Protein AF-0000000082404834 (afdb_homodimer)

pLDDT: mean 77.37, std 21.78, range [21.19, 97.81]

InterPro domains:
  IPR003870 Domain of unknown function DUF222 [PF02720] (35-317)

Structure (mmCIF, N/CA/C/O backbone):
data_AF-0000000082404834-model_v1
#
loop_
_entity.id
_entity.type
_entity.pdbx_description
1 polymer 'DUF222 domain-containing protein'
#
loop_
_atom_site.group_PDB
_atom_site.id
_atom_site.type_symbol
_atom_site.label_atom_id
_atom_site.label_alt_id
_atom_site.label_comp_id
_atom_site.label_asym_id
_atom_site.label_entity_id
_atom_site.label_seq_id
_atom_site.pdbx_PDB_ins_code
_atom_site.Cartn_x
_atom_site.Cartn_y
_atom_site.Cartn_z
_atom_site.occupancy
_atom_site.B_iso_or_equiv
_atom_site.auth_seq_id
_atom_site.auth_comp_id
_atom_site.auth_asym_id
_atom_site.auth_atom_id
_atom_site.pdbx_PDB_model_num
ATOM 1 N N . MET A 1 1 ? -26.609 18.734 -3.576 1 21.19 1 MET A N 1
ATOM 2 C CA . MET A 1 1 ? -27.297 17.672 -2.842 1 21.19 1 MET A CA 1
ATOM 3 C C . MET A 1 1 ? -27.188 16.344 -3.572 1 21.19 1 MET A C 1
ATOM 5 O O . MET A 1 1 ? -27.641 16.219 -4.715 1 21.19 1 MET A O 1
ATOM 9 N N . PHE A 1 2 ? -26.094 15.57 -3.387 1 29.36 2 PHE A N 1
ATOM 10 C CA . PHE A 1 2 ? -25.781 14.328 -4.078 1 29.36 2 PHE A CA 1
ATOM 11 C C . PHE A 1 2 ? -26.891 13.305 -3.887 1 29.36 2 PHE A C 1
ATOM 13 O O . PHE A 1 2 ? -27.344 13.07 -2.762 1 29.36 2 PHE A O 1
ATOM 20 N N . ASN A 1 3 ? -27.953 13.43 -4.648 1 31.91 3 ASN A N 1
ATOM 21 C CA . ASN A 1 3 ? -28.922 12.352 -4.504 1 31.91 3 ASN A CA 1
ATOM 22 C C . ASN A 1 3 ? -28.25 10.992 -4.414 1 31.91 3 ASN A C 1
ATOM 24 O O . ASN A 1 3 ? -27.656 10.516 -5.391 1 31.91 3 ASN A O 1
ATOM 28 N N . PRO A 1 4 ? -27.906 10.516 -3.32 1 35.75 4 PRO A N 1
ATOM 29 C CA . PRO A 1 4 ? -27.078 9.359 -2.963 1 35.75 4 PRO A CA 1
ATOM 30 C C . PRO A 1 4 ? -27.578 8.062 -3.594 1 35.75 4 PRO A C 1
ATOM 32 O O . PRO A 1 4 ? -27.031 6.988 -3.318 1 35.75 4 PRO A O 1
ATOM 35 N N . THR A 1 5 ? -28.906 8.117 -3.943 1 36.19 5 THR A N 1
ATOM 36 C CA . THR A 1 5 ? -29.219 6.762 -4.383 1 36.19 5 THR A CA 1
ATOM 37 C C . THR A 1 5 ? -28.344 6.355 -5.566 1 36.19 5 THR A C 1
ATOM 39 O O . THR A 1 5 ? -28.719 6.586 -6.723 1 36.19 5 THR A O 1
ATOM 42 N N . THR A 1 6 ? -27.219 6.762 -5.668 1 37.41 6 THR A N 1
ATOM 43 C CA . THR A 1 6 ? -26.328 6.602 -6.816 1 37.41 6 THR A CA 1
ATOM 44 C C . THR A 1 6 ? -26.25 5.137 -7.238 1 37.41 6 THR A C 1
ATOM 46 O O . THR A 1 6 ? -25.797 4.289 -6.465 1 37.41 6 THR A O 1
ATOM 49 N N . GLU A 1 7 ? -27.328 4.691 -7.926 1 44.28 7 GLU A N 1
ATOM 50 C CA . GLU A 1 7 ? -27.016 3.488 -8.695 1 44.28 7 GLU A CA 1
ATOM 51 C C . GLU A 1 7 ? -25.594 3.539 -9.242 1 44.28 7 GLU A C 1
ATOM 53 O O . GLU A 1 7 ? -25.344 4.18 -10.258 1 44.28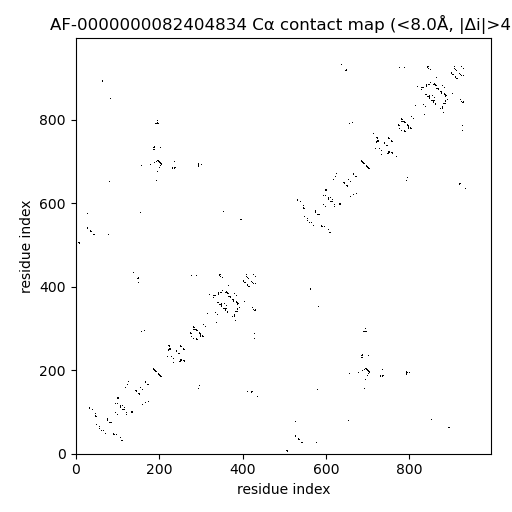 7 GLU A O 1
ATOM 58 N N . LEU A 1 8 ? -24.797 3.814 -8.289 1 45.44 8 LEU A N 1
ATOM 59 C CA . LEU A 1 8 ? -23.422 4.145 -8.617 1 45.44 8 LEU A CA 1
ATOM 60 C C . LEU A 1 8 ? -23.031 3.582 -9.984 1 45.44 8 LEU A C 1
ATOM 62 O O . LEU A 1 8 ? -22.625 4.332 -10.875 1 45.44 8 LEU A O 1
ATOM 66 N N . PHE A 1 9 ? -22.656 2.303 -10.078 1 47.94 9 PHE A N 1
ATOM 67 C CA . PHE A 1 9 ? -22.203 1.559 -11.242 1 47.94 9 PHE A CA 1
ATOM 68 C C . PHE A 1 9 ? -23.312 0.661 -11.781 1 47.94 9 PHE A C 1
ATOM 70 O O . PHE A 1 9 ? -23.047 -0.406 -12.336 1 47.94 9 PHE A O 1
ATOM 77 N N . GLY A 1 10 ? -24.734 1.308 -11.648 1 48.47 10 GLY A N 1
ATOM 78 C CA . GLY A 1 10 ? -25.766 0.347 -11.984 1 48.47 10 GLY A CA 1
ATOM 79 C C . GLY A 1 10 ? -25.828 -0.835 -11.039 1 48.47 10 GLY A C 1
ATOM 80 O O . GLY A 1 10 ? -26.594 -1.776 -11.258 1 48.47 10 GLY A O 1
ATOM 81 N N . ILE A 1 11 ? -24.844 -0.997 -10.352 1 48.78 11 ILE A N 1
ATOM 82 C CA . ILE A 1 11 ? -24.875 -2.115 -9.414 1 48.78 11 ILE A CA 1
ATOM 83 C C . ILE A 1 11 ? -25.672 -1.727 -8.172 1 48.78 11 ILE A C 1
ATOM 85 O O . ILE A 1 11 ? -25.328 -0.773 -7.473 1 48.78 11 ILE A O 1
ATOM 89 N N . SER A 1 12 ? -26.969 -1.798 -8.242 1 49.91 12 SER A N 1
ATOM 90 C CA . SER A 1 12 ? -27.719 -1.729 -6.988 1 49.91 12 SER A CA 1
ATOM 91 C C . SER A 1 12 ? -27.047 -2.549 -5.895 1 49.91 12 SER A C 1
ATOM 93 O O . SER A 1 12 ? -27.078 -3.781 -5.926 1 49.91 12 SER A O 1
ATOM 95 N N . ALA A 1 13 ? -25.938 -2.123 -5.379 1 57.62 13 ALA A N 1
ATOM 96 C CA . ALA A 1 13 ? -25.047 -2.916 -4.531 1 57.62 13 ALA A CA 1
ATOM 97 C C . ALA A 1 13 ? -25.688 -3.207 -3.18 1 57.62 13 ALA A C 1
ATOM 99 O O . ALA A 1 13 ? -25.031 -3.707 -2.266 1 57.62 13 ALA A O 1
ATOM 100 N N . GLN A 1 14 ? -27.016 -2.762 -3.02 1 67.25 14 GLN A N 1
ATOM 101 C CA . GLN A 1 14 ? -27.531 -3.162 -1.717 1 67.25 14 GLN A CA 1
ATOM 102 C C . GLN A 1 14 ? -27.938 -4.633 -1.716 1 67.25 14 GLN A C 1
ATOM 104 O O . GLN A 1 14 ? -28.672 -5.074 -2.6 1 67.25 14 GLN A O 1
ATOM 109 N N . LEU A 1 15 ? -27.375 -5.352 -0.977 1 82.12 15 LEU A N 1
ATOM 110 C CA . LEU A 1 15 ? -27.672 -6.77 -0.82 1 82.12 15 LEU A CA 1
ATOM 111 C C . LEU A 1 15 ? -29.141 -6.973 -0.444 1 82.12 15 LEU A C 1
ATOM 113 O O . LEU A 1 15 ? -29.672 -6.266 0.413 1 82.12 15 LEU A O 1
ATOM 117 N N . THR A 1 16 ? -29.828 -7.66 -1.162 1 76.38 16 THR A N 1
ATOM 118 C CA . THR A 1 16 ? -31.219 -7.98 -0.855 1 76.38 16 THR A CA 1
ATOM 119 C C . THR A 1 16 ? -31.312 -9.156 0.117 1 76.38 16 THR A C 1
ATOM 121 O O . THR A 1 16 ? -32.344 -9.359 0.762 1 76.38 16 THR A O 1
ATOM 124 N N . GLY A 1 17 ? -30.281 -9.852 0.179 1 80.31 17 GLY A N 1
ATOM 125 C CA . GLY A 1 17 ? -30.281 -11.039 1.021 1 80.31 17 GLY A CA 1
ATOM 126 C C . GLY A 1 17 ? -30.641 -12.305 0.267 1 80.31 17 GLY A C 1
ATOM 127 O O . GLY A 1 17 ? -30.484 -13.406 0.792 1 80.31 17 GLY A O 1
ATOM 128 N N . THR A 1 18 ? -31 -12.211 -1.006 1 85.44 18 THR A N 1
ATOM 129 C CA . THR A 1 18 ? -31.453 -13.375 -1.757 1 85.44 18 THR A CA 1
ATOM 130 C C . THR A 1 18 ? -30.406 -13.797 -2.787 1 85.44 18 THR A C 1
ATOM 132 O O . THR A 1 18 ? -30.641 -14.727 -3.566 1 85.44 18 THR A O 1
ATOM 135 N N . GLU A 1 19 ? -29.375 -13.125 -2.826 1 89.81 19 GLU A N 1
ATOM 136 C CA . GLU A 1 19 ? -28.328 -13.461 -3.789 1 89.81 19 GLU A CA 1
ATOM 137 C C . GLU A 1 19 ? -27.781 -14.859 -3.545 1 89.81 19 GLU A C 1
ATOM 139 O O . GLU A 1 19 ? -27.594 -15.273 -2.396 1 89.81 19 GLU A O 1
ATOM 144 N N . THR A 1 20 ? -27.625 -15.578 -4.602 1 92.38 20 THR A N 1
ATOM 145 C CA . THR A 1 20 ? -26.938 -16.859 -4.488 1 92.38 20 THR A CA 1
ATOM 146 C C . THR A 1 20 ? -25.453 -16.641 -4.16 1 92.38 20 THR A C 1
ATOM 148 O O . THR A 1 20 ? -24.953 -15.523 -4.285 1 92.38 20 THR A O 1
ATOM 151 N N . ASP A 1 21 ? -24.828 -17.672 -3.709 1 91.75 21 ASP A N 1
ATOM 152 C CA . ASP A 1 21 ? -23.406 -17.578 -3.436 1 91.75 21 ASP A CA 1
ATOM 153 C C . ASP A 1 21 ? -22.625 -17.203 -4.695 1 91.75 21 ASP A C 1
ATOM 155 O O . ASP A 1 21 ? -21.688 -16.406 -4.645 1 91.75 21 ASP A O 1
ATOM 159 N N . CYS A 1 22 ? -23.031 -17.812 -5.797 1 93.06 22 CYS A N 1
ATOM 160 C CA . CYS A 1 22 ? -22.422 -17.516 -7.086 1 93.06 22 CYS A CA 1
ATOM 161 C C . CYS A 1 22 ? -22.594 -16.031 -7.43 1 93.06 22 CYS A C 1
ATOM 163 O O . CYS A 1 22 ? -21.656 -15.383 -7.879 1 93.06 22 CYS A O 1
ATOM 165 N N . ALA A 1 23 ? -23.766 -15.5 -7.141 1 92.25 23 ALA A N 1
ATOM 166 C CA . ALA A 1 23 ? -24.078 -14.102 -7.426 1 92.25 23 ALA A CA 1
ATOM 167 C C . ALA A 1 23 ? -23.25 -13.172 -6.539 1 92.25 23 ALA A C 1
ATOM 169 O O . ALA A 1 23 ? -22.844 -12.086 -6.969 1 92.25 23 ALA A O 1
ATOM 170 N N . LEU A 1 24 ? -22.984 -13.594 -5.309 1 94.31 24 LEU A N 1
ATOM 171 C CA . LEU A 1 24 ? -22.156 -12.789 -4.402 1 94.31 24 LEU A CA 1
ATOM 172 C C . LEU A 1 24 ? -20.719 -12.703 -4.906 1 94.31 24 LEU A C 1
ATOM 174 O O . LEU A 1 24 ? -20.109 -11.633 -4.859 1 94.31 24 LEU A O 1
ATOM 178 N N . VAL A 1 25 ? -20.203 -13.828 -5.422 1 93.81 25 VAL A N 1
ATOM 179 C CA . VAL A 1 25 ? -18.844 -13.844 -5.961 1 93.81 25 VAL A CA 1
ATOM 180 C C . VAL A 1 25 ? -18.766 -12.938 -7.188 1 93.81 25 VAL A C 1
ATOM 182 O O . VAL A 1 25 ? -17.828 -12.148 -7.324 1 93.81 25 VAL A O 1
ATOM 185 N N . ASP A 1 26 ? -19.781 -13.008 -8.039 1 92.19 26 ASP A N 1
ATOM 186 C CA . ASP A 1 26 ? -19.828 -12.156 -9.227 1 92.19 26 ASP A CA 1
ATOM 187 C C . ASP A 1 26 ? -19.906 -10.68 -8.844 1 92.19 26 ASP A C 1
ATOM 189 O O . ASP A 1 26 ? -19.234 -9.836 -9.453 1 92.19 26 ASP A O 1
ATOM 193 N N . LEU A 1 27 ? -20.672 -10.461 -7.848 1 92.25 27 LEU A N 1
ATOM 194 C CA . LEU A 1 27 ? -20.875 -9.078 -7.426 1 92.25 27 LEU A CA 1
ATOM 195 C C . LEU A 1 27 ? -19.578 -8.5 -6.844 1 92.25 27 LEU A C 1
ATOM 197 O O . LEU A 1 27 ? -19.219 -7.359 -7.152 1 92.25 27 LEU A O 1
ATOM 201 N N . MET A 1 28 ? -18.906 -9.234 -5.965 1 94.38 28 MET A N 1
ATOM 202 C CA . MET A 1 28 ? -17.672 -8.688 -5.41 1 94.38 28 MET A CA 1
ATOM 203 C C . MET A 1 28 ? -16.625 -8.477 -6.5 1 94.38 28 MET A C 1
ATOM 205 O O . MET A 1 28 ? -15.844 -7.527 -6.445 1 94.38 28 MET A O 1
ATOM 209 N N . THR A 1 29 ? -16.594 -9.359 -7.547 1 93 29 THR A N 1
ATOM 210 C CA . THR 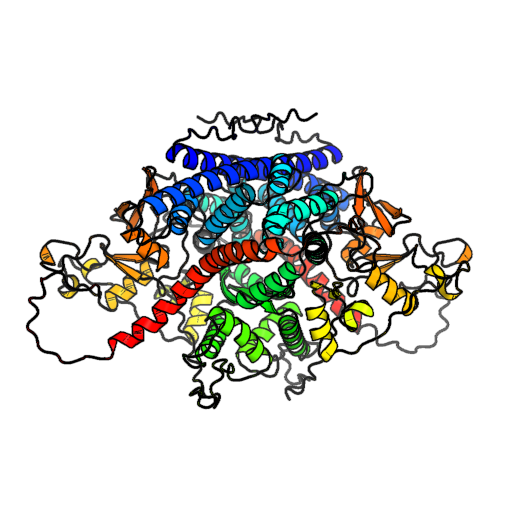A 1 29 ? -15.664 -9.203 -8.664 1 93 29 THR A CA 1
ATOM 211 C C . THR A 1 29 ? -16 -7.957 -9.477 1 93 29 THR A C 1
ATOM 213 O O . THR A 1 29 ? -15.109 -7.199 -9.859 1 93 29 THR A O 1
ATOM 216 N N . ASP A 1 30 ? -17.328 -7.766 -9.656 1 91.56 30 ASP A N 1
ATOM 217 C CA . ASP A 1 30 ? -17.766 -6.59 -10.391 1 91.56 30 ASP A CA 1
ATOM 218 C C . ASP A 1 30 ? -17.438 -5.309 -9.633 1 91.56 30 ASP A C 1
ATOM 220 O O . ASP A 1 30 ? -16.984 -4.328 -10.227 1 91.56 30 ASP A O 1
ATOM 224 N N . LEU A 1 31 ? -17.672 -5.332 -8.398 1 92.88 31 LEU A N 1
ATOM 225 C CA . LEU A 1 31 ? -17.391 -4.168 -7.57 1 92.88 31 LEU A CA 1
ATOM 226 C C . LEU A 1 31 ? -15.891 -3.879 -7.539 1 92.88 31 LEU A C 1
ATOM 228 O O . LEU A 1 31 ? -15.477 -2.717 -7.547 1 92.88 31 LEU A O 1
ATOM 232 N N . HIS A 1 32 ? -15.117 -4.906 -7.512 1 94.38 32 HIS A N 1
ATOM 233 C CA . HIS A 1 32 ? -13.664 -4.754 -7.535 1 94.38 32 HIS A CA 1
ATOM 234 C C . HIS A 1 32 ? -13.203 -4.129 -8.844 1 94.38 32 HIS A C 1
ATOM 236 O O . HIS A 1 32 ? -12.32 -3.26 -8.844 1 94.38 32 HIS A O 1
ATOM 242 N N . ALA A 1 33 ? -13.781 -4.535 -9.961 1 92.62 33 ALA A N 1
ATOM 243 C CA . ALA A 1 33 ? -13.477 -3.953 -11.266 1 92.62 33 ALA A CA 1
ATOM 244 C C . ALA A 1 33 ? -13.883 -2.482 -11.32 1 92.62 33 ALA A C 1
ATOM 246 O O . ALA A 1 33 ? -13.133 -1.642 -11.82 1 92.62 33 ALA A O 1
ATOM 247 N N . CYS A 1 34 ? -15.031 -2.205 -10.742 1 92.12 34 CYS A N 1
ATOM 248 C CA . CYS A 1 34 ? -15.508 -0.828 -10.719 1 92.12 34 CYS A CA 1
ATOM 249 C C . CYS A 1 34 ? -14.602 0.051 -9.867 1 92.12 34 CYS A C 1
ATOM 251 O O . CYS A 1 34 ? -14.359 1.211 -10.203 1 92.12 34 CYS A O 1
ATOM 253 N N . GLU A 1 35 ? -14.148 -0.519 -8.773 1 94 35 GLU A N 1
ATOM 254 C CA . GLU A 1 35 ? -13.195 0.188 -7.93 1 94 35 GLU A CA 1
ATOM 255 C C . GLU A 1 35 ? -11.945 0.585 -8.719 1 94 35 GLU A C 1
ATOM 257 O O . GLU A 1 35 ? -11.484 1.726 -8.625 1 94 35 GLU A O 1
ATOM 262 N N . ALA A 1 36 ? -11.445 -0.35 -9.516 1 95.06 36 ALA A N 1
ATOM 263 C CA . ALA A 1 36 ? -10.258 -0.09 -10.328 1 95.06 36 ALA A CA 1
ATOM 264 C C . ALA A 1 36 ? -10.523 1.029 -11.336 1 95.06 36 ALA A C 1
ATOM 266 O O . ALA A 1 36 ? -9.68 1.913 -11.516 1 95.06 36 ALA A O 1
ATOM 267 N N . MET A 1 37 ? -11.656 0.988 -11.953 1 93.25 37 MET A N 1
ATOM 268 C CA . MET A 1 37 ? -12.023 2.006 -12.93 1 93.25 37 MET A CA 1
ATOM 269 C C . MET A 1 37 ? -12.094 3.385 -12.281 1 93.25 37 MET A C 1
ATOM 271 O O . MET A 1 37 ? -11.578 4.359 -12.836 1 93.25 37 MET A O 1
ATOM 275 N N . LEU A 1 38 ? -12.688 3.406 -11.141 1 93.38 38 LEU A N 1
ATOM 276 C CA . LEU A 1 38 ? -12.852 4.668 -10.43 1 93.38 38 LEU A CA 1
ATOM 277 C C . LEU A 1 38 ? -11.5 5.219 -9.984 1 93.38 38 LEU A C 1
ATOM 279 O O . LEU A 1 38 ? -11.258 6.426 -10.086 1 93.38 38 LEU A O 1
ATOM 283 N N . VAL A 1 39 ? -10.641 4.371 -9.5 1 96.38 39 VAL A N 1
ATOM 284 C CA . VAL A 1 39 ? -9.32 4.805 -9.047 1 96.38 39 VAL A CA 1
ATOM 285 C C . VAL A 1 39 ? -8.5 5.301 -10.234 1 96.38 39 VAL A C 1
ATOM 287 O O . VAL A 1 39 ? -7.727 6.254 -10.102 1 96.38 39 VAL A O 1
ATOM 290 N N . GLU A 1 40 ? -8.656 4.613 -11.406 1 96.25 40 GLU A N 1
ATOM 291 C CA . GLU A 1 40 ? -7.977 5.098 -12.602 1 96.25 40 GLU A CA 1
ATOM 292 C C . GLU A 1 40 ? -8.359 6.543 -12.906 1 96.25 40 GLU A C 1
ATOM 294 O O . GLU A 1 40 ? -7.5 7.367 -13.227 1 96.25 40 GLU A O 1
ATOM 299 N N . ARG A 1 41 ? -9.594 6.852 -12.797 1 94.69 41 ARG A N 1
ATOM 300 C CA . ARG A 1 41 ? -10.078 8.203 -13.055 1 94.69 41 ARG A CA 1
ATOM 301 C C . ARG A 1 41 ? -9.508 9.188 -12.031 1 94.69 41 ARG A C 1
ATOM 303 O O . ARG A 1 41 ? -9.125 10.305 -12.391 1 94.69 41 ARG A O 1
ATOM 310 N N . LYS A 1 42 ? -9.531 8.805 -10.828 1 96.12 42 LYS A N 1
ATOM 311 C CA . LYS A 1 42 ? -8.953 9.641 -9.781 1 96.12 42 LYS A CA 1
ATOM 312 C C . LYS A 1 42 ? -7.484 9.93 -10.062 1 96.12 42 LYS A C 1
ATOM 314 O O . LYS A 1 42 ? -7.039 11.078 -9.938 1 96.12 42 LYS A O 1
ATOM 319 N N . LEU A 1 43 ? -6.758 8.875 -10.453 1 97.44 43 LEU A N 1
ATOM 320 C CA . LEU A 1 43 ? -5.344 9.031 -10.766 1 97.44 43 LEU A CA 1
ATOM 321 C C . LEU A 1 43 ? -5.152 9.953 -11.969 1 97.44 43 LEU A C 1
ATOM 323 O O . LEU A 1 43 ? -4.203 10.742 -12.008 1 97.44 43 LEU A O 1
ATOM 327 N N . ALA A 1 44 ? -6.066 9.859 -12.945 1 96.19 44 ALA A N 1
ATOM 328 C CA . ALA A 1 44 ? -6.004 10.734 -14.109 1 96.19 44 ALA A CA 1
ATOM 329 C C . ALA A 1 44 ? -6.184 12.195 -13.711 1 96.19 44 ALA A C 1
ATOM 331 O O . ALA A 1 44 ? -5.477 13.078 -14.211 1 96.19 44 ALA A O 1
ATOM 332 N N . VAL A 1 45 ? -7.129 12.438 -12.828 1 96.38 45 VAL A N 1
ATOM 333 C CA . VAL A 1 45 ? -7.383 13.789 -12.352 1 96.38 45 VAL A CA 1
ATOM 334 C C . VAL A 1 45 ? -6.168 14.312 -11.586 1 96.38 45 VAL A C 1
ATOM 336 O O . VAL A 1 45 ? -5.73 15.445 -11.797 1 96.38 45 VAL A O 1
ATOM 339 N N . ILE A 1 46 ? -5.566 13.523 -10.75 1 96.88 46 ILE A N 1
ATOM 340 C CA . ILE A 1 46 ? -4.398 13.891 -9.953 1 96.88 46 ILE A CA 1
ATOM 341 C C . ILE A 1 46 ? -3.221 14.188 -10.883 1 96.88 46 ILE A C 1
ATOM 343 O O . ILE A 1 46 ? -2.486 15.156 -10.672 1 96.88 46 ILE A O 1
ATOM 347 N N . ALA A 1 47 ? -3.066 13.344 -11.922 1 96.12 47 ALA A N 1
ATOM 348 C CA . ALA A 1 47 ? -1.993 13.555 -12.891 1 96.12 47 ALA A CA 1
ATOM 349 C C . ALA A 1 47 ? -2.168 14.883 -13.625 1 96.12 47 ALA A C 1
ATOM 351 O O . ALA A 1 47 ? -1.197 15.609 -13.852 1 96.12 47 ALA A O 1
ATOM 352 N N . GLU A 1 48 ? -3.379 15.156 -14.008 1 95.31 48 GLU A N 1
ATOM 353 C CA . GLU A 1 48 ? -3.652 16.422 -14.672 1 95.31 48 GLU A CA 1
ATOM 354 C C . GLU A 1 48 ? -3.354 17.609 -13.758 1 95.31 48 GLU A C 1
ATOM 356 O O . GLU A 1 48 ? -2.725 18.578 -14.18 1 95.31 48 GLU A O 1
ATOM 361 N N . PHE A 1 49 ? -3.775 17.5 -12.547 1 94.81 49 PHE A N 1
ATOM 362 C CA . PHE A 1 49 ? -3.531 18.547 -11.555 1 94.81 49 PHE A CA 1
ATOM 363 C C . PHE A 1 49 ? -2.035 18.781 -11.375 1 94.81 49 PHE A C 1
ATOM 365 O O . PHE A 1 49 ? -1.573 19.922 -11.391 1 94.81 49 PHE A O 1
ATOM 372 N N . PHE A 1 50 ? -1.306 17.734 -11.281 1 94.19 50 PHE A N 1
ATOM 373 C CA . PHE A 1 50 ? 0.137 17.812 -11.094 1 94.19 50 PHE A CA 1
ATOM 374 C C . PHE A 1 50 ? 0.809 18.422 -12.32 1 94.19 50 PHE A C 1
ATOM 376 O O . PHE A 1 50 ? 1.738 19.219 -12.195 1 94.19 50 PHE A O 1
ATOM 383 N N . SER A 1 51 ? 0.403 17.984 -13.484 1 93 51 SER A N 1
ATOM 384 C CA . SER A 1 51 ? 0.967 18.516 -14.719 1 93 51 SER A CA 1
ATOM 385 C C . SER A 1 51 ? 0.82 20.031 -14.789 1 93 51 SER A C 1
ATOM 387 O O . SER A 1 51 ? 1.746 20.734 -15.203 1 93 51 SER A O 1
ATOM 389 N N . ARG A 1 52 ? -0.246 20.5 -14.367 1 91.19 52 ARG A N 1
ATOM 390 C CA . ARG A 1 52 ? -0.485 21.938 -14.383 1 91.19 52 ARG A CA 1
ATOM 391 C C . ARG A 1 52 ? 0.401 22.656 -13.367 1 91.19 52 ARG A C 1
ATOM 393 O O . ARG A 1 52 ? 0.971 23.703 -13.664 1 91.19 52 ARG A O 1
ATOM 400 N N . ARG A 1 53 ? 0.468 22.094 -12.133 1 89.31 53 ARG A N 1
ATOM 401 C CA . ARG A 1 53 ? 1.344 22.672 -11.117 1 89.31 53 ARG A CA 1
ATOM 402 C C . ARG A 1 53 ? 2.793 22.688 -11.594 1 89.31 53 ARG A C 1
ATOM 404 O O . ARG A 1 53 ? 3.527 23.641 -11.336 1 89.31 53 ARG A O 1
ATOM 411 N N . SER A 1 54 ? 3.191 21.641 -12.281 1 87.56 54 SER A N 1
ATOM 412 C CA . SER A 1 54 ? 4.551 21.547 -12.805 1 87.56 54 SER A CA 1
ATOM 413 C C . SER A 1 54 ? 4.809 22.609 -13.867 1 87.56 54 SER A C 1
ATOM 415 O O . SER A 1 54 ? 5.871 23.234 -13.891 1 87.56 54 SER A O 1
ATOM 417 N N . SER A 1 55 ? 3.873 22.828 -14.703 1 86.25 55 SER A N 1
ATOM 418 C CA . SER A 1 55 ? 3.994 23.844 -15.75 1 86.25 55 SER A CA 1
ATOM 419 C C . SER A 1 55 ? 4.047 25.25 -15.164 1 86.25 55 SER A C 1
ATOM 421 O O . SER A 1 55 ? 4.824 26.094 -15.617 1 86.25 55 SER A O 1
ATOM 423 N N . GLU A 1 56 ? 3.27 25.453 -14.188 1 82.38 56 GLU A N 1
ATOM 424 C CA . GLU A 1 56 ? 3.25 26.766 -13.539 1 82.38 56 GLU A CA 1
ATOM 425 C C . GLU A 1 56 ? 4.574 27.047 -12.828 1 82.38 56 GLU A C 1
ATOM 427 O O . GLU A 1 56 ? 5.062 28.172 -12.852 1 82.38 56 GLU A O 1
ATOM 432 N N . HIS A 1 57 ? 4.977 26.062 -12.172 1 78.44 57 HIS A N 1
ATOM 433 C CA . HIS A 1 57 ? 6.25 26.203 -11.469 1 78.44 57 HIS A CA 1
ATOM 434 C C . HIS A 1 57 ? 7.383 26.484 -12.445 1 78.44 57 HIS A C 1
ATOM 436 O O . HIS A 1 57 ? 8.242 27.328 -12.172 1 78.44 57 HIS A O 1
ATOM 442 N N . ALA A 1 58 ? 7.434 25.766 -13.469 1 72.38 58 ALA A N 1
ATOM 443 C CA . ALA A 1 58 ? 8.445 26 -14.492 1 72.38 58 ALA A CA 1
ATOM 444 C C . ALA A 1 58 ? 8.375 27.422 -15.031 1 72.38 58 ALA A C 1
ATOM 446 O O . ALA A 1 58 ? 9.406 28.031 -15.312 1 72.38 58 ALA A O 1
ATOM 447 N N . ALA A 1 59 ? 7.289 27.891 -15.094 1 70 59 ALA A N 1
ATOM 448 C CA . ALA A 1 59 ? 7.078 29.234 -15.625 1 70 59 ALA A CA 1
ATOM 449 C C . ALA A 1 59 ? 7.457 30.297 -14.594 1 70 59 ALA A C 1
ATOM 451 O O . ALA A 1 59 ? 7.941 31.375 -14.953 1 70 59 ALA A O 1
ATOM 452 N N . SER A 1 60 ? 7.18 29.938 -13.359 1 67.19 60 SER A N 1
ATOM 453 C CA . SER A 1 60 ? 7.379 30.938 -12.32 1 67.19 60 SER A CA 1
ATOM 454 C C . SER A 1 60 ? 8.805 30.906 -11.781 1 67.19 60 SER A C 1
ATOM 456 O O . SER A 1 60 ? 9.289 31.891 -11.219 1 67.19 60 SER A O 1
ATOM 458 N N . GLY A 1 61 ? 9.727 29.891 -12.219 1 54.88 61 GLY A N 1
ATOM 459 C CA . GLY A 1 61 ? 11.117 29.75 -11.805 1 54.88 61 GLY A CA 1
ATOM 460 C C . GLY A 1 61 ? 11.289 29.656 -10.305 1 54.88 61 GLY A C 1
ATOM 461 O O . GLY A 1 61 ? 12.344 29.234 -9.82 1 54.88 61 GLY A O 1
ATOM 462 N N . ALA A 1 62 ? 10.859 30.516 -9.383 1 50.09 62 ALA A N 1
ATOM 463 C CA . ALA A 1 62 ? 11.406 31.062 -8.141 1 50.09 62 ALA A CA 1
ATOM 464 C C . ALA A 1 62 ? 10.859 30.312 -6.93 1 50.09 62 ALA A C 1
ATOM 466 O O . ALA A 1 62 ? 11.055 30.75 -5.789 1 50.09 62 ALA A O 1
ATOM 467 N N . TRP A 1 63 ? 10.211 29.203 -7.051 1 52.22 63 TRP A N 1
ATOM 468 C CA . TRP A 1 63 ? 9.531 28.938 -5.789 1 52.22 63 TRP A CA 1
ATOM 469 C C . TRP A 1 63 ? 10.406 28.094 -4.863 1 52.22 63 TRP A C 1
ATOM 471 O O . TRP A 1 63 ? 11.266 27.344 -5.328 1 52.22 63 TRP A O 1
ATOM 481 N N . SER A 1 64 ? 10.492 28.578 -3.578 1 51.78 64 SER A N 1
ATOM 482 C CA . SER A 1 64 ? 11.117 27.922 -2.434 1 51.78 64 SER A CA 1
ATOM 483 C C . SER A 1 64 ? 10.68 26.469 -2.33 1 51.78 64 SER A C 1
ATOM 485 O O . SER A 1 64 ? 11.305 25.672 -1.612 1 51.78 64 SER A O 1
ATOM 487 N N . SER A 1 65 ? 9.523 26.141 -3.023 1 61.09 65 SER A N 1
ATOM 488 C CA . SER A 1 65 ? 9.086 24.734 -3.012 1 61.09 65 SER A CA 1
ATOM 489 C C . SER A 1 65 ? 9.008 24.172 -4.426 1 61.09 65 SER A C 1
ATOM 491 O O . SER A 1 65 ? 8.898 24.922 -5.395 1 61.09 65 SER A O 1
ATOM 493 N N . THR A 1 66 ? 9.188 22.875 -4.512 1 76.44 66 THR A N 1
ATOM 494 C CA . THR A 1 66 ? 9.078 22.219 -5.809 1 76.44 66 THR A CA 1
ATOM 495 C C . THR A 1 66 ? 7.609 22.047 -6.195 1 76.44 66 THR A C 1
ATOM 497 O O . THR A 1 66 ? 6.723 22.156 -5.348 1 76.44 66 THR A O 1
ATOM 500 N N . ALA A 1 67 ? 7.258 22.094 -7.488 1 81.12 67 ALA A N 1
ATOM 501 C CA . ALA A 1 67 ? 5.926 21.781 -7.996 1 81.12 67 ALA A CA 1
ATOM 502 C C . ALA A 1 67 ? 5.375 20.516 -7.344 1 81.12 67 ALA A C 1
ATOM 504 O O . ALA A 1 67 ? 4.184 20.438 -7.035 1 81.12 67 ALA A O 1
ATOM 505 N N . HIS A 1 68 ? 6.215 19.625 -7.09 1 85.5 68 HIS A N 1
ATOM 506 C CA . HIS A 1 68 ? 5.828 18.359 -6.492 1 85.5 68 HIS A CA 1
ATOM 507 C C . HIS A 1 68 ? 5.391 18.531 -5.043 1 85.5 68 HIS A C 1
ATOM 509 O O . HIS A 1 68 ? 4.359 18 -4.633 1 85.5 68 HIS A O 1
ATOM 515 N N . GLU A 1 69 ? 6.07 19.359 -4.297 1 86.62 69 GLU A N 1
ATOM 516 C CA . GLU A 1 69 ? 5.73 19.609 -2.9 1 86.62 69 GLU A CA 1
ATOM 517 C C . GLU A 1 69 ? 4.395 20.344 -2.779 1 86.62 69 GLU A C 1
ATOM 519 O O . GLU A 1 69 ? 3.59 20.031 -1.897 1 86.62 69 GLU A O 1
ATOM 524 N N . LEU A 1 70 ? 4.289 21.234 -3.678 1 88.38 70 LEU A N 1
ATOM 525 C CA . LEU A 1 70 ? 3.035 21.984 -3.674 1 88.38 70 LEU A CA 1
ATOM 526 C C . LEU A 1 70 ? 1.86 21.062 -4.008 1 88.38 70 LEU A C 1
ATOM 528 O O . LEU A 1 70 ? 0.841 21.078 -3.316 1 88.38 70 LEU A O 1
ATOM 532 N N . ALA A 1 71 ? 2.002 20.266 -5.031 1 92.69 71 ALA A N 1
ATOM 533 C CA . ALA A 1 71 ? 0.945 19.344 -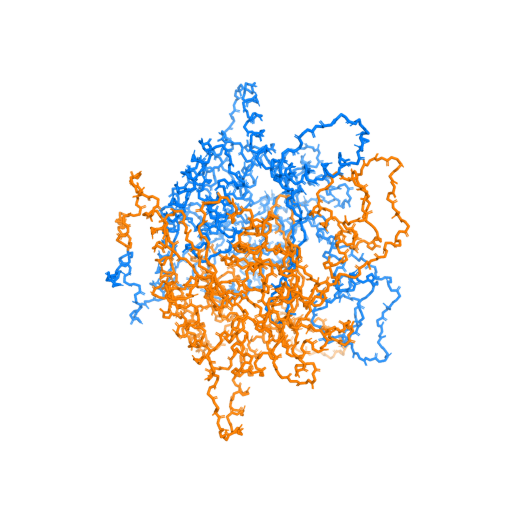5.422 1 92.69 71 ALA A CA 1
ATOM 534 C C . ALA A 1 71 ? 0.655 18.344 -4.309 1 92.69 71 ALA A C 1
ATOM 536 O O . ALA A 1 71 ? -0.505 18.031 -4.031 1 92.69 71 ALA A O 1
ATOM 537 N N . GLU A 1 72 ? 1.703 17.828 -3.66 1 93.88 72 GLU A N 1
ATOM 538 C CA . GLU A 1 72 ? 1.558 16.891 -2.549 1 93.88 72 GLU A CA 1
ATOM 539 C C . GLU A 1 72 ? 0.734 17.5 -1.418 1 93.88 72 GLU A C 1
ATOM 541 O O . GLU A 1 72 ? -0.128 16.844 -0.842 1 93.88 72 GLU A O 1
ATOM 546 N N . SER A 1 73 ? 1.024 18.75 -1.09 1 93.25 73 SER A N 1
ATOM 547 C CA . SER A 1 73 ? 0.332 19.406 0.006 1 93.25 73 SER A CA 1
ATOM 548 C C . SER A 1 73 ? -1.148 19.594 -0.307 1 93.25 73 SER A C 1
ATOM 550 O O . SER A 1 73 ? -1.999 19.438 0.569 1 93.25 73 SER A O 1
ATOM 552 N N . GLU A 1 74 ? -1.467 19.891 -1.614 1 94.06 74 GLU A N 1
ATOM 553 C CA . GLU A 1 74 ? -2.854 20.141 -2.002 1 94.06 74 GLU A CA 1
ATOM 554 C C . GLU A 1 74 ? -3.631 18.828 -2.117 1 94.06 74 GLU A C 1
ATOM 556 O O . GLU A 1 74 ? -4.758 18.734 -1.633 1 94.06 74 GLU A O 1
ATOM 561 N N . VAL A 1 75 ? -3.016 17.812 -2.674 1 95.88 75 VAL A N 1
ATOM 562 C CA . VAL A 1 75 ? -3.646 16.5 -2.801 1 95.88 75 VAL A CA 1
ATOM 563 C C . VAL A 1 75 ? -3.812 15.867 -1.42 1 95.88 75 VAL A C 1
ATOM 565 O O . VAL A 1 75 ? -4.867 15.305 -1.108 1 95.88 75 VAL A O 1
ATOM 568 N N . GLY A 1 76 ? -2.803 15.969 -0.621 1 95.25 76 GLY A N 1
ATOM 569 C CA . GLY A 1 76 ? -2.879 15.453 0.736 1 95.25 76 GLY A CA 1
ATOM 570 C C . GLY A 1 76 ? -3.998 16.062 1.55 1 95.25 76 GLY A C 1
ATOM 571 O O . GLY A 1 76 ? -4.742 15.359 2.232 1 95.25 76 GLY A O 1
ATOM 572 N N . ALA A 1 77 ? -4.133 17.391 1.476 1 92.25 77 ALA A N 1
ATOM 573 C CA . ALA A 1 77 ? -5.191 18.109 2.188 1 92.25 77 ALA A CA 1
ATOM 574 C C . ALA A 1 77 ? -6.57 17.688 1.687 1 92.25 77 ALA A C 1
ATOM 576 O O . ALA A 1 77 ? -7.461 17.391 2.484 1 92.25 77 ALA A O 1
ATOM 577 N N . SER A 1 78 ? -6.715 17.562 0.377 1 92.94 78 SER A N 1
ATOM 578 C CA . SER A 1 78 ? -8.008 17.312 -0.238 1 92.94 78 SER A CA 1
ATOM 579 C C . SER A 1 78 ? -8.469 15.883 0.017 1 92.94 78 SER A C 1
ATOM 581 O O . SER A 1 78 ? -9.664 15.625 0.19 1 92.94 78 SER A O 1
ATOM 583 N N . LEU A 1 79 ? -7.523 14.93 0.087 1 94.56 79 LEU A N 1
ATOM 584 C CA . LEU A 1 79 ? -7.887 13.523 0.21 1 94.56 79 LEU A CA 1
ATOM 585 C C . LEU A 1 79 ? -7.594 13.008 1.613 1 94.56 79 LEU A C 1
ATOM 587 O O . LEU A 1 79 ? -7.691 11.805 1.868 1 94.56 79 LEU A O 1
ATOM 591 N N . THR A 1 80 ? -7.215 13.852 2.527 1 91.62 80 THR A N 1
ATOM 592 C CA . THR A 1 80 ? -6.941 13.531 3.922 1 91.62 80 THR A CA 1
ATOM 593 C C . THR A 1 80 ? -5.883 12.438 4.023 1 91.62 80 THR A C 1
ATOM 595 O O . THR A 1 80 ? -6.125 11.383 4.613 1 91.62 80 THR A O 1
ATOM 598 N N . MET A 1 81 ? -4.723 12.742 3.514 1 93.62 81 MET A N 1
ATOM 599 C CA . MET A 1 81 ? -3.619 11.789 3.57 1 93.62 81 MET A CA 1
ATOM 600 C C . MET A 1 81 ? -2.285 12.508 3.74 1 93.62 81 MET A C 1
ATOM 602 O O . MET A 1 81 ? -2.189 13.711 3.488 1 93.62 81 MET A O 1
ATOM 606 N N . GLY A 1 82 ? -1.292 11.859 4.23 1 92 82 GLY A N 1
ATOM 607 C CA . GLY A 1 82 ? 0.035 12.422 4.41 1 92 82 GLY A CA 1
ATOM 608 C C . GLY A 1 82 ? 0.755 12.688 3.102 1 92 82 GLY A C 1
ATOM 609 O O . GLY A 1 82 ? 0.301 12.25 2.039 1 92 82 GLY A O 1
ATOM 610 N N . ARG A 1 83 ? 1.806 13.352 3.191 1 90.5 83 ARG A N 1
ATOM 611 C CA . ARG A 1 83 ? 2.613 13.766 2.049 1 90.5 83 ARG A CA 1
ATOM 612 C C . ARG A 1 83 ? 3.082 12.562 1.24 1 90.5 83 ARG A C 1
ATOM 614 O O . ARG A 1 83 ? 2.986 12.562 0.011 1 90.5 83 ARG A O 1
ATOM 621 N N . ALA A 1 84 ? 3.537 11.523 1.929 1 86.81 84 ALA A N 1
ATOM 622 C CA . ALA A 1 84 ? 4.074 10.359 1.233 1 86.81 84 ALA A CA 1
ATOM 623 C C . ALA A 1 84 ? 2.984 9.648 0.434 1 86.81 84 ALA A C 1
ATOM 625 O O . ALA A 1 84 ? 3.215 9.227 -0.703 1 86.81 84 ALA A O 1
ATOM 626 N N . ALA A 1 85 ? 1.834 9.453 1.014 1 93.69 85 ALA A N 1
ATOM 627 C CA . ALA A 1 85 ? 0.72 8.805 0.323 1 93.69 85 ALA A CA 1
ATOM 628 C C . ALA A 1 85 ? 0.282 9.625 -0.891 1 93.69 85 ALA A C 1
ATOM 630 O O . ALA A 1 85 ? 0.031 9.062 -1.962 1 93.69 85 ALA A O 1
ATOM 631 N N . ALA A 1 86 ? 0.165 10.969 -0.686 1 96 86 ALA A N 1
ATOM 632 C CA . ALA A 1 86 ? -0.175 11.852 -1.799 1 96 86 ALA A CA 1
ATOM 633 C C . ALA A 1 86 ? 0.862 11.75 -2.914 1 96 86 ALA A C 1
ATOM 635 O O . ALA A 1 86 ? 0.51 11.672 -4.094 1 96 86 ALA A O 1
ATOM 636 N N . GLY A 1 87 ? 2.135 11.75 -2.506 1 94.38 87 GLY A N 1
ATOM 637 C CA . GLY A 1 87 ? 3.211 11.617 -3.475 1 94.38 87 GLY A CA 1
ATOM 638 C C . GLY A 1 87 ? 3.127 10.344 -4.285 1 94.38 87 GLY A C 1
ATOM 639 O O . GLY A 1 87 ? 3.395 10.344 -5.488 1 94.38 87 GLY A O 1
ATOM 640 N N . LYS A 1 88 ? 2.734 9.32 -3.648 1 93.56 88 LYS A N 1
ATOM 641 C CA . LYS A 1 88 ? 2.594 8.039 -4.336 1 93.56 88 LYS A CA 1
ATOM 642 C C . LYS A 1 88 ? 1.486 8.102 -5.383 1 93.56 88 LYS A C 1
ATOM 644 O O . LYS A 1 88 ? 1.644 7.582 -6.492 1 93.56 88 LYS A O 1
ATOM 649 N N . LEU A 1 89 ? 0.411 8.664 -5.043 1 97.38 89 LEU A N 1
ATOM 650 C CA . LEU A 1 89 ? -0.687 8.781 -5.996 1 97.38 89 LEU A CA 1
ATOM 651 C C . LEU A 1 89 ? -0.286 9.664 -7.18 1 97.38 89 LEU A C 1
ATOM 653 O O . LEU A 1 89 ? -0.593 9.336 -8.328 1 97.38 89 LEU A O 1
ATOM 657 N N . ILE A 1 90 ? 0.382 10.805 -6.852 1 96.5 90 ILE A N 1
ATOM 658 C CA . ILE A 1 90 ? 0.838 11.719 -7.895 1 96.5 90 ILE A CA 1
ATOM 659 C C . ILE A 1 90 ? 1.799 10.992 -8.836 1 96.5 90 ILE A C 1
ATOM 661 O O . ILE A 1 90 ? 1.635 11.031 -10.055 1 96.5 90 ILE A O 1
ATOM 665 N N . GLY A 1 91 ? 2.799 10.266 -8.219 1 96 91 GLY A N 1
ATOM 666 C CA . GLY A 1 91 ? 3.764 9.523 -9.023 1 96 91 GLY A CA 1
ATOM 667 C C . GLY A 1 91 ? 3.125 8.469 -9.898 1 96 91 GLY A C 1
ATOM 668 O O . GLY A 1 91 ? 3.434 8.367 -11.086 1 96 91 GLY A O 1
ATOM 669 N N . LEU A 1 92 ? 2.223 7.703 -9.367 1 96.94 92 LEU A N 1
ATOM 670 C CA . LEU A 1 92 ? 1.555 6.641 -10.117 1 96.94 92 LEU A CA 1
ATOM 671 C C . LEU A 1 92 ? 0.679 7.223 -11.219 1 96.94 92 LEU A C 1
ATOM 673 O O . LEU A 1 92 ? 0.717 6.75 -12.359 1 96.94 92 LEU A O 1
ATOM 677 N N . GLY A 1 93 ? -0.093 8.266 -10.836 1 97.62 93 GLY A N 1
ATOM 678 C CA . GLY A 1 93 ? -0.912 8.914 -11.844 1 97.62 93 GLY A CA 1
ATOM 679 C C . GLY A 1 93 ? -0.107 9.43 -13.023 1 97.62 93 GLY A C 1
ATOM 680 O O . GLY A 1 93 ? -0.507 9.258 -14.18 1 97.62 93 GLY A O 1
ATOM 681 N N . PHE A 1 94 ? 0.949 10.008 -12.711 1 95.5 94 PHE A N 1
ATOM 682 C CA . PHE A 1 94 ? 1.794 10.578 -13.75 1 95.5 94 PHE A CA 1
ATOM 683 C C . PHE A 1 94 ? 2.404 9.484 -14.617 1 95.5 94 PHE A C 1
ATOM 685 O O . PHE A 1 94 ? 2.471 9.617 -15.844 1 95.5 94 PHE A O 1
ATOM 692 N N . SER A 1 95 ? 2.877 8.398 -14.023 1 96.38 95 SER A N 1
ATOM 693 C CA . SER A 1 95 ? 3.42 7.27 -14.766 1 96.38 95 SER A CA 1
ATOM 694 C C . SER A 1 95 ? 2.377 6.676 -15.711 1 96.38 95 SER A C 1
ATOM 696 O O . SER A 1 95 ? 2.678 6.371 -16.859 1 96.38 95 SER A O 1
ATOM 698 N N . LEU A 1 96 ? 1.182 6.535 -15.258 1 97.62 96 LEU A N 1
ATOM 699 C CA . LEU A 1 96 ? 0.102 5.992 -16.078 1 97.62 96 LEU A CA 1
ATOM 700 C C . LEU A 1 96 ? -0.226 6.934 -17.234 1 97.62 96 LEU A C 1
ATOM 702 O O . LEU A 1 96 ? -0.544 6.48 -18.328 1 97.62 96 LEU A O 1
ATOM 706 N N . LYS A 1 97 ? -0.096 8.195 -16.969 1 95.44 97 LYS A N 1
ATOM 707 C CA . LYS A 1 97 ? -0.408 9.203 -17.984 1 95.44 97 LYS A CA 1
ATOM 708 C C . LYS A 1 97 ? 0.675 9.258 -19.062 1 95.44 97 LYS A C 1
ATOM 710 O O . LYS A 1 97 ? 0.375 9.438 -20.234 1 95.44 97 LYS A O 1
ATOM 715 N N . THR A 1 98 ? 1.918 9 -18.719 1 95.38 98 THR A N 1
ATOM 716 C CA . THR A 1 98 ? 3 9.359 -19.625 1 95.38 98 THR A CA 1
ATOM 717 C C . THR A 1 98 ? 3.705 8.109 -20.141 1 95.38 98 THR A C 1
ATOM 719 O O . THR A 1 98 ? 4.301 8.133 -21.219 1 95.38 98 THR A O 1
ATOM 722 N N . ARG A 1 99 ? 3.693 7.051 -19.406 1 95.62 99 ARG A N 1
ATOM 723 C CA . ARG A 1 99 ? 4.582 5.941 -19.734 1 95.62 99 ARG A CA 1
ATOM 724 C C . ARG A 1 99 ? 3.809 4.633 -19.859 1 95.62 99 ARG A C 1
ATOM 726 O O . ARG A 1 99 ? 4.008 3.873 -20.797 1 95.62 99 ARG A O 1
ATOM 733 N N . LEU A 1 100 ? 2.924 4.328 -18.938 1 97.69 100 LEU A N 1
ATOM 734 C CA . LEU A 1 100 ? 2.27 3.029 -18.828 1 97.69 100 LEU A CA 1
ATOM 735 C C . LEU A 1 100 ? 0.858 3.082 -19.391 1 97.69 100 LEU A C 1
ATOM 737 O O . LEU A 1 100 ? -0.113 2.795 -18.688 1 97.69 100 LEU A O 1
ATOM 741 N N . HIS A 1 101 ? 0.763 3.271 -20.719 1 97.75 101 HIS A N 1
ATOM 742 C CA . HIS A 1 101 ? -0.517 3.531 -21.375 1 97.75 101 HIS A CA 1
ATOM 743 C C . HIS A 1 101 ? -1.366 2.266 -21.438 1 97.75 101 HIS A C 1
ATOM 745 O O . HIS A 1 101 ? -2.582 2.318 -21.25 1 97.75 101 HIS A O 1
ATOM 751 N N . ARG A 1 102 ? -0.732 1.155 -21.703 1 97.12 102 ARG A N 1
ATOM 752 C CA . ARG A 1 102 ? -1.493 -0.086 -21.797 1 97.12 102 ARG A CA 1
ATOM 753 C C . ARG A 1 102 ? -2.008 -0.522 -20.438 1 97.12 102 ARG A C 1
ATOM 755 O O . ARG A 1 102 ? -3.131 -1.019 -20.312 1 97.12 102 ARG A O 1
ATOM 762 N N . THR A 1 103 ? -1.131 -0.297 -19.438 1 97.56 103 THR A N 1
ATOM 763 C CA . THR A 1 103 ? -1.525 -0.597 -18.062 1 97.56 103 THR A CA 1
ATOM 764 C C . THR A 1 103 ? -2.697 0.281 -17.641 1 97.56 103 THR A C 1
ATOM 766 O O . THR A 1 103 ? -3.65 -0.204 -17.031 1 97.56 103 THR A O 1
ATOM 769 N N . ARG A 1 104 ? -2.682 1.521 -18 1 97.69 104 ARG A N 1
ATOM 770 C CA . ARG A 1 104 ? -3.762 2.453 -17.703 1 97.69 104 ARG A CA 1
ATOM 771 C C . ARG A 1 104 ? -5.066 2.016 -18.359 1 97.69 104 ARG A C 1
ATOM 773 O O . ARG A 1 104 ? -6.125 2.047 -17.734 1 97.69 104 ARG A O 1
ATOM 780 N N . ALA A 1 105 ? -4.922 1.628 -19.594 1 96.81 105 ALA A N 1
ATOM 781 C CA . ALA A 1 105 ? -6.105 1.19 -20.328 1 96.81 105 ALA A CA 1
ATOM 782 C C . ALA A 1 105 ? -6.73 -0.044 -19.688 1 96.81 105 ALA A C 1
ATOM 784 O O . ALA A 1 105 ? -7.953 -0.141 -19.578 1 96.81 105 ALA A O 1
ATOM 785 N N . ALA A 1 106 ? -5.906 -0.953 -19.281 1 95.44 106 ALA A N 1
ATOM 786 C CA . ALA A 1 106 ? -6.383 -2.154 -18.609 1 95.44 106 ALA A CA 1
ATOM 787 C C . ALA A 1 106 ? -7.055 -1.808 -17.281 1 95.44 106 ALA A C 1
ATOM 789 O O . ALA A 1 106 ? -8.078 -2.396 -16.922 1 95.44 106 ALA A O 1
ATOM 790 N N . MET A 1 107 ? -6.492 -0.846 -16.531 1 95.81 107 MET A N 1
ATOM 791 C CA . MET A 1 107 ? -7.074 -0.378 -15.273 1 95.81 107 MET A CA 1
ATOM 792 C C . MET A 1 107 ? -8.414 0.305 -15.516 1 95.81 107 MET A C 1
ATOM 794 O O . MET A 1 107 ? -9.375 0.091 -14.773 1 95.81 107 MET A O 1
ATOM 798 N N . ALA A 1 108 ? -8.539 1.054 -16.609 1 94.06 108 ALA A N 1
ATOM 799 C CA . ALA A 1 108 ? -9.742 1.789 -16.969 1 94.06 108 ALA A CA 1
ATOM 800 C C . ALA A 1 108 ? -10.883 0.835 -17.328 1 94.06 108 ALA A C 1
ATOM 802 O O . ALA A 1 108 ? -12.055 1.2 -17.234 1 94.06 108 ALA A O 1
ATOM 803 N N . ARG A 1 109 ? -10.484 -0.322 -17.656 1 92.56 109 ARG A N 1
ATOM 804 C CA . ARG A 1 109 ? -11.492 -1.327 -18 1 92.56 109 ARG A CA 1
ATOM 805 C C . ARG A 1 109 ? -11.781 -2.236 -16.812 1 92.56 109 ARG A C 1
ATOM 807 O O . ARG A 1 109 ? -12.531 -3.203 -16.938 1 92.56 109 ARG A O 1
ATOM 814 N N . GLY A 1 110 ? -11.078 -1.995 -15.711 1 92.25 110 GLY A N 1
ATOM 815 C CA . GLY A 1 110 ? -11.312 -2.76 -14.5 1 92.25 110 GLY A CA 1
ATOM 816 C C . GLY A 1 110 ? -10.586 -4.09 -14.484 1 92.25 110 GLY A C 1
ATOM 817 O O . GLY A 1 110 ? -10.898 -4.965 -13.672 1 92.25 110 GLY A O 1
ATOM 818 N N . GLU A 1 111 ? -9.617 -4.285 -15.328 1 92.31 111 GLU A N 1
ATOM 819 C CA . GLU A 1 111 ? -8.922 -5.562 -15.477 1 92.31 111 GLU A CA 1
ATOM 820 C C . GLU A 1 111 ? -7.727 -5.66 -14.539 1 92.31 111 GLU A C 1
ATOM 822 O O . GLU A 1 111 ? -7.238 -6.754 -14.258 1 92.31 111 GLU A O 1
ATOM 827 N N . LEU A 1 112 ? -7.191 -4.469 -14.156 1 94.94 112 LEU A N 1
ATOM 828 C CA . LEU A 1 112 ? -6.094 -4.375 -13.203 1 94.94 112 LEU A CA 1
ATOM 829 C C . LEU A 1 112 ? -6.469 -3.48 -12.023 1 94.94 112 LEU A C 1
ATOM 831 O O . LEU A 1 112 ? -6.961 -2.367 -12.219 1 94.94 112 LEU A O 1
ATOM 835 N N . ASP A 1 113 ? -6.266 -4.059 -10.82 1 95.56 113 ASP A N 1
ATOM 836 C CA . ASP A 1 113 ? -6.551 -3.25 -9.641 1 95.56 113 ASP A CA 1
ATOM 837 C C . ASP A 1 113 ? -5.344 -2.393 -9.258 1 95.56 113 ASP A C 1
ATOM 839 O O . ASP A 1 113 ? -4.277 -2.508 -9.859 1 95.56 113 ASP A O 1
ATOM 843 N N . LEU A 1 114 ? -5.547 -1.46 -8.266 1 97 114 LEU A N 1
ATOM 844 C CA . LEU A 1 114 ? -4.543 -0.481 -7.863 1 97 114 LEU A CA 1
ATOM 845 C C . LEU A 1 114 ? -3.268 -1.173 -7.395 1 97 114 LEU A C 1
ATOM 847 O O . LEU A 1 114 ? -2.162 -0.714 -7.691 1 97 114 LEU A O 1
ATOM 851 N N . TYR A 1 115 ? -3.416 -2.309 -6.68 1 95.69 115 TYR A N 1
ATOM 852 C CA . TYR A 1 115 ? -2.256 -3.016 -6.152 1 95.69 115 TYR A CA 1
ATOM 853 C C . TYR A 1 115 ? -1.38 -3.545 -7.281 1 95.69 115 TYR A C 1
ATOM 855 O O . TYR A 1 115 ? -0.168 -3.316 -7.293 1 95.69 115 TYR A O 1
ATOM 863 N N . ARG A 1 116 ? -1.923 -4.168 -8.258 1 95.25 116 ARG A N 1
ATOM 864 C CA . ARG A 1 116 ? -1.181 -4.73 -9.383 1 95.25 116 ARG A CA 1
ATOM 865 C C . ARG A 1 116 ? -0.599 -3.625 -10.258 1 95.25 116 ARG A C 1
ATOM 867 O O . ARG A 1 116 ? 0.527 -3.742 -10.742 1 95.25 116 ARG A O 1
ATOM 874 N N . VAL A 1 117 ? -1.373 -2.572 -10.438 1 97.81 117 VAL A N 1
ATOM 875 C CA . VAL A 1 117 ? -0.874 -1.434 -11.203 1 97.81 117 VAL A CA 1
ATOM 876 C C . VAL A 1 117 ? 0.34 -0.831 -10.5 1 97.81 117 VAL A C 1
ATOM 878 O O . VAL A 1 117 ? 1.322 -0.462 -11.148 1 97.81 117 VAL A O 1
ATOM 881 N N . GLY A 1 118 ? 0.286 -0.736 -9.125 1 96.69 118 GLY A N 1
ATOM 882 C CA . GLY A 1 118 ? 1.433 -0.275 -8.359 1 96.69 118 GLY A CA 1
ATOM 883 C C . GLY A 1 118 ? 2.656 -1.155 -8.531 1 96.69 118 GLY A C 1
ATOM 884 O O . GLY A 1 118 ? 3.777 -0.653 -8.641 1 96.69 118 GLY A O 1
ATOM 885 N N . LEU A 1 119 ? 2.441 -2.477 -8.617 1 93.19 119 LEU A N 1
ATOM 886 C CA . LEU A 1 119 ? 3.547 -3.404 -8.828 1 93.19 119 LEU A CA 1
ATOM 887 C C . LEU A 1 119 ? 4.16 -3.211 -10.211 1 93.19 119 LEU A C 1
ATOM 889 O O . LEU A 1 119 ? 5.383 -3.205 -10.359 1 93.19 119 LEU A O 1
ATOM 893 N N . ILE A 1 120 ? 3.326 -3.035 -11.219 1 95.62 120 ILE A N 1
ATOM 894 C CA . ILE A 1 120 ? 3.803 -2.844 -12.578 1 95.62 120 ILE A CA 1
ATOM 895 C C . ILE A 1 120 ? 4.617 -1.556 -12.672 1 95.62 120 ILE A C 1
ATOM 897 O O . ILE A 1 120 ? 5.707 -1.542 -13.242 1 95.62 120 ILE A O 1
ATOM 901 N N . ASP A 1 121 ? 4.055 -0.541 -12.094 1 95.5 121 ASP A N 1
ATOM 902 C CA . ASP A 1 121 ? 4.742 0.747 -12.078 1 95.5 121 ASP A CA 1
ATOM 903 C C . ASP A 1 121 ? 6.121 0.628 -11.422 1 95.5 121 ASP A C 1
ATOM 905 O O . ASP A 1 121 ? 7.121 1.062 -11.992 1 95.5 121 ASP A O 1
ATOM 909 N N . SER A 1 122 ? 6.199 0.031 -10.258 1 88.88 122 SER A N 1
ATOM 910 C CA . SER A 1 122 ? 7.438 -0.112 -9.5 1 88.88 122 SER A CA 1
ATOM 911 C C . SER A 1 122 ? 8.438 -1.002 -10.234 1 88.88 122 SER A C 1
ATOM 913 O O . SER A 1 122 ? 9.617 -0.664 -10.344 1 88.88 122 SER A O 1
ATOM 915 N N . ALA A 1 123 ? 7.996 -2.105 -10.836 1 88 123 ALA A N 1
ATOM 916 C CA . ALA A 1 123 ? 8.875 -3.1 -11.445 1 88 123 ALA A CA 1
ATOM 917 C C . ALA A 1 123 ? 9.383 -2.615 -12.805 1 88 123 ALA A C 1
ATOM 919 O O . ALA A 1 123 ? 10.367 -3.143 -13.328 1 88 123 ALA A O 1
ATOM 920 N N . THR A 1 124 ? 8.727 -1.585 -13.414 1 90.94 124 THR A N 1
ATOM 921 C CA . THR A 1 124 ? 9.148 -1.113 -14.734 1 90.94 124 THR A CA 1
ATOM 922 C C . THR A 1 124 ? 9.773 0.274 -14.633 1 90.94 124 THR A C 1
ATOM 924 O O . THR A 1 124 ? 10.023 0.922 -15.648 1 90.94 124 THR A O 1
ATOM 927 N N . ALA A 1 125 ? 9.992 0.699 -13.438 1 85.62 125 ALA A N 1
ATOM 928 C CA . ALA A 1 125 ? 10.414 2.076 -13.195 1 85.62 125 ALA A CA 1
ATOM 929 C C . ALA A 1 125 ? 11.703 2.393 -13.961 1 85.62 125 ALA A C 1
ATOM 931 O O . ALA A 1 125 ? 11.898 3.523 -14.406 1 85.62 125 ALA A O 1
ATOM 932 N N . ASN A 1 126 ? 12.562 1.444 -14.234 1 81.19 126 ASN A N 1
ATOM 933 C CA . ASN A 1 126 ? 13.867 1.715 -14.828 1 81.19 126 ASN A CA 1
ATOM 934 C C . ASN A 1 126 ? 13.945 1.206 -16.266 1 81.19 126 ASN A C 1
ATOM 936 O O . ASN A 1 126 ? 15.031 1.178 -16.859 1 81.19 126 ASN A O 1
ATOM 940 N N . VAL A 1 127 ? 12.836 0.75 -16.797 1 88.38 127 VAL A N 1
ATOM 941 C CA . VAL A 1 127 ? 12.773 0.359 -18.203 1 88.38 127 VAL A CA 1
ATOM 942 C C . VAL A 1 127 ? 12.797 1.604 -19.094 1 88.38 127 VAL A C 1
ATOM 944 O O . VAL A 1 127 ? 12.102 2.586 -18.812 1 88.38 127 VAL A O 1
ATOM 947 N N . LYS A 1 128 ? 13.609 1.619 -20.062 1 87.19 128 LYS A N 1
ATOM 948 C CA . LYS A 1 128 ? 13.688 2.734 -21 1 87.19 128 LYS A CA 1
ATOM 949 C C . LYS A 1 128 ? 12.328 3.01 -21.641 1 87.19 128 LYS A C 1
ATOM 951 O O . LYS A 1 128 ? 11.578 2.078 -21.938 1 87.19 128 LYS A O 1
ATOM 956 N N . ASP A 1 129 ? 12.078 4.18 -21.969 1 88.69 129 ASP A N 1
ATOM 957 C CA . ASP A 1 129 ? 10.781 4.613 -22.5 1 88.69 129 ASP A CA 1
ATOM 958 C C . ASP A 1 129 ? 10.484 3.953 -23.844 1 88.69 129 ASP A C 1
ATOM 960 O O . ASP A 1 129 ? 9.328 3.65 -24.141 1 88.69 129 ASP A O 1
ATOM 964 N N . GLU A 1 130 ? 11.562 3.744 -24.531 1 91.88 130 GLU A N 1
ATOM 965 C CA . GLU A 1 130 ? 11.375 3.182 -25.859 1 91.88 130 GLU A CA 1
ATOM 966 C C . GLU A 1 130 ? 10.953 1.718 -25.781 1 91.88 130 GLU A C 1
ATOM 968 O O . GLU A 1 130 ? 10.391 1.181 -26.75 1 91.88 130 GLU A O 1
ATOM 973 N N . LEU A 1 131 ? 11.211 1.141 -24.625 1 93.81 131 LEU A N 1
ATOM 974 C CA . LEU A 1 131 ? 10.984 -0.295 -24.516 1 93.81 131 LEU A CA 1
ATOM 975 C C . LEU A 1 131 ? 9.742 -0.582 -23.688 1 93.81 131 LEU A C 1
ATOM 977 O O . LEU A 1 131 ? 9.25 -1.715 -23.656 1 93.81 131 LEU A O 1
ATOM 981 N N . ILE A 1 132 ? 9.18 0.446 -23.094 1 94.62 132 ILE A N 1
ATOM 982 C CA . ILE A 1 132 ? 8.141 0.249 -22.094 1 94.62 132 ILE A CA 1
ATOM 983 C C . ILE A 1 132 ? 6.875 -0.294 -22.75 1 94.62 132 ILE A C 1
ATOM 985 O O . ILE A 1 132 ? 6.18 -1.138 -22.188 1 94.62 132 ILE A O 1
ATOM 989 N N . ASP A 1 133 ? 6.625 0.125 -23.922 1 95.44 133 ASP A N 1
ATOM 990 C CA . ASP A 1 133 ? 5.441 -0.344 -24.641 1 95.44 133 ASP A CA 1
ATOM 991 C C . ASP A 1 133 ? 5.504 -1.85 -24.891 1 95.44 133 ASP A C 1
ATOM 993 O O . ASP A 1 133 ? 4.508 -2.555 -24.719 1 95.44 133 ASP A O 1
ATOM 997 N N . GLU A 1 134 ? 6.613 -2.264 -25.266 1 94.69 134 GLU A N 1
ATOM 998 C CA . GLU A 1 134 ? 6.809 -3.686 -25.516 1 94.69 134 GLU A CA 1
ATOM 999 C C . GLU A 1 134 ? 6.715 -4.5 -24.234 1 94.69 134 GLU A C 1
ATOM 1001 O O . GLU A 1 134 ? 6.105 -5.574 -24.219 1 94.69 134 GLU A O 1
ATOM 1006 N N . VAL A 1 135 ? 7.316 -4.016 -23.203 1 94.06 135 VAL A N 1
ATOM 1007 C CA . VAL A 1 135 ? 7.262 -4.691 -21.906 1 94.06 135 VAL A CA 1
ATOM 1008 C C . VAL A 1 135 ? 5.812 -4.812 -21.438 1 94.06 135 VAL A C 1
ATOM 1010 O O . VAL A 1 135 ? 5.375 -5.883 -21.016 1 94.06 135 VAL A O 1
ATOM 1013 N N . GLU A 1 136 ? 5.004 -3.719 -21.578 1 96.12 136 GLU A N 1
ATOM 1014 C CA . GLU A 1 136 ? 3.6 -3.734 -21.188 1 96.12 136 GLU A CA 1
ATOM 1015 C C . GLU A 1 136 ? 2.807 -4.742 -22.016 1 96.12 136 GLU A C 1
ATOM 1017 O O . GLU A 1 136 ? 1.97 -5.473 -21.484 1 96.12 136 GLU A O 1
ATOM 1022 N N . ARG A 1 137 ? 3.123 -4.723 -23.266 1 94.69 137 ARG A N 1
ATOM 1023 C CA . ARG A 1 137 ? 2.395 -5.613 -24.172 1 94.69 137 ARG A CA 1
ATOM 1024 C C . ARG A 1 137 ? 2.609 -7.074 -23.781 1 94.69 137 ARG A C 1
ATOM 1026 O O . ARG A 1 137 ? 1.647 -7.82 -23.609 1 94.69 137 ARG A O 1
ATOM 1033 N N . LEU A 1 138 ? 3.812 -7.473 -23.625 1 91.44 138 LEU A N 1
ATOM 1034 C CA . LEU A 1 138 ? 4.156 -8.844 -23.266 1 91.44 138 LEU A CA 1
ATOM 1035 C C . LEU A 1 138 ? 3.574 -9.211 -21.906 1 91.44 138 LEU A C 1
ATOM 1037 O O . LEU A 1 138 ? 3.082 -10.328 -21.719 1 91.44 138 LEU A O 1
ATOM 1041 N N . LEU A 1 139 ? 3.6 -8.258 -21.016 1 92.69 139 LEU A N 1
ATOM 1042 C CA . LEU A 1 139 ? 3.119 -8.508 -19.656 1 92.69 139 LEU A CA 1
ATOM 1043 C C . LEU A 1 139 ? 1.605 -8.695 -19.641 1 92.69 139 LEU A C 1
ATOM 1045 O O . LEU A 1 139 ? 1.101 -9.648 -19.047 1 92.69 139 LEU A O 1
ATOM 1049 N N . LEU A 1 140 ? 0.875 -7.82 -20.297 1 92.19 140 LEU A N 1
ATOM 1050 C CA . LEU A 1 140 ? -0.583 -7.836 -20.25 1 92.19 140 LEU A CA 1
ATOM 1051 C C . LEU A 1 140 ? -1.141 -9.047 -20.984 1 92.19 140 LEU A C 1
ATOM 1053 O O . LEU A 1 140 ? -2.213 -9.547 -20.641 1 92.19 140 LEU A O 1
ATOM 1057 N N . GLU A 1 141 ? -0.383 -9.508 -21.859 1 86.38 141 GLU A N 1
ATOM 1058 C CA . GLU A 1 141 ? -0.76 -10.75 -22.516 1 86.38 141 GLU A CA 1
ATOM 1059 C C . GLU A 1 141 ? -0.741 -11.922 -21.531 1 86.38 141 GLU A C 1
ATOM 1061 O O . GLU A 1 141 ? -1.553 -12.844 -21.641 1 86.38 141 GLU A O 1
ATOM 1066 N N . GLN A 1 142 ? 0.157 -11.82 -20.641 1 82.12 142 GLN A N 1
ATOM 1067 C CA . GLN A 1 142 ? 0.287 -12.883 -19.656 1 82.12 142 GLN A CA 1
ATOM 1068 C C . GLN A 1 142 ? -0.702 -12.688 -18.5 1 82.12 142 GLN A C 1
ATOM 1070 O O . GLN A 1 142 ? -1.244 -13.664 -17.969 1 82.12 142 GLN A O 1
ATOM 1075 N N . VAL A 1 143 ? -0.964 -11.445 -18.188 1 84.56 143 VAL A N 1
ATOM 1076 C CA . VAL A 1 143 ? -1.7 -11.133 -16.969 1 84.56 143 VAL A CA 1
ATOM 1077 C C . VAL A 1 143 ? -3.201 -11.148 -17.25 1 84.56 143 VAL A C 1
ATOM 1079 O O . VAL A 1 143 ? -3.992 -11.578 -16.406 1 84.56 143 VAL A O 1
ATOM 1082 N N . LEU A 1 144 ? -3.631 -10.617 -18.391 1 76.88 144 LEU A N 1
ATOM 1083 C CA . LEU A 1 144 ? -5.051 -10.438 -18.672 1 76.88 144 LEU A CA 1
ATOM 1084 C C . LEU A 1 144 ? -5.605 -11.609 -19.469 1 76.88 144 LEU A C 1
ATOM 1086 O O . LEU A 1 144 ? -6.762 -11.586 -19.891 1 76.88 144 LEU A O 1
ATOM 1090 N N . ALA A 1 145 ? -4.785 -12.547 -19.656 1 60.69 145 ALA A N 1
ATOM 1091 C CA . ALA A 1 145 ? -5.309 -13.68 -20.406 1 60.69 145 ALA A CA 1
ATOM 1092 C C . ALA A 1 145 ? -6.543 -14.266 -19.734 1 60.69 145 ALA A C 1
ATOM 1094 O O . ALA A 1 145 ? -6.641 -14.281 -18.516 1 60.69 145 ALA A O 1
ATOM 1095 N N . PRO A 1 146 ? -7.6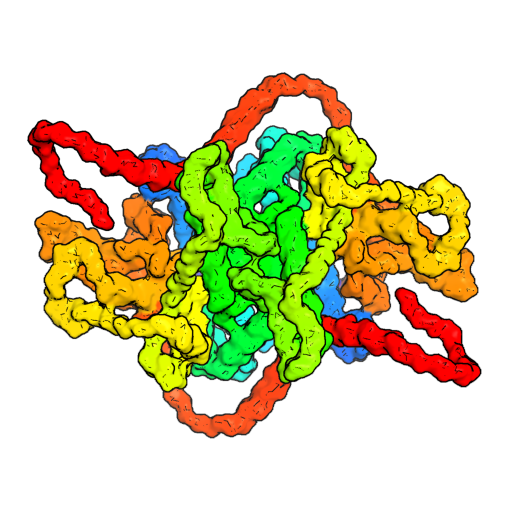91 -14.148 -20.484 1 54.28 146 PRO A N 1
ATOM 1096 C CA . PRO A 1 146 ? -8.977 -14.641 -19.953 1 54.28 146 PRO A CA 1
ATOM 1097 C C . PRO A 1 146 ? -8.828 -15.914 -19.125 1 54.28 146 PRO A C 1
ATOM 1099 O O . PRO A 1 146 ? -7.863 -16.656 -19.312 1 54.28 146 PRO A O 1
ATOM 1102 N N . PRO A 1 147 ? -9.609 -15.742 -18 1 47.38 147 PRO A N 1
ATOM 1103 C CA . PRO A 1 147 ? -9.594 -16.906 -17.125 1 47.38 147 PRO A CA 1
ATOM 1104 C C . PRO A 1 147 ? -9.5 -18.219 -17.891 1 47.38 147 PRO A C 1
ATOM 1106 O O . PRO A 1 147 ? -8.938 -19.203 -17.375 1 47.38 147 PRO A O 1
ATOM 1109 N N . VAL A 1 148 ? -10.359 -18.516 -19.016 1 42.25 148 VAL A N 1
ATOM 1110 C CA . VAL A 1 148 ? -10.367 -19.766 -19.781 1 42.25 148 VAL A CA 1
ATOM 1111 C C . VAL A 1 148 ? -9.141 -19.828 -20.688 1 42.25 148 VAL A C 1
ATOM 1113 O O . VAL A 1 148 ? -8.445 -20.844 -20.734 1 42.25 148 VAL A O 1
ATOM 1116 N N . ALA A 1 149 ? -8.391 -19.938 -21.516 1 43.16 149 ALA A N 1
ATOM 1117 C CA . ALA A 1 149 ? -7.457 -21.062 -21.531 1 43.16 149 ALA A CA 1
ATOM 1118 C C . ALA A 1 149 ? -6.496 -21 -20.344 1 43.16 149 ALA A C 1
ATOM 1120 O O . ALA A 1 149 ? -6.133 -19.906 -19.891 1 43.16 149 ALA A O 1
ATOM 1121 N N . GLY A 1 150 ? -6.016 -21.078 -19.125 1 41.56 150 GLY A N 1
ATOM 1122 C CA . GLY A 1 150 ? -5.668 -21.016 -17.719 1 41.56 150 GLY A CA 1
ATOM 1123 C C . GLY A 1 150 ? -5.055 -19.688 -17.312 1 41.56 150 GLY A C 1
ATOM 1124 O O . GLY A 1 150 ? -4.582 -19.547 -16.188 1 41.56 150 GLY A O 1
ATOM 1125 N N . GLY A 1 151 ? -5.809 -18.641 -17.812 1 50.44 151 GLY A N 1
ATOM 1126 C CA . GLY A 1 151 ? -5.109 -17.469 -17.344 1 50.44 151 GLY A CA 1
ATOM 1127 C C . GLY A 1 151 ? -5.523 -17.047 -15.945 1 50.44 151 GLY A C 1
ATOM 1128 O O . GLY A 1 151 ? -6.688 -17.188 -15.57 1 50.44 151 GLY A O 1
ATOM 1129 N N . THR A 1 152 ? -5.262 -17.188 -14.586 1 58.72 152 THR A N 1
ATOM 1130 C CA . THR A 1 152 ? -5.711 -16.828 -13.25 1 58.72 152 THR A CA 1
ATOM 1131 C C . THR A 1 152 ? -5.238 -15.43 -12.875 1 58.72 152 THR A C 1
ATOM 1133 O O . THR A 1 152 ? -5.496 -14.953 -11.773 1 58.72 152 THR A O 1
ATOM 1136 N N . GLY A 1 153 ? -4.895 -14.531 -13.844 1 76.62 153 GLY A N 1
ATOM 1137 C CA . GLY A 1 153 ? -4.281 -13.266 -13.477 1 76.62 153 GLY A CA 1
ATOM 1138 C C . GLY A 1 153 ? -3.082 -13.422 -12.562 1 76.62 153 GLY A C 1
ATOM 1139 O O . GLY A 1 153 ? -2.836 -14.508 -12.031 1 76.62 153 GLY A O 1
ATOM 1140 N N . LEU A 1 154 ? -2.148 -12.57 -12.586 1 86.75 154 LEU A N 1
ATOM 1141 C CA . LEU A 1 154 ? -0.959 -12.562 -11.742 1 86.75 154 LEU A CA 1
ATOM 1142 C C . LEU A 1 154 ? -0.987 -11.383 -10.773 1 86.75 154 LEU A C 1
ATOM 1144 O O . LEU A 1 154 ? -1.474 -10.305 -11.117 1 86.75 154 LEU A O 1
ATOM 1148 N N . THR A 1 155 ? -0.597 -11.672 -9.539 1 90.94 155 THR A N 1
ATOM 1149 C CA . THR A 1 155 ? -0.448 -10.625 -8.523 1 90.94 155 THR A CA 1
ATOM 1150 C C . THR A 1 155 ? 0.754 -10.914 -7.629 1 90.94 155 THR A C 1
ATOM 1152 O O . THR A 1 155 ? 1.454 -11.906 -7.816 1 90.94 155 THR A O 1
ATOM 1155 N N . GLY A 1 156 ? 1.131 -9.961 -6.82 1 87.25 156 GLY A N 1
ATOM 1156 C CA . GLY A 1 156 ? 2.193 -10.18 -5.852 1 87.25 156 GLY A CA 1
ATOM 1157 C C . GLY A 1 156 ? 3.525 -10.523 -6.492 1 87.25 156 GLY A C 1
ATOM 1158 O O . GLY A 1 156 ? 3.893 -9.945 -7.52 1 87.25 156 GLY A O 1
ATOM 1159 N N . SER A 1 157 ? 4.219 -11.469 -5.938 1 83.38 157 SER A N 1
ATOM 1160 C CA . SER A 1 157 ? 5.562 -11.828 -6.367 1 83.38 157 SER A CA 1
ATOM 1161 C C . SER A 1 157 ? 5.543 -12.492 -7.738 1 83.38 157 SER A C 1
ATOM 1163 O O . SER A 1 157 ? 6.488 -12.352 -8.523 1 83.38 157 SER A O 1
ATOM 1165 N N . ARG A 1 158 ? 4.48 -13.188 -8.062 1 84.75 158 ARG A N 1
ATOM 1166 C CA . ARG A 1 158 ? 4.371 -13.828 -9.367 1 84.75 158 ARG A CA 1
ATOM 1167 C C . ARG A 1 158 ? 4.285 -12.789 -10.484 1 84.75 158 ARG A C 1
ATOM 1169 O O . ARG A 1 158 ? 4.848 -12.984 -11.562 1 84.75 158 ARG A O 1
ATOM 1176 N N . LEU A 1 159 ? 3.57 -11.766 -10.18 1 89.44 159 LEU A N 1
ATOM 1177 C CA . LEU A 1 159 ? 3.494 -10.688 -11.156 1 89.44 159 LEU A CA 1
ATOM 1178 C C . LEU A 1 159 ? 4.848 -10 -11.312 1 89.44 159 LEU A C 1
ATOM 1180 O O . LEU A 1 159 ? 5.309 -9.781 -12.438 1 89.44 159 LEU A O 1
ATOM 1184 N N . THR A 1 160 ? 5.48 -9.695 -10.219 1 87.44 160 THR A N 1
ATOM 1185 C CA . THR A 1 160 ? 6.785 -9.047 -10.266 1 87.44 160 THR A CA 1
ATOM 1186 C C . THR A 1 160 ? 7.809 -9.938 -10.969 1 87.44 160 THR A C 1
ATOM 1188 O O . THR A 1 160 ? 8.648 -9.445 -11.727 1 87.44 160 THR A O 1
ATOM 1191 N N . ALA A 1 161 ? 7.734 -11.242 -10.75 1 83.31 161 ALA A N 1
ATOM 1192 C CA . ALA A 1 161 ? 8.633 -12.188 -11.414 1 83.31 161 ALA A CA 1
ATOM 1193 C C . ALA A 1 161 ? 8.406 -12.203 -12.922 1 83.31 161 ALA A C 1
ATOM 1195 O O . ALA A 1 161 ? 9.359 -12.273 -13.695 1 83.31 161 ALA A O 1
ATOM 1196 N N . ALA A 1 162 ? 7.152 -12.188 -13.273 1 86 162 ALA A N 1
ATOM 1197 C CA . ALA A 1 162 ? 6.836 -12.141 -14.703 1 86 162 ALA A CA 1
ATOM 1198 C C . ALA A 1 162 ? 7.406 -10.883 -15.344 1 86 162 ALA A C 1
ATOM 1200 O O . ALA A 1 162 ? 7.965 -10.938 -16.438 1 86 162 ALA A O 1
ATOM 1201 N N . ILE A 1 163 ? 7.27 -9.766 -14.648 1 90 163 ILE A N 1
ATOM 1202 C CA . ILE A 1 163 ? 7.812 -8.508 -15.156 1 90 163 ILE A CA 1
ATOM 1203 C C . ILE A 1 163 ? 9.336 -8.602 -15.258 1 90 163 ILE A C 1
ATOM 1205 O O . ILE A 1 163 ? 9.922 -8.227 -16.281 1 90 163 ILE A O 1
ATOM 1209 N N . ASP A 1 164 ? 9.922 -9.117 -14.297 1 84.31 164 ASP A N 1
ATOM 1210 C CA . ASP A 1 164 ? 11.375 -9.227 -14.258 1 84.31 164 ASP A CA 1
ATOM 1211 C C . ASP A 1 164 ? 11.891 -10.102 -15.398 1 84.31 164 ASP A C 1
ATOM 1213 O O . ASP A 1 164 ? 12.922 -9.797 -16 1 84.31 164 ASP A O 1
ATOM 1217 N N . ARG A 1 165 ? 11.219 -11.18 -15.609 1 83.38 165 ARG A N 1
ATOM 1218 C CA . ARG A 1 165 ? 11.609 -12.055 -16.703 1 83.38 165 ARG A CA 1
ATOM 1219 C C . ARG A 1 165 ? 11.523 -11.32 -18.047 1 83.38 165 ARG A C 1
ATOM 1221 O O . ARG A 1 165 ? 12.422 -11.438 -18.875 1 83.38 165 ARG A O 1
ATOM 1228 N N . ILE A 1 166 ? 10.445 -10.609 -18.234 1 87.81 166 ILE A N 1
ATOM 1229 C CA . ILE A 1 166 ? 10.25 -9.859 -19.469 1 87.81 166 ILE A CA 1
ATOM 1230 C C . ILE A 1 166 ? 11.32 -8.773 -19.594 1 87.81 166 ILE A C 1
ATOM 1232 O O . ILE A 1 166 ? 11.922 -8.602 -20.656 1 87.81 166 ILE A O 1
ATOM 1236 N N . VAL A 1 167 ? 11.555 -8.039 -18.5 1 87.06 167 VAL A N 1
ATOM 1237 C CA . VAL A 1 167 ? 12.539 -6.961 -18.516 1 87.06 167 VAL A CA 1
ATOM 1238 C C . VAL A 1 167 ? 13.93 -7.527 -18.766 1 87.06 167 VAL A C 1
ATOM 1240 O O . VAL A 1 167 ? 14.727 -6.93 -19.5 1 87.06 167 VAL A O 1
ATOM 1243 N N . ALA A 1 168 ? 14.258 -8.719 -18.172 1 79.5 168 ALA A N 1
ATOM 1244 C CA . ALA A 1 168 ? 15.547 -9.359 -18.375 1 79.5 168 ALA A CA 1
ATOM 1245 C C . ALA A 1 168 ? 15.766 -9.688 -19.859 1 79.5 168 ALA A C 1
ATOM 1247 O O . ALA A 1 168 ? 16.891 -9.648 -20.344 1 79.5 168 ALA A O 1
ATOM 1248 N N . MET A 1 169 ? 14.719 -9.93 -20.516 1 80.75 169 MET A N 1
ATOM 1249 C CA . MET A 1 169 ? 14.773 -10.305 -21.922 1 80.75 169 MET A CA 1
ATOM 1250 C C . MET A 1 169 ? 14.844 -9.062 -22.812 1 80.75 169 MET A C 1
ATOM 1252 O O . MET A 1 169 ? 15.609 -9.023 -23.766 1 80.75 169 MET A O 1
ATOM 1256 N N . VAL A 1 170 ? 14.047 -8.055 -22.469 1 85.44 170 VAL A N 1
ATOM 1257 C CA . VAL A 1 170 ? 13.852 -6.906 -23.344 1 85.44 170 VAL A CA 1
ATOM 1258 C C . VAL A 1 170 ? 14.891 -5.832 -23.031 1 85.44 170 VAL A C 1
ATOM 1260 O O . VAL A 1 170 ? 15.328 -5.098 -23.922 1 85.44 170 VAL A O 1
ATOM 1263 N N . ASP A 1 171 ? 15.234 -5.711 -21.75 1 82 171 ASP A N 1
ATOM 1264 C CA . ASP A 1 171 ? 16.109 -4.652 -21.266 1 82 171 ASP A CA 1
ATOM 1265 C C . ASP A 1 171 ? 17 -5.148 -20.125 1 82 171 ASP A C 1
ATOM 1267 O O . ASP A 1 171 ? 16.891 -4.668 -19 1 82 171 ASP A O 1
ATOM 1271 N N . PRO A 1 172 ? 17.969 -6.051 -20.5 1 76.56 172 PRO A N 1
ATOM 1272 C CA . PRO A 1 172 ? 18.844 -6.578 -19.453 1 76.56 172 PRO A CA 1
ATOM 1273 C C . PRO A 1 172 ? 19.562 -5.48 -18.672 1 76.56 172 PRO A C 1
ATOM 1275 O O . PRO A 1 172 ? 19.828 -5.637 -17.484 1 76.56 172 PRO A O 1
ATOM 1278 N N . GLU A 1 173 ? 19.875 -4.398 -19.344 1 77.5 173 GLU A N 1
ATOM 1279 C CA . GLU A 1 173 ? 20.516 -3.275 -18.672 1 77.5 173 GLU A CA 1
ATOM 1280 C C . GLU A 1 173 ? 19.594 -2.629 -17.656 1 77.5 173 GLU A C 1
ATOM 1282 O O . GLU A 1 173 ? 20.047 -2.207 -16.578 1 77.5 173 GLU A O 1
ATOM 1287 N N . GLY A 1 174 ? 18.344 -2.615 -18.062 1 77.19 174 GLY A N 1
ATOM 1288 C CA . GLY A 1 174 ? 17.375 -2.076 -17.125 1 77.19 174 GLY A CA 1
ATOM 1289 C C . GLY A 1 174 ? 17.281 -2.871 -15.836 1 77.19 174 GLY A C 1
ATOM 1290 O O . GLY A 1 174 ? 17.125 -2.297 -14.758 1 77.19 174 GLY A O 1
ATOM 1291 N N . MET A 1 175 ? 17.406 -4.109 -15.969 1 77.44 175 MET A N 1
ATOM 1292 C CA . MET A 1 175 ? 17.344 -4.961 -14.789 1 77.44 175 MET A CA 1
ATOM 1293 C C . MET A 1 175 ? 18.531 -4.695 -13.867 1 77.44 175 MET A C 1
ATOM 1295 O O . MET A 1 175 ? 18.375 -4.648 -12.648 1 77.44 175 MET A O 1
ATOM 1299 N N . ARG A 1 176 ? 19.688 -4.527 -14.477 1 76.88 176 ARG A N 1
ATOM 1300 C CA . ARG A 1 176 ? 20.891 -4.242 -13.688 1 76.88 176 ARG A CA 1
ATOM 1301 C C . ARG A 1 176 ? 20.766 -2.887 -13 1 76.88 176 ARG A C 1
ATOM 1303 O O . ARG A 1 176 ? 21.156 -2.744 -11.836 1 76.88 176 ARG A O 1
ATOM 1310 N N . GLU A 1 177 ? 20.219 -2.006 -13.75 1 81.56 177 GLU A N 1
ATOM 1311 C CA . GLU A 1 177 ? 20.062 -0.66 -13.203 1 81.56 177 GLU A CA 1
ATOM 1312 C C . GLU A 1 177 ? 19.047 -0.64 -12.07 1 81.56 177 GLU A C 1
ATOM 1314 O O . GLU A 1 177 ? 19.219 0.09 -11.086 1 81.56 177 GLU A O 1
ATOM 1319 N N . ARG A 1 178 ? 18.016 -1.449 -12.211 1 80.44 178 ARG A N 1
ATOM 1320 C CA . ARG A 1 178 ? 17.031 -1.553 -11.148 1 80.44 178 ARG A CA 1
ATOM 1321 C C . ARG A 1 178 ? 17.656 -2.064 -9.859 1 80.44 178 ARG A C 1
ATOM 1323 O O . ARG A 1 178 ? 17.344 -1.577 -8.773 1 80.44 178 ARG A O 1
ATOM 1330 N N . ARG A 1 179 ? 18.453 -3.016 -10.055 1 80.88 179 ARG A N 1
ATOM 1331 C CA . ARG A 1 179 ? 19.125 -3.555 -8.875 1 80.88 179 ARG A CA 1
ATOM 1332 C C . ARG A 1 179 ? 20.031 -2.51 -8.242 1 80.88 179 ARG A C 1
ATOM 1334 O O . ARG A 1 179 ? 20.062 -2.361 -7.02 1 80.88 179 ARG A O 1
ATOM 1341 N N . ARG A 1 180 ? 20.766 -1.847 -9.078 1 83.88 180 ARG A N 1
ATOM 1342 C CA . ARG A 1 180 ? 21.672 -0.812 -8.586 1 83.88 180 ARG A CA 1
ATOM 1343 C C . ARG A 1 180 ? 20.891 0.272 -7.836 1 83.88 180 ARG A C 1
ATOM 1345 O O . ARG A 1 180 ? 21.312 0.713 -6.766 1 83.88 180 ARG A O 1
ATOM 1352 N N . ARG A 1 181 ? 19.812 0.574 -8.398 1 84.56 181 ARG A N 1
ATOM 1353 C CA . ARG A 1 181 ? 18.984 1.594 -7.766 1 84.56 181 ARG A CA 1
ATOM 1354 C C . ARG A 1 181 ? 18.422 1.092 -6.445 1 84.56 181 ARG A C 1
ATOM 1356 O O . ARG A 1 181 ? 18.375 1.834 -5.461 1 84.56 181 ARG A O 1
ATOM 1363 N N . ALA A 1 182 ? 17.891 -0.078 -6.555 1 86.69 182 ALA A N 1
ATOM 1364 C CA . ALA A 1 182 ? 17.359 -0.67 -5.328 1 86.69 182 ALA A CA 1
ATOM 1365 C C . ALA A 1 182 ? 18.422 -0.7 -4.23 1 86.69 182 ALA A C 1
ATOM 1367 O O . ALA A 1 182 ? 18.109 -0.439 -3.062 1 86.69 182 ALA A O 1
ATOM 1368 N N . LEU A 1 183 ? 19.656 -0.952 -4.637 1 87.94 183 LEU A N 1
ATOM 1369 C CA . LEU A 1 183 ? 20.75 -0.964 -3.691 1 87.94 183 LEU A CA 1
ATOM 1370 C C . LEU A 1 183 ? 21.031 0.438 -3.154 1 87.94 183 LEU A C 1
ATOM 1372 O O . LEU A 1 183 ? 21.297 0.609 -1.964 1 87.94 183 LEU A O 1
ATOM 1376 N N . THR A 1 184 ? 20.859 1.383 -4.043 1 88.94 184 THR A N 1
ATOM 1377 C CA . THR A 1 184 ? 21.094 2.773 -3.674 1 88.94 184 THR A CA 1
ATOM 1378 C C . THR A 1 184 ? 20 3.275 -2.732 1 88.94 184 THR A C 1
ATOM 1380 O O . THR A 1 184 ? 20.266 4.094 -1.848 1 88.94 184 THR A O 1
ATOM 1383 N N . ASP A 1 185 ? 18.828 2.727 -2.918 1 87.94 185 ASP A N 1
ATOM 1384 C CA . ASP A 1 185 ? 17.672 3.217 -2.158 1 87.94 185 ASP A CA 1
ATOM 1385 C C . ASP A 1 185 ? 17.438 2.369 -0.911 1 87.94 185 ASP A C 1
ATOM 1387 O O . ASP A 1 185 ? 16.391 2.473 -0.274 1 87.94 185 ASP A O 1
ATOM 1391 N N . ARG A 1 186 ? 18.391 1.551 -0.56 1 92.5 186 ARG A N 1
ATOM 1392 C CA . ARG A 1 186 ? 18.234 0.718 0.628 1 92.5 186 ARG A CA 1
ATOM 1393 C C . ARG A 1 186 ? 18.031 1.574 1.872 1 92.5 186 ARG A C 1
ATOM 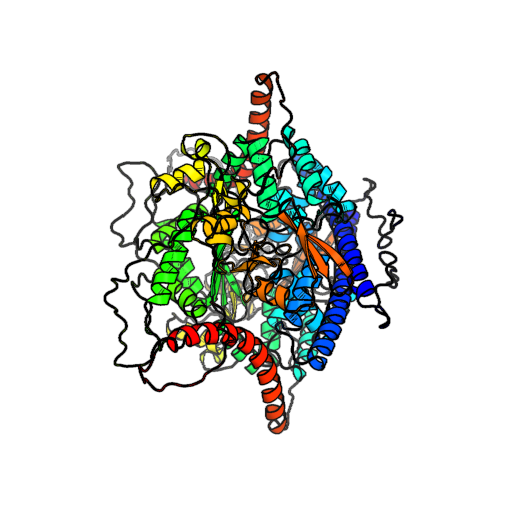1395 O O . ARG A 1 186 ? 18.547 2.684 1.967 1 92.5 186 ARG A O 1
ATOM 1402 N N . PHE A 1 187 ? 17.203 1.084 2.801 1 91.75 187 PHE A N 1
ATOM 1403 C CA . PHE A 1 187 ? 16.922 1.833 4.016 1 91.75 187 PHE A CA 1
ATOM 1404 C C . PHE A 1 187 ? 16.422 0.905 5.121 1 91.75 187 PHE A C 1
ATOM 1406 O O . PHE A 1 187 ? 16 -0.222 4.848 1 91.75 187 PHE A O 1
ATOM 1413 N N . VAL A 1 188 ? 16.547 1.356 6.332 1 93.19 188 VAL A N 1
ATOM 1414 C CA . VAL A 1 188 ? 15.891 0.796 7.512 1 93.19 188 VAL A CA 1
ATOM 1415 C C . VAL A 1 188 ? 15.281 1.92 8.352 1 93.19 188 VAL A C 1
ATOM 1417 O O . VAL A 1 188 ? 15.977 2.879 8.703 1 93.19 188 VAL A O 1
ATOM 1420 N N . GLY A 1 189 ? 13.984 1.758 8.555 1 89.44 189 GLY A N 1
ATOM 1421 C CA . GLY A 1 189 ? 13.289 2.783 9.312 1 89.44 189 GLY A CA 1
ATOM 1422 C C . GLY A 1 189 ? 12.469 2.223 10.461 1 89.44 189 GLY A C 1
ATOM 1423 O O . GLY A 1 189 ? 12.156 1.03 10.484 1 89.44 189 GLY A O 1
ATOM 1424 N N . VAL A 1 190 ? 12.258 3.109 11.445 1 85.31 190 VAL A N 1
ATOM 1425 C CA . VAL A 1 190 ? 11.398 2.834 12.594 1 85.31 190 VAL A CA 1
ATOM 1426 C C . VAL A 1 190 ? 10.305 3.896 12.688 1 85.31 190 VAL A C 1
ATOM 1428 O O . VAL A 1 190 ? 10.57 5.086 12.5 1 85.31 190 VAL A O 1
ATOM 1431 N N . SER A 1 191 ? 9.078 3.428 12.805 1 81.06 191 SER A N 1
ATOM 1432 C CA . SER A 1 191 ? 7.965 4.363 12.945 1 81.06 191 SER A CA 1
ATOM 1433 C C . SER A 1 191 ? 7.039 3.957 14.086 1 81.06 191 SER A C 1
ATOM 1435 O O . SER A 1 191 ? 6.992 2.785 14.469 1 81.06 191 SER A O 1
ATOM 1437 N N . ALA A 1 192 ? 6.379 4.961 14.578 1 73.88 192 ALA A N 1
ATOM 1438 C CA . ALA A 1 192 ? 5.434 4.699 15.664 1 73.88 192 ALA A CA 1
ATOM 1439 C C . ALA A 1 192 ? 4.266 3.842 15.18 1 73.88 192 ALA A C 1
ATOM 1441 O O . ALA A 1 192 ? 3.842 3.953 14.031 1 73.88 192 ALA A O 1
ATOM 1442 N N . ALA A 1 193 ? 3.896 2.869 15.961 1 77.44 193 ALA A N 1
ATOM 1443 C CA . ALA A 1 193 ? 2.693 2.066 15.75 1 77.44 193 ALA A CA 1
ATOM 1444 C C . ALA A 1 193 ? 1.765 2.156 16.953 1 77.44 193 ALA A C 1
ATOM 1446 O O . ALA A 1 193 ? 2.059 2.861 17.922 1 77.44 193 ALA A O 1
ATOM 1447 N N . GLU A 1 194 ? 0.683 1.509 16.891 1 71.31 194 GLU A N 1
ATOM 1448 C CA . GLU A 1 194 ? -0.342 1.549 17.938 1 71.31 194 GLU A CA 1
ATOM 1449 C C . GLU A 1 194 ? 0.073 0.728 19.156 1 71.31 194 GLU A C 1
ATOM 1451 O O . GLU A 1 194 ? 1.016 -0.065 19.078 1 71.31 194 GLU A O 1
ATOM 1456 N N . ASP A 1 195 ? -0.485 1 20.312 1 75.88 195 ASP A N 1
ATOM 1457 C CA . ASP A 1 195 ? -0.423 0.184 21.516 1 75.88 195 ASP A CA 1
ATOM 1458 C C . ASP A 1 195 ? 0.995 0.144 22.078 1 75.88 195 ASP A C 1
ATOM 1460 O O . ASP A 1 195 ? 1.458 -0.903 22.531 1 75.88 195 ASP A O 1
ATOM 1464 N N . GLY A 1 196 ? 1.688 1.264 22.016 1 75.69 196 GLY A N 1
ATOM 1465 C CA . GLY A 1 196 ? 3.027 1.291 22.578 1 75.69 196 GLY A CA 1
ATOM 1466 C C . GLY A 1 196 ? 4.035 0.495 21.766 1 75.69 196 GLY A C 1
ATOM 1467 O O . GLY A 1 196 ? 5.102 0.138 22.281 1 75.69 196 GLY A O 1
ATOM 1468 N N . MET A 1 197 ? 3.547 0.208 20.531 1 86 197 MET A N 1
ATOM 1469 C CA . MET A 1 197 ? 4.418 -0.556 19.641 1 86 197 MET A CA 1
ATOM 1470 C C . MET A 1 197 ? 5.055 0.35 18.594 1 86 197 MET A C 1
ATOM 1472 O O . MET A 1 197 ? 4.727 1.536 18.516 1 86 197 MET A O 1
ATOM 1476 N N . ALA A 1 198 ? 6.035 -0.124 18.031 1 87.56 198 ALA A N 1
ATOM 1477 C CA . ALA A 1 198 ? 6.664 0.518 16.875 1 87.56 198 ALA A CA 1
ATOM 1478 C C . ALA A 1 198 ? 6.82 -0.464 15.719 1 87.56 198 ALA A C 1
ATOM 1480 O O . ALA A 1 198 ? 6.84 -1.68 15.93 1 87.56 198 ALA A O 1
ATOM 1481 N N . LYS A 1 199 ? 6.801 0.099 14.539 1 91 199 LYS A N 1
ATOM 1482 C CA . LYS A 1 199 ? 7.004 -0.691 13.328 1 91 199 LYS A CA 1
ATOM 1483 C C . LYS A 1 199 ? 8.414 -0.503 12.773 1 91 199 LYS A C 1
ATOM 1485 O O . LYS A 1 199 ? 8.953 0.608 12.789 1 91 199 LYS A O 1
ATOM 1490 N N . ILE A 1 200 ? 9.031 -1.677 12.453 1 92.38 200 ILE A N 1
ATOM 1491 C CA . ILE A 1 200 ? 10.297 -1.672 11.727 1 92.38 200 ILE A CA 1
ATOM 1492 C C . ILE A 1 200 ? 10.047 -1.997 10.258 1 92.38 200 ILE A C 1
ATOM 1494 O O . ILE A 1 200 ? 9.32 -2.938 9.938 1 92.38 200 ILE A O 1
ATOM 1498 N N . LEU A 1 201 ? 10.539 -1.14 9.406 1 92.44 201 LEU A N 1
ATOM 1499 C CA . LEU A 1 201 ? 10.461 -1.358 7.969 1 92.44 201 LEU A CA 1
ATOM 1500 C C . LEU A 1 201 ? 11.82 -1.145 7.309 1 92.44 201 LEU A C 1
ATOM 1502 O O . LEU A 1 201 ? 12.547 -0.211 7.66 1 92.44 201 LEU A O 1
ATOM 1506 N N . GLY A 1 202 ? 12.164 -2.02 6.398 1 93.56 202 GLY A N 1
ATOM 1507 C CA . GLY A 1 202 ? 13.422 -1.837 5.688 1 93.56 202 GLY A CA 1
ATOM 1508 C C . GLY A 1 202 ? 13.469 -2.572 4.359 1 93.56 202 GLY A C 1
ATOM 1509 O O . GLY A 1 202 ? 12.703 -3.512 4.137 1 93.56 202 GLY A O 1
ATOM 1510 N N . SER A 1 203 ? 14.219 -2.051 3.475 1 93.69 203 SER A N 1
ATOM 1511 C CA . SER A 1 203 ? 14.625 -2.689 2.225 1 93.69 203 SER A CA 1
ATOM 1512 C C . SER A 1 203 ? 16.141 -2.838 2.141 1 93.69 203 SER A C 1
ATOM 1514 O O . SER A 1 203 ? 16.859 -1.842 2.102 1 93.69 203 SER A O 1
ATOM 1516 N N . ILE A 1 204 ? 16.641 -4.105 2.201 1 92.81 204 ILE A N 1
ATOM 1517 C CA . ILE A 1 204 ? 18.078 -4.383 2.23 1 92.81 204 ILE A CA 1
ATOM 1518 C C . ILE A 1 204 ? 18.406 -5.484 1.223 1 92.81 204 ILE A C 1
ATOM 1520 O O . ILE A 1 204 ? 17.516 -6.199 0.761 1 92.81 204 ILE A O 1
ATOM 1524 N N . PRO A 1 205 ? 19.703 -5.508 0.824 1 86.56 205 PRO A N 1
ATOM 1525 C CA . PRO A 1 205 ? 20.062 -6.594 -0.093 1 86.56 205 PRO A CA 1
ATOM 1526 C C . PRO A 1 205 ? 19.672 -7.969 0.442 1 86.56 205 PRO A C 1
ATOM 1528 O O . PRO A 1 205 ? 19.797 -8.227 1.642 1 86.56 205 PRO A O 1
ATOM 1531 N N . ALA A 1 206 ? 19.141 -8.82 -0.523 1 82.88 206 ALA A N 1
ATOM 1532 C CA . ALA A 1 206 ? 18.594 -10.133 -0.172 1 82.88 206 ALA A CA 1
ATOM 1533 C C . ALA A 1 206 ? 19.594 -10.938 0.652 1 82.88 206 ALA A C 1
ATOM 1535 O O . ALA A 1 206 ? 19.219 -11.594 1.628 1 82.88 206 ALA A O 1
ATOM 1536 N N . GLU A 1 207 ? 20.875 -10.945 0.325 1 77.25 207 GLU A N 1
ATOM 1537 C CA . GLU A 1 207 ? 21.891 -11.719 1.029 1 77.25 207 GLU A CA 1
ATOM 1538 C C . GLU A 1 207 ? 22.078 -11.219 2.459 1 77.25 207 GLU A C 1
ATOM 1540 O O . GLU A 1 207 ? 22.281 -12.016 3.379 1 77.25 207 GLU A O 1
ATOM 1545 N N . GLN A 1 208 ? 22.031 -9.922 2.648 1 83.56 208 GLN A N 1
ATOM 1546 C CA . GLN A 1 208 ? 22.141 -9.344 3.986 1 83.56 208 GLN A CA 1
ATOM 1547 C C . GLN A 1 208 ? 20.906 -9.648 4.824 1 83.56 208 GLN A C 1
ATOM 1549 O O . GLN A 1 208 ? 21.016 -9.914 6.023 1 83.56 208 GLN A O 1
ATOM 1554 N N . ALA A 1 209 ? 19.766 -9.594 4.098 1 87.75 209 ALA A N 1
ATOM 1555 C CA . ALA A 1 209 ? 18.516 -9.922 4.777 1 87.75 209 ALA A CA 1
ATOM 1556 C C . ALA A 1 209 ? 18.516 -11.367 5.262 1 87.75 209 ALA A C 1
ATOM 1558 O O . ALA A 1 209 ? 18.016 -11.664 6.348 1 87.75 209 ALA A O 1
ATOM 1559 N N . ARG A 1 210 ? 19.016 -12.211 4.508 1 78 210 ARG A N 1
ATOM 1560 C CA . ARG A 1 210 ? 19.109 -13.617 4.898 1 78 210 ARG A CA 1
ATOM 1561 C C . ARG A 1 210 ? 20.031 -13.797 6.102 1 78 210 ARG A C 1
ATOM 1563 O O . ARG A 1 210 ? 19.734 -14.594 6.996 1 78 210 ARG A O 1
ATOM 1570 N N . ALA A 1 211 ? 21.219 -13.094 6.062 1 80.38 211 ALA A N 1
ATOM 1571 C CA . ALA A 1 211 ? 22.109 -13.125 7.219 1 80.38 211 ALA A CA 1
ATOM 1572 C C . ALA A 1 211 ? 21.406 -12.625 8.477 1 80.38 211 ALA A C 1
ATOM 1574 O O . ALA A 1 211 ? 21.531 -13.227 9.547 1 80.38 211 ALA A O 1
ATOM 1575 N N . PHE A 1 212 ? 20.672 -11.602 8.297 1 87.75 212 PHE A N 1
ATOM 1576 C CA . PHE A 1 212 ? 19.891 -11.031 9.391 1 87.75 212 PHE A CA 1
ATOM 1577 C C . PHE A 1 212 ? 18.844 -12.016 9.883 1 87.75 212 PHE A C 1
ATOM 1579 O O . PHE A 1 212 ? 18.734 -12.258 11.086 1 87.75 212 PHE A O 1
ATOM 1586 N N . ASP A 1 213 ? 18.156 -12.586 8.992 1 85.75 213 ASP A N 1
ATOM 1587 C CA . ASP A 1 213 ? 17.156 -13.586 9.312 1 85.75 213 ASP A CA 1
ATOM 1588 C C . ASP A 1 213 ? 17.766 -14.781 10.039 1 85.75 213 ASP A C 1
ATOM 1590 O O . ASP A 1 213 ? 17.203 -15.273 11.016 1 85.75 213 ASP A O 1
ATOM 1594 N N . GLY A 1 214 ? 18.891 -15.227 9.547 1 80.19 214 GLY A N 1
ATOM 1595 C CA . GLY A 1 214 ? 19.609 -16.328 10.164 1 80.19 214 GLY A CA 1
ATOM 1596 C C . GLY A 1 214 ? 20.047 -16.031 11.586 1 80.19 214 GLY A C 1
ATOM 1597 O O . GLY A 1 214 ? 19.906 -16.875 12.477 1 80.19 214 GLY A O 1
ATOM 1598 N N . ARG A 1 215 ? 20.547 -14.844 11.789 1 84.12 215 ARG A N 1
ATOM 1599 C CA . ARG A 1 215 ? 21 -14.453 13.117 1 84.12 215 ARG A CA 1
ATOM 1600 C C . ARG A 1 215 ? 19.844 -14.375 14.102 1 84.12 215 ARG A C 1
ATOM 1602 O O . ARG A 1 215 ? 19.969 -14.812 15.25 1 84.12 215 ARG A O 1
ATOM 1609 N N . LEU A 1 216 ? 18.75 -13.805 13.656 1 88.44 216 LEU A N 1
ATOM 1610 C CA . LEU A 1 216 ? 17.578 -13.766 14.508 1 88.44 216 LEU A CA 1
ATOM 1611 C C . LEU A 1 216 ? 17.094 -15.172 14.852 1 88.44 216 LEU A C 1
ATOM 1613 O O . LEU A 1 216 ? 16.703 -15.438 15.992 1 88.44 216 LEU A O 1
ATOM 1617 N N . ARG A 1 217 ? 17.141 -16.016 13.914 1 82.81 217 ARG A N 1
ATOM 1618 C CA . ARG A 1 217 ? 16.75 -17.391 14.148 1 82.81 217 ARG A CA 1
ATOM 1619 C C . ARG A 1 217 ? 17.672 -18.062 15.148 1 82.81 217 ARG A C 1
ATOM 1621 O O . ARG A 1 217 ? 17.219 -18.766 16.047 1 82.81 217 ARG A O 1
ATOM 1628 N N . GLU A 1 218 ? 18.938 -17.891 14.945 1 80.56 218 GLU A N 1
ATOM 1629 C CA . GLU A 1 218 ? 19.938 -18.453 15.867 1 80.56 218 GLU A CA 1
ATOM 1630 C C . GLU A 1 218 ? 19.641 -18.016 17.297 1 80.56 218 GLU A C 1
ATOM 1632 O O . GLU A 1 218 ? 19.641 -18.859 18.219 1 80.56 218 GLU A O 1
ATOM 1637 N N . LEU A 1 219 ? 19.422 -16.797 17.469 1 85.56 219 LEU A N 1
ATOM 1638 C CA . LEU A 1 219 ? 19.141 -16.281 18.797 1 85.56 219 LEU A CA 1
ATOM 1639 C C . LEU A 1 219 ? 17.812 -16.812 19.328 1 85.56 219 LEU A C 1
ATOM 1641 O O . LEU A 1 219 ? 17.734 -17.234 20.484 1 85.56 219 LEU A O 1
ATOM 1645 N N . ALA A 1 220 ? 16.891 -16.828 18.469 1 88.56 220 ALA A N 1
ATOM 1646 C CA . ALA A 1 220 ? 15.555 -17.281 18.859 1 88.56 220 ALA A CA 1
ATOM 1647 C C . ALA A 1 220 ? 15.57 -18.75 19.266 1 88.56 220 ALA A C 1
ATOM 1649 O O . ALA A 1 220 ? 14.773 -19.188 20.094 1 88.56 220 ALA A O 1
ATOM 1650 N N . MET A 1 221 ? 16.516 -19.469 18.781 1 83.44 221 MET A N 1
ATOM 1651 C CA . MET A 1 221 ? 16.578 -20.906 19.031 1 83.44 221 MET A CA 1
ATOM 1652 C C . MET A 1 221 ? 17.547 -21.203 20.188 1 83.44 221 MET A C 1
ATOM 1654 O O . MET A 1 221 ? 17.672 -22.359 20.594 1 83.44 221 MET A O 1
ATOM 1658 N N . SER A 1 222 ? 18.188 -20.281 20.672 1 83.88 222 SER A N 1
ATOM 1659 C CA . SER A 1 222 ? 19.203 -20.5 21.688 1 83.88 222 SER A CA 1
ATOM 1660 C C . SER A 1 222 ? 18.578 -20.703 23.062 1 83.88 222 SER A C 1
ATOM 1662 O O . SER A 1 222 ? 19.266 -21.062 24.016 1 83.88 222 SER A O 1
ATOM 1664 N N . VAL A 1 223 ? 17.312 -20.516 23.156 1 89.81 223 VAL A N 1
ATOM 1665 C CA . VAL A 1 223 ? 16.641 -20.672 24.453 1 89.81 223 VAL A CA 1
ATOM 1666 C C . VAL A 1 223 ? 16.281 -22.125 24.672 1 89.81 223 VAL A C 1
ATOM 1668 O O . VAL A 1 223 ? 16.344 -22.938 23.75 1 89.81 223 VAL A O 1
ATOM 1671 N N . CYS A 1 224 ? 15.984 -22.406 25.984 1 89.69 224 CYS A N 1
ATOM 1672 C CA . CYS A 1 224 ? 15.633 -23.781 26.281 1 89.69 224 CYS A CA 1
ATOM 1673 C C . CYS A 1 224 ? 14.188 -24.078 25.906 1 89.69 224 CYS A C 1
ATOM 1675 O O . CYS A 1 224 ? 13.445 -23.172 25.547 1 89.69 224 CYS A O 1
ATOM 1677 N N . ARG A 1 225 ? 13.781 -25.297 25.891 1 86.5 225 ARG A N 1
ATOM 1678 C CA . ARG A 1 225 ? 12.477 -25.766 25.422 1 86.5 225 ARG A CA 1
ATOM 1679 C C . ARG A 1 225 ? 11.359 -25.219 26.312 1 86.5 225 ARG A C 1
ATOM 1681 O O . ARG A 1 225 ? 10.195 -25.203 25.906 1 86.5 225 ARG A O 1
ATOM 1688 N N . ASN A 1 226 ? 11.742 -24.797 27.531 1 89.06 226 ASN A N 1
ATOM 1689 C CA . ASN A 1 226 ? 10.727 -24.344 28.469 1 89.06 226 ASN A CA 1
ATOM 1690 C C . ASN A 1 226 ? 10.5 -22.828 28.391 1 89.06 226 ASN A C 1
ATOM 1692 O O . ASN A 1 226 ? 9.758 -22.266 29.188 1 89.06 226 ASN A O 1
ATOM 1696 N N . ASP A 1 227 ? 11.125 -22.312 27.391 1 92.12 227 ASP A N 1
ATOM 1697 C CA . ASP A 1 227 ? 10.875 -20.891 27.188 1 92.12 227 ASP A CA 1
ATOM 1698 C C . ASP A 1 227 ? 9.398 -20.625 26.875 1 92.12 227 ASP A C 1
ATOM 1700 O O . ASP A 1 227 ? 8.812 -21.312 26.031 1 92.12 227 ASP A O 1
ATOM 1704 N N . SER A 1 228 ? 8.789 -19.609 27.594 1 92.31 228 SER A N 1
ATOM 1705 C CA . SER A 1 228 ? 7.352 -19.375 27.531 1 92.31 228 SER A CA 1
ATOM 1706 C C . SER A 1 228 ? 6.969 -18.641 26.25 1 92.31 228 SER A C 1
ATOM 1708 O O . SER A 1 228 ? 5.789 -18.594 25.891 1 92.31 228 SER A O 1
ATOM 1710 N N . ARG A 1 229 ? 7.953 -18.234 25.5 1 93.94 229 ARG A N 1
ATOM 1711 C CA . ARG A 1 229 ? 7.668 -17.406 24.344 1 93.94 229 ARG A CA 1
ATOM 1712 C C . ARG A 1 229 ? 7.453 -18.25 23.094 1 93.94 229 ARG A C 1
ATOM 1714 O O . ARG A 1 229 ? 8.023 -19.344 22.969 1 93.94 229 ARG A O 1
ATOM 1721 N N . THR A 1 230 ? 6.617 -17.641 22.266 1 91.81 230 THR A N 1
ATOM 1722 C CA . THR A 1 230 ? 6.523 -18.219 20.922 1 91.81 230 THR A CA 1
ATOM 1723 C C . THR A 1 230 ? 7.773 -17.891 20.109 1 91.81 230 THR A C 1
ATOM 1725 O O . THR A 1 230 ? 8.578 -17.047 20.5 1 91.81 230 THR A O 1
ATOM 1728 N N . TYR A 1 231 ? 7.973 -18.641 19.031 1 88.12 231 TYR A N 1
ATOM 1729 C CA . TYR A 1 231 ? 9.109 -18.406 18.156 1 88.12 231 TYR A CA 1
ATOM 1730 C C . TYR A 1 231 ? 9.125 -16.953 17.656 1 88.12 231 TYR A C 1
ATOM 1732 O O . TYR A 1 231 ? 10.18 -16.312 17.641 1 88.12 231 TYR A O 1
ATOM 1740 N N . GLU A 1 232 ? 7.969 -16.391 17.266 1 91.19 232 GLU A N 1
ATOM 1741 C CA . GLU A 1 232 ? 7.887 -15.023 16.766 1 91.19 232 GLU A CA 1
ATOM 1742 C C . GLU A 1 232 ? 8.266 -14.008 17.844 1 91.19 232 GLU A C 1
ATOM 1744 O O . GLU A 1 232 ? 8.945 -13.023 17.562 1 91.19 232 GLU A O 1
ATOM 1749 N N . GLN A 1 233 ? 7.816 -14.297 19.062 1 93.88 233 GLN A N 1
ATOM 1750 C CA . GLN A 1 233 ? 8.195 -13.445 20.188 1 93.88 233 GLN A CA 1
ATOM 1751 C C . GLN A 1 233 ? 9.703 -13.477 20.422 1 93.88 233 GLN A C 1
ATOM 1753 O O . GLN A 1 233 ? 10.328 -12.438 20.641 1 93.88 233 GLN A O 1
ATOM 1758 N N . ARG A 1 234 ? 10.234 -14.68 20.328 1 93.62 234 ARG A N 1
ATOM 1759 C CA . ARG A 1 234 ? 11.672 -14.836 20.531 1 93.62 234 ARG A CA 1
ATOM 1760 C C . ARG A 1 234 ? 12.453 -14.102 19.453 1 93.62 234 ARG A C 1
ATOM 1762 O O . ARG A 1 234 ? 13.492 -13.5 19.734 1 93.62 234 ARG A O 1
ATOM 1769 N N . ARG A 1 235 ? 11.938 -14.117 18.297 1 92.81 235 ARG A N 1
ATOM 1770 C CA . ARG A 1 235 ? 12.602 -13.414 17.203 1 92.81 235 ARG A CA 1
ATOM 1771 C C . ARG A 1 235 ? 12.57 -11.906 17.422 1 92.81 235 ARG A C 1
ATOM 1773 O O . ARG A 1 235 ? 13.57 -11.219 17.188 1 92.81 235 ARG A O 1
ATOM 1780 N N . ALA A 1 236 ? 11.469 -11.406 17.828 1 95.31 236 ALA A N 1
ATOM 1781 C CA . ALA A 1 236 ? 11.359 -9.984 18.141 1 95.31 236 ALA A CA 1
ATOM 1782 C C . ALA A 1 236 ? 12.328 -9.586 19.25 1 95.31 236 ALA A C 1
ATOM 1784 O O . ALA A 1 236 ? 13.031 -8.586 19.141 1 95.31 236 ALA A O 1
ATOM 1785 N N . ASP A 1 237 ? 12.367 -10.43 20.281 1 93.81 237 ASP A N 1
ATOM 1786 C CA . ASP A 1 237 ? 13.258 -10.156 21.406 1 93.81 237 ASP A CA 1
ATOM 1787 C C . ASP A 1 237 ? 14.719 -10.297 20.984 1 93.81 237 ASP A C 1
ATOM 1789 O O . ASP A 1 237 ? 15.594 -9.633 21.547 1 93.81 237 ASP A O 1
ATOM 1793 N N . ALA A 1 238 ? 14.922 -11.188 20.062 1 92.88 238 ALA A N 1
ATOM 1794 C CA . ALA A 1 238 ? 16.281 -11.375 19.547 1 92.88 238 ALA A CA 1
ATOM 1795 C C . ALA A 1 238 ? 16.812 -10.086 18.922 1 92.88 238 ALA A C 1
ATOM 1797 O O . ALA A 1 238 ? 18 -9.789 19.031 1 92.88 238 ALA A O 1
ATOM 1798 N N . LEU A 1 239 ? 15.992 -9.367 18.25 1 92.69 239 LEU A N 1
ATOM 1799 C CA . LEU A 1 239 ? 16.422 -8.094 17.672 1 92.69 239 LEU A CA 1
ATOM 1800 C C . LEU A 1 239 ? 16.938 -7.156 18.75 1 92.69 239 LEU A C 1
ATOM 1802 O O . LEU A 1 239 ? 17.938 -6.457 18.562 1 92.69 239 LEU A O 1
ATOM 1806 N N . PHE A 1 240 ? 16.219 -7.137 19.844 1 87.75 240 PHE A N 1
ATOM 1807 C CA . PHE A 1 240 ? 16.656 -6.301 20.953 1 87.75 240 PHE A CA 1
ATOM 1808 C C . PHE A 1 240 ? 18.031 -6.742 21.453 1 87.75 240 PHE A C 1
ATOM 1810 O O . PHE A 1 240 ? 18.891 -5.91 21.75 1 87.75 240 PHE A O 1
ATOM 1817 N N . GLU A 1 241 ? 18.188 -8.016 21.531 1 86.81 241 GLU A N 1
ATOM 1818 C CA . GLU A 1 241 ? 19.484 -8.539 21.969 1 86.81 241 GLU A CA 1
ATOM 1819 C C . GLU A 1 241 ? 20.594 -8.195 20.984 1 86.81 241 GLU A C 1
ATOM 1821 O O . GLU A 1 241 ? 21.703 -7.852 21.375 1 86.81 241 GLU A O 1
ATOM 1826 N N . LEU A 1 242 ? 20.25 -8.312 19.781 1 85.38 242 LEU A N 1
ATOM 1827 C CA . LEU A 1 242 ? 21.203 -7.926 18.75 1 85.38 242 LEU A CA 1
ATOM 1828 C C . LEU A 1 242 ? 21.594 -6.461 18.891 1 85.38 242 LEU A C 1
ATOM 1830 O O . LEU A 1 242 ? 22.766 -6.105 18.75 1 85.38 242 LEU A O 1
ATOM 1834 N N . THR A 1 243 ? 20.641 -5.625 19.094 1 85.44 243 THR A N 1
ATOM 1835 C CA . THR A 1 243 ? 20.844 -4.191 19.266 1 85.44 243 THR A CA 1
ATOM 1836 C C . THR A 1 243 ? 21.812 -3.922 20.422 1 85.44 243 THR A C 1
ATOM 1838 O O . THR A 1 243 ? 22.656 -3.025 20.344 1 85.44 243 THR A O 1
ATOM 1841 N N . ASN A 1 244 ? 21.656 -4.773 21.391 1 79.75 244 ASN A N 1
ATOM 1842 C CA . ASN A 1 244 ? 22.469 -4.594 22.594 1 79.75 244 ASN A CA 1
ATOM 1843 C C . ASN A 1 244 ? 23.797 -5.332 22.484 1 79.75 244 ASN A C 1
ATOM 1845 O O . ASN A 1 244 ? 24.625 -5.27 23.406 1 79.75 244 ASN A O 1
ATOM 1849 N N . GLY A 1 245 ? 23.984 -5.988 21.484 1 76.69 245 GLY A N 1
ATOM 1850 C CA . GLY A 1 245 ? 25.219 -6.723 21.297 1 76.69 245 GLY A CA 1
ATOM 1851 C C . GLY A 1 245 ? 25.281 -7.996 22.125 1 76.69 245 GLY A C 1
ATOM 1852 O O . GLY A 1 245 ? 26.359 -8.5 22.406 1 76.69 245 GLY A O 1
ATOM 1853 N N . SER A 1 246 ? 24.188 -8.438 22.5 1 77.5 246 SER A N 1
ATOM 1854 C CA . SER A 1 246 ? 24.141 -9.68 23.266 1 77.5 246 SER A CA 1
ATOM 1855 C C . SER A 1 246 ? 24.312 -10.891 22.359 1 77.5 246 SER A C 1
ATOM 1857 O O . SER A 1 246 ? 23.734 -10.945 21.266 1 77.5 246 SER A O 1
ATOM 1859 N N . PRO A 1 247 ? 25.094 -11.812 22.859 1 76.5 247 PRO A N 1
ATOM 1860 C CA . PRO A 1 247 ? 25.344 -12.992 22.016 1 76.5 247 PRO A CA 1
ATOM 1861 C C . PRO A 1 247 ? 24.234 -14.031 22.125 1 76.5 247 PRO A C 1
ATOM 1863 O O . PRO A 1 247 ? 24.234 -15.008 21.375 1 76.5 247 PRO A O 1
ATOM 1866 N N . PHE A 1 248 ? 23.375 -13.875 23.078 1 83.12 248 PHE A N 1
ATOM 1867 C CA . PHE A 1 248 ? 22.297 -14.836 23.219 1 83.12 248 PHE A CA 1
ATOM 1868 C C . PHE A 1 248 ? 21.016 -14.148 23.672 1 83.12 248 PHE A C 1
ATOM 1870 O O . PHE A 1 248 ? 21.047 -13 24.141 1 83.12 248 PHE A O 1
ATOM 1877 N N . LEU A 1 249 ? 19.906 -14.828 23.422 1 90.12 249 LEU A N 1
ATOM 1878 C CA . LEU A 1 249 ? 18.625 -14.414 23.953 1 90.12 249 LEU A CA 1
ATOM 1879 C C . LEU A 1 249 ? 18.359 -15.062 25.312 1 90.12 249 LEU A C 1
ATOM 1881 O O . LEU A 1 249 ? 18.297 -16.297 25.406 1 90.12 249 LEU A O 1
ATOM 1885 N N . PRO A 1 250 ? 18.312 -14.211 26.375 1 90.69 250 PRO A N 1
ATOM 1886 C CA . PRO A 1 250 ? 18.031 -14.812 27.688 1 90.69 250 PRO A CA 1
ATOM 1887 C C . PRO A 1 250 ? 16.734 -15.633 27.688 1 90.69 250 PRO A C 1
ATOM 1889 O O . PRO A 1 250 ? 15.711 -15.18 27.172 1 90.69 250 PRO A O 1
ATOM 1892 N N . CYS A 1 251 ? 16.844 -16.797 28.188 1 92.44 251 CYS A N 1
ATOM 1893 C CA . CYS A 1 251 ? 15.688 -17.688 28.25 1 92.44 251 CYS A CA 1
ATOM 1894 C C . CYS A 1 251 ? 14.664 -17.188 29.266 1 92.44 251 CYS A C 1
ATOM 1896 O O . CYS A 1 251 ? 15.039 -16.719 30.344 1 92.44 251 CYS A O 1
ATOM 1898 N N . ASN A 1 252 ? 13.477 -17.281 28.969 1 91.19 252 ASN A N 1
ATOM 1899 C CA . ASN A 1 252 ? 12.383 -16.844 29.828 1 91.19 252 ASN A CA 1
ATOM 1900 C C . ASN A 1 252 ? 11.711 -18.016 30.531 1 91.19 252 ASN A C 1
ATOM 1902 O O . ASN A 1 252 ? 10.516 -17.953 30.844 1 91.19 252 ASN A O 1
ATOM 1906 N N . CYS A 1 253 ? 12.422 -19.109 30.781 1 90.19 253 CYS A N 1
ATOM 1907 C CA . CYS A 1 253 ? 11.82 -20.297 31.375 1 90.19 253 CYS A CA 1
ATOM 1908 C C . CYS A 1 253 ? 11.648 -20.125 32.875 1 90.19 253 CYS A C 1
ATOM 1910 O O . CYS A 1 253 ? 10.875 -20.844 33.5 1 90.19 253 CYS A O 1
ATOM 1912 N N . GLY A 1 254 ? 12.383 -19.188 33.5 1 87.56 254 GLY A N 1
ATOM 1913 C CA . GLY A 1 254 ? 12.273 -18.922 34.906 1 87.56 254 GLY A CA 1
ATOM 1914 C C . GLY A 1 254 ? 12.945 -19.969 35.781 1 87.56 254 GLY A C 1
ATOM 1915 O O . GLY A 1 254 ? 12.797 -19.969 37 1 87.56 254 GLY A O 1
ATOM 1916 N N . ARG A 1 255 ? 13.539 -20.859 35.188 1 89.81 255 ARG A N 1
ATOM 1917 C CA . ARG A 1 255 ? 14.141 -21.953 35.938 1 89.81 255 ARG A CA 1
ATOM 1918 C C . ARG A 1 255 ? 15.586 -21.641 36.281 1 89.81 255 ARG A C 1
ATOM 1920 O O . ARG A 1 255 ? 16.344 -21.094 35.469 1 89.81 255 ARG A O 1
ATOM 1927 N N . ASP A 1 256 ? 15.938 -21.922 37.438 1 87 256 ASP A N 1
ATOM 1928 C CA . ASP A 1 256 ? 17.312 -21.75 37.938 1 87 256 ASP A CA 1
ATOM 1929 C C . ASP A 1 256 ? 18.266 -22.688 37.219 1 87 256 ASP A C 1
ATOM 1931 O O . ASP A 1 256 ? 19.453 -22.359 37.031 1 87 256 ASP A O 1
ATOM 1935 N N . ASP A 1 257 ? 17.766 -23.812 36.875 1 87 257 ASP A N 1
ATOM 1936 C CA . ASP A 1 257 ? 18.594 -24.812 36.219 1 87 257 ASP A CA 1
ATOM 1937 C C . ASP A 1 257 ? 18.406 -24.766 34.688 1 87 257 ASP A C 1
ATOM 1939 O O . ASP A 1 257 ? 18.5 -25.781 34 1 87 257 ASP A O 1
ATOM 1943 N N . CYS A 1 258 ? 18.188 -23.625 34.188 1 89.25 258 CYS A N 1
ATOM 1944 C CA . CYS A 1 258 ? 18.016 -23.484 32.75 1 89.25 258 CYS A CA 1
ATOM 1945 C C . CYS A 1 258 ? 19.219 -24.016 31.984 1 89.25 258 CYS A C 1
ATOM 1947 O O . CYS A 1 258 ? 20.359 -23.641 32.281 1 89.25 258 CYS A O 1
ATOM 1949 N N . PRO A 1 259 ? 19.047 -24.922 31.188 1 87.12 259 PRO A N 1
ATOM 1950 C CA . PRO A 1 259 ? 20.141 -25.562 30.453 1 87.12 259 PRO A CA 1
ATOM 1951 C C . PRO A 1 259 ? 20.703 -24.672 29.344 1 87.12 259 PRO A C 1
ATOM 1953 O O . PRO A 1 259 ? 21.625 -25.094 28.641 1 87.12 259 PRO A O 1
ATOM 1956 N N . GLN A 1 260 ? 20.062 -23.5 29.125 1 85.88 260 GLN A N 1
ATOM 1957 C CA . GLN A 1 260 ? 20.562 -22.656 28.031 1 85.88 260 GLN A CA 1
ATOM 1958 C C . GLN A 1 260 ? 22.062 -22.422 28.156 1 85.88 260 GLN A C 1
ATOM 1960 O O . GLN A 1 260 ? 22.562 -22.109 29.234 1 85.88 260 GLN A O 1
ATOM 1965 N N . ASP A 1 261 ? 22.719 -22.797 27 1 72.19 261 ASP A N 1
ATOM 1966 C CA . ASP A 1 261 ? 24.141 -22.453 26.906 1 72.19 261 ASP A CA 1
ATOM 1967 C C . ASP A 1 261 ? 24.328 -20.969 26.656 1 72.19 261 ASP A C 1
ATOM 1969 O O . ASP A 1 261 ? 24 -20.453 25.578 1 72.19 261 ASP A O 1
ATOM 1973 N N . ARG A 1 262 ? 24.672 -20.375 27.672 1 68.19 262 ARG A N 1
ATOM 1974 C CA . ARG A 1 262 ? 24.812 -18.922 27.578 1 68.19 262 ARG A CA 1
ATOM 1975 C C . ARG A 1 262 ? 26.203 -18.531 27.062 1 68.19 262 ARG A C 1
ATOM 1977 O O . ARG A 1 262 ? 26.578 -17.359 27.109 1 68.19 262 ARG A O 1
ATOM 1984 N N . SER A 1 263 ? 27.031 -19.625 26.734 1 61.44 263 SER A N 1
ATOM 1985 C CA . SER A 1 263 ? 28.406 -19.328 26.359 1 61.44 263 SER A CA 1
ATOM 1986 C C . SER A 1 263 ? 28.484 -18.703 24.953 1 61.44 263 SER A C 1
ATOM 1988 O O . SER A 1 263 ? 29.516 -18.156 24.578 1 61.44 263 SER A O 1
ATOM 1990 N N . GLY A 1 264 ? 27.312 -18.312 24.359 1 57.03 264 GLY A N 1
ATOM 1991 C CA . GLY A 1 264 ? 27.344 -17.516 23.141 1 57.03 264 GLY A CA 1
ATOM 1992 C C . GLY A 1 264 ? 27.656 -18.328 21.906 1 57.03 264 GLY A C 1
ATOM 1993 O O . GLY A 1 264 ? 27.734 -17.781 20.797 1 57.03 264 GLY A O 1
ATOM 1994 N N . GLY A 1 265 ? 28.234 -19.656 22.062 1 50.25 265 GLY A N 1
ATOM 1995 C CA . GLY A 1 265 ? 28.719 -20.375 20.891 1 50.25 265 GLY A CA 1
ATOM 1996 C C . GLY A 1 265 ? 27.609 -20.844 19.984 1 50.25 265 GLY A C 1
ATOM 1997 O O . GLY A 1 265 ? 27.641 -21.969 19.484 1 50.25 265 GLY A O 1
ATOM 1998 N N . VAL A 1 266 ? 26.594 -20.25 20.094 1 48.94 266 VAL A N 1
ATOM 1999 C CA . VAL A 1 266 ? 25.547 -20.766 19.219 1 48.94 266 VAL A CA 1
ATOM 2000 C C . VAL A 1 266 ? 26.047 -20.781 17.781 1 48.94 266 VAL A C 1
ATOM 2002 O O . VAL A 1 266 ? 26.562 -19.766 17.281 1 48.94 266 VAL A O 1
ATOM 2005 N N . VAL A 1 267 ? 26.375 -22.016 17.391 1 44.62 267 VAL A N 1
ATOM 2006 C CA . VAL A 1 267 ? 26.719 -22.266 15.992 1 44.62 267 VAL A CA 1
ATOM 2007 C C . VAL A 1 267 ? 25.672 -21.609 15.086 1 44.62 267 VAL A C 1
ATOM 2009 O O . VAL A 1 267 ? 24.484 -21.938 15.156 1 44.62 267 VAL A O 1
ATOM 2012 N N . VAL A 1 268 ? 25.969 -20.484 14.758 1 46.47 268 VAL A N 1
ATOM 2013 C CA . VAL A 1 268 ? 25.219 -19.75 13.742 1 46.47 268 VAL A CA 1
ATOM 2014 C C . VAL A 1 268 ? 24.969 -20.641 12.531 1 46.47 268 VAL A C 1
ATOM 2016 O O . VAL A 1 268 ? 25.891 -20.922 11.766 1 46.47 268 VAL A O 1
ATOM 2019 N N . ARG A 1 269 ? 24.109 -21.688 12.672 1 48.62 269 ARG A N 1
ATOM 2020 C CA . ARG A 1 269 ? 23.797 -22.391 11.43 1 48.62 269 ARG A CA 1
ATOM 2021 C C . ARG A 1 269 ? 23.266 -21.422 10.375 1 48.62 269 ARG A C 1
ATOM 2023 O O . ARG A 1 269 ? 22.359 -20.641 10.641 1 48.62 269 ARG A O 1
ATOM 2030 N N . ARG A 1 270 ? 24.078 -21.219 9.422 1 52.06 270 ARG A N 1
ATOM 2031 C CA . ARG A 1 270 ? 23.734 -20.344 8.305 1 52.06 270 ARG A CA 1
ATOM 2032 C C . ARG A 1 270 ? 22.469 -20.844 7.594 1 52.06 270 ARG A C 1
ATOM 2034 O O . ARG A 1 270 ? 22.375 -22.016 7.246 1 52.06 270 ARG A O 1
ATOM 2041 N N . PRO A 1 271 ? 21.438 -20.172 7.582 1 57.28 271 PRO A N 1
ATOM 2042 C CA . PRO A 1 271 ? 20.266 -20.609 6.824 1 57.28 271 PRO A CA 1
ATOM 2043 C C . PRO A 1 271 ? 20.594 -20.953 5.371 1 57.28 271 PRO A C 1
ATOM 2045 O O . PRO A 1 271 ? 21.438 -20.297 4.758 1 57.28 271 PRO A O 1
ATOM 2048 N N . VAL A 1 272 ? 20.047 -22.188 4.922 1 65.75 272 VAL A N 1
ATOM 2049 C CA . VAL A 1 272 ? 20.266 -22.609 3.545 1 65.75 272 VAL A CA 1
ATOM 2050 C C . VAL A 1 272 ? 19.297 -21.875 2.617 1 65.75 272 VAL A C 1
ATOM 2052 O O . VAL A 1 272 ? 18.094 -21.797 2.887 1 65.75 272 VAL A O 1
ATOM 2055 N N . VAL A 1 273 ? 19.875 -21.156 1.637 1 72.75 273 VAL A N 1
ATOM 2056 C CA . VAL A 1 273 ? 19.094 -20.516 0.584 1 72.75 273 VAL A CA 1
ATOM 2057 C C . VAL A 1 273 ? 19.312 -21.25 -0.738 1 72.75 273 VAL A C 1
ATOM 2059 O O . VAL A 1 273 ? 20.438 -21.594 -1.087 1 72.75 273 VAL A O 1
ATOM 2062 N N . HIS A 1 274 ? 18.203 -21.625 -1.441 1 83.81 274 HIS A N 1
ATOM 2063 C CA . HIS A 1 274 ? 18.297 -22.328 -2.715 1 83.81 274 HIS A CA 1
ATOM 2064 C C . HIS A 1 274 ? 18.234 -21.359 -3.889 1 83.81 274 HIS A C 1
ATOM 2066 O O . HIS A 1 274 ? 17.281 -20.578 -4.004 1 83.81 274 HIS A O 1
ATOM 2072 N N . VAL A 1 275 ? 19.203 -21.359 -4.668 1 88.88 275 VAL A N 1
ATOM 2073 C CA . VAL A 1 275 ? 19.203 -20.625 -5.93 1 88.88 275 VAL A CA 1
ATOM 2074 C C . VAL A 1 275 ? 19.219 -21.625 -7.094 1 88.88 275 VAL A C 1
ATOM 2076 O O . VAL A 1 275 ? 20.047 -22.531 -7.129 1 88.88 275 VAL A O 1
ATOM 2079 N N . VAL A 1 276 ? 18.297 -21.516 -8.023 1 91.69 276 VAL A N 1
ATOM 2080 C CA . VAL A 1 276 ? 18.219 -22.344 -9.219 1 91.69 276 VAL A CA 1
ATOM 2081 C C . VAL A 1 276 ? 18.688 -21.531 -10.438 1 91.69 276 VAL A C 1
ATOM 2083 O O . VAL A 1 276 ? 18.188 -20.438 -10.688 1 91.69 276 VAL A O 1
ATOM 2086 N N . MET A 1 277 ? 19.656 -21.969 -11.102 1 92.31 277 MET A N 1
ATOM 2087 C CA . MET A 1 277 ? 20.125 -21.312 -12.312 1 92.31 277 MET A CA 1
ATOM 2088 C C . MET A 1 277 ? 20.594 -22.344 -13.344 1 92.31 277 MET A C 1
ATOM 2090 O O . MET A 1 277 ? 20.812 -23.5 -13.008 1 92.31 277 MET A O 1
ATOM 2094 N N . THR A 1 278 ? 20.672 -21.969 -14.609 1 91.25 278 THR A N 1
ATOM 2095 C CA . THR A 1 278 ? 21.203 -22.828 -15.656 1 91.25 278 THR A CA 1
ATOM 2096 C C . THR A 1 278 ? 22.734 -22.828 -15.633 1 91.25 278 THR A C 1
ATOM 2098 O O . THR A 1 278 ? 23.359 -21.906 -15.086 1 91.25 278 THR A O 1
ATOM 2101 N N . ASP A 1 279 ? 23.172 -23.938 -16.25 1 91.75 279 ASP A N 1
ATOM 2102 C CA . ASP A 1 279 ? 24.625 -24 -16.391 1 91.75 279 ASP A CA 1
ATOM 2103 C C . ASP A 1 279 ? 25.172 -22.812 -17.172 1 91.75 279 ASP A C 1
ATOM 2105 O O . ASP A 1 279 ? 26.25 -22.312 -16.875 1 91.75 279 ASP A O 1
ATOM 2109 N N . SER A 1 280 ? 24.453 -22.391 -18.109 1 91 280 SER A N 1
ATOM 2110 C CA . SER A 1 280 ? 24.859 -21.234 -18.906 1 91 280 SER A CA 1
ATOM 2111 C C . SER A 1 280 ? 24.984 -19.984 -18.047 1 91 280 SER A C 1
ATOM 2113 O O . SER A 1 280 ? 25.922 -19.203 -18.203 1 91 280 SER A O 1
ATOM 2115 N N . THR A 1 281 ? 24 -19.75 -17.141 1 90.12 281 THR A N 1
ATOM 2116 C CA . THR A 1 281 ? 24.031 -18.594 -16.25 1 90.12 281 THR A CA 1
ATOM 2117 C C . THR A 1 281 ? 25.25 -18.672 -15.336 1 90.12 281 THR A C 1
ATOM 2119 O O . THR A 1 281 ? 25.938 -17.656 -15.141 1 90.12 281 THR A O 1
ATOM 2122 N N . LEU A 1 282 ? 25.562 -19.844 -14.852 1 92.38 282 LEU A N 1
ATOM 2123 C CA . LEU A 1 282 ? 26.703 -20.031 -13.961 1 92.38 282 LEU A CA 1
ATOM 2124 C C . LEU A 1 282 ? 28 -19.688 -14.68 1 92.38 282 LEU A C 1
ATOM 2126 O O . LEU A 1 282 ? 28.938 -19.172 -14.062 1 92.38 282 LEU A O 1
ATOM 2130 N N . ARG A 1 283 ? 28 -19.922 -15.938 1 92.44 283 ARG A N 1
ATOM 2131 C CA . ARG A 1 283 ? 29.219 -19.75 -16.719 1 92.44 283 ARG A CA 1
ATOM 2132 C C . ARG A 1 283 ? 29.281 -18.359 -17.344 1 92.44 283 ARG A C 1
ATOM 2134 O O . ARG A 1 283 ? 30.141 -18.094 -18.172 1 92.44 283 ARG A O 1
ATOM 2141 N N . GLY A 1 284 ? 28.344 -17.562 -17.078 1 89.06 284 GLY A N 1
ATOM 2142 C CA . GLY A 1 284 ? 28.469 -16.188 -17.531 1 89.06 284 GLY A CA 1
ATOM 2143 C C . GLY A 1 284 ? 27.344 -15.75 -18.422 1 89.06 284 GLY A C 1
ATOM 2144 O O . GLY A 1 284 ? 27.312 -14.602 -18.891 1 89.06 284 GLY A O 1
ATOM 2145 N N . GLY A 1 285 ? 26.375 -16.656 -18.688 1 86.69 285 GLY A N 1
ATOM 2146 C CA . GLY A 1 285 ? 25.219 -16.297 -19.484 1 86.69 285 GLY A CA 1
ATOM 2147 C C . GLY A 1 285 ? 24.328 -15.273 -18.812 1 86.69 285 GLY A C 1
ATOM 2148 O O . GLY A 1 285 ? 24.516 -14.969 -17.625 1 86.69 285 GLY A O 1
ATOM 2149 N N . GLY A 1 286 ? 23.406 -14.695 -19.562 1 80.44 286 GLY A N 1
ATOM 2150 C CA . GLY A 1 286 ? 22.578 -13.594 -19.078 1 80.44 286 GLY A CA 1
ATOM 2151 C C . GLY A 1 286 ? 21.219 -14.039 -18.594 1 80.44 286 GLY A C 1
ATOM 2152 O O . GLY A 1 286 ? 20.422 -13.227 -18.109 1 80.44 286 GLY A O 1
ATOM 2153 N N . GLU A 1 287 ? 20.953 -15.398 -18.656 1 83.44 287 GLU A N 1
ATOM 2154 C CA . GLU A 1 287 ? 19.641 -15.898 -18.25 1 83.44 287 GLU A CA 1
ATOM 2155 C C . GLU A 1 287 ? 19.438 -15.711 -16.75 1 83.44 287 GLU A C 1
ATOM 2157 O O . GLU A 1 287 ? 20.344 -15.961 -15.953 1 83.44 287 GLU A O 1
ATOM 2162 N N . PRO A 1 288 ? 18.219 -15.211 -16.438 1 83.44 288 PRO A N 1
ATOM 2163 C CA . PRO A 1 288 ? 17.969 -14.992 -15.008 1 83.44 288 PRO A CA 1
ATOM 2164 C C . PRO A 1 288 ? 17.875 -16.297 -14.211 1 83.44 288 PRO A C 1
ATOM 2166 O O . PRO A 1 288 ? 17.812 -17.375 -14.797 1 83.44 288 PRO A O 1
ATOM 2169 N N . ALA A 1 289 ? 18.109 -16.125 -12.922 1 87.94 289 ALA A N 1
ATOM 2170 C CA . ALA A 1 289 ? 18 -17.219 -11.969 1 87.94 289 ALA A CA 1
ATOM 2171 C C . ALA A 1 289 ? 16.812 -17.031 -11.039 1 87.94 289 ALA A C 1
ATOM 2173 O O . ALA A 1 289 ? 16.047 -16.078 -11.18 1 87.94 289 ALA A O 1
ATOM 2174 N N . HIS A 1 290 ? 16.516 -18.125 -10.383 1 87 290 HIS A N 1
ATOM 2175 C CA . HIS A 1 290 ? 15.422 -18.094 -9.414 1 87 290 HIS A CA 1
ATOM 2176 C C . HIS A 1 290 ? 15.93 -18.312 -7.996 1 87 290 HIS A C 1
ATOM 2178 O O . HIS A 1 290 ? 16.609 -19.312 -7.727 1 87 290 HIS A O 1
ATOM 2184 N N . LEU A 1 291 ? 15.773 -17.328 -7.109 1 82.94 291 LEU A N 1
ATOM 2185 C CA . LEU A 1 291 ? 16.062 -17.453 -5.688 1 82.94 291 LEU A CA 1
ATOM 2186 C C . LEU A 1 291 ? 14.812 -17.828 -4.902 1 82.94 291 LEU A C 1
ATOM 2188 O O . LEU A 1 291 ? 13.836 -17.078 -4.883 1 82.94 291 LEU A O 1
ATOM 2192 N N . ASP A 1 292 ? 14.875 -19.016 -4.305 1 81.5 292 ASP A N 1
ATOM 2193 C CA . ASP A 1 292 ? 13.727 -19.531 -3.57 1 81.5 292 ASP A CA 1
ATOM 2194 C C . ASP A 1 292 ? 13.234 -18.531 -2.529 1 81.5 292 ASP A C 1
ATOM 2196 O O . ASP A 1 292 ? 14.023 -18.031 -1.728 1 81.5 292 ASP A O 1
ATOM 2200 N N . GLY A 1 293 ? 11.867 -18.203 -2.572 1 75.62 293 GLY A N 1
ATOM 2201 C CA . GLY A 1 293 ? 11.266 -17.266 -1.634 1 75.62 293 GLY A CA 1
ATOM 2202 C C . GLY A 1 293 ? 11.359 -15.828 -2.092 1 75.62 293 GLY A C 1
ATOM 2203 O O . GLY A 1 293 ? 10.695 -14.953 -1.537 1 75.62 293 GLY A O 1
ATOM 2204 N N . TYR A 1 294 ? 12.148 -15.609 -3.113 1 73.81 294 TYR A N 1
ATOM 2205 C CA . TYR A 1 294 ? 12.359 -14.227 -3.531 1 73.81 294 TYR A CA 1
ATOM 2206 C C . TYR A 1 294 ? 11.992 -14.039 -4.996 1 73.81 294 TYR A C 1
ATOM 2208 O O . TYR A 1 294 ? 11.578 -12.953 -5.402 1 73.81 294 TYR A O 1
ATOM 2216 N N . GLY A 1 295 ? 12.188 -15.094 -5.758 1 78.69 295 GLY A N 1
ATOM 2217 C CA . GLY A 1 295 ? 11.805 -14.977 -7.156 1 78.69 295 GLY A CA 1
ATOM 2218 C C . GLY A 1 295 ? 12.992 -14.844 -8.094 1 78.69 295 GLY A C 1
ATOM 2219 O O . GLY A 1 295 ? 14.055 -15.422 -7.852 1 78.69 295 GLY A O 1
ATOM 2220 N N . VAL A 1 296 ? 12.812 -14.078 -9.156 1 80.69 296 VAL A N 1
ATOM 2221 C CA . VAL A 1 296 ? 13.781 -13.984 -10.242 1 80.69 296 VAL A CA 1
ATOM 2222 C C . VAL A 1 296 ? 14.914 -13.031 -9.844 1 80.69 296 VAL A C 1
ATOM 2224 O O . VAL A 1 296 ? 14.664 -11.969 -9.273 1 80.69 296 VAL A O 1
ATOM 2227 N N . ILE A 1 297 ? 16.109 -13.398 -10.078 1 81.5 297 ILE A N 1
ATOM 2228 C CA . ILE A 1 297 ? 17.266 -12.547 -9.852 1 81.5 297 ILE A CA 1
ATOM 2229 C C . ILE A 1 297 ? 18.125 -12.5 -11.117 1 81.5 297 ILE A C 1
ATOM 2231 O O . ILE A 1 297 ? 18.047 -13.391 -11.969 1 81.5 297 ILE A O 1
ATOM 2235 N N . SER A 1 298 ? 18.875 -11.438 -11.227 1 82.19 298 SER A N 1
ATOM 2236 C CA . SER A 1 298 ? 19.75 -11.305 -12.398 1 82.19 298 SER A CA 1
ATOM 2237 C C . SER A 1 298 ? 20.828 -12.375 -12.406 1 82.19 298 SER A C 1
ATOM 2239 O O . SER A 1 298 ? 21.172 -12.938 -11.367 1 82.19 298 SER A O 1
ATOM 2241 N N . ALA A 1 299 ? 21.344 -12.648 -13.641 1 85.75 299 ALA A N 1
ATOM 2242 C CA . ALA A 1 299 ? 22.438 -13.602 -13.797 1 85.75 299 ALA A CA 1
ATOM 2243 C C . ALA A 1 299 ? 23.641 -13.203 -12.945 1 85.75 299 ALA A C 1
ATOM 2245 O O . ALA A 1 299 ? 24.266 -14.047 -12.297 1 85.75 299 ALA A O 1
ATOM 2246 N N . GLU A 1 300 ? 23.875 -11.891 -12.938 1 84.94 300 GLU A N 1
ATOM 2247 C CA . GLU A 1 300 ? 25.016 -11.391 -12.172 1 84.94 300 GLU A CA 1
ATOM 2248 C C . GLU A 1 300 ? 24.828 -11.633 -10.672 1 84.94 300 GLU A C 1
ATOM 2250 O O . GLU A 1 300 ? 25.75 -12.07 -9.992 1 84.94 300 GLU A O 1
ATOM 2255 N N . HIS A 1 301 ? 23.656 -11.32 -10.289 1 82.62 301 HIS A N 1
ATOM 2256 C CA . HIS A 1 301 ? 23.344 -11.555 -8.883 1 82.62 301 HIS A CA 1
ATOM 2257 C C . HIS A 1 301 ? 23.469 -13.031 -8.523 1 82.62 301 HIS A C 1
ATOM 2259 O O . HIS A 1 301 ? 24 -13.375 -7.465 1 82.62 301 HIS A O 1
ATOM 2265 N N . ALA A 1 302 ? 23.016 -13.914 -9.32 1 87.62 302 ALA A N 1
ATOM 2266 C CA . ALA A 1 302 ? 23.109 -15.352 -9.109 1 87.62 302 ALA A CA 1
ATOM 2267 C C . ALA A 1 302 ? 24.562 -15.805 -9.008 1 87.62 302 ALA A C 1
ATOM 2269 O O . ALA A 1 302 ? 24.906 -16.625 -8.148 1 87.62 302 ALA A O 1
ATOM 2270 N N . ARG A 1 303 ? 25.359 -15.219 -9.805 1 89.69 303 ARG A N 1
ATOM 2271 C CA . ARG A 1 303 ? 26.781 -15.562 -9.781 1 89.69 303 ARG A CA 1
ATOM 2272 C C . ARG A 1 303 ? 27.438 -15.047 -8.508 1 89.69 303 ARG A C 1
ATOM 2274 O O . ARG A 1 303 ? 28.328 -15.703 -7.953 1 89.69 303 ARG A O 1
ATOM 2281 N N . ASP A 1 304 ? 27 -13.914 -8.141 1 83.81 304 ASP A N 1
ATOM 2282 C CA . ASP A 1 304 ? 27.516 -13.391 -6.883 1 83.81 304 ASP A CA 1
ATOM 2283 C C . ASP A 1 304 ? 27.219 -14.336 -5.727 1 83.81 304 ASP A C 1
ATOM 2285 O O . ASP A 1 304 ? 28.078 -14.594 -4.883 1 83.81 304 ASP A O 1
ATOM 2289 N N . ILE A 1 305 ? 26.047 -14.82 -5.672 1 81.5 305 ILE A N 1
ATOM 2290 C CA . ILE A 1 305 ? 25.625 -15.75 -4.629 1 81.5 305 ILE A CA 1
ATOM 2291 C C . ILE A 1 305 ? 26.391 -17.062 -4.766 1 81.5 305 ILE A C 1
ATOM 2293 O O . ILE A 1 305 ? 26.812 -17.656 -3.766 1 81.5 305 ILE A O 1
ATOM 2297 N N . ALA A 1 306 ? 26.641 -17.562 -5.953 1 88.62 306 ALA A N 1
ATOM 2298 C CA . ALA A 1 306 ? 27.266 -18.844 -6.254 1 88.62 306 ALA A CA 1
ATOM 2299 C C . ALA A 1 306 ? 28.719 -18.859 -5.773 1 88.62 306 ALA A C 1
ATOM 2301 O O . ALA A 1 306 ? 29.266 -19.938 -5.504 1 88.62 306 ALA A O 1
ATOM 2302 N N . GLN A 1 307 ? 29.328 -17.609 -5.648 1 86.12 307 GLN A N 1
ATOM 2303 C CA . GLN A 1 307 ? 30.734 -17.547 -5.266 1 86.12 307 GLN A CA 1
ATOM 2304 C C . GLN A 1 307 ? 30.953 -18.188 -3.9 1 86.12 307 GLN A C 1
ATOM 2306 O O . GLN A 1 307 ? 32 -18.812 -3.668 1 86.12 307 GLN A O 1
ATOM 2311 N N . ASP A 1 308 ? 30.031 -18.109 -3.041 1 78.44 308 ASP A N 1
ATOM 2312 C CA . ASP A 1 308 ? 30.203 -18.625 -1.688 1 78.44 308 ASP A CA 1
ATOM 2313 C C . ASP A 1 308 ? 29.188 -19.719 -1.389 1 78.44 308 ASP A C 1
ATOM 2315 O O . ASP A 1 308 ? 28.938 -20.047 -0.225 1 78.44 308 ASP A O 1
ATOM 2319 N N . ALA A 1 309 ? 28.703 -20.344 -2.479 1 83.88 309 ALA A N 1
ATOM 2320 C CA . ALA A 1 309 ? 27.625 -21.312 -2.271 1 83.88 309 ALA A CA 1
ATOM 2321 C C . ALA A 1 309 ? 28.062 -22.719 -2.689 1 83.88 309 ALA A C 1
ATOM 2323 O O . ALA A 1 309 ? 29.062 -22.875 -3.406 1 83.88 309 ALA A O 1
ATOM 2324 N N . VAL A 1 310 ? 27.391 -23.703 -2.074 1 87.06 310 VAL A N 1
ATOM 2325 C CA . VAL A 1 310 ? 27.547 -25.078 -2.559 1 87.06 310 VAL A CA 1
ATOM 2326 C C . VAL A 1 310 ? 26.719 -25.266 -3.834 1 87.06 310 VAL A C 1
ATOM 2328 O O . VAL A 1 310 ? 25.531 -24.969 -3.859 1 87.06 310 VAL A O 1
ATOM 2331 N N . ILE A 1 311 ? 27.406 -25.719 -4.863 1 90.94 311 ILE A N 1
ATOM 2332 C CA . ILE A 1 311 ? 26.75 -25.891 -6.148 1 90.94 311 ILE A CA 1
ATOM 2333 C C . ILE A 1 311 ? 26.453 -27.375 -6.383 1 90.94 311 ILE A C 1
ATOM 2335 O O . ILE A 1 311 ? 27.344 -28.219 -6.258 1 90.94 311 ILE A O 1
ATOM 2339 N N . ARG A 1 312 ? 25.219 -27.688 -6.637 1 91 312 ARG A N 1
ATOM 2340 C CA . ARG A 1 312 ? 24.797 -29.047 -6.941 1 91 312 ARG A CA 1
ATOM 2341 C C . ARG A 1 312 ? 24.062 -29.109 -8.281 1 91 312 ARG A C 1
ATOM 2343 O O . ARG A 1 312 ? 23.219 -28.266 -8.578 1 91 312 ARG A O 1
ATOM 2350 N N . ASN A 1 313 ? 24.406 -30.109 -9.086 1 90.94 313 ASN A N 1
ATOM 2351 C CA . ASN A 1 313 ? 23.703 -30.344 -10.336 1 90.94 313 ASN A CA 1
ATOM 2352 C C . ASN A 1 313 ? 22.375 -31.047 -10.109 1 90.94 313 ASN A C 1
ATOM 2354 O O . ASN A 1 313 ? 22.281 -31.984 -9.305 1 90.94 313 ASN A O 1
ATOM 2358 N N . VAL A 1 314 ? 21.406 -30.5 -10.758 1 91.12 314 VAL A N 1
ATOM 2359 C CA . VAL A 1 314 ? 20.078 -31.078 -10.641 1 91.12 314 VAL A CA 1
ATOM 2360 C C . VAL A 1 314 ? 19.844 -32.062 -11.773 1 91.12 314 VAL A C 1
ATOM 2362 O O . VAL A 1 314 ? 20.031 -31.75 -12.945 1 91.12 314 VAL A O 1
ATOM 2365 N N . ARG A 1 315 ? 19.422 -33.312 -11.367 1 86.94 315 ARG A N 1
ATOM 2366 C CA . ARG A 1 315 ? 19.094 -34.344 -12.352 1 86.94 315 ARG A CA 1
ATOM 2367 C C . ARG A 1 315 ? 17.609 -34.281 -12.727 1 86.94 315 ARG A C 1
ATOM 2369 O O . ARG A 1 315 ? 16.75 -34.125 -11.859 1 86.94 315 ARG A O 1
ATOM 2376 N N . VAL A 1 316 ? 17.344 -34.344 -14.055 1 84.5 316 VAL A N 1
ATOM 2377 C CA . VAL A 1 316 ? 15.969 -34.438 -14.531 1 84.5 316 VAL A CA 1
ATOM 2378 C C . VAL A 1 316 ? 15.461 -35.875 -14.328 1 84.5 316 VAL A C 1
ATOM 2380 O O . VAL A 1 316 ? 16.141 -36.844 -14.703 1 84.5 316 VAL A O 1
ATOM 2383 N N . PRO A 1 317 ? 14.289 -36 -13.648 1 83.12 317 PRO A N 1
ATOM 2384 C CA . PRO A 1 317 ? 13.766 -37.375 -13.422 1 83.12 317 PRO A CA 1
ATOM 2385 C C . PRO A 1 317 ? 13.516 -38.125 -14.719 1 83.12 317 PRO A C 1
ATOM 2387 O O . PRO A 1 317 ? 13.188 -37.531 -15.742 1 83.12 317 PRO A O 1
ATOM 2390 N N . ALA A 1 318 ? 13.742 -39.406 -14.703 1 66.31 318 ALA A N 1
ATOM 2391 C CA . ALA A 1 318 ? 13.664 -40.312 -15.859 1 66.31 318 ALA A CA 1
ATOM 2392 C C . ALA A 1 318 ? 12.273 -40.281 -16.484 1 66.31 318 ALA A C 1
ATOM 2394 O O . ALA A 1 318 ? 12.125 -40.406 -17.703 1 66.31 318 ALA A O 1
ATOM 2395 N N . ASP A 1 319 ? 11.211 -40.312 -15.609 1 59.03 319 ASP A N 1
ATOM 2396 C CA . ASP A 1 319 ? 9.852 -40.344 -16.141 1 59.03 319 ASP A CA 1
ATOM 2397 C C . ASP A 1 319 ? 9.609 -39.188 -17.094 1 59.03 319 ASP A C 1
ATOM 2399 O O . ASP A 1 319 ? 8.727 -39.25 -17.953 1 59.03 319 ASP A O 1
ATOM 2403 N N . THR A 1 320 ? 10.25 -38.125 -16.969 1 53.97 320 THR A N 1
ATOM 2404 C CA . THR A 1 320 ? 10.195 -36.969 -17.891 1 53.97 320 THR A CA 1
ATOM 2405 C C . THR A 1 320 ? 11.023 -37.281 -19.141 1 53.97 320 THR A C 1
ATOM 2407 O O . THR A 1 320 ? 10.734 -36.75 -20.219 1 53.97 320 THR A O 1
ATOM 2410 N N . ALA A 1 321 ? 12.109 -38.219 -18.875 1 48.78 321 ALA A N 1
ATOM 2411 C CA . ALA A 1 321 ? 13.133 -38.469 -19.891 1 48.78 321 ALA A CA 1
ATOM 2412 C C . ALA A 1 321 ? 12.82 -39.719 -20.688 1 48.78 321 ALA A C 1
ATOM 2414 O O . ALA A 1 321 ? 13.219 -39.844 -21.859 1 48.78 321 ALA A O 1
ATOM 2415 N N . THR A 1 322 ? 12.305 -40.812 -19.953 1 52.78 322 THR A N 1
ATOM 2416 C CA . THR A 1 322 ? 12.188 -42.094 -20.641 1 52.78 322 THR A CA 1
ATOM 2417 C C . THR A 1 322 ? 10.727 -42.531 -20.734 1 52.78 322 THR A C 1
ATOM 2419 O O . THR A 1 322 ? 9.891 -42.062 -19.953 1 52.78 322 THR A O 1
ATOM 2422 N N . GLU A 1 323 ? 10.32 -43.219 -21.859 1 58 323 GLU A N 1
ATOM 2423 C CA . GLU A 1 323 ? 9.031 -43.812 -22.188 1 58 323 GLU A CA 1
ATOM 2424 C C . GLU A 1 323 ? 8.617 -44.844 -21.125 1 58 323 GLU A C 1
ATOM 2426 O O . GLU A 1 323 ? 7.43 -45.156 -21 1 58 323 GLU A O 1
ATOM 2431 N N . SER A 1 324 ? 9.609 -45.344 -20.219 1 65.5 324 SER A N 1
ATOM 2432 C CA . SER A 1 324 ? 9.195 -46.375 -19.281 1 65.5 324 SER A CA 1
ATOM 2433 C C . SER A 1 324 ? 9.023 -45.812 -17.875 1 65.5 324 SER A C 1
ATOM 2435 O O . SER A 1 324 ? 9.797 -44.969 -17.438 1 65.5 324 SER A O 1
ATOM 2437 N N . VAL A 1 325 ? 7.977 -46.156 -17.156 1 75.69 325 VAL A N 1
ATOM 2438 C CA . VAL A 1 325 ? 7.672 -45.781 -15.797 1 75.69 325 VAL A CA 1
ATOM 2439 C C . VAL A 1 325 ? 8.688 -46.375 -14.836 1 75.69 325 VAL A C 1
ATOM 2441 O O . VAL A 1 325 ? 8.828 -47.594 -14.773 1 75.69 325 VAL A O 1
ATOM 2444 N N . PRO A 1 326 ? 9.547 -45.562 -14.273 1 82.25 326 PRO A N 1
ATOM 2445 C CA . PRO A 1 326 ? 10.539 -46.094 -13.336 1 82.25 326 PRO A CA 1
ATOM 2446 C C . PRO A 1 326 ? 9.906 -46.781 -12.125 1 82.25 326 PRO A C 1
ATOM 2448 O O . PRO A 1 326 ? 8.742 -46.5 -11.805 1 82.25 326 PRO A O 1
ATOM 2451 N N . GLY A 1 327 ? 10.633 -47.75 -11.492 1 84.62 327 GLY A N 1
ATOM 2452 C CA . GLY A 1 327 ? 10.18 -48.438 -10.297 1 84.62 327 GLY A CA 1
ATOM 2453 C C . GLY A 1 327 ? 9.789 -47.5 -9.172 1 84.62 327 GLY A C 1
ATOM 2454 O O . GLY A 1 327 ? 8.906 -47.812 -8.367 1 84.62 327 GLY A O 1
ATOM 2455 N N . SER A 1 328 ? 10.461 -46.344 -9.164 1 88.12 328 SER A N 1
ATOM 2456 C CA . SER A 1 328 ? 10.219 -45.375 -8.102 1 88.12 328 SER A CA 1
ATOM 2457 C C . SER A 1 328 ? 8.805 -44.812 -8.188 1 88.12 328 SER A C 1
ATOM 2459 O O . SER A 1 328 ? 8.281 -44.281 -7.207 1 88.12 328 SER A O 1
ATOM 2461 N N . ALA A 1 329 ? 8.18 -45 -9.297 1 91.06 329 ALA A N 1
ATOM 2462 C CA . ALA A 1 329 ? 6.828 -44.5 -9.508 1 91.06 329 ALA A CA 1
ATOM 2463 C C . ALA A 1 329 ? 5.816 -45.25 -8.648 1 91.06 329 ALA A C 1
ATOM 2465 O O . ALA A 1 329 ? 4.707 -44.75 -8.414 1 91.06 329 ALA A O 1
ATOM 2466 N N . TYR A 1 330 ? 6.207 -46.438 -8.203 1 91.12 330 TYR A N 1
ATOM 2467 C CA . TYR A 1 330 ? 5.277 -47.312 -7.484 1 91.12 330 TYR A CA 1
ATOM 2468 C C . TYR A 1 330 ? 5.473 -47.188 -5.98 1 91.12 330 TYR A C 1
ATOM 2470 O O . TYR A 1 330 ? 4.887 -47.938 -5.207 1 91.12 330 TYR A O 1
ATOM 2478 N N . VAL A 1 331 ? 6.297 -46.156 -5.613 1 92.19 331 VAL A N 1
ATOM 2479 C CA . VAL A 1 331 ? 6.488 -45.812 -4.207 1 92.19 331 VAL A CA 1
ATOM 2480 C C . VAL A 1 331 ? 5.844 -44.469 -3.904 1 92.19 331 VAL A C 1
ATOM 2482 O O . VAL A 1 331 ? 5.945 -43.531 -4.695 1 92.19 331 VAL A O 1
ATOM 2485 N N . TYR A 1 332 ? 5.215 -44.469 -2.816 1 92.94 332 TYR A N 1
ATOM 2486 C CA . TYR A 1 332 ? 4.426 -43.281 -2.465 1 92.94 332 TYR A CA 1
ATOM 2487 C C . TYR A 1 332 ? 5.32 -42.062 -2.309 1 92.94 332 TYR A C 1
ATOM 2489 O O . TYR A 1 332 ? 5.012 -41 -2.838 1 92.94 332 TYR A O 1
ATOM 2497 N N . ARG A 1 333 ? 6.434 -42.219 -1.588 1 93 333 ARG A N 1
ATOM 2498 C CA . ARG A 1 333 ? 7.336 -41.094 -1.333 1 93 333 ARG A CA 1
ATOM 2499 C C . ARG A 1 333 ? 8.234 -40.844 -2.539 1 93 333 ARG A C 1
ATOM 2501 O O . ARG A 1 333 ? 8.914 -41.75 -3.023 1 93 333 ARG A O 1
ATOM 2508 N N . PRO A 1 334 ? 8.203 -39.656 -3.049 1 94.06 334 PRO A N 1
ATOM 2509 C CA . PRO A 1 334 ? 9.117 -39.375 -4.156 1 94.06 334 PRO A CA 1
ATOM 2510 C C . PRO A 1 334 ? 10.586 -39.438 -3.744 1 94.06 334 PRO A C 1
ATOM 2512 O O . PRO A 1 334 ? 10.93 -39.031 -2.635 1 94.06 334 PRO A O 1
ATOM 2515 N N . GLY A 1 335 ? 11.406 -39.906 -4.59 1 91.44 335 GLY A N 1
ATOM 2516 C CA . GLY A 1 335 ? 12.844 -39.875 -4.379 1 91.44 335 GLY A CA 1
ATOM 2517 C C . GLY A 1 335 ? 13.406 -38.438 -4.418 1 91.44 335 GLY A C 1
ATOM 2518 O O . GLY A 1 335 ? 12.703 -37.5 -4.797 1 91.44 335 GLY A O 1
ATOM 2519 N N . SER A 1 336 ? 14.609 -38.281 -4.066 1 91.88 336 SER A N 1
ATOM 2520 C CA . SER A 1 336 ? 15.242 -37 -3.939 1 91.88 336 SER A CA 1
ATOM 2521 C C . SER A 1 336 ? 15.312 -36.281 -5.281 1 91.88 336 SER A C 1
ATOM 2523 O O . SER A 1 336 ? 15.172 -35.031 -5.348 1 91.88 336 SER A O 1
ATOM 2525 N N . VAL A 1 337 ? 15.555 -37.031 -6.332 1 92.25 337 VAL A N 1
ATOM 2526 C CA . VAL A 1 337 ? 15.656 -36.438 -7.66 1 92.25 337 VAL A CA 1
ATOM 2527 C C . VAL A 1 337 ? 14.312 -35.844 -8.062 1 92.25 337 VAL A C 1
ATOM 2529 O O . VAL A 1 337 ? 14.242 -34.688 -8.469 1 92.25 337 VAL A O 1
ATOM 2532 N N . LEU A 1 338 ? 13.273 -36.656 -7.945 1 93.12 338 LEU A N 1
ATOM 2533 C CA . LEU A 1 338 ? 11.938 -36.188 -8.297 1 93.12 338 LEU A CA 1
ATOM 2534 C C . LEU A 1 338 ? 11.508 -35.031 -7.383 1 93.12 338 LEU A C 1
ATOM 2536 O O . LEU A 1 338 ? 10.945 -34.062 -7.844 1 93.12 338 LEU A O 1
ATOM 2540 N N . ASP A 1 339 ? 11.82 -35.125 -6.094 1 94.38 339 ASP A N 1
ATOM 2541 C CA . ASP A 1 339 ? 11.492 -34.094 -5.113 1 94.38 339 ASP A CA 1
ATOM 2542 C C . ASP A 1 339 ? 12.109 -32.781 -5.492 1 94.38 339 ASP A C 1
ATOM 2544 O O . ASP A 1 339 ? 11.406 -31.766 -5.621 1 94.38 339 ASP A O 1
ATOM 2548 N N . THR A 1 340 ? 13.344 -32.75 -5.75 1 93.5 340 THR A N 1
ATOM 2549 C CA . THR A 1 340 ? 14.07 -31.531 -6.094 1 93.5 340 THR A CA 1
ATOM 2550 C C . THR A 1 340 ? 13.562 -30.953 -7.414 1 93.5 340 THR A C 1
ATOM 2552 O O . THR A 1 340 ? 13.336 -29.75 -7.523 1 93.5 340 THR A O 1
ATOM 2555 N N . TRP A 1 341 ? 13.344 -31.797 -8.305 1 93 341 TRP A N 1
ATOM 2556 C CA . TRP A 1 341 ? 12.883 -31.375 -9.617 1 93 341 TRP A CA 1
ATOM 2557 C C . TRP A 1 341 ? 11.516 -30.703 -9.531 1 93 341 TRP A C 1
ATOM 2559 O O . TRP A 1 341 ? 11.297 -29.641 -10.125 1 93 341 TRP A O 1
ATOM 2569 N N . LEU A 1 342 ? 10.656 -31.328 -8.766 1 93.62 342 LEU A N 1
ATOM 2570 C CA . LEU A 1 342 ? 9.305 -30.797 -8.633 1 93.62 342 LEU A CA 1
ATOM 2571 C C . LEU A 1 342 ? 9.328 -29.422 -7.957 1 93.62 342 LEU A C 1
ATOM 2573 O O . LEU A 1 342 ? 8.562 -28.531 -8.328 1 93.62 342 LEU A O 1
ATOM 2577 N N . ARG A 1 343 ? 10.172 -29.203 -7.047 1 93.62 343 ARG A N 1
ATOM 2578 C CA . ARG A 1 343 ? 10.266 -27.922 -6.348 1 93.62 343 ARG A CA 1
ATOM 2579 C C . ARG A 1 343 ? 10.836 -26.844 -7.258 1 93.62 343 ARG A C 1
ATOM 2581 O O . ARG A 1 343 ? 10.414 -25.672 -7.195 1 93.62 343 ARG A O 1
ATOM 2588 N N . ILE A 1 344 ? 11.742 -27.234 -8.109 1 92.44 344 ILE A N 1
ATOM 2589 C CA . ILE A 1 344 ? 12.336 -26.312 -9.07 1 92.44 344 ILE A CA 1
ATOM 2590 C C . ILE A 1 344 ? 11.273 -25.859 -10.078 1 92.44 344 ILE A C 1
ATOM 2592 O O . ILE A 1 344 ? 11.164 -24.672 -10.391 1 92.44 344 ILE A O 1
ATOM 2596 N N . ILE A 1 345 ? 10.484 -26.828 -10.469 1 90.62 345 ILE A N 1
ATOM 2597 C CA . ILE A 1 345 ? 9.461 -26.531 -11.461 1 90.62 345 ILE A CA 1
ATOM 2598 C C . ILE A 1 345 ? 8.352 -25.688 -10.828 1 90.62 345 ILE A C 1
ATOM 2600 O O . ILE A 1 345 ? 7.855 -24.734 -11.445 1 90.62 345 ILE A O 1
ATOM 2604 N N . ALA A 1 346 ? 7.957 -26.031 -9.656 1 91.88 346 ALA A N 1
ATOM 2605 C CA . ALA A 1 346 ? 6.852 -25.344 -8.992 1 91.88 346 ALA A CA 1
ATOM 2606 C C . ALA A 1 346 ? 7.215 -23.891 -8.672 1 91.88 346 ALA A C 1
ATOM 2608 O O . ALA A 1 346 ? 6.422 -22.984 -8.914 1 91.88 346 ALA A O 1
ATOM 2609 N N . GLY A 1 347 ? 8.398 -23.703 -8.031 1 90 347 GLY A N 1
ATOM 2610 C CA . GLY A 1 347 ? 8.844 -22.375 -7.598 1 90 347 GLY A CA 1
ATOM 2611 C C . GLY A 1 347 ? 8.18 -21.922 -6.312 1 90 347 GLY A C 1
ATOM 2612 O O . GLY A 1 347 ? 8.836 -21.344 -5.438 1 90 347 GLY A O 1
ATOM 2613 N N . SER A 1 348 ? 6.941 -22.094 -6.227 1 91.06 348 SER A N 1
ATOM 2614 C CA . SER A 1 348 ? 6.129 -21.781 -5.055 1 91.06 348 SER A CA 1
ATOM 2615 C C . SER A 1 348 ? 4.863 -22.625 -5.016 1 91.06 348 SER A C 1
ATOM 2617 O O . SER A 1 348 ? 4.641 -23.453 -5.902 1 91.06 348 SER A O 1
ATOM 2619 N N . CYS A 1 349 ? 4.141 -22.469 -3.893 1 94 349 CYS A N 1
ATOM 2620 C CA . CYS A 1 349 ? 2.83 -23.094 -3.811 1 94 349 CYS A CA 1
ATOM 2621 C C . CYS A 1 349 ? 2.045 -22.891 -5.102 1 94 349 CYS A C 1
ATOM 2623 O O . CYS A 1 349 ? 2.004 -21.781 -5.641 1 94 349 CYS A O 1
ATOM 2625 N N . GLN A 1 350 ? 1.539 -23.969 -5.629 1 91.75 350 GLN A N 1
ATOM 2626 C CA . GLN A 1 350 ? 0.899 -23.906 -6.938 1 91.75 350 GLN A CA 1
ATOM 2627 C C . GLN A 1 350 ? -0.582 -23.562 -6.812 1 91.75 350 GLN A C 1
ATOM 2629 O O . GLN A 1 350 ? -1.329 -23.641 -7.789 1 91.75 350 GLN A O 1
ATOM 2634 N N . TRP A 1 351 ? -1.111 -23.156 -5.586 1 92.56 351 TRP A N 1
ATOM 2635 C CA . TRP A 1 351 ? -2.43 -22.562 -5.422 1 92.56 351 TRP A CA 1
ATOM 2636 C C . TRP A 1 351 ? -2.451 -21.141 -5.988 1 92.56 351 TRP A C 1
ATOM 2638 O O . TRP A 1 351 ? -1.403 -20.5 -6.129 1 92.56 351 TRP A O 1
ATOM 2648 N N . LEU A 1 352 ? -3.535 -20.688 -6.301 1 90.75 352 LEU A N 1
ATOM 2649 C CA . LEU A 1 352 ? -3.709 -19.344 -6.852 1 90.75 352 LEU A CA 1
ATOM 2650 C C . LEU A 1 352 ? -3.105 -18.297 -5.93 1 90.75 352 LEU A C 1
ATOM 2652 O O . LEU A 1 352 ? -3.439 -18.234 -4.742 1 90.75 352 LEU A O 1
ATOM 2656 N N . HIS A 1 353 ? -2.246 -17.453 -6.418 1 90.69 353 HIS A N 1
ATOM 2657 C CA . HIS A 1 353 ? -1.737 -16.234 -5.812 1 90.69 353 HIS A CA 1
ATOM 2658 C C . HIS A 1 353 ? -1.073 -16.516 -4.469 1 90.69 353 HIS A C 1
ATOM 2660 O O . HIS A 1 353 ? -1.177 -15.711 -3.539 1 90.69 353 HIS A O 1
ATOM 2666 N N . CYS A 1 354 ? -0.49 -17.672 -4.238 1 92.12 354 CYS A N 1
ATOM 2667 C CA . CYS A 1 354 ? 0.258 -18.016 -3.033 1 92.12 354 CYS A CA 1
ATOM 2668 C C . CYS A 1 354 ? 1.756 -18.047 -3.312 1 92.12 354 CYS A C 1
ATOM 2670 O O . CYS A 1 354 ? 2.197 -18.688 -4.277 1 92.12 354 CYS A O 1
ATOM 2672 N N . ASP A 1 355 ? 2.484 -17.406 -2.461 1 86.19 355 ASP A N 1
ATOM 2673 C CA . ASP A 1 355 ? 3.904 -17.234 -2.748 1 86.19 355 ASP A CA 1
ATOM 2674 C C . ASP A 1 355 ? 4.766 -18 -1.753 1 86.19 355 ASP A C 1
ATOM 2676 O O . ASP A 1 355 ? 5.957 -17.734 -1.61 1 86.19 355 ASP A O 1
ATOM 2680 N N . VAL A 1 356 ? 4.168 -18.938 -1.053 1 86.38 356 VAL A N 1
ATOM 2681 C CA . VAL A 1 356 ? 4.98 -19.766 -0.17 1 86.38 356 VAL A CA 1
ATOM 2682 C C . VAL A 1 356 ? 6.016 -20.531 -0.989 1 86.38 356 VAL A C 1
ATOM 2684 O O . VAL A 1 356 ? 5.676 -21.203 -1.972 1 86.38 356 VAL A O 1
ATOM 2687 N N . PRO A 1 357 ? 7.281 -20.375 -0.608 1 86.31 357 PRO A N 1
ATOM 2688 C CA . PRO A 1 357 ? 8.328 -21.031 -1.396 1 86.31 357 PRO A CA 1
ATOM 2689 C C . PRO A 1 357 ? 8.125 -22.547 -1.515 1 86.31 357 PRO A C 1
ATOM 2691 O O . PRO A 1 357 ? 7.625 -23.172 -0.58 1 86.31 357 PRO A O 1
ATOM 2694 N N . ALA A 1 358 ? 8.539 -23.125 -2.646 1 89.94 358 ALA A N 1
ATOM 2695 C CA . ALA A 1 358 ? 8.367 -24.547 -2.916 1 89.94 358 ALA A CA 1
ATOM 2696 C C . ALA A 1 358 ? 9.031 -25.391 -1.839 1 89.94 358 ALA A C 1
ATOM 2698 O O . ALA A 1 358 ? 8.523 -26.453 -1.463 1 89.94 358 ALA A O 1
ATOM 2699 N N . TRP A 1 359 ? 10.148 -24.906 -1.297 1 88.62 359 TRP A N 1
ATOM 2700 C CA . TRP A 1 359 ? 10.898 -25.688 -0.307 1 88.62 359 TRP A CA 1
ATOM 2701 C C . TRP A 1 359 ? 10.219 -25.625 1.056 1 88.62 359 TRP A C 1
ATOM 2703 O O . TRP A 1 359 ? 10.617 -26.328 1.985 1 88.62 359 TRP A O 1
ATOM 2713 N N . ASN A 1 360 ? 9.164 -24.781 1.194 1 85.25 360 ASN A N 1
ATOM 2714 C CA . ASN A 1 360 ? 8.328 -24.734 2.389 1 85.25 360 ASN A CA 1
ATOM 2715 C C . ASN A 1 360 ? 6.934 -25.281 2.113 1 85.25 360 ASN A C 1
ATOM 2717 O O . ASN A 1 360 ? 5.988 -24.984 2.846 1 85.25 360 ASN A O 1
ATOM 2721 N N . SER A 1 361 ? 6.844 -25.984 0.978 1 91.62 361 SER A N 1
ATOM 2722 C CA . SER A 1 361 ? 5.559 -26.547 0.569 1 91.62 361 SER A CA 1
ATOM 2723 C C . SER A 1 361 ? 5.578 -28.062 0.617 1 91.62 361 SER A C 1
ATOM 2725 O O . SER A 1 361 ? 6.645 -28.672 0.684 1 91.62 361 SER A O 1
ATOM 2727 N N . ASP A 1 362 ? 4.363 -28.703 0.697 1 93 362 ASP A N 1
ATOM 2728 C CA . ASP A 1 362 ? 4.184 -30.141 0.623 1 93 362 ASP A CA 1
ATOM 2729 C C . ASP A 1 362 ? 4.004 -30.594 -0.823 1 93 362 ASP A C 1
ATOM 2731 O O . ASP A 1 362 ? 3.27 -29.969 -1.591 1 93 362 ASP A O 1
ATOM 2735 N N . LEU A 1 363 ? 4.797 -31.641 -1.165 1 94.81 363 LEU A N 1
ATOM 2736 C CA . LEU A 1 363 ? 4.52 -32.312 -2.436 1 94.81 363 LEU A CA 1
ATOM 2737 C C . LEU A 1 363 ? 3.428 -33.344 -2.271 1 94.81 363 LEU A C 1
ATOM 2739 O O . LEU A 1 363 ? 3.445 -34.125 -1.313 1 94.81 363 LEU A O 1
ATOM 2743 N N . ASP A 1 364 ? 2.494 -33.25 -3.184 1 92.81 364 ASP A N 1
ATOM 2744 C CA . ASP A 1 364 ? 1.387 -34.219 -3.086 1 92.81 364 ASP A CA 1
ATOM 2745 C C . ASP A 1 364 ? 0.932 -34.656 -4.469 1 92.81 364 ASP A C 1
ATOM 2747 O O . ASP A 1 364 ? 1.111 -33.938 -5.457 1 92.81 364 ASP A O 1
ATOM 2751 N N . HIS A 1 365 ? 0.373 -35.906 -4.445 1 93.56 365 HIS A N 1
ATOM 2752 C CA . HIS A 1 365 ? -0.158 -36.469 -5.672 1 93.56 365 HIS A CA 1
ATOM 2753 C C . HIS A 1 365 ? -1.436 -35.781 -6.109 1 93.56 365 HIS A C 1
ATOM 2755 O O . HIS A 1 365 ? -2.277 -35.438 -5.277 1 93.56 365 HIS A O 1
ATOM 2761 N N . ASN A 1 366 ? -1.587 -35.5 -7.398 1 91.12 366 ASN A N 1
ATOM 2762 C CA . ASN A 1 366 ? -2.822 -34.969 -7.953 1 91.12 366 ASN A CA 1
ATOM 2763 C C . ASN A 1 366 ? -3.926 -36 -7.996 1 91.12 366 ASN A C 1
ATOM 2765 O O . ASN A 1 366 ? -5.062 -35.75 -7.598 1 91.12 366 ASN A O 1
ATOM 2769 N N . GLU A 1 367 ? -3.613 -37.062 -8.562 1 89.44 367 GLU A N 1
ATOM 2770 C CA . GLU A 1 367 ? -4.391 -38.281 -8.406 1 89.44 367 GLU A CA 1
ATOM 2771 C C . GLU A 1 367 ? -3.863 -39.156 -7.254 1 89.44 367 GLU A C 1
ATOM 2773 O O . GLU A 1 367 ? -2.672 -39.469 -7.199 1 89.44 367 GLU A O 1
ATOM 2778 N N . PRO A 1 368 ? -4.715 -39.531 -6.402 1 90.06 368 PRO A N 1
ATOM 2779 C CA . PRO A 1 368 ? -4.254 -40.219 -5.207 1 90.06 368 PRO A CA 1
ATOM 2780 C C . PRO A 1 368 ? -3.508 -41.531 -5.539 1 90.06 368 PRO A C 1
ATOM 2782 O O . PRO A 1 368 ? -3.912 -42.25 -6.441 1 90.06 368 PRO A O 1
ATOM 2785 N N . PHE A 1 369 ? -2.467 -41.688 -4.82 1 92.5 369 PHE A N 1
ATOM 2786 C CA . PHE A 1 369 ? -1.683 -42.906 -4.93 1 92.5 369 PHE A CA 1
ATOM 2787 C C . PHE A 1 369 ? -2.479 -44.094 -4.418 1 92.5 369 PHE A C 1
ATOM 2789 O O . PHE A 1 369 ? -3.07 -44.062 -3.34 1 92.5 369 PHE A O 1
ATOM 2796 N N . HIS A 1 370 ? -2.525 -45.125 -5.23 1 92.88 370 HIS A N 1
ATOM 2797 C CA . HIS A 1 370 ? -3.207 -46.344 -4.812 1 92.88 370 HIS A CA 1
ATOM 2798 C C . HIS A 1 370 ? -2.291 -47.25 -3.975 1 92.88 370 HIS A C 1
ATOM 2800 O O . HIS A 1 370 ? -1.58 -48.094 -4.512 1 92.88 370 HIS A O 1
ATOM 2806 N N . HIS A 1 371 ? -2.467 -47.125 -2.779 1 90.62 371 HIS A N 1
ATOM 2807 C CA . HIS A 1 371 ? -1.575 -47.812 -1.853 1 90.62 371 HIS A CA 1
ATOM 2808 C C . HIS A 1 371 ? -1.698 -49.312 -1.989 1 90.62 371 HIS A C 1
ATOM 2810 O O . HIS A 1 371 ? -0.708 -50.031 -1.854 1 90.62 371 HIS A O 1
ATOM 2816 N N . GLY A 1 372 ? -2.838 -49.812 -2.217 1 87.94 372 GLY A N 1
ATOM 2817 C CA . GLY A 1 372 ? -3.072 -51.25 -2.328 1 87.94 372 GLY A CA 1
ATOM 2818 C C . GLY A 1 372 ? -2.576 -51.844 -3.637 1 87.94 372 GLY A C 1
ATOM 2819 O O . GLY A 1 372 ? -2.166 -53 -3.686 1 87.94 372 GLY A O 1
ATOM 2820 N N . ASP A 1 373 ? -2.703 -51.031 -4.699 1 89.81 373 ASP A N 1
ATOM 2821 C CA . ASP A 1 373 ? -2.242 -51.438 -6.027 1 89.81 373 ASP A CA 1
ATOM 2822 C C . ASP A 1 373 ? -1.712 -50.219 -6.809 1 89.81 373 ASP A C 1
ATOM 2824 O O . ASP A 1 373 ? -2.408 -49.688 -7.668 1 89.81 373 ASP A O 1
ATOM 2828 N N . PRO A 1 374 ? -0.502 -49.969 -6.605 1 86.94 374 PRO A N 1
ATOM 2829 C CA . PRO A 1 374 ? 0.083 -48.781 -7.215 1 86.94 374 PRO A CA 1
ATOM 2830 C C . PRO A 1 374 ? 0.023 -48.781 -8.742 1 86.94 374 PRO A C 1
ATOM 2832 O O . PRO A 1 374 ? 0.13 -47.75 -9.383 1 86.94 374 PRO A O 1
ATOM 2835 N N . GLU A 1 375 ? -0.175 -49.906 -9.359 1 85.25 375 GLU A N 1
ATOM 2836 C CA . GLU A 1 375 ? -0.262 -50 -10.812 1 85.25 375 GLU A CA 1
ATOM 2837 C C . GLU A 1 375 ? -1.584 -49.438 -11.328 1 85.25 375 GLU A C 1
ATOM 2839 O O . GLU A 1 375 ? -1.681 -49.031 -12.492 1 85.25 375 GLU A O 1
ATOM 2844 N N . ARG A 1 376 ? -2.527 -49.375 -10.523 1 85.12 376 ARG A N 1
ATOM 2845 C CA . ARG A 1 376 ? -3.873 -48.969 -10.938 1 85.12 376 ARG A CA 1
ATOM 2846 C C . ARG A 1 376 ? -4.008 -47.469 -11.023 1 85.12 376 ARG A C 1
ATOM 2848 O O . ARG A 1 376 ? -4.898 -46.969 -11.703 1 85.12 376 ARG A O 1
ATOM 2855 N N . GLY A 1 377 ? -3.176 -46.812 -10.375 1 83.81 377 GLY A N 1
ATOM 2856 C CA . GLY A 1 377 ? -3.311 -45.344 -10.523 1 83.81 377 GLY A CA 1
ATOM 2857 C C . GLY A 1 377 ? -2.604 -44.562 -9.438 1 83.81 377 GLY A C 1
ATOM 2858 O O . GLY A 1 377 ? -2.16 -45.156 -8.438 1 83.81 377 GLY A O 1
ATOM 2859 N N . GLY A 1 378 ? -2.297 -43.25 -9.773 1 89.06 378 GLY A N 1
ATOM 2860 C CA . GLY A 1 378 ? -1.75 -42.344 -8.781 1 89.06 378 GLY A CA 1
ATOM 2861 C C . GLY A 1 378 ? -0.246 -42.438 -8.625 1 89.06 378 GLY A C 1
ATOM 2862 O O . GLY A 1 378 ? 0.28 -42.312 -7.52 1 89.06 378 GLY A O 1
ATOM 2863 N N . LYS A 1 379 ? 0.437 -42.75 -9.664 1 90.5 379 LYS A N 1
ATOM 2864 C CA . LYS A 1 379 ? 1.871 -43 -9.594 1 90.5 379 LYS A CA 1
ATOM 2865 C C . LYS A 1 379 ? 2.639 -41.781 -9.164 1 90.5 379 LYS A C 1
ATOM 2867 O O . LYS A 1 379 ? 2.199 -40.656 -9.414 1 90.5 379 LYS A O 1
ATOM 2872 N N . THR A 1 380 ? 3.711 -42 -8.492 1 93.62 380 THR A N 1
ATOM 2873 C CA . THR A 1 380 ? 4.617 -40.938 -8.062 1 93.62 380 THR A CA 1
ATOM 2874 C C . THR A 1 380 ? 5.531 -40.531 -9.203 1 93.62 380 THR A C 1
ATOM 2876 O O . THR A 1 380 ? 6.66 -41 -9.32 1 93.62 380 THR A O 1
ATOM 2879 N N . VAL A 1 381 ? 5.008 -39.688 -9.992 1 90.88 381 VAL A N 1
ATOM 2880 C CA . VAL A 1 381 ? 5.711 -39.188 -11.172 1 90.88 381 VAL A CA 1
ATOM 2881 C C . VAL A 1 381 ? 5.523 -37.688 -11.281 1 90.88 381 VAL A C 1
ATOM 2883 O O . VAL A 1 381 ? 4.656 -37.125 -10.625 1 90.88 381 VAL A O 1
ATOM 2886 N N . GLU A 1 382 ? 6.324 -37.062 -12.086 1 90.62 382 GLU A N 1
ATOM 2887 C CA . GLU A 1 382 ? 6.336 -35.625 -12.242 1 90.62 382 GLU A CA 1
ATOM 2888 C C . GLU A 1 382 ? 4.953 -35.094 -12.625 1 90.62 382 GLU A C 1
ATOM 2890 O O . GLU A 1 382 ? 4.512 -34.062 -12.109 1 90.62 382 GLU A O 1
ATOM 2895 N N . SER A 1 383 ? 4.297 -35.781 -13.461 1 86.69 383 SER A N 1
ATOM 2896 C CA . SER A 1 383 ? 3.035 -35.312 -14.016 1 86.69 383 SER A CA 1
ATOM 2897 C C . SER A 1 383 ? 1.9 -35.438 -13.008 1 86.69 383 SER A C 1
ATOM 2899 O O . SER A 1 383 ? 0.826 -34.875 -13.188 1 86.69 383 SER A O 1
ATOM 2901 N N . ASN A 1 384 ? 2.16 -36.188 -11.875 1 91.25 384 ASN A N 1
ATOM 2902 C CA . ASN A 1 384 ? 1.078 -36.438 -10.93 1 91.25 384 ASN A CA 1
ATOM 2903 C C . ASN A 1 384 ? 1.352 -35.812 -9.57 1 91.25 384 ASN A C 1
ATOM 2905 O O . ASN A 1 384 ? 0.736 -36.188 -8.57 1 91.25 384 ASN A O 1
ATOM 2909 N N . MET A 1 385 ? 2.291 -34.906 -9.555 1 93.5 385 MET A N 1
ATOM 2910 C CA . MET A 1 385 ? 2.598 -34.281 -8.266 1 93.5 385 MET A CA 1
ATOM 2911 C C . MET A 1 385 ? 2.672 -32.781 -8.391 1 93.5 385 MET A C 1
ATOM 2913 O O . MET A 1 385 ? 3.111 -32.25 -9.414 1 93.5 385 MET A O 1
ATOM 2917 N N . SER A 1 386 ? 2.209 -32.125 -7.359 1 93.75 386 SER A N 1
ATOM 2918 C CA . SER A 1 386 ? 2.238 -30.656 -7.262 1 93.75 386 SER A CA 1
ATOM 2919 C C . SER A 1 386 ? 2.643 -30.203 -5.863 1 93.75 386 SER A C 1
ATOM 2921 O O . SER A 1 386 ? 2.611 -31 -4.918 1 93.75 386 SER A O 1
ATOM 2923 N N . ALA A 1 387 ? 3.088 -28.984 -5.762 1 94.69 387 ALA A N 1
ATOM 2924 C CA . ALA A 1 387 ? 3.516 -28.422 -4.488 1 94.69 387 ALA A CA 1
ATOM 2925 C C . ALA A 1 387 ? 2.449 -27.484 -3.918 1 94.69 387 ALA A C 1
ATOM 2927 O O . ALA A 1 387 ? 1.994 -26.562 -4.594 1 94.69 387 ALA A O 1
ATOM 2928 N N . PHE A 1 388 ? 2.066 -27.703 -2.645 1 94 388 PHE A N 1
ATOM 2929 C CA . PHE A 1 388 ? 1.104 -26.859 -1.942 1 94 388 PHE A CA 1
ATOM 2930 C C . PHE A 1 388 ? 1.59 -26.547 -0.534 1 94 388 PHE A C 1
ATOM 2932 O O . PHE A 1 388 ? 2.154 -27.406 0.143 1 94 388 PHE A O 1
ATOM 2939 N N . CYS A 1 389 ? 1.448 -25.266 -0.171 1 92 389 CYS A N 1
ATOM 2940 C CA . CYS A 1 389 ? 1.731 -24.969 1.228 1 92 389 CYS A CA 1
ATOM 2941 C C . CYS A 1 389 ? 0.762 -25.703 2.15 1 92 389 CYS A C 1
ATOM 2943 O O . CYS A 1 389 ? -0.245 -26.25 1.693 1 92 389 CYS A O 1
ATOM 2945 N N . ARG A 1 390 ? 1.065 -25.688 3.418 1 86.75 390 ARG A N 1
ATOM 2946 C CA . ARG A 1 390 ? 0.283 -26.484 4.367 1 86.75 390 ARG A CA 1
ATOM 2947 C C . ARG A 1 390 ? -1.191 -26.094 4.316 1 86.75 390 ARG A C 1
ATOM 2949 O O . ARG A 1 390 ? -2.066 -26.953 4.293 1 86.75 390 ARG A O 1
ATOM 2956 N N . ASN A 1 391 ? -1.501 -24.859 4.273 1 86.81 391 ASN A N 1
ATOM 2957 C CA . ASN A 1 391 ? -2.873 -24.375 4.219 1 86.81 391 ASN A CA 1
ATOM 2958 C C . ASN A 1 391 ? -3.588 -24.844 2.953 1 86.81 391 ASN A C 1
ATOM 2960 O O . ASN A 1 391 ? -4.707 -25.359 3.023 1 86.81 391 ASN A O 1
ATOM 2964 N N . HIS A 1 392 ? -2.924 -24.719 1.852 1 92.44 392 HIS A N 1
ATOM 2965 C CA . HIS A 1 392 ? -3.568 -25.047 0.587 1 92.44 392 HIS A CA 1
ATOM 2966 C C . HIS A 1 392 ? -3.605 -26.562 0.372 1 92.44 392 HIS A C 1
ATOM 2968 O O . HIS A 1 392 ? -4.496 -27.078 -0.307 1 92.44 392 HIS A O 1
ATOM 2974 N N . HIS A 1 393 ? -2.688 -27.203 0.972 1 91.5 393 HIS A N 1
ATOM 2975 C CA . HIS A 1 393 ? -2.738 -28.656 0.979 1 91.5 393 HIS A CA 1
ATOM 2976 C C . HIS A 1 393 ? -3.988 -29.156 1.693 1 91.5 393 HIS A C 1
ATOM 2978 O O . HIS A 1 393 ? -4.66 -30.078 1.21 1 91.5 393 HIS A O 1
ATOM 2984 N N . ARG A 1 394 ? -4.254 -28.547 2.822 1 87.31 394 ARG A N 1
ATOM 2985 C CA . ARG A 1 394 ? -5.461 -28.891 3.564 1 87.31 394 ARG A CA 1
ATOM 2986 C C . ARG A 1 394 ? -6.711 -28.562 2.752 1 87.31 394 ARG A C 1
ATOM 2988 O O . ARG A 1 394 ? -7.668 -29.344 2.744 1 87.31 394 ARG A O 1
ATOM 2995 N N . LEU A 1 395 ? -6.703 -27.484 2.088 1 88.12 395 LEU A N 1
ATOM 2996 C CA . LEU A 1 395 ? -7.844 -27.078 1.271 1 88.12 395 LEU A CA 1
ATOM 2997 C C . LEU A 1 395 ? -8.07 -28.062 0.13 1 88.12 395 LEU A C 1
ATOM 2999 O O . LEU A 1 395 ? -9.211 -28.375 -0.215 1 88.12 395 LEU A O 1
ATOM 3003 N N . LYS A 1 396 ? -7.023 -28.5 -0.426 1 88.06 396 LYS A N 1
ATOM 3004 C CA . LYS A 1 396 ? -7.109 -29.5 -1.484 1 88.06 396 LYS A CA 1
ATOM 3005 C C . LYS A 1 396 ? -7.828 -30.75 -0.997 1 88.06 396 LYS A C 1
ATOM 3007 O O . LYS A 1 396 ? -8.602 -31.359 -1.738 1 88.06 396 LYS A O 1
ATOM 3012 N N . HIS A 1 397 ? -7.676 -31.109 0.142 1 86.5 397 HIS A N 1
ATOM 3013 C CA . HIS A 1 397 ? -8.234 -32.344 0.674 1 86.5 397 HIS A CA 1
ATOM 3014 C C . HIS A 1 397 ? -9.602 -32.094 1.316 1 86.5 397 HIS A C 1
ATOM 3016 O O . HIS A 1 397 ? -10.234 -33.031 1.797 1 86.5 397 HIS A O 1
ATOM 3022 N N . SER A 1 398 ? -10.016 -30.875 1.43 1 80.75 398 SER A N 1
ATOM 3023 C CA . SER A 1 398 ? -11.312 -30.562 2.025 1 80.75 398 SER A CA 1
ATOM 3024 C C . SER A 1 398 ? -12.453 -31 1.112 1 80.75 398 SER A C 1
ATOM 3026 O O . SER A 1 398 ? -13.609 -31.062 1.546 1 80.75 398 SER A O 1
ATOM 3028 N N . ASP A 1 399 ? -12.266 -31.266 -0.15 1 80.88 399 ASP A N 1
ATOM 3029 C CA . ASP A 1 399 ? -13.227 -31.672 -1.174 1 80.88 399 ASP A CA 1
ATOM 3030 C C . ASP A 1 399 ? -14.156 -30.516 -1.541 1 80.88 399 ASP A C 1
ATOM 3032 O O . ASP A 1 399 ? -15.203 -30.719 -2.156 1 80.88 399 ASP A O 1
ATOM 3036 N N . ARG A 1 400 ? -13.852 -29.359 -1.099 1 88.06 400 ARG A N 1
ATOM 3037 C CA . ARG A 1 400 ? -14.68 -28.203 -1.429 1 88.06 400 ARG A CA 1
ATOM 3038 C C . ARG A 1 400 ? -14.281 -27.609 -2.775 1 88.06 400 ARG A C 1
ATOM 3040 O O . ARG A 1 400 ? -15.117 -27.031 -3.471 1 88.06 400 ARG A O 1
ATOM 3047 N N . TRP A 1 401 ? -13.047 -27.688 -3.031 1 90.56 401 TRP A N 1
ATOM 3048 C CA . TRP A 1 401 ? -12.523 -27.281 -4.332 1 90.56 401 TRP A CA 1
ATOM 3049 C C . TRP A 1 401 ? -12.273 -28.484 -5.219 1 90.56 401 TRP A C 1
ATOM 3051 O O . TRP A 1 401 ? -11.867 -29.547 -4.734 1 90.56 401 TRP A O 1
ATOM 3061 N N . GLN A 1 402 ? -12.516 -28.312 -6.434 1 89.62 402 GLN A N 1
ATOM 3062 C CA . GLN A 1 402 ? -12.125 -29.344 -7.398 1 89.62 402 GLN A CA 1
ATOM 3063 C C . GLN A 1 402 ? -10.82 -28.969 -8.094 1 89.62 402 GLN A C 1
ATOM 3065 O O . GLN A 1 402 ? -10.617 -27.812 -8.469 1 89.62 402 GLN A O 1
ATOM 3070 N N . PHE A 1 403 ? -10.016 -29.984 -8.203 1 87 403 PHE A N 1
ATOM 3071 C CA . PHE A 1 403 ? -8.688 -29.797 -8.773 1 87 403 PHE A CA 1
ATOM 3072 C C . PHE A 1 403 ? -8.477 -30.734 -9.961 1 87 403 PHE A C 1
ATOM 3074 O O . PHE A 1 403 ? -8.883 -31.891 -9.93 1 87 403 PHE A O 1
ATOM 3081 N N . ALA A 1 404 ? -7.871 -30.172 -11 1 85.25 404 ALA A N 1
ATOM 3082 C CA . ALA A 1 404 ? -7.453 -30.984 -12.133 1 85.25 404 ALA A CA 1
ATOM 3083 C C . ALA A 1 404 ? -6.098 -30.531 -12.672 1 85.25 404 ALA A C 1
ATOM 3085 O O . ALA A 1 404 ? -5.875 -29.328 -12.867 1 85.25 404 ALA A O 1
ATOM 3086 N N . SER A 1 405 ? -5.227 -31.453 -12.758 1 84.5 405 SER A N 1
ATOM 3087 C CA . SER A 1 405 ? -3.932 -31.156 -13.359 1 84.5 405 SER A CA 1
ATOM 3088 C C . SER A 1 405 ? -4 -31.234 -14.883 1 84.5 405 SER A C 1
ATOM 3090 O O . SER A 1 405 ? -4.656 -32.125 -15.43 1 84.5 405 SER A O 1
ATOM 3092 N N . ASN A 1 406 ? -3.332 -30.281 -15.508 1 83.19 406 ASN A N 1
ATOM 3093 C CA . ASN A 1 406 ? -3.281 -30.266 -16.969 1 83.19 406 ASN A CA 1
ATOM 3094 C C . ASN A 1 406 ? -1.938 -30.766 -17.484 1 83.19 406 ASN A C 1
ATOM 3096 O O . ASN A 1 406 ? -0.964 -30.844 -16.734 1 83.19 406 ASN A O 1
ATOM 3100 N N . GLN A 1 407 ? -1.835 -31.062 -18.766 1 76.44 407 GLN A N 1
ATOM 3101 C CA . GLN A 1 407 ? -0.639 -31.609 -19.391 1 76.44 407 GLN A CA 1
ATOM 3102 C C . GLN A 1 407 ? 0.509 -30.609 -19.359 1 76.44 407 GLN A C 1
ATOM 3104 O O . GLN A 1 407 ? 1.677 -31 -19.281 1 76.44 407 GLN A O 1
ATOM 3109 N N . ASP A 1 408 ? 0.104 -29.328 -19.422 1 75.31 408 ASP A N 1
ATOM 3110 C CA . ASP A 1 408 ? 1.135 -28.281 -19.438 1 75.31 408 ASP A CA 1
ATOM 3111 C C . ASP A 1 408 ? 1.565 -27.906 -18.031 1 75.31 408 ASP A C 1
ATOM 3113 O O . ASP A 1 408 ? 2.23 -26.891 -17.828 1 75.31 408 ASP A O 1
ATOM 3117 N N . ARG A 1 409 ? 1.146 -28.656 -17 1 79.5 409 ARG A N 1
ATOM 3118 C CA . ARG A 1 409 ? 1.515 -28.531 -15.594 1 79.5 409 ARG A CA 1
ATOM 3119 C C . ARG A 1 409 ? 0.756 -27.391 -14.93 1 79.5 409 ARG A C 1
ATOM 3121 O O . ARG A 1 409 ? 1.013 -27.062 -13.766 1 79.5 409 ARG A O 1
ATOM 3128 N N . THR A 1 410 ? -0.179 -26.797 -15.758 1 83.25 410 THR A N 1
ATOM 3129 C CA . THR A 1 410 ? -1.103 -25.875 -15.109 1 83.25 410 THR A CA 1
ATOM 3130 C C . THR A 1 410 ? -2.156 -26.641 -14.312 1 83.25 410 THR A C 1
ATOM 3132 O O . THR A 1 410 ? -2.35 -27.844 -14.516 1 83.25 410 THR A O 1
ATOM 3135 N N . MET A 1 411 ? -2.684 -25.938 -13.375 1 85.94 411 MET A N 1
ATOM 3136 C CA . MET A 1 411 ? -3.74 -26.547 -12.562 1 85.94 411 MET A CA 1
ATOM 3137 C C . MET A 1 411 ? -5.055 -25.797 -12.75 1 85.94 411 MET A C 1
ATOM 3139 O O . MET A 1 411 ? -5.07 -24.562 -12.797 1 85.94 411 MET A O 1
ATOM 3143 N N . SER A 1 412 ? -6.117 -26.562 -12.984 1 88.81 412 SER A N 1
ATOM 3144 C CA . SER A 1 412 ? -7.461 -26 -13.023 1 88.81 412 SER A CA 1
ATOM 3145 C C . SER A 1 412 ? -8.172 -26.172 -11.68 1 88.81 412 SER A C 1
ATOM 3147 O O . SER A 1 412 ? -8.25 -27.281 -11.156 1 88.81 412 SER A O 1
ATOM 3149 N N . LEU A 1 413 ? -8.617 -25.094 -11.133 1 90.19 413 LEU A N 1
ATOM 3150 C CA . LEU A 1 413 ? -9.328 -25.078 -9.859 1 90.19 413 LEU A CA 1
ATOM 3151 C C . LEU A 1 413 ? -10.758 -24.594 -10.047 1 90.19 413 LEU A C 1
ATOM 3153 O O . LEU A 1 413 ? -10.992 -23.578 -10.703 1 90.19 413 LEU A O 1
ATOM 3157 N N . THR A 1 414 ? -11.688 -25.328 -9.539 1 91.44 414 THR A N 1
ATOM 3158 C CA . THR A 1 414 ? -13.086 -24.906 -9.547 1 91.44 414 THR A CA 1
ATOM 3159 C C . THR A 1 414 ? -13.586 -24.672 -8.125 1 91.44 414 THR A C 1
ATOM 3161 O O . THR A 1 414 ? -13.5 -25.562 -7.273 1 91.44 414 THR A O 1
ATOM 3164 N N . SER A 1 415 ? -14.102 -23.516 -7.91 1 91.56 415 SER A N 1
ATOM 3165 C CA . SER A 1 415 ? -14.586 -23.141 -6.586 1 91.56 415 SER A CA 1
ATOM 3166 C C . SER A 1 415 ? -15.938 -23.797 -6.297 1 91.56 415 SER A C 1
ATOM 3168 O O . SER A 1 415 ? -16.594 -24.312 -7.207 1 91.56 415 SER A O 1
ATOM 3170 N N . PRO A 1 416 ? -16.328 -23.828 -4.969 1 90.25 416 PRO A N 1
ATOM 3171 C CA . PRO A 1 416 ? -17.641 -24.359 -4.617 1 90.25 416 PRO A CA 1
ATOM 3172 C C . PRO A 1 416 ? -18.781 -23.672 -5.371 1 90.25 416 PRO A C 1
ATOM 3174 O O . PRO A 1 416 ? -19.828 -24.266 -5.586 1 90.25 416 PRO A O 1
ATOM 3177 N N . THR A 1 417 ? -18.562 -22.438 -5.789 1 92.06 417 THR A N 1
ATOM 3178 C CA . THR A 1 417 ? -19.609 -21.703 -6.504 1 92.06 417 THR A CA 1
ATOM 3179 C C . THR A 1 417 ? -19.516 -21.969 -8.008 1 92.06 417 THR A C 1
ATOM 3181 O O . THR A 1 417 ? -20.281 -21.391 -8.789 1 92.06 417 THR A O 1
ATOM 3184 N N . GLY A 1 418 ? -18.531 -22.75 -8.453 1 91.19 418 GLY A N 1
ATOM 3185 C CA . GLY A 1 418 ? -18.453 -23.156 -9.852 1 91.19 418 GLY A CA 1
ATOM 3186 C C . GLY A 1 418 ? -17.5 -22.297 -10.672 1 91.19 418 GLY A C 1
ATOM 3187 O O . GLY A 1 418 ? -17.312 -22.547 -11.867 1 91.19 418 GLY A O 1
ATOM 3188 N N . HIS A 1 419 ? -16.969 -21.328 -10.086 1 90.88 419 HIS A N 1
ATOM 3189 C CA . HIS A 1 419 ? -16 -20.5 -10.797 1 90.88 419 HIS A CA 1
ATOM 3190 C C . HIS A 1 419 ? -14.703 -21.266 -11.039 1 90.88 419 HIS A C 1
ATOM 3192 O O . HIS A 1 419 ? -14.234 -21.984 -10.156 1 90.88 419 HIS A O 1
ATOM 3198 N N . CYS A 1 420 ? -14.055 -21.156 -12.195 1 89.56 420 CYS A N 1
ATOM 3199 C CA . CYS A 1 420 ? -12.859 -21.891 -12.594 1 89.56 420 CYS A CA 1
ATOM 3200 C C . CYS A 1 420 ? -11.656 -20.969 -12.719 1 89.56 420 CYS A C 1
ATOM 3202 O O . CYS A 1 420 ? -11.773 -19.859 -13.219 1 89.56 420 CYS A O 1
ATOM 3204 N N . TYR A 1 421 ? -10.633 -21.422 -12.219 1 88.19 421 TYR A N 1
ATOM 3205 C CA . TYR A 1 421 ? -9.359 -20.703 -12.242 1 88.19 421 TYR A CA 1
ATOM 3206 C C . TYR A 1 421 ? -8.234 -21.609 -12.719 1 88.19 421 TYR A C 1
ATOM 3208 O O . TYR A 1 421 ? -8.336 -22.828 -12.648 1 88.19 421 TYR A O 1
ATOM 3216 N N . ARG A 1 422 ? -7.188 -21.016 -13.227 1 86.75 422 ARG A N 1
ATOM 3217 C CA . ARG A 1 422 ? -6.016 -21.766 -13.68 1 86.75 422 ARG A CA 1
ATOM 3218 C C . ARG A 1 422 ? -4.734 -21.156 -13.109 1 86.75 422 ARG A C 1
ATOM 3220 O O . ARG A 1 422 ? -4.59 -19.922 -13.062 1 86.75 422 ARG A O 1
ATOM 3227 N N . THR A 1 423 ? -3.918 -21.969 -12.633 1 85.88 423 THR A N 1
ATOM 3228 C CA . THR A 1 423 ? -2.645 -21.516 -12.086 1 85.88 423 THR A CA 1
ATOM 3229 C C . THR A 1 423 ? -1.479 -22.219 -12.766 1 85.88 423 THR A C 1
ATOM 3231 O O . THR A 1 423 ? -1.604 -23.375 -13.18 1 85.88 423 THR A O 1
ATOM 3234 N N . ARG A 1 424 ? -0.391 -21.5 -12.898 1 82.44 424 ARG A N 1
ATOM 3235 C CA . ARG A 1 424 ? 0.826 -22.031 -13.5 1 82.44 424 ARG A CA 1
ATOM 3236 C C . ARG A 1 424 ? 1.962 -22.094 -12.484 1 82.44 424 ARG A C 1
ATOM 3238 O O . ARG A 1 424 ? 2.033 -21.266 -11.578 1 82.44 424 ARG A O 1
ATOM 3245 N N . PRO A 1 425 ? 2.797 -23.094 -12.703 1 87 425 PRO A N 1
ATOM 3246 C CA . PRO A 1 425 ? 3.986 -23.109 -11.852 1 87 425 PRO A CA 1
ATOM 3247 C C . PRO A 1 425 ? 4.867 -21.875 -12.055 1 87 425 PRO A C 1
ATOM 3249 O O . PRO A 1 425 ? 4.914 -21.328 -13.164 1 87 425 PRO A O 1
ATOM 3252 N N . ALA A 1 426 ? 5.539 -21.438 -11.055 1 83.12 426 ALA A N 1
ATOM 3253 C CA . ALA A 1 426 ? 6.281 -20.188 -11.062 1 83.12 426 ALA A CA 1
ATOM 3254 C C . ALA A 1 426 ? 7.781 -20.438 -11.18 1 83.12 426 ALA A C 1
ATOM 3256 O O . ALA A 1 426 ? 8.57 -19.484 -11.242 1 83.12 426 ALA A O 1
ATOM 3257 N N . GLY A 1 427 ? 8.172 -21.641 -11.305 1 84.25 427 GLY A N 1
ATOM 3258 C CA . GLY A 1 427 ? 9.586 -21.969 -11.328 1 84.25 427 GLY A CA 1
ATOM 3259 C C . GLY A 1 427 ? 10.258 -21.609 -12.641 1 84.25 427 GLY A C 1
ATOM 3260 O O . GLY A 1 427 ? 9.586 -21.406 -13.656 1 84.25 427 GLY A O 1
ATOM 3261 N N . LEU A 1 428 ? 11.531 -21.453 -12.562 1 78.12 428 LEU A N 1
ATOM 3262 C CA . LEU A 1 428 ? 12.344 -21.062 -13.711 1 78.12 428 LEU A CA 1
ATOM 3263 C C . LEU A 1 428 ? 12.188 -22.047 -14.859 1 78.12 428 LEU A C 1
ATOM 3265 O O . LEU A 1 428 ? 12.203 -21.656 -16.031 1 78.12 428 LEU A O 1
ATOM 3269 N N . MET A 1 429 ? 11.953 -23.312 -14.5 1 76.69 429 MET A N 1
ATOM 3270 C CA . MET A 1 429 ? 11.945 -24.359 -15.516 1 76.69 429 MET A CA 1
ATOM 3271 C C . MET A 1 429 ? 10.523 -24.734 -15.906 1 76.69 429 MET A C 1
ATOM 3273 O O . MET A 1 429 ? 10.297 -25.766 -16.547 1 76.69 429 MET A O 1
ATOM 3277 N N . ALA A 1 430 ? 9.508 -24.078 -15.281 1 71.06 430 ALA A N 1
ATOM 3278 C CA . ALA A 1 430 ? 8.102 -24.406 -15.516 1 71.06 430 ALA A CA 1
ATOM 3279 C C . ALA A 1 430 ? 7.711 -24.172 -16.969 1 71.06 430 ALA A C 1
ATOM 3281 O O . ALA A 1 430 ? 6.574 -24.438 -17.359 1 71.06 430 ALA A O 1
ATOM 3282 N N . GLY A 1 431 ? 8.68 -24.297 -17.984 1 58.38 431 GLY A N 1
ATOM 3283 C CA . GLY A 1 431 ? 8.375 -24.172 -19.406 1 58.38 431 GLY A CA 1
ATOM 3284 C C . GLY A 1 431 ? 8.133 -22.75 -19.844 1 58.38 431 GLY A C 1
ATOM 3285 O O . GLY A 1 431 ? 8.18 -21.828 -19.031 1 58.38 431 GLY A O 1
ATOM 3286 N N . PRO A 1 432 ? 8.156 -22.531 -21.188 1 49.44 432 PRO A N 1
ATOM 3287 C CA . PRO A 1 432 ? 8.125 -21.188 -21.781 1 49.44 432 PRO A CA 1
ATOM 3288 C C . PRO A 1 432 ? 6.992 -20.328 -21.234 1 49.44 432 PRO A C 1
ATOM 3290 O O . PRO A 1 432 ? 5.82 -20.703 -21.328 1 49.44 432 PRO A O 1
ATOM 3293 N N . HIS A 1 433 ? 7.238 -19.797 -20.141 1 47.75 433 HIS A N 1
ATOM 3294 C CA . HIS A 1 433 ? 6.254 -18.812 -19.672 1 47.75 433 HIS A CA 1
ATOM 3295 C C . HIS A 1 433 ? 5.895 -17.828 -20.781 1 47.75 433 HIS A C 1
ATOM 3297 O O . HIS A 1 433 ? 4.898 -17.109 -20.688 1 47.75 433 HIS A O 1
ATOM 3303 N N . GLY A 1 434 ? 6.973 -17.188 -21.438 1 41.81 434 GLY A N 1
ATOM 3304 C CA . GLY A 1 434 ? 6.934 -16.031 -22.312 1 41.81 434 GLY A CA 1
ATOM 3305 C C . GLY A 1 434 ? 6.648 -16.406 -23.766 1 41.81 434 GLY A C 1
ATOM 3306 O O . GLY A 1 434 ? 6.73 -17.562 -24.141 1 41.81 434 GLY A O 1
ATOM 3307 N N . PRO A 1 435 ? 5.992 -15.547 -24.5 1 37 435 PRO A N 1
ATOM 3308 C CA . PRO A 1 435 ? 6.059 -15.648 -25.969 1 37 435 PRO A CA 1
ATOM 3309 C C . PRO A 1 435 ? 7.484 -15.828 -26.484 1 37 435 PRO A C 1
ATOM 3311 O O . PRO A 1 435 ? 8.438 -15.398 -25.828 1 37 435 PRO A O 1
ATOM 3314 N N . ILE A 1 436 ? 7.871 -16.891 -27.172 1 34.19 436 ILE A N 1
ATOM 3315 C CA . ILE A 1 436 ? 9.125 -17.016 -27.906 1 34.19 436 ILE A CA 1
ATOM 3316 C C . ILE A 1 436 ? 9.57 -15.648 -28.406 1 34.19 436 ILE A C 1
ATOM 3318 O O . ILE A 1 436 ? 8.82 -14.969 -29.109 1 34.19 436 ILE A O 1
ATOM 3322 N N . PRO A 1 437 ? 10.695 -15.094 -27.906 1 34.69 437 PRO A N 1
ATOM 3323 C CA . PRO A 1 437 ? 11.172 -13.789 -28.375 1 34.69 437 PRO A CA 1
ATOM 3324 C C . PRO A 1 437 ? 11.266 -13.711 -29.891 1 34.69 437 PRO A C 1
ATOM 3326 O O . PRO A 1 437 ? 11.594 -14.711 -30.547 1 34.69 437 PRO A O 1
ATOM 3329 N N . PRO A 1 438 ? 10.711 -12.688 -30.516 1 29.77 438 PRO A N 1
ATOM 3330 C CA . PRO A 1 438 ? 11.016 -12.57 -31.938 1 29.77 438 PRO A CA 1
ATOM 3331 C C . PRO A 1 438 ? 12.508 -12.422 -32.219 1 29.77 438 PRO A C 1
ATOM 3333 O O . PRO A 1 438 ? 13.25 -11.914 -31.359 1 29.77 438 PRO A O 1
ATOM 3336 N N . GLN A 1 439 ? 13.227 -13.273 -32.938 1 27.69 439 GLN A N 1
ATOM 3337 C CA . GLN A 1 439 ? 14.562 -13.109 -33.5 1 27.69 439 GLN A CA 1
ATOM 3338 C C . GLN A 1 439 ? 14.789 -11.688 -34 1 27.69 439 GLN A C 1
ATOM 3340 O O . GLN A 1 439 ? 14.469 -11.367 -35.156 1 27.69 439 GLN A O 1
ATOM 3345 N N . CYS A 1 440 ? 14.57 -10.625 -33.219 1 28.7 440 CYS A N 1
ATOM 3346 C CA . CYS A 1 440 ? 14.734 -9.289 -33.812 1 28.7 440 CYS A CA 1
ATOM 3347 C C . CYS A 1 440 ? 16.188 -9.047 -34.188 1 28.7 440 CYS A C 1
ATOM 3349 O O . CYS A 1 440 ? 17.094 -9.203 -33.375 1 28.7 440 CYS A O 1
ATOM 3351 N N . GLY A 1 441 ? 16.641 -9.023 -35.531 1 27.09 441 GLY A N 1
ATOM 3352 C CA . GLY A 1 441 ? 17.844 -8.719 -36.281 1 27.09 441 GLY A CA 1
ATOM 3353 C C . GLY A 1 441 ? 18.562 -7.477 -35.781 1 27.09 441 GLY A C 1
ATOM 3354 O O . GLY A 1 441 ? 19.75 -7.523 -35.469 1 27.09 441 GLY A O 1
ATOM 3355 N N . ARG A 1 442 ? 18.188 -6.148 -36.312 1 25.03 442 ARG A N 1
ATOM 3356 C CA . ARG A 1 442 ? 19.062 -5.152 -36.938 1 25.03 442 ARG A CA 1
ATOM 3357 C C . ARG A 1 442 ? 19.781 -4.32 -35.875 1 25.03 442 ARG A C 1
ATOM 3359 O O . ARG A 1 442 ? 19.469 -4.422 -34.688 1 25.03 442 ARG A O 1
ATOM 3366 N N . ASP A 1 443 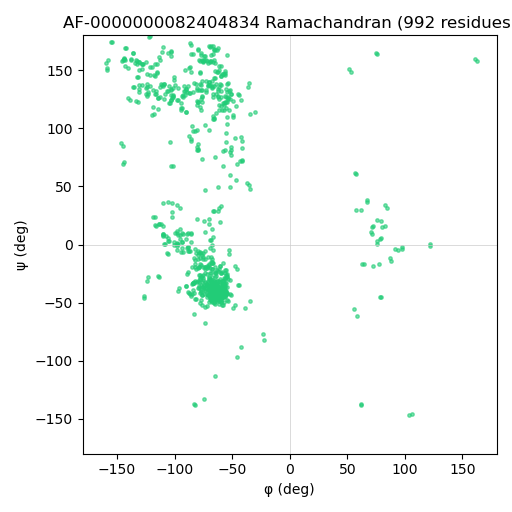? 19.891 -2.766 -36.156 1 27.64 443 ASP A N 1
ATOM 3367 C CA . ASP A 1 443 ? 20.891 -1.719 -36.094 1 27.64 443 ASP A CA 1
ATOM 3368 C C . ASP A 1 443 ? 20.953 -1.092 -34.719 1 27.64 443 ASP A C 1
ATOM 3370 O O . ASP A 1 443 ? 20 -0.424 -34.281 1 27.64 443 ASP A O 1
ATOM 3374 N N . ARG A 1 444 ? 21.766 -1.467 -33.781 1 32.03 444 ARG A N 1
ATOM 3375 C CA . ARG A 1 444 ? 22.234 -1.284 -32.406 1 32.03 444 ARG A CA 1
ATOM 3376 C C . ARG A 1 444 ? 22.672 0.159 -32.188 1 32.03 444 ARG A C 1
ATOM 3378 O O . ARG A 1 444 ? 23.047 0.521 -31.062 1 32.03 444 ARG A O 1
ATOM 3385 N N . ARG A 1 445 ? 23.062 0.922 -33.156 1 27.53 445 ARG A N 1
ATOM 3386 C CA . ARG A 1 445 ? 24.031 1.983 -32.938 1 27.53 445 ARG A CA 1
ATOM 3387 C C . ARG A 1 445 ? 23.406 3.154 -32.188 1 27.53 445 ARG A C 1
ATOM 3389 O O . ARG A 1 445 ? 23.984 3.65 -31.219 1 27.53 445 ARG A O 1
ATOM 3396 N N . THR A 1 446 ? 22.438 3.881 -32.875 1 33.31 446 THR A N 1
ATOM 3397 C CA . THR A 1 446 ? 22.188 5.293 -32.625 1 33.31 446 THR A CA 1
ATOM 3398 C C . THR A 1 446 ? 21.344 5.465 -31.359 1 33.31 446 THR A C 1
ATOM 3400 O O . THR A 1 446 ? 21.219 6.57 -30.828 1 33.31 446 THR A O 1
ATOM 3403 N N . GLN A 1 447 ? 20.641 4.285 -30.953 1 27.12 447 GLN A N 1
ATOM 3404 C CA . GLN A 1 447 ? 19.609 4.375 -29.922 1 27.12 447 GLN A CA 1
ATOM 3405 C C . GLN A 1 447 ? 20.219 4.422 -28.531 1 27.12 447 GLN A C 1
ATOM 3407 O O . GLN A 1 447 ? 19.516 4.594 -27.531 1 27.12 447 GLN A O 1
ATOM 3412 N N . ALA A 1 448 ? 21.484 4.129 -28.438 1 33.12 448 ALA A N 1
ATOM 3413 C CA . ALA A 1 448 ? 22.297 4.207 -27.219 1 33.12 448 ALA A CA 1
ATOM 3414 C C . ALA A 1 448 ? 22.438 5.652 -26.75 1 33.12 448 ALA A C 1
ATOM 3416 O O . ALA A 1 448 ? 22.344 5.938 -25.562 1 33.12 448 ALA A O 1
ATOM 3417 N N . GLU A 1 449 ? 22.547 6.531 -27.781 1 32.88 449 GLU A N 1
ATOM 3418 C CA . GLU A 1 449 ? 22.906 7.906 -27.453 1 32.88 449 GLU A CA 1
ATOM 3419 C C . GLU A 1 449 ? 21.766 8.633 -26.766 1 32.88 449 GLU A C 1
ATOM 3421 O O . GLU A 1 449 ? 21.969 9.32 -25.766 1 32.88 449 GLU A O 1
ATOM 3426 N N . ASN A 1 450 ? 20.516 8.383 -27.391 1 31.31 450 ASN A N 1
ATOM 3427 C CA . ASN A 1 450 ? 19.375 9.172 -26.922 1 31.31 450 ASN A CA 1
ATOM 3428 C C . ASN A 1 450 ? 18.875 8.68 -25.578 1 31.31 450 ASN A C 1
ATOM 3430 O O . ASN A 1 450 ? 18.375 9.469 -24.766 1 31.31 450 ASN A O 1
ATOM 3434 N N . LYS A 1 451 ? 19.109 7.398 -25.312 1 32.66 451 LYS A N 1
ATOM 3435 C CA . LYS A 1 451 ? 18.656 6.719 -24.109 1 32.66 451 LYS A CA 1
ATOM 3436 C C . LYS A 1 451 ? 19.484 7.137 -22.891 1 32.66 451 LYS A C 1
ATOM 3438 O O . LYS A 1 451 ? 18.938 7.309 -21.797 1 32.66 451 LYS A O 1
ATOM 3443 N N . ALA A 1 452 ? 20.703 7.594 -23.125 1 36.41 452 ALA A N 1
ATOM 3444 C CA . ALA A 1 452 ? 21.594 8.117 -22.094 1 36.41 452 ALA A CA 1
ATOM 3445 C C . ALA A 1 452 ? 21.109 9.469 -21.578 1 36.41 452 ALA A C 1
ATOM 3447 O O . ALA A 1 452 ? 21.094 9.711 -20.359 1 36.41 452 ALA A O 1
ATOM 3448 N N . ALA A 1 453 ? 20.609 10.281 -22.547 1 35.75 453 ALA A N 1
ATOM 3449 C CA . ALA A 1 453 ? 20.188 11.633 -22.172 1 35.75 453 ALA A CA 1
ATOM 3450 C C . ALA A 1 453 ? 18.953 11.586 -21.266 1 35.75 453 ALA A C 1
ATOM 3452 O O . ALA A 1 453 ? 18.891 12.312 -20.266 1 35.75 453 ALA A O 1
ATOM 3453 N N . ARG A 1 454 ? 18.031 10.602 -21.578 1 36.06 454 ARG A N 1
ATOM 3454 C CA . ARG A 1 454 ? 16.766 10.586 -20.859 1 36.06 454 ARG A CA 1
ATOM 3455 C C . ARG A 1 454 ? 16.906 9.898 -19.5 1 36.06 454 ARG A C 1
ATOM 3457 O O . ARG A 1 454 ? 16.359 10.352 -18.5 1 36.06 454 ARG A O 1
ATOM 3464 N N . ILE A 1 455 ? 17.781 8.961 -19.453 1 39.91 455 ILE A N 1
ATOM 3465 C CA . ILE A 1 455 ? 18.141 8.328 -18.188 1 39.91 455 ILE A CA 1
ATOM 3466 C C . ILE A 1 455 ? 18.859 9.336 -17.297 1 39.91 455 ILE A C 1
ATOM 3468 O O . ILE A 1 455 ? 18.562 9.438 -16.109 1 39.91 455 ILE A O 1
ATOM 3472 N N . GLN A 1 456 ? 19.641 10.219 -17.938 1 39.16 456 GLN A N 1
ATOM 3473 C CA . GLN A 1 456 ? 20.359 11.281 -17.234 1 39.16 456 GLN A CA 1
ATOM 3474 C C . GLN A 1 456 ? 19.391 12.297 -16.641 1 39.16 456 GLN A C 1
ATOM 3476 O O . GLN A 1 456 ? 19.562 12.734 -15.5 1 39.16 456 GLN A O 1
ATOM 3481 N N . SER A 1 457 ? 18.234 12.586 -17.375 1 36.44 457 SER A N 1
ATOM 3482 C CA . SER A 1 457 ? 17.281 13.555 -16.859 1 36.44 457 SER A CA 1
ATOM 3483 C C . SER A 1 457 ? 16.469 12.977 -15.695 1 36.44 457 SER A C 1
ATOM 3485 O O . SER A 1 457 ? 16.234 13.664 -14.703 1 36.44 457 SER A O 1
ATOM 3487 N N . GLU A 1 458 ? 16.156 11.711 -15.852 1 40.03 458 GLU A N 1
ATOM 3488 C CA . GLU A 1 458 ? 15.367 11.07 -14.805 1 40.03 458 GLU A CA 1
ATOM 3489 C C . GLU A 1 458 ? 16.234 10.711 -13.602 1 40.03 458 GLU A C 1
ATOM 3491 O O . GLU A 1 458 ? 15.797 10.852 -12.453 1 40.03 458 GLU A O 1
ATOM 3496 N N . ARG A 1 459 ? 17.594 10.445 -13.844 1 38.69 459 ARG A N 1
ATOM 3497 C CA . ARG A 1 459 ? 18.656 10.352 -12.844 1 38.69 459 ARG A CA 1
ATOM 3498 C C . ARG A 1 459 ? 18.953 11.719 -12.242 1 38.69 459 ARG A C 1
ATOM 3500 O O . ARG A 1 459 ? 19.188 11.828 -11.031 1 38.69 459 ARG A O 1
ATOM 3507 N N . ASN A 1 460 ? 18.938 12.703 -13.047 1 37.94 460 ASN A N 1
ATOM 3508 C CA . ASN A 1 460 ? 19.125 14.07 -12.57 1 37.94 460 ASN A CA 1
ATOM 3509 C C . ASN A 1 460 ? 18.016 14.484 -11.602 1 37.94 460 ASN A C 1
ATOM 3511 O O . ASN A 1 460 ? 18.297 15.141 -10.594 1 37.94 460 ASN A O 1
ATOM 3515 N N . ARG A 1 461 ? 16.797 13.984 -11.844 1 39.53 461 ARG A N 1
ATOM 3516 C CA . ARG A 1 461 ? 15.688 14.32 -10.969 1 39.53 461 ARG A CA 1
ATOM 3517 C C . ARG A 1 461 ? 15.719 13.492 -9.688 1 39.53 461 ARG A C 1
ATOM 3519 O O . ARG A 1 461 ? 15.461 14.008 -8.602 1 39.53 461 ARG A O 1
ATOM 3526 N N . GLN A 1 462 ? 16.094 12.305 -9.828 1 37.22 462 GLN A N 1
ATOM 3527 C CA . GLN A 1 462 ? 16.375 11.508 -8.641 1 37.22 462 GLN A CA 1
ATOM 3528 C C . GLN A 1 462 ? 17.641 12.008 -7.941 1 37.22 462 GLN A C 1
ATOM 3530 O O . GLN A 1 462 ? 17.672 12.102 -6.711 1 37.22 462 GLN A O 1
ATOM 3535 N N . ARG A 1 463 ? 18.734 12.438 -8.68 1 36.12 463 ARG A N 1
ATOM 3536 C CA . ARG A 1 463 ? 19.969 13.047 -8.188 1 36.12 463 ARG A CA 1
ATOM 3537 C C . ARG A 1 463 ? 19.703 14.438 -7.617 1 36.12 463 ARG A C 1
ATOM 3539 O O . ARG A 1 463 ? 20.234 14.797 -6.57 1 36.12 463 ARG A O 1
ATOM 3546 N N . ARG A 1 464 ? 18.953 15.242 -8.258 1 38.22 464 ARG A N 1
ATOM 3547 C CA . ARG A 1 464 ? 18.609 16.531 -7.68 1 38.22 464 ARG A CA 1
ATOM 3548 C C . ARG A 1 464 ? 17.891 16.375 -6.344 1 38.22 464 ARG A C 1
ATOM 3550 O O . ARG A 1 464 ? 18.094 17.156 -5.418 1 38.22 464 ARG A O 1
ATOM 3557 N N . ARG A 1 465 ? 17.328 15.281 -6.23 1 39.44 465 ARG A N 1
ATOM 3558 C CA . ARG A 1 465 ? 16.797 14.922 -4.918 1 39.44 465 ARG A CA 1
ATOM 3559 C C . ARG A 1 465 ? 17.906 14.414 -4.004 1 39.44 465 ARG A C 1
ATOM 3561 O O . ARG A 1 465 ? 17.953 14.758 -2.82 1 39.44 465 ARG A O 1
ATOM 3568 N N . ILE A 1 466 ? 18.938 13.773 -4.555 1 34.56 466 ILE A N 1
ATOM 3569 C CA . ILE A 1 466 ? 20.125 13.414 -3.803 1 34.56 466 ILE A CA 1
ATOM 3570 C C . ILE A 1 466 ? 21.016 14.648 -3.635 1 34.56 466 ILE A C 1
ATOM 3572 O O . ILE A 1 466 ? 21.516 14.922 -2.537 1 34.56 466 ILE A O 1
ATOM 3576 N N . GLN A 1 467 ? 21.297 15.336 -4.68 1 34.16 467 GLN A N 1
ATOM 3577 C CA . GLN A 1 467 ? 22.219 16.469 -4.641 1 34.16 467 GLN A CA 1
ATOM 3578 C C . GLN A 1 467 ? 21.734 17.547 -3.688 1 34.16 467 GLN A C 1
ATOM 3580 O O . GLN A 1 467 ? 22.516 18.125 -2.926 1 34.16 467 GLN A O 1
ATOM 3585 N N . LYS A 1 468 ? 20.484 17.859 -3.627 1 38.41 468 LYS A N 1
ATOM 3586 C CA . LYS A 1 468 ? 19.922 18.812 -2.664 1 38.41 468 LYS A CA 1
ATOM 3587 C C . LYS A 1 468 ? 20.016 18.25 -1.243 1 38.41 468 LYS A C 1
ATOM 3589 O O . LYS A 1 468 ? 20.219 19.016 -0.292 1 38.41 468 LYS A O 1
ATOM 3594 N N . ARG A 1 469 ? 20.25 16.984 -1.137 1 34.53 469 ARG A N 1
ATOM 3595 C CA . ARG A 1 469 ? 20.703 16.5 0.165 1 34.53 469 ARG A CA 1
ATOM 3596 C C . ARG A 1 469 ? 22.188 16.781 0.376 1 34.53 469 ARG A C 1
ATOM 3598 O O . ARG A 1 469 ? 22.594 17.141 1.478 1 34.53 469 ARG A O 1
ATOM 3605 N N . ALA A 1 470 ? 23.047 16.781 -0.639 1 32.66 470 ALA A N 1
ATOM 3606 C CA . ALA A 1 470 ? 24.5 16.922 -0.541 1 32.66 470 ALA A CA 1
ATOM 3607 C C . ALA A 1 470 ? 24.891 18.391 -0.418 1 32.66 470 ALA A C 1
ATOM 3609 O O . ALA A 1 470 ? 25.797 18.734 0.344 1 32.66 470 ALA A O 1
ATOM 3610 N N . GLU A 1 471 ? 24.391 19.312 -1.188 1 35 471 GLU A N 1
ATOM 3611 C CA . GLU A 1 471 ? 24.812 20.719 -1.101 1 35 471 GLU A CA 1
ATOM 3612 C C . GLU A 1 471 ? 24.469 21.312 0.265 1 35 471 GLU A C 1
ATOM 3614 O O . GLU A 1 471 ? 25.234 22.109 0.811 1 35 471 GLU A O 1
ATOM 3619 N N . GLU A 1 472 ? 23.641 20.828 0.914 1 35.53 472 GLU A N 1
ATOM 3620 C CA . GLU A 1 472 ? 23.438 21.234 2.301 1 35.53 472 GLU A CA 1
ATOM 3621 C C . GLU A 1 472 ? 24.5 20.641 3.217 1 35.53 472 GLU A C 1
ATOM 3623 O O . GLU A 1 472 ? 24.859 21.234 4.227 1 35.53 472 GLU A O 1
ATOM 3628 N N . HIS A 1 473 ? 25.297 19.734 2.693 1 31.27 473 HIS A N 1
ATOM 3629 C CA . HIS A 1 473 ? 26.484 19.359 3.449 1 31.27 473 HIS A CA 1
ATOM 3630 C C . HIS A 1 473 ? 27.641 20.312 3.154 1 31.27 473 HIS A C 1
ATOM 3632 O O . HIS A 1 473 ? 28.391 20.688 4.062 1 31.27 473 HIS A O 1
ATOM 3638 N N . VAL A 1 474 ? 27.953 20.719 1.929 1 33.28 474 VAL A N 1
ATOM 3639 C CA . VAL A 1 474 ? 29.188 21.438 1.611 1 33.28 474 VAL A CA 1
ATOM 3640 C C . VAL A 1 474 ? 29.062 22.891 2.064 1 33.28 474 VAL A C 1
ATOM 3642 O O . VAL A 1 474 ? 30.016 23.469 2.59 1 33.28 474 VAL A O 1
ATOM 3645 N N . GLN A 1 475 ? 28.031 23.609 1.891 1 32.81 475 GLN A N 1
ATOM 3646 C CA . GLN A 1 475 ? 28.047 25.016 2.246 1 32.81 475 GLN A CA 1
ATOM 3647 C C . GLN A 1 475 ? 28.156 25.203 3.756 1 32.81 475 GLN A C 1
ATOM 3649 O O . GLN A 1 475 ? 28.312 26.328 4.238 1 32.81 475 GLN A O 1
ATOM 3654 N N . CYS A 1 476 ? 28.219 24.172 4.555 1 31.73 476 CYS A N 1
ATOM 3655 C CA . CYS A 1 476 ? 28.781 24.25 5.902 1 31.73 476 CYS A CA 1
ATOM 3656 C C . CYS A 1 476 ? 30.281 24.516 5.859 1 31.73 476 CYS A C 1
ATOM 3658 O O . CYS A 1 476 ? 30.844 25.047 6.809 1 31.73 476 CYS A O 1
ATOM 3660 N N . LYS A 1 477 ? 30.984 24.109 4.812 1 31.92 477 LYS A N 1
ATOM 3661 C CA . LYS A 1 477 ? 32.438 24.344 4.879 1 31.92 477 LYS A CA 1
ATOM 3662 C C . LYS A 1 477 ? 32.75 25.797 4.566 1 31.92 477 LYS A C 1
ATOM 3664 O O . LYS A 1 477 ? 33.781 26.312 5.023 1 31.92 477 LYS A O 1
ATOM 3669 N N . ARG A 1 478 ? 32.062 26.438 3.518 1 33.34 478 ARG A N 1
ATOM 3670 C CA . ARG A 1 478 ? 32.625 27.719 3.141 1 33.34 478 ARG A CA 1
ATOM 3671 C C . ARG A 1 478 ? 32.375 28.766 4.219 1 33.34 478 ARG A C 1
ATOM 3673 O O . ARG A 1 478 ? 32.75 29.938 4.062 1 33.34 478 ARG A O 1
ATOM 3680 N N . ARG A 1 479 ? 31.562 28.453 5.152 1 34.28 479 ARG A N 1
ATOM 3681 C CA . ARG A 1 479 ? 31.5 29.531 6.133 1 34.28 479 ARG A CA 1
ATOM 3682 C C . ARG A 1 479 ? 32.812 29.688 6.887 1 34.28 479 ARG A C 1
ATOM 3684 O O . ARG A 1 479 ? 32.938 30.516 7.781 1 34.28 479 ARG A O 1
ATOM 3691 N N . LYS A 1 480 ? 33.688 28.734 6.762 1 27.27 480 LYS A N 1
ATOM 3692 C CA . LYS A 1 480 ? 34.719 29.047 7.77 1 27.27 480 LYS A CA 1
ATOM 3693 C C . LYS A 1 480 ? 35.688 30.109 7.27 1 27.27 480 LYS A C 1
ATOM 3695 O O . LYS A 1 480 ? 36.531 30.578 8.023 1 27.27 480 LYS A O 1
ATOM 3700 N N . SER A 1 481 ? 36.031 30.203 5.887 1 25.12 481 SER A N 1
ATOM 3701 C CA . SER A 1 481 ? 37.25 31.016 5.875 1 25.12 481 SER A CA 1
ATOM 3702 C C . SER A 1 481 ? 36.906 32.5 5.941 1 25.12 481 SER A C 1
ATOM 3704 O O . SER A 1 481 ? 36.156 33 5.105 1 25.12 481 SER A O 1
ATOM 3706 N N . PRO A 1 482 ? 36.938 33.188 7.098 1 24.89 482 PRO A N 1
ATOM 3707 C CA . PRO A 1 482 ? 36.812 34.625 7.395 1 24.89 482 PRO A CA 1
ATOM 3708 C C . PRO A 1 482 ? 37.781 35.469 6.555 1 24.89 482 PRO A C 1
ATOM 3710 O O . PRO A 1 482 ? 39 35.406 6.723 1 24.89 482 PRO A O 1
ATOM 3713 N N . ARG A 1 483 ? 37.906 35.344 5.219 1 26.03 483 ARG A N 1
ATOM 3714 C CA . ARG A 1 483 ? 38.906 36.312 4.824 1 26.03 483 ARG A CA 1
ATOM 3715 C C . ARG A 1 483 ? 38.531 37.719 5.34 1 26.03 483 ARG A C 1
ATOM 3717 O O . ARG A 1 483 ? 37.406 38.125 5.23 1 26.03 483 ARG A O 1
ATOM 3724 N N . ALA A 1 484 ? 39.438 38.469 6.105 1 24.61 484 ALA A N 1
ATOM 3725 C CA . ALA A 1 484 ? 39.656 39.75 6.82 1 24.61 484 ALA A CA 1
ATOM 3726 C C . ALA A 1 484 ? 39.375 40.938 5.914 1 24.61 484 ALA A C 1
ATOM 3728 O O . ALA A 1 484 ? 39.531 42.094 6.332 1 24.61 484 ALA A O 1
ATOM 3729 N N . HIS A 1 485 ? 39.125 40.75 4.551 1 25.62 485 HIS A N 1
ATOM 3730 C CA . HIS A 1 485 ? 39.406 42.094 4.027 1 25.62 485 HIS A CA 1
ATOM 3731 C C . HIS A 1 485 ? 38.312 43.094 4.414 1 25.62 485 HIS A C 1
ATOM 3733 O O . HIS A 1 485 ? 37.156 42.75 4.43 1 25.62 485 HIS A O 1
ATOM 3739 N N . ARG A 1 486 ? 38.656 44.312 4.918 1 27.14 486 ARG A N 1
ATOM 3740 C CA . ARG A 1 486 ? 38.156 45.469 5.621 1 27.14 486 ARG A CA 1
ATOM 3741 C C . ARG A 1 486 ? 37.188 46.25 4.75 1 27.14 486 ARG A C 1
ATOM 3743 O O . ARG A 1 486 ? 36.625 47.281 5.188 1 27.14 486 ARG A O 1
ATOM 3750 N N . GLU A 1 487 ? 37.062 45.969 3.412 1 30.19 487 GLU A N 1
ATOM 3751 C CA . GLU A 1 487 ? 36.562 47.25 2.938 1 30.19 487 GLU A CA 1
ATOM 3752 C C . GLU A 1 487 ? 35.156 47.531 3.451 1 30.19 487 GLU A C 1
ATOM 3754 O O . GLU A 1 487 ? 34.375 46.625 3.672 1 30.19 487 GLU A O 1
ATOM 3759 N N . PRO A 1 488 ? 34.75 48.75 3.852 1 28.12 488 PRO A N 1
ATOM 3760 C CA . PRO A 1 488 ? 33.625 49.281 4.59 1 28.12 488 PRO A CA 1
ATOM 3761 C C . PRO A 1 488 ? 32.281 49.031 3.865 1 28.12 488 PRO A C 1
ATOM 3763 O O . PRO A 1 488 ? 32.031 49.625 2.805 1 28.12 488 PRO A O 1
ATOM 3766 N N . ILE A 1 489 ? 32.031 47.75 3.418 1 25.8 489 ILE A N 1
ATOM 3767 C CA . ILE A 1 489 ? 30.875 47.719 2.533 1 25.8 489 ILE A CA 1
ATOM 3768 C C . ILE A 1 489 ? 29.625 48.188 3.293 1 25.8 489 ILE A C 1
ATOM 3770 O O . ILE A 1 489 ? 29.391 47.75 4.418 1 25.8 489 ILE A O 1
ATOM 3774 N N . ASP A 1 490 ? 28.969 49.25 2.844 1 25.19 490 ASP A N 1
ATOM 3775 C CA . ASP A 1 490 ? 27.766 49.938 3.301 1 25.19 490 ASP A CA 1
ATOM 3776 C C . ASP A 1 490 ? 26.562 48.969 3.328 1 25.19 490 ASP A C 1
ATOM 3778 O O . ASP A 1 490 ? 26.109 48.531 2.279 1 25.19 490 ASP A O 1
ATOM 3782 N N . TYR A 1 491 ? 26.531 47.906 4.246 1 24.58 491 TYR A N 1
ATOM 3783 C CA . TYR A 1 491 ? 25.625 46.781 4.488 1 24.58 491 TYR A CA 1
ATOM 3784 C C . TYR A 1 491 ? 24.203 47.281 4.719 1 24.58 491 TYR A C 1
ATOM 3786 O O . TYR A 1 491 ? 23.938 48 5.668 1 24.58 491 TYR A O 1
ATOM 3794 N N . GLY A 1 492 ? 23.453 47.438 3.717 1 28.11 492 GLY A N 1
ATOM 3795 C CA . GLY A 1 492 ? 22.094 47.875 4.043 1 28.11 492 GLY A CA 1
ATOM 3796 C C . GLY A 1 492 ? 21.406 46.969 5.043 1 28.11 492 GLY A C 1
ATOM 3797 O O . GLY A 1 492 ? 21.938 45.875 5.371 1 28.11 492 GLY A O 1
ATOM 3798 N N . ASP A 1 493 ? 20.188 47.156 5.922 1 24.02 493 ASP A N 1
ATOM 3799 C CA . ASP A 1 493 ? 19.688 46.812 7.246 1 24.02 493 ASP A CA 1
ATOM 3800 C C . ASP A 1 493 ? 19.156 45.375 7.27 1 24.02 493 ASP A C 1
ATOM 3802 O O . ASP A 1 493 ? 18.594 44.938 8.273 1 24.02 493 ASP A O 1
ATOM 3806 N N . ASP A 1 494 ? 18.766 44.594 6.227 1 25.2 494 ASP A N 1
ATOM 3807 C CA . ASP A 1 494 ? 17.781 43.562 6.488 1 25.2 494 ASP A CA 1
ATOM 3808 C C . ASP A 1 494 ? 18.438 42.281 7.012 1 25.2 494 ASP A C 1
ATOM 3810 O O . ASP A 1 494 ? 19.359 41.75 6.375 1 25.2 494 ASP A O 1
ATOM 3814 N N . PRO A 1 495 ? 18.469 41.844 8.359 1 27.05 495 PRO A N 1
ATOM 3815 C CA . PRO A 1 495 ? 19.344 40.875 9.031 1 27.05 495 PRO A CA 1
ATOM 3816 C C . PRO A 1 495 ? 18.969 39.438 8.711 1 27.05 495 PRO A C 1
ATOM 3818 O O . PRO A 1 495 ? 17.844 39.156 8.328 1 27.05 495 PRO A O 1
ATOM 3821 N N . PRO A 1 496 ? 19.875 38.406 8.492 1 30.75 496 PRO A N 1
ATOM 3822 C CA . PRO A 1 496 ? 19.828 37 8.148 1 30.75 496 PRO A CA 1
ATOM 3823 C C . PRO A 1 496 ? 19.062 36.156 9.18 1 30.75 496 PRO A C 1
ATOM 3825 O O . PRO A 1 496 ? 19 36.531 10.352 1 30.75 496 PRO A O 1
ATOM 3828 N N . PRO A 1 497 ? 17.953 35.25 8.805 1 29.97 497 PRO A N 1
ATOM 3829 C CA . PRO A 1 497 ? 17.094 34.5 9.711 1 29.97 497 PRO A CA 1
ATOM 3830 C C . PRO A 1 497 ? 17.875 33.594 10.664 1 29.97 497 PRO A C 1
ATOM 3832 O O . PRO A 1 497 ? 19.016 33.219 10.367 1 29.97 497 PRO A O 1
ATOM 3835 N N . PHE A 1 498 ? 17.734 33.719 12.062 1 24.81 498 PHE A N 1
ATOM 3836 C CA . PHE A 1 498 ? 18.406 32.938 13.109 1 24.81 498 PHE A CA 1
ATOM 3837 C C . PHE A 1 498 ? 18.016 31.469 13.047 1 24.81 498 PHE A C 1
ATOM 3839 O O . PHE A 1 498 ? 16.891 31.141 12.695 1 24.81 498 PHE A O 1
ATOM 3846 N N . MET B 1 1 ? -22.906 -7.52 -21.562 1 21.77 1 MET B N 1
ATOM 3847 C CA . MET B 1 1 ? -22.141 -6.48 -22.25 1 21.77 1 MET B CA 1
ATOM 3848 C C . MET B 1 1 ? -22.156 -5.176 -21.453 1 21.77 1 MET B C 1
ATOM 3850 O O . MET B 1 1 ? -23.234 -4.613 -21.203 1 21.77 1 MET B O 1
ATOM 3854 N N . PHE B 1 2 ? -21.297 -4.961 -20.484 1 30.02 2 PHE B N 1
ATOM 3855 C CA . PHE B 1 2 ? -21.234 -3.809 -19.594 1 30.02 2 PHE B CA 1
ATOM 3856 C C . PHE B 1 2 ? -21.125 -2.514 -20.391 1 30.02 2 PHE B C 1
ATOM 3858 O O . PHE B 1 2 ? -20.266 -2.395 -21.266 1 30.02 2 PHE B O 1
ATOM 3865 N N . ASN B 1 3 ? -22.25 -2.027 -20.875 1 32.31 3 ASN B N 1
ATOM 3866 C CA . ASN B 1 3 ? -22.094 -0.728 -21.531 1 32.31 3 ASN B CA 1
ATOM 3867 C C . ASN B 1 3 ? -21.172 0.194 -20.734 1 32.31 3 ASN B C 1
ATOM 3869 O O . ASN B 1 3 ? -21.516 0.619 -19.625 1 32.31 3 ASN B O 1
ATOM 3873 N N . PRO B 1 4 ? -19.984 0.232 -20.969 1 36.16 4 PRO B N 1
ATOM 3874 C CA . PRO B 1 4 ? -18.859 0.838 -20.266 1 36.16 4 PRO B CA 1
ATOM 3875 C C . PRO B 1 4 ? -19.062 2.328 -20 1 36.16 4 PRO B C 1
ATOM 3877 O O . PRO B 1 4 ? -18.188 2.98 -19.422 1 36.16 4 PRO B O 1
ATOM 3880 N N . THR B 1 5 ? -19.891 2.928 -20.953 1 36.34 5 THR B N 1
ATOM 3881 C CA . THR B 1 5 ? -19.875 4.355 -20.656 1 36.34 5 THR B CA 1
ATOM 3882 C C . THR B 1 5 ? -20.438 4.621 -19.266 1 36.34 5 THR B C 1
ATOM 3884 O O . THR B 1 5 ? -21.641 4.836 -19.094 1 36.34 5 THR B O 1
ATOM 3887 N N . THR B 1 6 ? -20.312 3.822 -18.391 1 37.5 6 THR B N 1
ATOM 3888 C CA . THR B 1 6 ? -20.938 3.881 -17.078 1 37.5 6 THR B CA 1
ATOM 3889 C C . THR B 1 6 ? -20.688 5.234 -16.422 1 37.5 6 THR B C 1
ATOM 3891 O O . THR B 1 6 ? -19.531 5.617 -16.188 1 37.5 6 THR B O 1
ATOM 3894 N N . GLU B 1 7 ? -21.516 6.23 -16.875 1 44.38 7 GLU B N 1
ATOM 3895 C CA . GLU B 1 7 ? -21.594 7.352 -15.938 1 44.38 7 GLU B CA 1
ATOM 3896 C C . GLU B 1 7 ? -21.5 6.875 -14.492 1 44.38 7 GLU B C 1
ATOM 3898 O O . GLU B 1 7 ? -22.516 6.457 -13.914 1 44.38 7 GLU B O 1
ATOM 3903 N N . LEU B 1 8 ? -20.578 6.125 -14.414 1 45.84 8 LEU B N 1
ATOM 3904 C CA . LEU B 1 8 ? -20.438 5.336 -13.195 1 45.84 8 LEU B CA 1
ATOM 3905 C C . LEU B 1 8 ? -21.156 5.996 -12.023 1 45.84 8 LEU B C 1
ATOM 3907 O O . LEU B 1 8 ? -22 5.375 -11.383 1 45.84 8 LEU B O 1
ATOM 3911 N N . PHE B 1 9 ? -20.562 7.051 -11.422 1 48.44 9 PHE B N 1
ATOM 3912 C CA . PHE B 1 9 ? -21.062 7.805 -10.281 1 48.44 9 PHE B CA 1
ATOM 3913 C C . PHE B 1 9 ? -21.594 9.164 -10.719 1 48.44 9 PHE B C 1
ATOM 3915 O O . PHE B 1 9 ? -21.531 10.133 -9.953 1 48.44 9 PHE B O 1
ATOM 3922 N N . GLY B 1 10 ? -22.328 9.117 -12.125 1 48.72 10 GLY B N 1
ATOM 3923 C CA . GLY B 1 10 ? -22.656 10.461 -12.586 1 48.72 10 GLY B CA 1
ATOM 3924 C C . GLY B 1 10 ? -21.438 11.328 -12.82 1 48.72 10 GLY B C 1
ATOM 3925 O O . GLY B 1 10 ? -21.562 12.508 -13.148 1 48.72 10 GLY B O 1
ATOM 3926 N N . ILE B 1 11 ? -20.406 10.906 -12.289 1 49.06 11 ILE B N 1
ATOM 3927 C CA . ILE B 1 11 ? -19.219 11.719 -12.516 1 49.06 11 ILE B CA 1
ATOM 3928 C C . ILE B 1 11 ? -18.641 11.406 -13.898 1 49.06 11 ILE B C 1
ATOM 3930 O O . ILE B 1 11 ? -18.266 10.266 -14.18 1 49.06 11 ILE B O 1
ATOM 3934 N N . SER B 1 12 ? -19.203 12.008 -14.914 1 49.66 12 SER B N 1
ATOM 3935 C CA . SER B 1 12 ? -18.484 11.953 -16.188 1 49.66 12 SER B CA 1
ATOM 3936 C C . SER B 1 12 ? -16.984 12.164 -15.992 1 49.66 12 SER B C 1
ATOM 3938 O O . SER B 1 12 ? -16.547 13.281 -15.703 1 49.66 12 SER B O 1
ATOM 3940 N N . ALA B 1 13 ? -16.297 11.195 -15.461 1 57.66 13 ALA B N 1
ATOM 3941 C CA . ALA B 1 13 ? -14.93 11.344 -14.961 1 57.66 13 ALA B CA 1
ATOM 3942 C C . ALA B 1 13 ? -13.945 11.57 -16.109 1 57.66 13 ALA B C 1
ATOM 3944 O O . ALA B 1 13 ? -12.734 11.539 -15.906 1 57.66 13 ALA B O 1
ATOM 3945 N N . GLN B 1 14 ? -14.5 11.68 -17.391 1 67.88 14 GLN B N 1
ATOM 3946 C CA . GLN B 1 14 ? -13.461 11.945 -18.375 1 67.88 14 GLN B CA 1
ATOM 3947 C C . GLN B 1 14 ? -13.078 13.422 -18.391 1 67.88 14 GLN B C 1
ATOM 3949 O O . GLN B 1 14 ? -13.945 14.297 -18.453 1 67.88 14 GLN B O 1
ATOM 3954 N N . LEU B 1 15 ? -11.953 13.68 -18.141 1 82.75 15 LEU B N 1
ATOM 3955 C CA . LEU B 1 15 ? -11.414 15.039 -18.156 1 82.75 15 LEU B CA 1
ATOM 3956 C C . LEU B 1 15 ? -11.602 15.688 -19.531 1 82.75 15 LEU B C 1
ATOM 3958 O O . LEU B 1 15 ? -11.359 15.055 -20.562 1 82.75 15 LEU B O 1
ATOM 3962 N N . THR B 1 16 ? -12.25 16.75 -19.578 1 76.44 16 THR B N 1
ATOM 3963 C CA . THR B 1 16 ? -12.422 17.484 -20.828 1 76.44 16 THR B CA 1
ATOM 3964 C C . THR B 1 16 ? -11.203 18.359 -21.125 1 76.44 16 THR B C 1
ATOM 3966 O O . THR B 1 16 ? -10.992 18.781 -22.25 1 76.44 16 THR B O 1
ATOM 3969 N N . GLY B 1 17 ? -10.453 18.562 -20.156 1 80 17 GLY B N 1
ATOM 3970 C CA . GLY B 1 17 ? -9.305 19.438 -20.297 1 80 17 GLY B CA 1
ATOM 3971 C C . GLY B 1 17 ? -9.609 20.875 -19.953 1 80 17 GLY B C 1
ATOM 3972 O O . GLY B 1 17 ? -8.703 21.703 -19.844 1 80 17 GLY B O 1
ATOM 3973 N N . THR B 1 18 ? -10.867 21.25 -19.641 1 85.25 18 THR B N 1
ATOM 3974 C CA . THR B 1 18 ? -11.242 22.641 -19.406 1 85.25 18 THR B CA 1
ATOM 3975 C C . THR B 1 18 ? -11.539 22.859 -17.922 1 85.25 18 THR B C 1
ATOM 3977 O O . THR B 1 18 ? -11.938 23.953 -17.516 1 85.25 18 THR B O 1
ATOM 3980 N N . GLU B 1 19 ? -11.406 21.859 -17.188 1 89.62 19 GLU B N 1
ATOM 3981 C CA . GLU B 1 19 ? -11.688 21.984 -15.766 1 89.62 19 GLU B CA 1
ATOM 3982 C C . GLU B 1 19 ? -10.742 22.984 -15.109 1 89.62 19 GLU B C 1
ATOM 3984 O O . GLU B 1 19 ? -9.555 23.031 -15.43 1 89.62 19 GLU B O 1
ATOM 3989 N N . THR B 1 20 ? -11.289 23.844 -14.312 1 92 20 THR B N 1
ATOM 3990 C CA . THR B 1 20 ? -10.438 24.719 -13.5 1 92 20 THR B CA 1
ATOM 3991 C C . THR B 1 20 ? -9.664 23.906 -12.461 1 92 20 THR B C 1
ATOM 3993 O O . THR B 1 20 ? -9.992 22.734 -12.211 1 92 20 THR B O 1
ATOM 3996 N N . ASP B 1 21 ? -8.688 24.484 -11.922 1 91.56 21 ASP B N 1
ATOM 3997 C CA . ASP B 1 21 ? -7.926 23.812 -10.875 1 91.56 21 ASP B CA 1
ATOM 3998 C C . ASP B 1 21 ? -8.82 23.469 -9.68 1 91.56 21 ASP B C 1
ATOM 4000 O O . ASP B 1 21 ? -8.703 22.391 -9.102 1 91.56 21 ASP B O 1
ATOM 4004 N N . CYS B 1 22 ? -9.656 24.422 -9.328 1 92.81 22 CYS B N 1
ATOM 4005 C CA . CYS B 1 22 ? -10.609 24.203 -8.25 1 92.81 22 CYS B CA 1
ATOM 4006 C C . CYS B 1 22 ? -11.516 23.031 -8.555 1 92.81 22 CYS B C 1
ATOM 4008 O O . CYS B 1 22 ? -11.758 22.188 -7.684 1 92.81 22 CYS B O 1
ATOM 4010 N N . ALA B 1 23 ? -11.938 22.906 -9.82 1 91.75 23 ALA B N 1
ATOM 4011 C CA . ALA B 1 23 ? -12.812 21.828 -10.242 1 91.75 23 ALA B CA 1
ATOM 4012 C C . ALA B 1 23 ? -12.094 20.484 -10.188 1 91.75 23 ALA B C 1
ATOM 4014 O O . ALA B 1 23 ? -12.703 19.453 -9.883 1 91.75 23 ALA B O 1
ATOM 4015 N N . LEU B 1 24 ? -10.805 20.484 -10.469 1 94.19 24 LEU B N 1
ATOM 4016 C CA . LEU B 1 24 ? -10.023 19.266 -10.406 1 94.19 24 LEU B CA 1
ATOM 4017 C C . LEU B 1 24 ? -9.906 18.766 -8.977 1 94.19 24 LEU B C 1
ATOM 4019 O O . LEU B 1 24 ? -10.023 17.562 -8.719 1 94.19 24 LEU B O 1
ATOM 4023 N N . VAL B 1 25 ? -9.703 19.688 -8.039 1 93.56 25 VAL B N 1
ATOM 4024 C CA . VAL B 1 25 ? -9.609 19.312 -6.629 1 93.56 25 VAL B CA 1
ATOM 4025 C C . VAL B 1 25 ? -10.945 18.75 -6.156 1 93.56 25 VAL B C 1
ATOM 4027 O O . VAL B 1 25 ? -10.984 17.719 -5.48 1 93.56 25 VAL B O 1
ATOM 4030 N N . ASP B 1 26 ? -12.039 19.375 -6.578 1 91.81 26 ASP B N 1
ATOM 4031 C CA . ASP B 1 26 ? -13.367 18.891 -6.215 1 91.81 26 ASP B CA 1
ATOM 4032 C C . ASP B 1 26 ? -13.633 17.5 -6.801 1 91.81 26 ASP B C 1
ATOM 4034 O O . ASP B 1 26 ? -14.188 16.641 -6.125 1 91.81 26 ASP B O 1
ATOM 4038 N N . LEU B 1 27 ? -13.172 17.375 -7.988 1 92.19 27 LEU B N 1
ATOM 4039 C CA . LEU B 1 27 ? -13.406 16.109 -8.672 1 92.19 27 LEU B CA 1
ATOM 4040 C C . LEU B 1 27 ? -12.625 14.977 -8.016 1 92.19 27 LEU B C 1
ATOM 4042 O O . LEU B 1 27 ? -13.164 13.883 -7.805 1 92.19 27 LEU B O 1
ATOM 4046 N N . MET B 1 28 ? -11.352 15.195 -7.707 1 94.31 28 MET B N 1
ATOM 4047 C CA . MET B 1 28 ? -10.609 14.117 -7.07 1 94.31 28 MET B CA 1
ATOM 4048 C C . MET B 1 28 ? -11.195 13.781 -5.699 1 94.31 28 MET B C 1
ATOM 4050 O O . MET B 1 28 ? -11.188 12.625 -5.281 1 94.31 28 MET B O 1
ATOM 4054 N N . THR B 1 29 ? -11.727 14.805 -4.938 1 92.88 29 THR B N 1
ATOM 4055 C CA . THR B 1 29 ? -12.359 14.578 -3.643 1 92.88 29 THR B CA 1
ATOM 4056 C C . THR B 1 29 ? -13.641 13.758 -3.805 1 92.88 29 THR B C 1
ATOM 4058 O O . THR B 1 29 ? -13.891 12.828 -3.037 1 92.88 29 THR B O 1
ATOM 4061 N N . ASP B 1 30 ? -14.375 14.094 -4.883 1 91.38 30 ASP B N 1
ATOM 4062 C CA . ASP B 1 30 ? -15.609 13.367 -5.164 1 91.38 30 ASP B CA 1
ATOM 4063 C C . ASP B 1 30 ? -15.312 11.922 -5.551 1 91.38 30 ASP B C 1
ATOM 4065 O O . ASP B 1 30 ? -15.992 11 -5.086 1 91.38 30 ASP B O 1
ATOM 4069 N N . LEU B 1 31 ? -14.359 11.766 -6.34 1 92.94 31 LEU B N 1
ATOM 4070 C CA . LEU B 1 31 ? -13.984 10.422 -6.766 1 92.94 31 LEU B CA 1
ATOM 4071 C C . LEU B 1 31 ? -13.477 9.602 -5.59 1 92.94 31 LEU B C 1
ATOM 4073 O O . LEU B 1 31 ? -13.75 8.398 -5.496 1 92.94 31 LEU B O 1
ATOM 4077 N N . HIS B 1 32 ? -12.773 10.227 -4.707 1 94.44 32 HIS B N 1
ATOM 4078 C CA . HIS B 1 32 ? -12.281 9.562 -3.51 1 94.44 32 HIS B CA 1
ATOM 4079 C C . HIS B 1 32 ? -13.43 9.117 -2.615 1 94.44 32 HIS B C 1
ATOM 4081 O O . HIS B 1 32 ? -13.406 8.008 -2.072 1 94.44 32 HIS B O 1
ATOM 4087 N N . ALA B 1 33 ? -14.445 9.953 -2.471 1 92.56 33 ALA B N 1
ATOM 4088 C CA . ALA B 1 33 ? -15.641 9.602 -1.705 1 92.56 33 ALA B CA 1
ATOM 4089 C C . ALA B 1 33 ? -16.391 8.445 -2.352 1 92.56 33 ALA B C 1
ATOM 4091 O O . ALA B 1 33 ? -16.812 7.516 -1.663 1 92.56 33 ALA B O 1
ATOM 4092 N N . CYS B 1 34 ? -16.453 8.484 -3.66 1 92.19 34 CYS B N 1
ATOM 4093 C CA . CYS B 1 34 ? -17.125 7.418 -4.391 1 92.19 34 CYS B CA 1
ATOM 4094 C C . CYS B 1 34 ? -16.375 6.098 -4.238 1 92.19 34 CYS B C 1
ATOM 4096 O O . CYS B 1 34 ? -17 5.039 -4.125 1 92.19 34 CYS B O 1
ATOM 4098 N N . GLU B 1 35 ? -15.086 6.191 -4.273 1 94 35 GLU B N 1
ATOM 4099 C CA . GLU B 1 35 ? -14.258 5.008 -4.043 1 94 35 GLU B CA 1
ATOM 4100 C C . GLU B 1 35 ? -14.578 4.367 -2.695 1 94 35 GLU B C 1
ATOM 4102 O O . GLU B 1 35 ? -14.75 3.148 -2.609 1 94 35 GLU B O 1
ATOM 4107 N N . ALA B 1 36 ? -14.688 5.207 -1.657 1 95.06 36 ALA B N 1
ATOM 4108 C CA . ALA B 1 36 ? -15 4.711 -0.319 1 95.06 36 ALA B CA 1
ATOM 4109 C C . ALA B 1 36 ? -16.359 4.027 -0.293 1 95.06 36 ALA B C 1
ATOM 4111 O O . ALA B 1 36 ? -16.516 2.961 0.306 1 95.06 36 ALA B O 1
ATOM 4112 N N . MET B 1 37 ? -17.328 4.605 -0.957 1 93.19 37 MET B N 1
ATOM 4113 C CA . MET B 1 37 ? -18.672 4.051 -1.014 1 93.19 37 MET B CA 1
ATOM 4114 C C . MET B 1 37 ? -18.672 2.688 -1.699 1 93.19 37 MET B C 1
ATOM 4116 O O . MET B 1 37 ? -19.297 1.741 -1.211 1 93.19 37 MET B O 1
ATOM 4120 N N . LEU B 1 38 ? -17.938 2.664 -2.756 1 93.25 38 LEU B N 1
ATOM 4121 C CA . LEU B 1 38 ? -17.875 1.427 -3.525 1 93.25 38 LEU B CA 1
ATOM 4122 C C . LEU B 1 38 ? -17.172 0.329 -2.729 1 93.25 38 LEU B C 1
ATOM 4124 O O . LEU B 1 38 ? -17.609 -0.823 -2.736 1 93.25 38 LEU B O 1
ATOM 4128 N N . VAL B 1 39 ? -16.125 0.62 -2.062 1 96.31 39 VAL B N 1
ATOM 4129 C CA . VAL B 1 39 ? -15.383 -0.357 -1.273 1 96.31 39 VAL B CA 1
ATOM 4130 C C . VAL B 1 39 ? -16.25 -0.846 -0.111 1 96.31 39 VAL B C 1
ATOM 4132 O O . VAL B 1 39 ? -16.188 -2.02 0.266 1 96.31 39 VAL B O 1
ATOM 4135 N N . GLU B 1 40 ? -17.031 0.13 0.516 1 96.19 40 GLU B N 1
ATOM 4136 C CA . GLU B 1 40 ? -17.953 -0.292 1.568 1 96.19 40 GLU B CA 1
ATOM 4137 C C . GLU B 1 40 ? -18.891 -1.382 1.071 1 96.19 40 GLU B C 1
ATOM 4139 O O . GLU B 1 40 ? -19.125 -2.373 1.766 1 96.19 40 GLU B O 1
ATOM 4144 N N . ARG B 1 41 ? -19.391 -1.25 -0.109 1 94.69 41 ARG B N 1
ATOM 4145 C CA . ARG B 1 41 ? -20.297 -2.234 -0.687 1 94.69 41 ARG B CA 1
ATOM 4146 C C . ARG B 1 41 ? -19.594 -3.559 -0.936 1 94.69 41 ARG B C 1
ATOM 4148 O O . ARG B 1 41 ? -20.156 -4.629 -0.687 1 94.69 41 ARG B O 1
ATOM 4155 N N . LYS B 1 42 ? -18.453 -3.473 -1.455 1 96.06 42 LYS B N 1
ATOM 4156 C CA . LYS B 1 42 ? -17.656 -4.676 -1.674 1 96.06 42 LYS B CA 1
ATOM 4157 C C . LYS B 1 42 ? -17.406 -5.422 -0.365 1 96.06 42 LYS B C 1
ATOM 4159 O O . LYS B 1 42 ? -17.562 -6.645 -0.304 1 96.06 42 LYS B O 1
ATOM 4164 N N . LEU B 1 43 ? -17.062 -4.645 0.703 1 97.38 43 LEU B N 1
ATOM 4165 C CA . LEU B 1 43 ? -16.828 -5.246 2.012 1 97.38 43 LEU B CA 1
ATOM 4166 C C . LEU B 1 43 ? -18.094 -5.875 2.555 1 97.38 43 LEU B C 1
ATOM 4168 O O . LEU B 1 43 ? -18.062 -6.926 3.199 1 97.38 43 LEU B O 1
ATOM 4172 N N . ALA B 1 44 ? -19.266 -5.242 2.256 1 96.25 44 ALA B N 1
ATOM 4173 C CA . ALA B 1 44 ? -20.547 -5.793 2.686 1 96.25 44 ALA B CA 1
ATOM 4174 C C . ALA B 1 44 ? -20.828 -7.133 2.006 1 96.25 44 ALA B C 1
ATOM 4176 O O . ALA B 1 44 ? -21.297 -8.078 2.648 1 96.25 44 ALA B O 1
ATOM 4177 N N . VAL B 1 45 ? -20.531 -7.188 0.745 1 96.38 45 VAL B N 1
ATOM 4178 C CA . VAL B 1 45 ? -20.719 -8.414 -0.011 1 96.38 45 VAL B CA 1
ATOM 4179 C C . VAL B 1 45 ? -19.797 -9.508 0.521 1 96.38 45 VAL B C 1
ATOM 4181 O O . VAL B 1 45 ? -20.219 -10.648 0.733 1 96.38 45 VAL B O 1
ATOM 4184 N N . ILE B 1 46 ? -18.578 -9.234 0.784 1 96.88 46 ILE B N 1
ATOM 4185 C CA . ILE B 1 46 ? -17.578 -10.172 1.296 1 96.88 46 ILE B CA 1
ATOM 4186 C C . ILE B 1 46 ? -18.016 -10.672 2.674 1 96.88 46 ILE B C 1
ATOM 4188 O O . ILE B 1 46 ? -17.906 -11.867 2.971 1 96.88 46 ILE B O 1
ATOM 4192 N N . ALA B 1 47 ? -18.516 -9.703 3.523 1 96.06 47 ALA B N 1
ATOM 4193 C CA . ALA B 1 47 ? -19 -10.078 4.855 1 96.06 47 ALA B CA 1
ATOM 4194 C C . ALA B 1 47 ? -20.172 -11.039 4.77 1 96.06 47 ALA B C 1
ATOM 4196 O O . ALA B 1 47 ? -20.25 -12.008 5.531 1 96.06 47 ALA B O 1
ATOM 4197 N N . GLU B 1 48 ? -21.062 -10.773 3.859 1 95.5 48 GLU B N 1
ATOM 4198 C CA . GLU B 1 48 ? -22.203 -11.664 3.67 1 95.5 48 GLU B CA 1
ATOM 4199 C C . GLU B 1 48 ? -21.75 -13.047 3.203 1 95.5 48 GLU B C 1
ATOM 4201 O O . GLU B 1 48 ? -22.219 -14.062 3.721 1 95.5 48 GLU B O 1
ATOM 4206 N N . PHE B 1 49 ? -20.859 -13.07 2.281 1 94.81 49 PHE B N 1
ATOM 4207 C CA . PHE B 1 49 ? -20.328 -14.32 1.764 1 94.81 49 PHE B CA 1
ATOM 4208 C C . PHE B 1 49 ? -19.672 -15.125 2.877 1 94.81 49 PHE B C 1
ATOM 4210 O O . PHE B 1 49 ? -19.922 -16.328 3.008 1 94.81 49 PHE B O 1
ATOM 4217 N N . PHE B 1 50 ? -18.875 -14.469 3.697 1 94.31 50 PHE B N 1
ATOM 4218 C CA . PHE B 1 50 ? -18.188 -15.125 4.801 1 94.31 50 PHE B CA 1
ATOM 4219 C C . PHE B 1 50 ? -19.188 -15.648 5.828 1 94.31 50 PHE B C 1
ATOM 4221 O O . PHE B 1 50 ? -19.016 -16.75 6.367 1 94.31 50 PHE B O 1
ATOM 4228 N N . SER B 1 51 ? -20.203 -14.828 6.156 1 93.06 51 SER B N 1
ATOM 4229 C CA . SER B 1 51 ? -21.219 -15.242 7.117 1 93.06 51 SER B CA 1
ATOM 4230 C C . SER B 1 51 ? -21.891 -16.531 6.68 1 93.06 51 SER B C 1
ATOM 4232 O O . SER B 1 51 ? -22.141 -17.422 7.504 1 93.06 51 SER B O 1
ATOM 4234 N N . ARG B 1 52 ? -22.094 -16.688 5.465 1 91.38 52 ARG B N 1
ATOM 4235 C CA . ARG B 1 52 ? -22.734 -17.891 4.941 1 91.38 52 ARG B CA 1
ATOM 4236 C C . ARG B 1 52 ? -21.797 -19.094 5.027 1 91.38 52 ARG B C 1
ATOM 4238 O O . ARG B 1 52 ? -22.203 -20.188 5.414 1 91.38 52 ARG B O 1
ATOM 4245 N N . ARG B 1 53 ? -20.531 -18.859 4.613 1 89.44 53 ARG B N 1
ATOM 4246 C CA . ARG B 1 53 ? -19.562 -19.938 4.723 1 89.44 53 ARG B CA 1
ATOM 4247 C C . ARG B 1 53 ? -19.391 -20.375 6.172 1 89.44 53 ARG B C 1
ATOM 4249 O O . ARG B 1 53 ? -19.25 -21.578 6.449 1 89.44 53 ARG B O 1
ATOM 4256 N N . SER B 1 54 ? -19.422 -19.453 7.074 1 87.56 54 SER B N 1
ATOM 4257 C CA . SER B 1 54 ? -19.297 -19.75 8.5 1 87.56 54 SER B CA 1
ATOM 4258 C C . SER B 1 54 ? -20.484 -20.562 9 1 87.56 54 SER B C 1
ATOM 4260 O O . SER B 1 54 ? -20.312 -21.516 9.766 1 87.56 54 SER B O 1
ATOM 4262 N N . SER B 1 55 ? -21.641 -20.234 8.57 1 86.31 55 SER B N 1
ATOM 4263 C CA . SER B 1 55 ? -22.844 -20.953 8.961 1 86.31 55 SER B CA 1
ATOM 4264 C C . SER B 1 55 ? -22.859 -22.359 8.398 1 86.31 55 SER B C 1
ATOM 4266 O O . SER B 1 55 ? -23.25 -23.312 9.086 1 86.31 55 SER B O 1
ATOM 4268 N N . GLU B 1 56 ? -22.406 -22.484 7.195 1 82.31 56 GLU B N 1
ATOM 4269 C CA . GLU B 1 56 ? -22.344 -23.797 6.562 1 82.31 56 GLU B CA 1
ATOM 4270 C C . GLU B 1 56 ? -21.344 -24.703 7.266 1 82.31 56 GLU B C 1
ATOM 4272 O O . GLU B 1 56 ? -21.594 -25.906 7.438 1 82.31 56 GLU B O 1
ATOM 4277 N N . HIS B 1 57 ? -20.266 -24.125 7.527 1 78.5 57 HIS B N 1
ATOM 4278 C CA . HIS B 1 57 ? -19.234 -24.875 8.227 1 78.5 57 HIS B CA 1
ATOM 4279 C C . HIS B 1 57 ? -19.719 -25.344 9.594 1 78.5 57 HIS B C 1
ATOM 4281 O O . HIS B 1 57 ? -19.469 -26.484 9.992 1 78.5 57 HIS B O 1
ATOM 4287 N N . ALA B 1 58 ? -20.328 -24.453 10.297 1 72.5 58 ALA B N 1
ATOM 4288 C CA . ALA B 1 58 ? -20.875 -24.812 11.602 1 72.5 58 ALA B CA 1
ATOM 4289 C C . ALA B 1 58 ? -21.891 -25.953 11.477 1 72.5 58 ALA B C 1
ATOM 4291 O O . ALA B 1 58 ? -21.953 -26.828 12.336 1 72.5 58 ALA B O 1
ATOM 4292 N N . ALA B 1 59 ? -22.516 -25.969 10.484 1 70.5 59 ALA B N 1
ATOM 4293 C CA . ALA B 1 59 ? -23.531 -26.984 10.266 1 70.5 59 ALA B CA 1
ATOM 4294 C C . ALA B 1 59 ? -22.922 -28.312 9.836 1 70.5 59 ALA B C 1
ATOM 4296 O O . ALA B 1 59 ? -23.438 -29.391 10.172 1 70.5 59 ALA B O 1
ATOM 4297 N N . SER B 1 60 ? -21.891 -28.141 9.07 1 67.38 60 SER B N 1
ATOM 4298 C CA . SER B 1 60 ? -21.297 -29.344 8.492 1 67.38 60 SER B CA 1
ATOM 4299 C C . SER B 1 60 ? -20.281 -29.953 9.438 1 67.38 60 SER B C 1
ATOM 4301 O O . SER B 1 60 ? -19.969 -31.141 9.344 1 67.38 60 SER B O 1
ATOM 4303 N N . GLY B 1 61 ? -19.906 -29.281 10.672 1 54.41 61 GLY B N 1
ATOM 4304 C CA . GLY B 1 61 ? -18.953 -29.781 11.656 1 54.41 61 GLY B CA 1
ATOM 4305 C C . GLY B 1 61 ? -17.578 -30.031 11.07 1 54.41 61 GLY B C 1
ATOM 4306 O O . GLY B 1 61 ? -16.594 -30.125 11.805 1 54.41 61 GLY B O 1
ATOM 4307 N N . ALA B 1 62 ? -17.312 -30.891 10.102 1 49.97 62 ALA B N 1
ATOM 4308 C CA . ALA B 1 62 ? -16.234 -31.828 9.836 1 49.97 62 ALA B CA 1
ATOM 4309 C C . ALA B 1 62 ? -15.148 -31.219 8.961 1 49.97 62 ALA B C 1
ATOM 4311 O O . ALA B 1 62 ? -14.266 -31.906 8.461 1 49.97 62 ALA B O 1
ATOM 4312 N N . TRP B 1 63 ? -15.125 -29.953 8.688 1 51.66 63 TRP B N 1
ATOM 4313 C CA . TRP B 1 63 ? -14.227 -29.734 7.555 1 51.66 63 TRP B CA 1
ATOM 4314 C C . TRP B 1 63 ? -12.789 -29.531 8.031 1 51.66 63 TRP B C 1
ATOM 4316 O O . TRP B 1 63 ? -12.562 -29.078 9.156 1 51.66 63 TRP B O 1
ATOM 4326 N N . SER B 1 64 ? -11.859 -30.312 7.375 1 50.66 64 SER B N 1
ATOM 4327 C CA . SER B 1 64 ? -10.406 -30.219 7.48 1 50.66 64 SER B CA 1
ATOM 4328 C C . SER B 1 64 ? -9.938 -28.766 7.398 1 50.66 64 SER B C 1
ATOM 4330 O O . SER B 1 64 ? -8.797 -28.469 7.746 1 50.66 64 SER B O 1
ATOM 4332 N N . SER B 1 65 ? -10.812 -27.906 6.824 1 60.56 65 SER B N 1
ATOM 4333 C CA . SER B 1 65 ? -10.453 -26.484 6.77 1 60.56 65 SER B CA 1
ATOM 4334 C C . SER B 1 65 ? -11.461 -25.625 7.523 1 60.56 65 SER B C 1
ATOM 4336 O O . SER B 1 65 ? -12.602 -26.047 7.734 1 60.56 65 SER B O 1
ATOM 4338 N N . THR B 1 66 ? -11.008 -24.516 8.008 1 76.62 66 THR B N 1
ATOM 4339 C CA . THR B 1 66 ? -11.898 -23.594 8.695 1 76.62 66 THR B CA 1
ATOM 4340 C C . THR B 1 66 ? -12.727 -22.797 7.699 1 76.62 66 THR B C 1
ATOM 4342 O O . THR B 1 66 ? -12.414 -22.766 6.512 1 76.62 66 THR B O 1
ATOM 4345 N N . ALA B 1 67 ? -13.938 -22.422 8.039 1 81.5 67 ALA B N 1
ATOM 4346 C CA . ALA B 1 67 ? -14.773 -21.531 7.242 1 81.5 67 ALA B CA 1
ATOM 4347 C C . ALA B 1 67 ? -13.969 -20.328 6.738 1 81.5 67 ALA B C 1
ATOM 4349 O O . ALA B 1 67 ? -14.148 -19.875 5.605 1 81.5 67 ALA B O 1
ATOM 4350 N N . HIS B 1 68 ? -13.125 -19.922 7.48 1 85.62 68 HIS B N 1
ATOM 4351 C CA . HIS B 1 68 ? -12.305 -18.766 7.148 1 85.62 68 HIS B CA 1
ATOM 4352 C C . HIS B 1 68 ? -11.328 -19.078 6.023 1 85.62 68 HIS B C 1
ATOM 4354 O O . HIS B 1 68 ? -11.195 -18.312 5.07 1 85.62 68 HIS B O 1
ATOM 4360 N N . GLU B 1 69 ? -10.719 -20.234 6.086 1 87.12 69 GLU B N 1
ATOM 4361 C CA . GLU B 1 69 ? -9.773 -20.641 5.055 1 87.12 69 GLU B CA 1
ATOM 4362 C C . GLU B 1 69 ? -10.469 -20.828 3.709 1 87.12 69 GLU B C 1
ATOM 4364 O O . GLU B 1 69 ? -9.93 -20.438 2.668 1 87.12 69 GLU B O 1
ATOM 4369 N N . LEU B 1 70 ? -11.602 -21.438 3.822 1 88.88 70 LEU B N 1
ATOM 4370 C CA . LEU B 1 70 ? -12.375 -21.625 2.6 1 88.88 70 LEU B CA 1
ATOM 4371 C C . LEU B 1 70 ? -12.773 -20.297 1.988 1 88.88 70 LEU B C 1
ATOM 4373 O O . LEU B 1 70 ? -12.602 -20.078 0.787 1 88.88 70 LEU B O 1
ATOM 4377 N N . ALA B 1 71 ? -13.273 -19.375 2.812 1 92.88 71 ALA B N 1
ATOM 4378 C CA . ALA B 1 71 ? -13.672 -18.047 2.33 1 92.88 71 ALA B CA 1
ATOM 4379 C C . ALA B 1 71 ? -12.477 -17.297 1.762 1 92.88 71 ALA B C 1
ATOM 4381 O O . ALA B 1 71 ? -12.586 -16.641 0.719 1 92.88 71 ALA B O 1
ATOM 4382 N N . GLU B 1 72 ? -11.336 -17.375 2.412 1 94.06 72 GLU B N 1
ATOM 4383 C CA . GLU B 1 72 ? -10.117 -16.734 1.95 1 94.06 72 GLU B CA 1
ATOM 4384 C C . GLU B 1 72 ? -9.719 -17.219 0.562 1 94.06 72 GLU B C 1
ATOM 4386 O O . GLU B 1 72 ? -9.328 -16.438 -0.298 1 94.06 72 GLU B O 1
ATOM 4391 N N . SER B 1 73 ? -9.797 -18.531 0.4 1 93.38 73 SER B N 1
ATOM 4392 C CA . SER B 1 73 ? -9.398 -19.109 -0.876 1 93.38 73 SER B CA 1
ATOM 4393 C C . SER B 1 73 ? -10.32 -18.656 -2.006 1 93.38 73 SER B C 1
ATOM 4395 O O . SER B 1 73 ? -9.852 -18.375 -3.115 1 93.38 73 SER B O 1
ATOM 4397 N N . GLU B 1 74 ? -11.625 -18.531 -1.719 1 94.25 74 GLU B N 1
ATOM 4398 C CA . GLU B 1 74 ? -12.586 -18.141 -2.746 1 94.25 74 GLU B CA 1
ATOM 4399 C C . GLU B 1 74 ? -12.5 -16.641 -3.045 1 94.25 74 GLU B C 1
ATOM 4401 O O . GLU B 1 74 ? -12.5 -16.234 -4.207 1 94.25 74 GLU B O 1
ATOM 4406 N N . VAL B 1 75 ? -12.391 -15.805 -2.023 1 95.94 75 VAL B N 1
ATOM 4407 C CA . VAL B 1 75 ? -12.258 -14.367 -2.195 1 95.94 75 VAL B CA 1
ATOM 4408 C C . VAL B 1 75 ? -10.93 -14.039 -2.881 1 95.94 75 VAL B C 1
ATOM 4410 O O . VAL B 1 75 ? -10.883 -13.211 -3.791 1 95.94 75 VAL B O 1
ATOM 4413 N N . GLY B 1 76 ? -9.859 -14.703 -2.441 1 95.25 76 GLY B N 1
ATOM 4414 C CA . GLY B 1 76 ? -8.562 -14.508 -3.064 1 95.25 76 GLY B CA 1
ATOM 4415 C C . GLY B 1 76 ? -8.555 -14.836 -4.547 1 95.25 76 GLY B C 1
ATOM 4416 O O . GLY B 1 76 ? -8.016 -14.078 -5.352 1 95.25 76 GLY B O 1
ATOM 4417 N N . ALA B 1 77 ? -9.188 -15.938 -4.898 1 92.38 77 ALA B N 1
ATOM 4418 C CA . ALA B 1 77 ? -9.266 -16.344 -6.297 1 92.38 77 ALA B CA 1
ATOM 4419 C C . ALA B 1 77 ? -10.078 -15.344 -7.113 1 92.38 77 ALA B C 1
ATOM 4421 O O . ALA B 1 77 ? -9.648 -14.922 -8.195 1 92.38 77 ALA B O 1
ATOM 4422 N N . SER B 1 78 ? -11.164 -14.914 -6.57 1 93.06 78 SER B N 1
ATOM 4423 C CA . SER B 1 78 ? -12.094 -14.062 -7.301 1 93.06 78 SER B CA 1
ATOM 4424 C C . SER B 1 78 ? -11.531 -12.656 -7.492 1 93.06 78 SER B C 1
ATOM 4426 O O . SER B 1 78 ? -11.766 -12.023 -8.523 1 93.06 78 SER B O 1
ATOM 4428 N N . LEU B 1 79 ? -10.773 -12.156 -6.527 1 94.62 79 LEU B N 1
ATOM 4429 C CA . LEU B 1 79 ? -10.289 -10.773 -6.574 1 94.62 79 LEU B CA 1
ATOM 4430 C C . LEU B 1 79 ? -8.797 -10.734 -6.914 1 94.62 79 LEU B C 1
ATOM 4432 O O . LEU B 1 79 ? -8.172 -9.672 -6.848 1 94.62 79 LEU B O 1
ATOM 4436 N N . THR B 1 80 ? -8.18 -11.852 -7.223 1 91.75 80 THR B N 1
ATOM 4437 C CA . THR B 1 80 ? -6.781 -11.977 -7.609 1 91.75 80 THR B CA 1
ATOM 4438 C C . THR B 1 80 ? -5.871 -11.406 -6.523 1 91.75 80 THR B C 1
ATOM 4440 O O . THR B 1 80 ? -5.082 -10.492 -6.785 1 91.75 80 THR B O 1
ATOM 4443 N N . MET B 1 81 ? -5.965 -11.977 -5.387 1 93.62 81 MET B N 1
ATOM 4444 C CA . MET B 1 81 ? -5.129 -11.539 -4.27 1 93.62 81 MET B CA 1
ATOM 4445 C C . MET B 1 81 ? -4.734 -12.727 -3.395 1 93.62 81 MET B C 1
ATOM 4447 O O . MET B 1 81 ? -5.359 -13.781 -3.457 1 93.62 81 MET B O 1
ATOM 4451 N N . GLY B 1 82 ? -3.686 -12.641 -2.623 1 92.44 82 GLY B N 1
ATOM 4452 C CA . GLY B 1 82 ? -3.223 -13.688 -1.728 1 92.44 82 GLY B CA 1
ATOM 4453 C C . GLY B 1 82 ? -4.137 -13.898 -0.536 1 92.44 82 GLY B C 1
ATOM 4454 O O . GLY B 1 82 ? -5.047 -13.109 -0.295 1 92.44 82 GLY B O 1
ATOM 4455 N N . ARG B 1 83 ? -3.867 -14.906 0.148 1 91.19 83 ARG B N 1
ATOM 4456 C CA . ARG B 1 83 ? -4.664 -15.328 1.296 1 91.19 83 ARG B CA 1
ATOM 4457 C C . ARG B 1 83 ? -4.719 -14.234 2.357 1 91.19 83 ARG B C 1
ATOM 4459 O O . ARG B 1 83 ? -5.789 -13.93 2.887 1 91.19 83 ARG B O 1
ATOM 4466 N N . ALA B 1 84 ? -3.586 -13.609 2.646 1 87.25 84 ALA B N 1
ATOM 4467 C CA . ALA B 1 84 ? -3.518 -12.602 3.703 1 87.25 84 ALA B CA 1
ATOM 4468 C C . ALA B 1 84 ? -4.359 -11.375 3.35 1 87.25 84 ALA B C 1
ATOM 4470 O O . ALA B 1 84 ? -5.062 -10.836 4.203 1 87.25 84 ALA B O 1
ATOM 4471 N N . ALA B 1 85 ? -4.27 -10.938 2.086 1 93.81 85 ALA B N 1
ATOM 4472 C CA . ALA B 1 85 ? -5.051 -9.789 1.631 1 93.81 85 ALA B CA 1
ATOM 4473 C C . ALA B 1 85 ? -6.547 -10.086 1.68 1 93.81 85 ALA B C 1
ATOM 4475 O O . ALA B 1 85 ? -7.34 -9.25 2.119 1 93.81 85 ALA B O 1
ATOM 4476 N N . ALA B 1 86 ? -6.902 -11.281 1.243 1 96.06 86 ALA B N 1
ATOM 4477 C CA . ALA B 1 86 ? -8.297 -11.703 1.306 1 96.06 86 ALA B CA 1
ATOM 4478 C C . ALA B 1 86 ? -8.789 -11.75 2.75 1 96.06 86 ALA B C 1
ATOM 4480 O O . ALA B 1 86 ? -9.898 -11.297 3.051 1 96.06 86 ALA B O 1
ATOM 4481 N N . GLY B 1 87 ? -7.961 -12.32 3.59 1 94.44 87 GLY B N 1
ATOM 4482 C CA . GLY B 1 87 ? -8.297 -12.383 5.004 1 94.44 87 GLY B CA 1
ATOM 4483 C C . GLY B 1 87 ? -8.539 -11.023 5.625 1 94.44 87 GLY B C 1
ATOM 4484 O O . GLY B 1 87 ? -9.445 -10.859 6.449 1 94.44 87 GLY B O 1
ATOM 4485 N N . LYS B 1 88 ? -7.773 -10.094 5.211 1 93.31 88 LYS B N 1
ATOM 4486 C CA . LYS B 1 88 ? -7.922 -8.734 5.719 1 93.31 88 LYS B CA 1
ATOM 4487 C C . LYS B 1 88 ? -9.266 -8.133 5.293 1 93.31 88 LYS B C 1
ATOM 4489 O O . LYS B 1 88 ? -9.93 -7.473 6.09 1 93.31 88 LYS B O 1
ATOM 4494 N N . LEU B 1 89 ? -9.625 -8.344 4.082 1 97.31 89 LEU B N 1
ATOM 4495 C CA . LEU B 1 89 ? -10.906 -7.836 3.594 1 97.31 89 LEU B CA 1
ATOM 4496 C C . LEU B 1 89 ? -12.07 -8.508 4.316 1 97.31 89 LEU B C 1
ATOM 4498 O O . LEU B 1 89 ? -13.039 -7.852 4.688 1 97.31 89 LEU B O 1
ATOM 4502 N N . ILE B 1 90 ? -11.945 -9.812 4.496 1 96.38 90 ILE B N 1
ATOM 4503 C CA . ILE B 1 90 ? -12.977 -10.578 5.184 1 96.38 90 ILE B CA 1
ATOM 4504 C C . ILE B 1 90 ? -13.125 -10.07 6.617 1 96.38 90 ILE B C 1
ATOM 4506 O O . ILE B 1 90 ? -14.227 -9.781 7.074 1 96.38 90 ILE B O 1
ATOM 4510 N N . GLY B 1 91 ? -11.953 -9.938 7.305 1 95.81 91 GLY B N 1
ATOM 4511 C CA . GLY B 1 91 ? -11.969 -9.453 8.672 1 95.81 91 GLY B CA 1
ATOM 4512 C C . GLY B 1 91 ? -12.562 -8.07 8.812 1 95.81 91 GLY B C 1
ATOM 4513 O O . GLY B 1 91 ? -13.398 -7.832 9.688 1 95.81 91 GLY B O 1
ATOM 4514 N N . LEU B 1 92 ? -12.188 -7.199 7.93 1 96.69 92 LEU B N 1
ATOM 4515 C CA . LEU B 1 92 ? -12.688 -5.828 7.969 1 96.69 92 LEU B CA 1
ATOM 4516 C C . LEU B 1 92 ? -14.172 -5.777 7.648 1 96.69 92 LEU B C 1
ATOM 4518 O O . LEU B 1 92 ? -14.945 -5.109 8.344 1 96.69 92 LEU B O 1
ATOM 4522 N N . GLY B 1 93 ? -14.547 -6.488 6.633 1 97.44 93 GLY B N 1
ATOM 4523 C CA . GLY B 1 93 ? -15.961 -6.551 6.293 1 97.44 93 GLY B CA 1
ATOM 4524 C C . GLY B 1 93 ? -16.828 -7.055 7.434 1 97.44 93 GLY B C 1
ATOM 4525 O O . GLY B 1 93 ? -17.891 -6.504 7.699 1 97.44 93 GLY B O 1
ATOM 4526 N N . PHE B 1 94 ? -16.344 -8.031 8.016 1 95.25 94 PHE B N 1
ATOM 4527 C CA . PHE B 1 94 ? -17.109 -8.633 9.102 1 95.25 94 PHE B CA 1
ATOM 4528 C C . PHE B 1 94 ? -17.188 -7.688 10.297 1 95.25 94 PHE B C 1
ATOM 4530 O O . PHE B 1 94 ? -18.234 -7.562 10.922 1 95.25 94 PHE B O 1
ATOM 4537 N N . SER B 1 95 ? -16.094 -7.004 10.648 1 96.06 95 SER B N 1
ATOM 4538 C CA . SER B 1 95 ? -16.094 -6.02 11.727 1 96.06 95 SER B CA 1
ATOM 4539 C C . SER B 1 95 ? -17.062 -4.887 11.453 1 96.06 95 SER B C 1
ATOM 4541 O O . SER B 1 95 ? -17.812 -4.473 12.344 1 96.06 95 SER B O 1
ATOM 4543 N N . LEU B 1 96 ? -17.125 -4.438 10.219 1 97.44 96 LEU B N 1
ATOM 4544 C CA . LEU B 1 96 ? -18.047 -3.369 9.828 1 97.44 96 LEU B CA 1
ATOM 4545 C C . LEU B 1 96 ? -19.484 -3.838 9.914 1 97.44 96 LEU B C 1
ATOM 4547 O O . LEU B 1 96 ? -20.375 -3.068 10.289 1 97.44 96 LEU B O 1
ATOM 4551 N N . LYS B 1 97 ? -19.672 -5.066 9.656 1 95.25 97 LYS B N 1
ATOM 4552 C CA . LYS B 1 97 ? -21.016 -5.637 9.656 1 95.25 97 LYS B CA 1
ATOM 4553 C C . LYS B 1 97 ? -21.516 -5.852 11.086 1 95.25 97 LYS B C 1
ATOM 4555 O O . LYS B 1 97 ? -22.703 -5.645 11.375 1 95.25 97 LYS B O 1
ATOM 4560 N N . THR B 1 98 ? -20.641 -6.152 12 1 95.12 98 THR B N 1
ATOM 4561 C CA . THR B 1 98 ? -21.109 -6.68 13.281 1 95.12 98 THR B CA 1
ATOM 4562 C C . THR B 1 98 ? -20.812 -5.699 14.414 1 95.12 98 THR B C 1
ATOM 4564 O O . THR B 1 98 ? -21.5 -5.707 15.438 1 95.12 98 THR B O 1
ATOM 4567 N N . ARG B 1 99 ? -19.797 -4.906 14.266 1 95.44 99 ARG B N 1
ATOM 4568 C CA . ARG B 1 99 ? -19.312 -4.164 15.422 1 95.44 99 ARG B CA 1
ATOM 4569 C C . ARG B 1 99 ? -19.234 -2.668 15.125 1 95.44 99 ARG B C 1
ATOM 4571 O O . ARG B 1 99 ? -19.688 -1.846 15.93 1 95.44 99 ARG B O 1
ATOM 4578 N N . LEU B 1 100 ? -18.719 -2.279 13.984 1 97.56 100 LEU B N 1
ATOM 4579 C CA . LEU B 1 100 ? -18.391 -0.89 13.672 1 97.56 100 LEU B CA 1
ATOM 4580 C C . LEU B 1 100 ? -19.453 -0.286 12.75 1 97.56 100 LEU B C 1
ATOM 4582 O O . LEU B 1 100 ? -19.141 0.171 11.648 1 97.56 100 LEU B O 1
ATOM 4586 N N . HIS B 1 101 ? -20.688 -0.121 13.289 1 97.62 101 HIS B N 1
ATOM 4587 C CA . HIS B 1 101 ? -21.828 0.266 12.477 1 97.62 101 HIS B CA 1
ATOM 4588 C C . HIS B 1 101 ? -21.75 1.736 12.078 1 97.62 101 HIS B C 1
ATOM 4590 O O . HIS B 1 101 ? -22.078 2.098 10.945 1 97.62 101 HIS B O 1
ATOM 4596 N N . ARG B 1 102 ? -21.312 2.564 12.992 1 96.94 102 ARG B N 1
ATOM 4597 C CA . ARG B 1 102 ? -21.234 3.988 12.68 1 96.94 102 ARG B CA 1
ATOM 4598 C C . ARG B 1 102 ? -20.109 4.266 11.672 1 96.94 102 ARG B C 1
ATOM 4600 O O . ARG B 1 102 ? -20.281 5.098 10.773 1 96.94 102 ARG B O 1
ATOM 4607 N N . THR B 1 103 ? -19.031 3.537 11.859 1 97.5 103 THR B N 1
ATOM 4608 C CA . THR B 1 103 ? -17.922 3.652 10.922 1 97.5 103 THR B CA 1
ATOM 4609 C C . THR B 1 103 ? -18.344 3.201 9.523 1 97.5 103 THR B C 1
ATOM 4611 O O . THR B 1 103 ? -18.031 3.859 8.531 1 97.5 103 THR B O 1
ATOM 4614 N N . ARG B 1 104 ? -19.094 2.123 9.484 1 97.62 104 ARG B N 1
ATOM 4615 C CA . ARG B 1 104 ? -19.594 1.618 8.211 1 97.62 104 ARG B CA 1
ATOM 4616 C C . ARG B 1 104 ? -20.5 2.645 7.535 1 97.62 104 ARG B C 1
ATOM 4618 O O . ARG B 1 104 ? -20.391 2.871 6.328 1 97.62 104 ARG B O 1
ATOM 4625 N N . ALA B 1 105 ? -21.375 3.232 8.305 1 96.69 105 ALA B N 1
ATOM 4626 C CA . ALA B 1 105 ? -22.297 4.23 7.77 1 96.69 105 ALA B CA 1
ATOM 4627 C C . ALA B 1 105 ? -21.531 5.43 7.207 1 96.69 105 ALA B C 1
ATOM 4629 O O . ALA B 1 105 ? -21.875 5.949 6.141 1 96.69 105 ALA B O 1
ATOM 4630 N N . ALA B 1 106 ? -20.5 5.863 7.93 1 95.38 106 ALA B N 1
ATOM 4631 C CA . ALA B 1 106 ? -19.672 6.973 7.461 1 95.38 106 ALA B CA 1
ATOM 4632 C C . ALA B 1 106 ? -18.953 6.613 6.168 1 95.38 106 ALA B C 1
ATOM 4634 O O . ALA B 1 106 ? -18.828 7.445 5.262 1 95.38 106 ALA B O 1
ATOM 4635 N N . MET B 1 107 ? -18.469 5.363 6.047 1 95.81 107 MET B N 1
ATOM 4636 C CA . MET B 1 107 ? -17.812 4.883 4.836 1 95.81 107 MET B CA 1
ATOM 4637 C C . MET B 1 107 ? -18.797 4.816 3.674 1 95.81 107 MET B C 1
ATOM 4639 O O . MET B 1 107 ? -18.469 5.199 2.551 1 95.81 107 MET B O 1
ATOM 4643 N N . ALA B 1 108 ? -20.031 4.422 3.943 1 93.94 108 ALA B N 1
ATOM 4644 C CA . ALA B 1 108 ? -21.078 4.285 2.936 1 93.94 108 ALA B CA 1
ATOM 4645 C C . ALA B 1 108 ? -21.484 5.645 2.369 1 93.94 108 ALA B C 1
ATOM 4647 O O . ALA B 1 108 ? -22 5.734 1.256 1 93.94 108 ALA B O 1
ATOM 4648 N N . ARG B 1 109 ? -21.188 6.66 3.148 1 92.38 109 ARG B N 1
ATOM 4649 C CA . ARG B 1 109 ? -21.5 8.016 2.697 1 92.38 109 ARG B CA 1
ATOM 4650 C C . ARG B 1 109 ? -20.281 8.672 2.068 1 92.38 109 ARG B C 1
ATOM 4652 O O . ARG B 1 109 ? -20.312 9.852 1.706 1 92.38 109 ARG B O 1
ATOM 4659 N N . GLY B 1 110 ? -19.156 7.906 2.027 1 92.25 110 GLY B N 1
ATOM 4660 C CA . GLY B 1 110 ? -17.938 8.414 1.405 1 92.25 110 GLY B CA 1
ATOM 4661 C C . GLY B 1 110 ? -17.156 9.336 2.309 1 92.25 110 GLY B C 1
ATOM 4662 O O . GLY B 1 110 ? -16.266 10.062 1.844 1 92.25 110 GLY B O 1
ATOM 4663 N N . GLU B 1 111 ? -17.422 9.375 3.633 1 92.25 111 GLU B N 1
ATOM 4664 C CA . GLU B 1 111 ? -16.797 10.297 4.574 1 92.25 111 GLU B CA 1
ATOM 4665 C C . GLU B 1 111 ? -15.5 9.727 5.137 1 92.25 111 GLU B C 1
ATOM 4667 O O . GLU B 1 111 ? -14.664 10.469 5.656 1 92.25 111 GLU B O 1
ATOM 4672 N N . LEU B 1 112 ? -15.391 8.375 5.113 1 95.19 112 LEU B N 1
ATOM 4673 C CA . LEU B 1 112 ? -14.188 7.672 5.547 1 95.19 112 LEU B CA 1
ATOM 4674 C C . LEU B 1 112 ? -13.672 6.742 4.453 1 95.19 112 LEU B C 1
ATOM 4676 O O . LEU B 1 112 ? -14.445 5.965 3.885 1 95.19 112 LEU B O 1
ATOM 4680 N N . ASP B 1 113 ? -12.391 6.887 4.176 1 95.56 113 ASP B N 1
ATOM 4681 C CA . ASP B 1 113 ? -11.805 6 3.174 1 95.56 113 ASP B CA 1
ATOM 4682 C C . ASP B 1 113 ? -11.328 4.695 3.809 1 95.56 113 ASP B C 1
ATOM 4684 O O . ASP B 1 113 ? -11.375 4.539 5.031 1 95.56 113 ASP B O 1
ATOM 4688 N N . LEU B 1 114 ? -10.891 3.748 2.965 1 96.94 114 LEU B N 1
ATOM 4689 C CA . LEU B 1 114 ? -10.516 2.402 3.389 1 96.94 114 LEU B CA 1
ATOM 4690 C C . LEU B 1 114 ? -9.367 2.447 4.387 1 96.94 114 LEU B C 1
ATOM 4692 O O . LEU B 1 114 ? -9.352 1.69 5.359 1 96.94 114 LEU B O 1
ATOM 4696 N N . TYR B 1 115 ? -8.438 3.332 4.137 1 95.62 115 TYR B N 1
ATOM 4697 C CA . TYR B 1 115 ? -7.273 3.424 5.012 1 95.62 115 TYR B CA 1
ATOM 4698 C C . TYR B 1 115 ? -7.68 3.824 6.426 1 95.62 115 TYR B C 1
ATOM 4700 O O . TYR B 1 115 ? -7.293 3.172 7.398 1 95.62 115 TYR B O 1
ATOM 4708 N N . ARG B 1 116 ? -8.484 4.84 6.609 1 95.19 116 ARG B N 1
ATOM 4709 C CA . ARG B 1 116 ? -8.945 5.324 7.906 1 95.19 116 ARG B CA 1
ATOM 4710 C C . ARG B 1 116 ? -9.859 4.309 8.578 1 95.19 116 ARG B C 1
ATOM 4712 O O . ARG B 1 116 ? -9.789 4.113 9.797 1 95.19 116 ARG B O 1
ATOM 4719 N N . VAL B 1 117 ? -10.672 3.645 7.793 1 97.75 117 VAL B N 1
ATOM 4720 C CA . VAL B 1 117 ? -11.547 2.605 8.328 1 97.75 117 VAL B CA 1
ATOM 4721 C C . VAL B 1 117 ? -10.703 1.449 8.867 1 97.75 117 VAL B C 1
ATOM 4723 O O . VAL B 1 117 ? -11 0.895 9.922 1 97.75 117 VAL B O 1
ATOM 4726 N N . GLY B 1 118 ? -9.617 1.123 8.117 1 96.44 118 GLY B N 1
ATOM 4727 C CA . GLY B 1 118 ? -8.688 0.112 8.594 1 96.44 118 GLY B CA 1
ATOM 4728 C C . GLY B 1 118 ? -8.023 0.487 9.906 1 96.44 118 GLY B C 1
ATOM 4729 O O . GLY B 1 118 ? -7.852 -0.36 10.781 1 96.44 118 GLY B O 1
ATOM 4730 N N . LEU B 1 119 ? -7.688 1.735 10.078 1 92.81 119 LEU B N 1
ATOM 4731 C CA . LEU B 1 119 ? -7.094 2.221 11.32 1 92.81 119 LEU B CA 1
ATOM 4732 C C . LEU B 1 119 ? -8.086 2.127 12.469 1 92.81 119 LEU B C 1
ATOM 4734 O O . LEU B 1 119 ? -7.727 1.709 13.578 1 92.81 119 LEU B O 1
ATOM 4738 N N . ILE B 1 120 ? -9.344 2.504 12.211 1 95.38 120 ILE B N 1
ATOM 4739 C CA . ILE B 1 120 ? -10.383 2.459 13.242 1 95.38 120 ILE B CA 1
ATOM 4740 C C . ILE B 1 120 ? -10.609 1.014 13.68 1 95.38 120 ILE B C 1
ATOM 4742 O O . ILE B 1 120 ? -10.664 0.725 14.875 1 95.38 120 ILE B O 1
ATOM 4746 N N . ASP B 1 121 ? -10.664 0.166 12.695 1 95 121 ASP B N 1
ATOM 4747 C CA . ASP B 1 121 ? -10.859 -1.253 12.977 1 95 121 ASP B CA 1
ATOM 4748 C C . ASP B 1 121 ? -9.727 -1.802 13.844 1 95 121 ASP B C 1
ATOM 4750 O O . ASP B 1 121 ? -9.977 -2.434 14.875 1 95 121 ASP B O 1
ATOM 4754 N N . SER B 1 122 ? -8.523 -1.527 13.477 1 88.31 122 SER B N 1
ATOM 4755 C CA . SER B 1 122 ? -7.352 -2.027 14.18 1 88.31 122 SER B CA 1
ATOM 4756 C C . SER B 1 122 ? -7.246 -1.433 15.586 1 88.31 122 SER B C 1
ATOM 4758 O O . SER B 1 122 ? -6.992 -2.152 16.547 1 88.31 122 SER B O 1
ATOM 4760 N N . ALA B 1 123 ? -7.52 -0.149 15.75 1 87.38 123 ALA B N 1
ATOM 4761 C CA . ALA B 1 123 ? -7.328 0.559 17.016 1 87.38 123 ALA B CA 1
ATOM 4762 C C . ALA B 1 123 ? -8.445 0.23 18 1 87.38 123 ALA B C 1
ATOM 4764 O O . ALA B 1 123 ? -8.297 0.444 19.203 1 87.38 123 ALA B O 1
ATOM 4765 N N . THR B 1 124 ? -9.578 -0.311 17.516 1 90.38 124 THR B N 1
ATOM 4766 C CA . THR B 1 124 ? -10.695 -0.6 18.406 1 90.38 124 THR B CA 1
ATOM 4767 C C . THR B 1 124 ? -10.875 -2.105 18.578 1 90.38 124 THR B C 1
ATOM 4769 O O . THR B 1 124 ? -11.875 -2.557 19.141 1 90.38 124 THR B O 1
ATOM 4772 N N . ALA B 1 125 ? -9.961 -2.854 18.078 1 84.5 125 ALA B N 1
ATOM 4773 C CA . ALA B 1 125 ? -10.094 -4.309 18.016 1 84.5 125 ALA B CA 1
ATOM 4774 C C . ALA B 1 125 ? -10.344 -4.895 19.406 1 84.5 125 ALA B C 1
ATOM 4776 O O . ALA B 1 125 ? -11.062 -5.887 19.547 1 84.5 125 ALA B O 1
ATOM 4777 N N . ASN B 1 126 ? -9.883 -4.281 20.469 1 79.62 126 ASN B N 1
ATOM 4778 C CA . ASN B 1 126 ? -9.961 -4.867 21.797 1 79.62 126 ASN B CA 1
ATOM 4779 C C . ASN B 1 126 ? -10.961 -4.125 22.688 1 79.62 126 ASN B C 1
ATOM 4781 O O . ASN B 1 126 ? -11.031 -4.359 23.891 1 79.62 126 ASN B O 1
ATOM 4785 N N . VAL B 1 127 ? -11.695 -3.227 22.078 1 87.19 127 VAL B N 1
ATOM 4786 C CA . VAL B 1 127 ? -12.758 -2.541 22.812 1 87.19 127 VAL B CA 1
ATOM 4787 C C . VAL B 1 127 ? -13.953 -3.473 22.969 1 87.19 127 VAL B C 1
ATOM 4789 O O . VAL B 1 127 ? -14.352 -4.156 22.031 1 87.19 127 VAL B O 1
ATOM 4792 N N . LYS B 1 128 ? -14.453 -3.523 24.188 1 86.38 128 LYS B N 1
ATOM 4793 C CA . LYS B 1 128 ? -15.625 -4.352 24.453 1 86.38 128 LYS B CA 1
ATOM 4794 C C . LYS B 1 128 ? -16.797 -3.955 23.562 1 86.38 128 LYS B C 1
ATOM 4796 O O . LYS B 1 128 ? -17 -2.771 23.281 1 86.38 128 LYS B O 1
ATOM 4801 N N . ASP B 1 129 ? -17.609 -4.891 23.188 1 88 129 ASP B N 1
ATOM 4802 C CA . ASP B 1 129 ? -18.719 -4.684 22.25 1 88 129 ASP B CA 1
ATOM 4803 C C . ASP B 1 129 ? -19.719 -3.684 22.812 1 88 129 ASP B C 1
ATOM 4805 O O . ASP B 1 129 ? -20.312 -2.908 22.062 1 88 129 ASP B O 1
ATOM 4809 N N . GLU B 1 130 ? -19.812 -3.699 24.109 1 91.44 130 GLU B N 1
ATOM 4810 C CA . GLU B 1 130 ? -20.812 -2.828 24.734 1 91.44 130 GLU B CA 1
ATOM 4811 C C . GLU B 1 130 ? -20.375 -1.365 24.672 1 91.44 130 GLU B C 1
ATOM 4813 O O . GLU B 1 130 ? -21.203 -0.462 24.781 1 91.44 130 GLU B O 1
ATOM 4818 N N . LEU B 1 131 ? -19.078 -1.189 24.469 1 93.31 131 LEU B N 1
ATOM 4819 C CA . LEU B 1 131 ? -18.531 0.166 24.547 1 93.31 131 LEU B CA 1
ATOM 4820 C C . LEU B 1 131 ? -18.219 0.701 23.156 1 93.31 131 LEU B C 1
ATOM 4822 O O . LEU B 1 131 ? -17.969 1.896 22.984 1 93.31 131 LEU B O 1
ATOM 4826 N N . ILE B 1 132 ? -18.312 -0.168 22.141 1 94.31 132 ILE B N 1
ATOM 4827 C CA . ILE B 1 132 ? -17.812 0.174 20.828 1 94.31 132 ILE B CA 1
ATOM 4828 C C . ILE B 1 132 ? -18.672 1.279 20.219 1 94.31 132 ILE B C 1
ATOM 4830 O O . ILE B 1 132 ? -18.156 2.174 19.547 1 94.31 132 ILE B O 1
ATOM 4834 N N . ASP B 1 133 ? -19.922 1.247 20.484 1 95.25 133 ASP B N 1
ATOM 4835 C CA . ASP B 1 133 ? -20.812 2.266 19.938 1 95.25 133 ASP B CA 1
ATOM 4836 C C . ASP B 1 133 ? -20.438 3.654 20.453 1 95.25 133 ASP B C 1
ATOM 4838 O O . ASP B 1 133 ? -20.422 4.621 19.688 1 95.25 133 ASP B O 1
ATOM 4842 N N . GLU B 1 134 ? -20.141 3.715 21.688 1 94.38 134 GLU B N 1
ATOM 4843 C CA . GLU B 1 134 ? -19.766 4.984 22.297 1 94.38 134 GLU B CA 1
ATOM 4844 C C . GLU B 1 134 ? -18.422 5.473 21.766 1 94.38 134 GLU B C 1
ATOM 4846 O O . GLU B 1 134 ? -18.25 6.656 21.484 1 94.38 134 GLU B O 1
ATOM 4851 N N . VAL B 1 135 ? -17.5 4.57 21.625 1 93.62 135 VAL B N 1
ATOM 4852 C CA . VAL B 1 135 ? -16.188 4.918 21.094 1 93.62 135 VAL B CA 1
ATOM 4853 C C . VAL B 1 135 ? -16.328 5.461 19.672 1 93.62 135 VAL B C 1
ATOM 4855 O O . VAL B 1 135 ? -15.75 6.496 19.344 1 93.62 135 VAL B O 1
ATOM 4858 N N . GLU B 1 136 ? -17.141 4.797 18.844 1 95.94 136 GLU B N 1
ATOM 4859 C CA . GLU B 1 136 ? -17.359 5.246 17.469 1 95.94 136 GLU B CA 1
ATOM 4860 C C . GLU B 1 136 ? -17.984 6.633 17.438 1 95.94 136 GLU B C 1
ATOM 4862 O O . GLU B 1 136 ? -17.594 7.484 16.641 1 95.94 136 GLU B O 1
ATOM 4867 N N . ARG B 1 137 ? -18.969 6.809 18.281 1 94.38 137 ARG B N 1
ATOM 4868 C CA . ARG B 1 137 ? -19.688 8.078 18.312 1 94.38 137 ARG B CA 1
ATOM 4869 C C . ARG B 1 137 ? -18.734 9.234 18.641 1 94.38 137 ARG B C 1
ATOM 4871 O O . ARG B 1 137 ? -18.688 10.219 17.906 1 94.38 137 ARG B O 1
ATOM 4878 N N . LEU B 1 138 ? -17.938 9.086 19.688 1 90.94 138 LEU B N 1
ATOM 4879 C CA . LEU B 1 138 ? -17 10.117 20.109 1 90.94 138 LEU B CA 1
ATOM 4880 C C . LEU B 1 138 ? -15.938 10.367 19.031 1 90.94 138 LEU B C 1
ATOM 4882 O O . LEU B 1 138 ? -15.57 11.516 18.781 1 90.94 138 LEU B O 1
ATOM 4886 N N . LEU B 1 139 ? -15.547 9.305 18.391 1 92.38 139 LEU B N 1
ATOM 4887 C CA . LEU B 1 139 ? -14.5 9.398 17.375 1 92.38 139 LEU B CA 1
ATOM 4888 C C . LEU B 1 139 ? -15.016 10.133 16.141 1 92.38 139 LEU B C 1
ATOM 4890 O O . LEU B 1 139 ? -14.352 11.047 15.641 1 92.38 139 LEU B O 1
ATOM 4894 N N . LEU B 1 140 ? -16.172 9.734 15.641 1 91.94 140 LEU B N 1
ATOM 4895 C CA . LEU B 1 140 ? -16.703 10.281 14.391 1 91.94 140 LEU B CA 1
ATOM 4896 C C . LEU B 1 140 ? -17.094 11.75 14.555 1 91.94 140 LEU B C 1
ATOM 4898 O O . LEU B 1 140 ? -17.031 12.523 13.602 1 91.94 140 LEU B O 1
ATOM 4902 N N . GLU B 1 141 ? -17.375 12.109 15.742 1 86 141 GLU B N 1
ATOM 4903 C CA . GLU B 1 141 ? -17.609 13.523 16.031 1 86 141 GLU B CA 1
ATOM 4904 C C . GLU B 1 141 ? -16.344 14.352 15.828 1 86 141 GLU B C 1
ATOM 4906 O O . GLU B 1 141 ? -16.422 15.508 15.406 1 86 141 GLU B O 1
ATOM 4911 N N . GLN B 1 142 ? -15.258 13.719 16.109 1 81.56 142 GLN B N 1
ATOM 4912 C CA . GLN B 1 142 ? -13.984 14.414 15.969 1 81.56 142 GLN B CA 1
ATOM 4913 C C . GLN B 1 142 ? -13.477 14.359 14.531 1 81.56 142 GLN B C 1
ATOM 4915 O O . GLN B 1 142 ? -12.883 15.32 14.039 1 81.56 142 GLN B O 1
ATOM 4920 N N . VAL B 1 143 ? -13.773 13.258 13.867 1 84.44 143 VAL B N 1
ATOM 4921 C CA . VAL B 1 143 ? -13.156 12.984 12.57 1 84.44 143 VAL B CA 1
ATOM 4922 C C . VAL B 1 143 ? -13.977 13.625 11.453 1 84.44 143 VAL B C 1
ATOM 4924 O O . VAL B 1 143 ? -13.422 14.117 10.469 1 84.44 143 VAL B O 1
ATOM 4927 N N . LEU B 1 144 ? -15.344 13.555 11.516 1 76.44 144 LEU B N 1
ATOM 4928 C CA . LEU B 1 144 ? -16.203 13.977 10.414 1 76.44 144 LEU B CA 1
ATOM 4929 C C . LEU B 1 144 ? -16.672 15.422 10.609 1 76.44 144 LEU B C 1
ATOM 4931 O O . LEU B 1 144 ? -17.469 15.93 9.82 1 76.44 144 LEU B O 1
ATOM 4935 N N . ALA B 1 145 ? -16.141 16.078 11.57 1 60.19 145 ALA B N 1
ATOM 4936 C CA . ALA B 1 145 ? -16.578 17.453 11.758 1 60.19 145 ALA B CA 1
ATOM 4937 C C . ALA B 1 145 ? -16.25 18.312 10.523 1 60.19 145 ALA B C 1
ATOM 4939 O O . ALA B 1 145 ? -15.25 18.078 9.859 1 60.19 145 ALA B O 1
ATOM 4940 N N . PRO B 1 146 ? -17.344 18.859 9.789 1 54.34 146 PRO B N 1
ATOM 4941 C CA . PRO B 1 146 ? -17.219 19.641 8.562 1 54.34 146 PRO B CA 1
ATOM 4942 C C . PRO B 1 146 ? -15.977 20.531 8.57 1 54.34 146 PRO B C 1
ATOM 4944 O O . PRO B 1 146 ? -15.477 20.906 9.641 1 54.34 146 PRO B O 1
ATOM 4947 N N . PRO B 1 147 ? -15.398 20.469 7.223 1 46.72 147 PRO B N 1
ATOM 4948 C CA . PRO B 1 147 ? -14.211 21.312 7.07 1 46.72 147 PRO B CA 1
ATOM 4949 C C . PRO B 1 147 ? -14.336 22.641 7.809 1 46.72 147 PRO B C 1
ATOM 4951 O O . PRO B 1 147 ? -13.328 23.219 8.227 1 46.72 147 PRO B O 1
ATOM 4954 N N . VAL B 1 148 ? -15.453 23.578 7.605 1 41.53 148 VAL B N 1
ATOM 4955 C CA . VAL B 1 148 ? -15.539 24.891 8.234 1 41.53 148 VAL B CA 1
ATOM 4956 C C . VAL B 1 148 ? -15.672 24.734 9.742 1 41.53 148 VAL B C 1
ATOM 4958 O O . VAL B 1 148 ? -14.945 25.375 10.508 1 41.53 148 VAL B O 1
ATOM 4961 N N . ALA B 1 149 ? -16.141 24.781 10.742 1 42.62 149 ALA B N 1
ATOM 4962 C CA . ALA B 1 149 ? -15.453 25.266 11.938 1 42.62 149 ALA B CA 1
ATOM 4963 C C . ALA B 1 149 ? -14.297 24.344 12.32 1 42.62 149 ALA B C 1
ATOM 4965 O O . ALA B 1 149 ? -14.258 23.188 11.93 1 42.62 149 ALA B O 1
ATOM 4966 N N . GLY B 1 150 ? -13.211 23.703 12.805 1 41.19 150 GLY B N 1
ATOM 4967 C CA . GLY B 1 150 ? -11.82 23.281 12.836 1 41.19 150 GLY B CA 1
ATOM 4968 C C . GLY B 1 150 ? -11.641 21.812 12.531 1 41.19 150 GLY B C 1
ATOM 4969 O O . GLY B 1 150 ? -10.531 21.281 12.609 1 41.19 150 GLY B O 1
ATOM 4970 N N . GLY B 1 151 ? -12.719 21.266 11.391 1 50.94 151 GLY B N 1
ATOM 4971 C CA . GLY B 1 151 ? -12.445 19.844 11.414 1 50.94 151 GLY B CA 1
ATOM 4972 C C . GLY B 1 151 ? -11.633 19.375 10.219 1 50.94 151 GLY B C 1
ATOM 4973 O O . GLY B 1 151 ? -11.82 19.859 9.102 1 50.94 151 GLY B O 1
ATOM 4974 N N . THR B 1 152 ? -10.312 19.219 9.82 1 59.06 152 THR B N 1
ATOM 4975 C CA . THR B 1 152 ? -9.508 18.781 8.68 1 59.06 152 THR B CA 1
ATOM 4976 C C . THR B 1 152 ? -9.531 17.266 8.562 1 59.06 152 THR B C 1
ATOM 4978 O O . THR B 1 152 ? -8.859 16.688 7.699 1 59.06 152 THR B O 1
ATOM 4981 N N . GLY B 1 153 ? -10.492 16.5 9.133 1 76.62 153 GLY B N 1
ATOM 4982 C CA . GLY B 1 153 ? -10.414 15.055 9.18 1 76.62 153 GLY B CA 1
ATOM 4983 C C . GLY B 1 153 ? -9.117 14.539 9.773 1 76.62 153 GLY B C 1
ATOM 4984 O O . GLY B 1 153 ? -8.164 15.305 9.961 1 76.62 153 GLY B O 1
ATOM 4985 N N . LEU B 1 154 ? -9.109 13.445 10.414 1 86.38 154 LEU B N 1
ATOM 4986 C CA . LEU B 1 154 ? -7.938 12.805 10.992 1 86.38 154 LEU B CA 1
ATOM 4987 C C . LEU B 1 154 ? -7.566 11.539 10.227 1 86.38 154 LEU B C 1
ATOM 4989 O O . LEU B 1 154 ? -8.445 10.828 9.734 1 86.38 154 LEU B O 1
ATOM 4993 N N . THR B 1 155 ? -6.238 11.367 10.016 1 90.75 155 THR B N 1
ATOM 4994 C CA . THR B 1 155 ? -5.711 10.148 9.406 1 90.75 155 THR B CA 1
ATOM 4995 C C . THR B 1 155 ? -4.375 9.766 10.039 1 90.75 155 THR B C 1
ATOM 4997 O O . THR B 1 155 ? -3.887 10.453 10.938 1 90.75 155 THR B O 1
ATOM 5000 N N . GLY B 1 156 ? -3.924 8.594 9.742 1 86.81 156 GLY B N 1
ATOM 5001 C CA . GLY B 1 156 ? -2.611 8.172 10.211 1 86.81 156 GLY B CA 1
ATOM 5002 C C . GLY B 1 156 ? -2.502 8.133 11.727 1 86.81 156 GLY B C 1
ATOM 5003 O O . GLY B 1 156 ? -3.439 7.719 12.406 1 86.81 156 GLY B O 1
ATOM 5004 N N . SER B 1 157 ? -1.406 8.617 12.266 1 83.06 157 SER B N 1
ATOM 5005 C CA . SER B 1 157 ? -1.108 8.539 13.695 1 83.06 157 SER B CA 1
ATOM 5006 C C . SER B 1 157 ? -2.025 9.453 14.5 1 83.06 157 SER B C 1
ATOM 5008 O O . SER B 1 157 ? -2.373 9.141 15.641 1 83.06 157 SER B O 1
ATOM 5010 N N . ARG B 1 158 ? -2.494 10.547 13.906 1 84.62 158 ARG B N 1
ATOM 5011 C CA . ARG B 1 158 ? -3.395 11.461 14.594 1 84.62 158 ARG B CA 1
ATOM 5012 C C . ARG B 1 158 ? -4.75 10.812 14.844 1 84.62 158 ARG B C 1
ATOM 5014 O O . ARG B 1 158 ? -5.367 11.031 15.891 1 84.62 158 ARG B O 1
ATOM 5021 N N . LEU B 1 159 ? -5.098 10.039 13.844 1 89.06 159 LEU B N 1
ATOM 5022 C CA . LEU B 1 159 ? -6.348 9.305 14.008 1 89.06 159 LEU B CA 1
ATOM 5023 C C . LEU B 1 159 ? -6.203 8.227 15.07 1 89.06 159 LEU B C 1
ATOM 5025 O O . LEU B 1 159 ? -7.055 8.102 15.953 1 89.06 159 LEU B O 1
ATOM 5029 N N . THR B 1 160 ? -5.191 7.527 15.039 1 87 160 THR B N 1
ATOM 5030 C CA . THR B 1 160 ? -4.961 6.465 16.016 1 87 160 THR B CA 1
ATOM 5031 C C . THR B 1 160 ? -4.816 7.039 17.422 1 87 160 THR B C 1
ATOM 5033 O O . THR B 1 160 ? -5.309 6.457 18.391 1 87 160 THR B O 1
ATOM 5036 N N . ALA B 1 161 ? -4.188 8.164 17.531 1 82.81 161 ALA B N 1
ATOM 5037 C CA . ALA B 1 161 ? -4.035 8.828 18.828 1 82.81 161 ALA B CA 1
ATOM 5038 C C . ALA B 1 161 ? -5.391 9.266 19.375 1 82.81 161 ALA B C 1
ATOM 5040 O O . ALA B 1 161 ? -5.641 9.156 20.578 1 82.81 161 ALA B O 1
ATOM 5041 N N . ALA B 1 162 ? -6.188 9.797 18.484 1 85.38 162 ALA B N 1
ATOM 5042 C CA . ALA B 1 162 ? -7.531 10.188 18.891 1 85.38 162 ALA B CA 1
ATOM 5043 C C . ALA B 1 162 ? -8.32 8.984 19.406 1 85.38 162 ALA B C 1
ATOM 5045 O O . ALA B 1 162 ? -9.008 9.078 20.422 1 85.38 162 ALA B O 1
ATOM 5046 N N . ILE B 1 163 ? -8.18 7.875 18.703 1 89.5 163 ILE B N 1
ATOM 5047 C CA . ILE B 1 163 ? -8.867 6.652 19.125 1 89.5 163 ILE B CA 1
ATOM 5048 C C . ILE B 1 163 ? -8.32 6.199 20.484 1 89.5 163 ILE B C 1
ATOM 5050 O O . ILE B 1 163 ? -9.086 5.871 21.391 1 89.5 163 ILE B O 1
ATOM 5054 N N . ASP B 1 164 ? -7.125 6.242 20.625 1 83.56 164 ASP B N 1
ATOM 5055 C CA . ASP B 1 164 ? -6.477 5.789 21.844 1 83.56 164 ASP B CA 1
ATOM 5056 C C . ASP B 1 164 ? -6.91 6.641 23.031 1 83.56 164 ASP B C 1
ATOM 5058 O O . ASP B 1 164 ? -7.129 6.117 24.141 1 83.56 164 ASP B O 1
ATOM 5062 N N . ARG B 1 165 ? -6.949 7.895 22.812 1 82.31 165 ARG B N 1
ATOM 5063 C CA . ARG B 1 165 ? -7.398 8.781 23.875 1 82.31 165 ARG B CA 1
ATOM 5064 C C . ARG B 1 165 ? -8.828 8.461 24.297 1 82.31 165 ARG B C 1
ATOM 5066 O O . ARG B 1 165 ? -9.141 8.422 25.484 1 82.31 165 ARG B O 1
ATOM 5073 N N . ILE B 1 166 ? -9.641 8.242 23.328 1 87.19 166 ILE B N 1
ATOM 5074 C CA . ILE B 1 166 ? -11.039 7.914 23.594 1 87.19 166 ILE B CA 1
ATOM 5075 C C . ILE B 1 166 ? -11.125 6.566 24.312 1 87.19 166 ILE B C 1
ATOM 5077 O O . ILE B 1 166 ? -11.852 6.426 25.297 1 87.19 166 ILE B O 1
ATOM 5081 N N . VAL B 1 167 ? -10.406 5.621 23.812 1 86.44 167 VAL B N 1
ATOM 5082 C CA . VAL B 1 167 ? -10.43 4.281 24.391 1 86.44 167 VAL B CA 1
ATOM 5083 C C . VAL B 1 167 ? -9.883 4.332 25.812 1 86.44 167 VAL B C 1
ATOM 5085 O O . VAL B 1 167 ? -10.406 3.662 26.719 1 86.44 167 VAL B O 1
ATOM 5088 N N . ALA B 1 168 ? -8.836 5.09 26.047 1 78.19 168 ALA B N 1
ATOM 5089 C CA . ALA B 1 168 ? -8.266 5.242 27.391 1 78.19 168 ALA B CA 1
ATOM 5090 C C . ALA B 1 168 ? -9.297 5.793 28.375 1 78.19 168 ALA B C 1
ATOM 5092 O O . ALA B 1 168 ? -9.281 5.449 29.547 1 78.19 168 ALA B O 1
ATOM 5093 N N . MET B 1 169 ? -10.148 6.57 27.859 1 78.88 169 MET B N 1
ATOM 5094 C CA . MET B 1 169 ? -11.172 7.203 28.688 1 78.88 169 MET B CA 1
ATOM 5095 C C . MET B 1 169 ? -12.359 6.266 28.906 1 78.88 169 MET B C 1
ATOM 5097 O O . MET B 1 169 ? -12.883 6.168 30.016 1 78.88 169 MET B O 1
ATOM 5101 N N . VAL B 1 170 ? -12.758 5.57 27.859 1 84.5 170 VAL B N 1
ATOM 5102 C CA . VAL B 1 170 ? -14 4.797 27.859 1 84.5 170 VAL B CA 1
ATOM 5103 C C . VAL B 1 170 ? -13.719 3.379 28.344 1 84.5 170 VAL B C 1
ATOM 5105 O O . VAL B 1 170 ? -14.57 2.76 28.984 1 84.5 170 VAL B O 1
ATOM 5108 N N . ASP B 1 171 ? -12.547 2.867 27.984 1 80.88 171 ASP B N 1
ATOM 5109 C CA . ASP B 1 171 ? -12.18 1.485 28.281 1 80.88 171 ASP B CA 1
ATOM 5110 C C . ASP B 1 171 ? -10.695 1.362 28.609 1 80.88 171 ASP B C 1
ATOM 5112 O O . ASP B 1 171 ? -9.945 0.706 27.875 1 80.88 171 ASP B O 1
ATOM 5116 N N . PRO B 1 172 ? -10.328 1.891 29.797 1 75 172 PRO B N 1
ATOM 5117 C CA . PRO B 1 172 ? -8.906 1.822 30.156 1 75 172 PRO B CA 1
ATOM 5118 C C . PRO B 1 172 ? -8.375 0.391 30.188 1 75 172 PRO B C 1
ATOM 5120 O O . PRO B 1 172 ? -7.203 0.156 29.875 1 75 172 PRO B O 1
ATOM 5123 N N . GLU B 1 173 ? -9.203 -0.503 30.578 1 76.12 173 GLU B N 1
ATOM 5124 C CA . GLU B 1 173 ? -8.797 -1.904 30.609 1 76.12 173 GLU B CA 1
ATOM 5125 C C . GLU B 1 173 ? -8.531 -2.432 29.203 1 76.12 173 GLU B C 1
ATOM 5127 O O . GLU B 1 173 ? -7.602 -3.211 28.984 1 76.12 173 GLU B O 1
ATOM 5132 N N . GLY B 1 174 ? -9.344 -1.963 28.328 1 75.75 174 GLY B N 1
ATOM 5133 C CA . GLY B 1 174 ? -9.141 -2.352 26.938 1 75.75 174 GLY B CA 1
ATOM 5134 C C . GLY B 1 174 ? -7.812 -1.893 26.375 1 75.75 174 GLY B C 1
ATOM 5135 O O . GLY B 1 174 ? -7.168 -2.617 25.609 1 75.75 174 GLY B O 1
ATOM 5136 N N . MET B 1 175 ? -7.426 -0.74 26.797 1 75.06 175 MET B N 1
ATOM 5137 C CA . MET B 1 175 ? -6.145 -0.215 26.328 1 75.06 175 MET B CA 1
ATOM 5138 C C . MET B 1 175 ? -4.988 -1.067 26.844 1 75.06 175 MET B C 1
ATOM 5140 O O . MET B 1 175 ? -4.035 -1.332 26.109 1 75.06 175 MET B O 1
ATOM 5144 N N . ARG B 1 176 ? -5.098 -1.47 28.109 1 74.56 176 ARG B N 1
ATOM 5145 C CA . ARG B 1 176 ? -4.055 -2.307 28.688 1 74.56 176 ARG B CA 1
ATOM 5146 C C . ARG B 1 176 ? -3.994 -3.664 28 1 74.56 176 ARG B C 1
ATOM 5148 O O . ARG B 1 176 ? -2.906 -4.184 27.734 1 74.56 176 ARG B O 1
ATOM 5155 N N . GLU B 1 177 ? -5.152 -4.121 27.75 1 79.69 177 GLU B N 1
ATOM 5156 C CA . GLU B 1 177 ? -5.227 -5.426 27.094 1 79.69 177 GLU B CA 1
ATOM 5157 C C . GLU B 1 177 ? -4.691 -5.359 25.672 1 79.69 177 GLU B C 1
ATOM 5159 O O . GLU B 1 177 ? -4.047 -6.301 25.203 1 79.69 177 GLU B O 1
ATOM 5164 N N . ARG B 1 178 ? -4.938 -4.27 25.016 1 78.81 178 ARG B N 1
ATOM 5165 C CA . ARG B 1 178 ? -4.418 -4.078 23.672 1 78.81 178 ARG B CA 1
ATOM 5166 C C . ARG B 1 178 ? -2.895 -4.082 23.656 1 78.81 178 ARG B C 1
ATOM 5168 O O . ARG B 1 178 ? -2.273 -4.66 22.766 1 78.81 178 ARG B O 1
ATOM 5175 N N . ARG B 1 179 ? -2.428 -3.389 24.609 1 78.62 179 ARG B N 1
ATOM 5176 C CA . ARG B 1 179 ? -0.971 -3.354 24.688 1 78.62 179 ARG B CA 1
ATOM 5177 C C . ARG B 1 179 ? -0.404 -4.742 24.953 1 78.62 179 ARG B C 1
ATOM 5179 O O . ARG B 1 179 ? 0.591 -5.141 24.344 1 78.62 179 ARG B O 1
ATOM 5186 N N . ARG B 1 180 ? -1.049 -5.422 25.875 1 83.06 180 ARG B N 1
ATOM 5187 C CA . ARG B 1 180 ? -0.591 -6.77 26.203 1 83.06 180 ARG B CA 1
ATOM 5188 C C . ARG B 1 180 ? -0.642 -7.676 24.984 1 83.06 180 ARG B C 1
ATOM 5190 O O . ARG B 1 180 ? 0.293 -8.438 24.734 1 83.06 180 ARG B O 1
ATOM 5197 N N . ARG B 1 181 ? -1.636 -7.5 24.281 1 83.69 181 ARG B N 1
ATOM 5198 C CA . ARG B 1 181 ? -1.78 -8.305 23.062 1 83.69 181 ARG B CA 1
ATOM 5199 C C . ARG B 1 181 ? -0.734 -7.922 22.031 1 83.69 181 ARG B C 1
ATOM 5201 O O . ARG B 1 181 ? -0.161 -8.789 21.359 1 83.69 181 ARG B O 1
ATOM 5208 N N . ALA B 1 182 ? -0.645 -6.645 21.875 1 86 182 ALA B N 1
ATOM 5209 C CA . ALA B 1 182 ? 0.363 -6.172 20.922 1 86 182 ALA B CA 1
ATOM 5210 C C . ALA B 1 182 ? 1.748 -6.699 21.281 1 86 182 ALA B C 1
ATOM 5212 O O . ALA B 1 182 ? 2.527 -7.074 20.406 1 86 182 ALA B O 1
ATOM 5213 N N . LEU B 1 183 ? 1.962 -6.77 22.578 1 87.38 183 LEU B N 1
ATOM 5214 C CA . LEU B 1 183 ? 3.236 -7.297 23.062 1 87.38 183 LEU B CA 1
ATOM 5215 C C . LEU B 1 183 ? 3.355 -8.789 22.75 1 87.38 183 LEU B C 1
ATOM 5217 O O . LEU B 1 183 ? 4.426 -9.266 22.375 1 87.38 183 LEU B O 1
ATOM 5221 N N . THR B 1 184 ? 2.225 -9.422 22.891 1 88.5 184 THR B N 1
ATOM 5222 C CA . THR B 1 184 ? 2.193 -10.859 22.641 1 88.5 184 THR B CA 1
ATOM 5223 C C . THR B 1 184 ? 2.371 -11.156 21.156 1 88.5 184 THR B C 1
ATOM 5225 O O . THR B 1 184 ? 2.975 -12.172 20.797 1 88.5 184 THR B O 1
ATOM 5228 N N . ASP B 1 185 ? 1.987 -10.266 20.344 1 87.88 185 ASP B N 1
ATOM 5229 C CA . ASP B 1 185 ? 1.994 -10.508 18.906 1 87.88 185 ASP B CA 1
ATOM 5230 C C . ASP B 1 185 ? 3.227 -9.891 18.25 1 87.88 185 ASP B C 1
ATOM 5232 O O . ASP B 1 185 ? 3.299 -9.789 17.031 1 87.88 185 ASP B O 1
ATOM 5236 N N . ARG B 1 186 ? 4.133 -9.453 19.062 1 92.12 186 ARG B N 1
ATOM 5237 C CA . ARG B 1 186 ? 5.34 -8.852 18.5 1 92.12 186 ARG B CA 1
ATOM 5238 C C . ARG B 1 186 ? 6.035 -9.812 17.547 1 92.12 186 ARG B C 1
ATOM 5240 O O . ARG B 1 186 ? 5.988 -11.031 17.734 1 92.12 186 ARG B O 1
ATOM 5247 N N . PHE B 1 187 ? 6.656 -9.289 16.5 1 91.88 187 PHE B N 1
ATOM 5248 C CA . PHE B 1 187 ? 7.332 -10.125 15.508 1 91.88 187 PHE B CA 1
ATOM 5249 C C . PHE B 1 187 ? 8.359 -9.312 14.727 1 91.88 187 PHE B C 1
ATOM 5251 O O . PHE B 1 187 ? 8.312 -8.078 14.719 1 91.88 187 PHE B O 1
ATOM 5258 N N . VAL B 1 188 ? 9.336 -9.992 14.18 1 93.44 188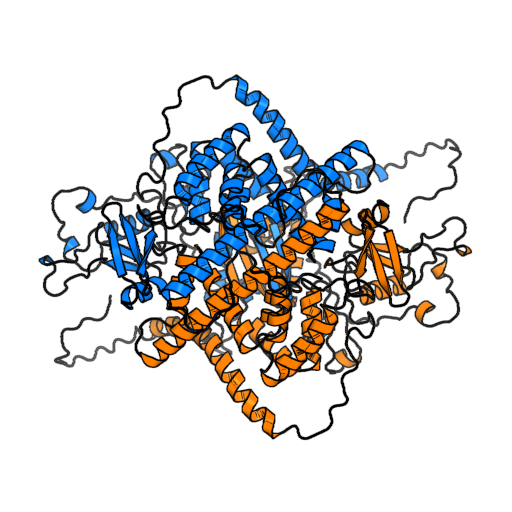 VAL B N 1
ATOM 5259 C CA . VAL B 1 188 ? 10.242 -9.484 13.156 1 93.44 188 VAL B CA 1
ATOM 5260 C C . VAL B 1 188 ? 10.359 -10.492 12.016 1 93.44 188 VAL B C 1
ATOM 5262 O O . VAL B 1 188 ? 10.648 -11.672 12.25 1 93.44 188 VAL B O 1
ATOM 5265 N N . GLY B 1 189 ? 10.016 -9.992 10.805 1 90.06 189 GLY B N 1
ATOM 5266 C CA . GLY B 1 189 ? 10.055 -10.883 9.656 1 90.06 189 GLY B CA 1
ATOM 5267 C C . GLY B 1 189 ? 10.867 -10.32 8.5 1 90.06 189 GLY B C 1
ATOM 5268 O O . GLY B 1 189 ? 11.117 -9.117 8.438 1 90.06 189 GLY B O 1
ATOM 5269 N N . VAL B 1 190 ? 11.328 -11.242 7.715 1 86.25 190 VAL B N 1
ATOM 5270 C CA . VAL B 1 190 ? 12.031 -10.93 6.477 1 86.25 190 VAL B CA 1
ATOM 5271 C C . VAL B 1 190 ? 11.32 -11.594 5.297 1 86.25 190 VAL B C 1
ATOM 5273 O O . VAL B 1 190 ? 10.914 -12.75 5.383 1 86.25 190 VAL B O 1
ATOM 5276 N N . SER B 1 191 ? 11.094 -10.812 4.285 1 80.94 191 SER B N 1
ATOM 5277 C CA . SER B 1 191 ? 10.453 -11.359 3.092 1 80.94 191 SER B CA 1
ATOM 5278 C C . SER B 1 191 ? 11.164 -10.914 1.824 1 80.94 191 SER B C 1
ATOM 5280 O O . SER B 1 191 ? 11.836 -9.875 1.816 1 80.94 191 SER B O 1
ATOM 5282 N N . ALA B 1 192 ? 11 -11.695 0.808 1 74.38 192 ALA B N 1
ATOM 5283 C CA . ALA B 1 192 ? 11.609 -11.367 -0.478 1 74.38 192 ALA B CA 1
ATOM 5284 C C . ALA B 1 192 ? 10.969 -10.125 -1.088 1 74.38 192 ALA B C 1
ATOM 5286 O O . ALA B 1 192 ? 9.773 -9.891 -0.91 1 74.38 192 ALA B O 1
ATOM 5287 N N . ALA B 1 193 ? 11.805 -9.258 -1.615 1 77.5 193 ALA B N 1
ATOM 5288 C CA . ALA B 1 193 ? 11.359 -8.102 -2.393 1 77.5 193 ALA B CA 1
ATOM 5289 C C . ALA B 1 193 ? 11.969 -8.117 -3.791 1 77.5 193 ALA B C 1
ATOM 5291 O O . ALA B 1 193 ? 12.695 -9.047 -4.152 1 77.5 193 ALA B O 1
ATOM 5292 N N . GLU B 1 194 ? 11.633 -7.172 -4.59 1 70.25 194 GLU B N 1
ATOM 5293 C CA . GLU B 1 194 ? 12.086 -7.082 -5.977 1 70.25 194 GLU B CA 1
ATOM 5294 C C . GLU B 1 194 ? 13.555 -6.676 -6.047 1 70.25 194 GLU B C 1
ATOM 5296 O O . GLU B 1 194 ? 14.133 -6.242 -5.051 1 70.25 194 GLU B O 1
ATOM 5301 N N . ASP B 1 195 ? 14.234 -6.949 -7.16 1 75.81 195 ASP B N 1
ATOM 5302 C CA . ASP B 1 195 ? 15.539 -6.426 -7.539 1 75.81 195 ASP B CA 1
ATOM 5303 C C . ASP B 1 195 ? 16.641 -6.938 -6.605 1 75.81 195 ASP B C 1
ATOM 5305 O O . ASP B 1 195 ? 17.547 -6.195 -6.246 1 75.81 195 ASP B O 1
ATOM 5309 N N . GLY B 1 196 ? 16.516 -8.172 -6.191 1 76.19 196 GLY B N 1
ATOM 5310 C CA . GLY B 1 196 ? 17.562 -8.719 -5.34 1 76.19 196 GLY B CA 1
ATOM 5311 C C . GLY B 1 196 ? 17.547 -8.156 -3.934 1 76.19 196 GLY B C 1
ATOM 5312 O O . GLY B 1 196 ? 18.547 -8.234 -3.213 1 76.19 196 GLY B O 1
ATOM 5313 N N . MET B 1 197 ? 16.359 -7.535 -3.664 1 86 197 MET B N 1
ATOM 5314 C CA . MET B 1 197 ? 16.219 -6.941 -2.34 1 86 197 MET B CA 1
ATOM 5315 C C . MET B 1 197 ? 15.297 -7.785 -1.461 1 86 197 MET B C 1
ATOM 5317 O O . MET B 1 197 ? 14.703 -8.758 -1.931 1 86 197 MET B O 1
ATOM 5321 N N . ALA B 1 198 ? 15.359 -7.508 -0.233 1 88.12 198 ALA B N 1
ATOM 5322 C CA . ALA B 1 198 ? 14.445 -8.086 0.75 1 88.12 198 ALA B CA 1
ATOM 5323 C C . ALA B 1 198 ? 13.844 -7.008 1.645 1 88.12 198 ALA B C 1
ATOM 5325 O O . ALA B 1 198 ? 14.422 -5.93 1.8 1 88.12 198 ALA B O 1
ATOM 5326 N N . LYS B 1 199 ? 12.656 -7.316 2.078 1 91.12 199 LYS B N 1
ATOM 5327 C CA . LYS B 1 199 ? 11.961 -6.414 2.992 1 91.12 199 LYS B CA 1
ATOM 5328 C C . LYS B 1 199 ? 12.016 -6.938 4.426 1 91.12 199 LYS B C 1
ATOM 5330 O O . LYS B 1 199 ? 11.891 -8.141 4.656 1 91.12 199 LYS B O 1
ATOM 5335 N N . ILE B 1 200 ? 12.352 -5.957 5.379 1 92.88 200 ILE B N 1
ATOM 5336 C CA . ILE B 1 200 ? 12.258 -6.227 6.809 1 92.88 200 ILE B CA 1
ATOM 5337 C C . ILE B 1 200 ? 11.016 -5.562 7.383 1 92.88 200 ILE B C 1
ATOM 5339 O O . ILE B 1 200 ? 10.734 -4.395 7.102 1 92.88 200 ILE B O 1
ATOM 5343 N N . LEU B 1 201 ? 10.219 -6.383 8 1 92.5 201 LEU B N 1
ATOM 5344 C CA . LEU B 1 201 ? 9.031 -5.879 8.672 1 92.5 201 LEU B CA 1
ATOM 5345 C C . LEU B 1 201 ? 8.961 -6.383 10.109 1 92.5 201 LEU B C 1
ATOM 5347 O O . LEU B 1 201 ? 9.266 -7.547 10.383 1 92.5 201 LEU B O 1
ATOM 5351 N N . GLY B 1 202 ? 8.594 -5.484 11.062 1 93.56 202 GLY B N 1
ATOM 5352 C CA . GLY B 1 202 ? 8.453 -5.914 12.445 1 93.56 202 GLY B CA 1
ATOM 5353 C C . GLY B 1 202 ? 7.582 -4.988 13.273 1 93.56 202 GLY B C 1
ATOM 5354 O O . GLY B 1 202 ? 7.379 -3.828 12.914 1 93.56 202 GLY B O 1
ATOM 5355 N N . SER B 1 203 ? 6.973 -5.555 14.211 1 93.62 203 SER B N 1
ATOM 5356 C CA . SER B 1 203 ? 6.273 -4.848 15.281 1 93.62 203 SER B CA 1
ATOM 5357 C C . SER B 1 203 ? 6.883 -5.168 16.641 1 93.62 203 SER B C 1
ATOM 5359 O O . SER B 1 203 ? 6.844 -6.316 17.094 1 93.62 203 SER B O 1
ATOM 5361 N N . ILE B 1 204 ? 7.539 -4.164 17.297 1 92.81 204 ILE B N 1
ATOM 5362 C CA . ILE B 1 204 ? 8.258 -4.352 18.547 1 92.81 204 ILE B CA 1
ATOM 5363 C C . ILE B 1 204 ? 7.887 -3.234 19.516 1 92.81 204 ILE B C 1
ATOM 5365 O O . ILE B 1 204 ? 7.348 -2.203 19.125 1 92.81 204 ILE B O 1
ATOM 5369 N N . PRO B 1 205 ? 8.102 -3.502 20.797 1 86.75 205 PRO B N 1
ATOM 5370 C CA . PRO B 1 205 ? 7.816 -2.428 21.75 1 86.75 205 PRO B CA 1
ATOM 5371 C C . PRO B 1 205 ? 8.539 -1.128 21.422 1 86.75 205 PRO B C 1
ATOM 5373 O O . PRO B 1 205 ? 9.695 -1.155 20.984 1 86.75 205 PRO B O 1
ATOM 5376 N N . ALA B 1 206 ? 7.762 -0.044 21.594 1 83.31 206 ALA B N 1
ATOM 5377 C CA . ALA B 1 206 ? 8.242 1.278 21.203 1 83.31 206 ALA B CA 1
ATOM 5378 C C . ALA B 1 206 ? 9.625 1.556 21.797 1 83.31 206 ALA B C 1
ATOM 5380 O O . ALA B 1 206 ? 10.5 2.098 21.109 1 83.31 206 ALA B O 1
ATOM 5381 N N . GLU B 1 207 ? 9.906 1.245 23.047 1 78.62 207 GLU B N 1
ATOM 5382 C CA . GLU B 1 207 ? 11.18 1.516 23.703 1 78.62 207 GLU B CA 1
ATOM 5383 C C . GLU B 1 207 ? 12.312 0.72 23.062 1 78.62 207 GLU B C 1
ATOM 5385 O O . GLU B 1 207 ? 13.43 1.222 22.938 1 78.62 207 GLU B O 1
ATOM 5390 N N . GLN B 1 208 ? 12.016 -0.513 22.688 1 83.94 208 GLN B N 1
ATOM 5391 C CA . GLN B 1 208 ? 13.016 -1.339 22.031 1 83.94 208 GLN B CA 1
ATOM 5392 C C . GLN B 1 208 ? 13.312 -0.827 20.625 1 83.94 208 GLN B C 1
ATOM 5394 O O . GLN B 1 208 ? 14.461 -0.839 20.188 1 83.94 208 GLN B O 1
ATOM 5399 N N . ALA B 1 209 ? 12.227 -0.414 19.984 1 88.44 209 ALA B N 1
ATOM 5400 C CA . ALA B 1 209 ? 12.391 0.155 18.656 1 88.44 209 ALA B CA 1
ATOM 5401 C C . ALA B 1 209 ? 13.266 1.406 18.688 1 88.44 209 ALA B C 1
ATOM 5403 O O . ALA B 1 209 ? 14.078 1.632 17.797 1 88.44 209 ALA B O 1
ATOM 5404 N N . ARG B 1 210 ? 13.039 2.238 19.656 1 78.56 210 ARG B N 1
ATOM 5405 C CA . ARG B 1 210 ? 13.844 3.445 19.812 1 78.56 210 ARG B CA 1
ATOM 5406 C C . ARG B 1 210 ? 15.312 3.098 20.031 1 78.56 210 ARG B C 1
ATOM 5408 O O . ARG B 1 210 ? 16.203 3.754 19.469 1 78.56 210 ARG B O 1
ATOM 5415 N N . ALA B 1 211 ? 15.602 2.066 20.922 1 81.12 211 ALA B N 1
ATOM 5416 C CA . ALA B 1 211 ? 16.969 1.607 21.125 1 81.12 211 ALA B CA 1
ATOM 5417 C C . ALA B 1 211 ? 17.594 1.129 19.812 1 81.12 211 ALA B C 1
ATOM 5419 O O . ALA B 1 211 ? 18.734 1.453 19.5 1 81.12 211 ALA B O 1
ATOM 5420 N N . PHE B 1 212 ? 16.797 0.433 19.094 1 87.75 212 PHE B N 1
ATOM 5421 C CA . PHE B 1 212 ? 17.234 -0.068 17.797 1 87.75 212 PHE B CA 1
ATOM 5422 C C . PHE B 1 212 ? 17.531 1.084 16.844 1 87.75 212 PHE B C 1
ATOM 5424 O O . PHE B 1 212 ? 18.578 1.106 16.203 1 87.75 212 PHE B O 1
ATOM 5431 N N . ASP B 1 213 ? 16.656 1.979 16.797 1 85.88 213 ASP B N 1
ATOM 5432 C CA . ASP B 1 213 ? 16.828 3.162 15.953 1 85.88 213 ASP B CA 1
ATOM 5433 C C . ASP B 1 213 ? 18.078 3.939 16.344 1 85.88 213 ASP B C 1
ATOM 5435 O O . ASP B 1 213 ? 18.844 4.387 15.484 1 85.88 213 ASP B O 1
ATOM 5439 N N . GLY B 1 214 ? 18.234 4.145 17.656 1 80.06 214 GLY B N 1
ATOM 5440 C CA . GLY B 1 214 ? 19.406 4.844 18.156 1 80.06 214 GLY B CA 1
ATOM 5441 C C . GLY B 1 214 ? 20.703 4.164 17.797 1 80.06 214 GLY B C 1
ATOM 5442 O O . GLY B 1 214 ? 21.672 4.828 17.406 1 80.06 214 GLY B O 1
ATOM 5443 N N . ARG B 1 215 ? 20.703 2.861 17.906 1 83.81 215 ARG B N 1
ATOM 5444 C CA . ARG B 1 215 ? 21.922 2.105 17.578 1 83.81 215 ARG B CA 1
ATOM 5445 C C . ARG B 1 215 ? 22.25 2.209 16.094 1 83.81 215 ARG B C 1
ATOM 5447 O O . ARG B 1 215 ? 23.422 2.369 15.727 1 83.81 215 ARG B O 1
ATOM 5454 N N . LEU B 1 216 ? 21.281 2.078 15.273 1 88.75 216 LEU B N 1
ATOM 5455 C CA . LEU B 1 216 ? 21.5 2.244 13.844 1 88.75 216 LEU B CA 1
ATOM 5456 C C . LEU B 1 216 ? 22.031 3.637 13.531 1 88.75 216 LEU B C 1
ATOM 5458 O O . LEU B 1 216 ? 22.938 3.793 12.695 1 88.75 216 LEU B O 1
ATOM 5462 N N . ARG B 1 217 ? 21.469 4.617 14.188 1 82.12 217 ARG B N 1
ATOM 5463 C CA . ARG B 1 217 ? 21.922 5.988 14 1 82.12 217 ARG B CA 1
ATOM 5464 C C . ARG B 1 217 ? 23.391 6.137 14.422 1 82.12 217 ARG B C 1
ATOM 5466 O O . ARG B 1 217 ? 24.188 6.762 13.727 1 82.12 217 ARG B O 1
ATOM 5473 N N . GLU B 1 218 ? 23.719 5.598 15.586 1 80 218 GLU B N 1
ATOM 5474 C CA . GLU B 1 218 ? 25.094 5.641 16.078 1 80 218 GLU B CA 1
ATOM 5475 C C . GLU B 1 218 ? 26.062 5.066 15.047 1 80 218 GLU B C 1
ATOM 5477 O O . GLU B 1 218 ? 27.078 5.688 14.742 1 80 218 GLU B O 1
ATOM 5482 N N . LEU B 1 219 ? 25.719 3.945 14.539 1 85 219 LEU B N 1
ATOM 5483 C CA . LEU B 1 219 ? 26.594 3.303 13.555 1 85 219 LEU B CA 1
ATOM 5484 C C . LEU B 1 219 ? 26.641 4.121 12.266 1 85 219 LEU B C 1
ATOM 5486 O O . LEU B 1 219 ? 27.734 4.332 11.711 1 85 219 LEU B O 1
ATOM 5490 N N . ALA B 1 220 ? 25.531 4.598 11.883 1 87.75 220 ALA B N 1
ATOM 5491 C CA . ALA B 1 220 ? 25.453 5.355 10.641 1 87.75 220 ALA B CA 1
ATOM 5492 C C . ALA B 1 220 ? 26.266 6.645 10.727 1 87.75 220 ALA B C 1
ATOM 5494 O O . ALA B 1 220 ? 26.766 7.137 9.719 1 87.75 220 ALA B O 1
ATOM 5495 N N . MET B 1 221 ? 26.406 7.148 11.93 1 81.19 221 MET B N 1
ATOM 5496 C CA . MET B 1 221 ? 27.094 8.422 12.125 1 81.19 221 MET B CA 1
ATOM 5497 C C . MET B 1 221 ? 28.578 8.203 12.438 1 81.19 221 MET B C 1
ATOM 5499 O O . MET B 1 221 ? 29.344 9.164 12.547 1 81.19 221 MET B O 1
ATOM 5503 N N . SER B 1 222 ? 29.031 7.004 12.547 1 83.25 222 SER B N 1
ATOM 5504 C CA . SER B 1 222 ? 30.391 6.711 12.969 1 83.25 222 SER B CA 1
ATOM 5505 C C . SER B 1 222 ? 31.359 6.84 11.797 1 83.25 222 SER B C 1
ATOM 5507 O O . SER B 1 222 ? 32.594 6.805 11.992 1 83.25 222 SER B O 1
ATOM 5509 N N . VAL B 1 223 ? 30.844 7.027 10.656 1 89.25 223 VAL B N 1
ATOM 5510 C CA . VAL B 1 223 ? 31.703 7.133 9.484 1 89.25 223 VAL B CA 1
ATOM 5511 C C . VAL B 1 223 ? 32.219 8.57 9.344 1 89.25 223 VAL B C 1
ATOM 5513 O O . VAL B 1 223 ? 31.703 9.477 10 1 89.25 223 VAL B O 1
ATOM 5516 N N . CYS B 1 224 ? 33.312 8.672 8.469 1 89.44 224 CYS B N 1
ATOM 5517 C CA . CYS B 1 224 ? 33.844 10.008 8.273 1 89.44 224 CYS B CA 1
ATOM 5518 C C . CYS B 1 224 ? 33 10.797 7.285 1 89.44 224 CYS B C 1
ATOM 5520 O O . CYS B 1 224 ? 32.094 10.25 6.66 1 89.44 224 CYS B O 1
ATOM 5522 N N . ARG B 1 225 ? 33.188 12.062 7.18 1 86.12 225 ARG B N 1
ATOM 5523 C CA . ARG B 1 225 ? 32.406 12.984 6.375 1 86.12 225 ARG B CA 1
ATOM 5524 C C . ARG B 1 225 ? 32.5 12.648 4.891 1 86.12 225 ARG B C 1
ATOM 5526 O O . ARG B 1 225 ? 31.672 13.07 4.09 1 86.12 225 ARG B O 1
ATOM 5533 N N . ASN B 1 226 ? 33.594 11.938 4.57 1 90.5 226 ASN B N 1
ATOM 5534 C CA . ASN B 1 226 ? 33.844 11.648 3.162 1 90.5 226 ASN B CA 1
ATOM 5535 C C . ASN B 1 226 ? 33.188 10.328 2.738 1 90.5 226 ASN B C 1
ATOM 5537 O O . ASN B 1 226 ? 33.375 9.883 1.604 1 90.5 226 ASN B O 1
ATOM 5541 N N . ASP B 1 227 ? 32.469 9.773 3.643 1 92.44 227 ASP B N 1
ATOM 5542 C CA . ASP B 1 227 ? 31.75 8.562 3.262 1 92.44 227 ASP B CA 1
ATOM 5543 C C . ASP B 1 227 ? 30.781 8.844 2.113 1 92.44 227 ASP B C 1
ATOM 5545 O O . ASP B 1 227 ? 30.031 9.828 2.152 1 92.44 227 ASP B O 1
ATOM 5549 N N . SER B 1 228 ? 30.812 7.992 1.105 1 93.19 228 SER B N 1
ATOM 5550 C CA . SER B 1 228 ? 30.078 8.25 -0.133 1 93.19 228 SER B CA 1
ATOM 5551 C C . SER B 1 228 ? 28.609 7.918 0.019 1 93.19 228 SER B C 1
ATOM 5553 O O . SER B 1 228 ? 27.781 8.289 -0.828 1 93.19 228 SER B O 1
ATOM 5555 N N . ARG B 1 229 ? 28.219 7.316 1.07 1 93.44 229 ARG B N 1
ATOM 5556 C CA . ARG B 1 229 ? 26.844 6.848 1.23 1 93.44 229 ARG B CA 1
ATOM 5557 C C . ARG B 1 229 ? 25.953 7.945 1.812 1 93.44 229 ARG B C 1
ATOM 5559 O O . ARG B 1 229 ? 26.438 8.797 2.564 1 93.44 229 ARG B O 1
ATOM 5566 N N . THR B 1 230 ? 24.703 7.828 1.454 1 91.31 230 THR B N 1
ATOM 5567 C CA . THR B 1 230 ? 23.703 8.648 2.133 1 91.31 230 THR B CA 1
ATOM 5568 C C . THR B 1 230 ? 23.422 8.117 3.537 1 91.31 230 THR B C 1
ATOM 5570 O O . THR B 1 230 ? 23.828 7 3.875 1 91.31 230 THR B O 1
ATOM 5573 N N . TYR B 1 231 ? 22.844 8.906 4.402 1 87.75 231 TYR B N 1
ATOM 5574 C CA . TYR B 1 231 ? 22.5 8.492 5.758 1 87.75 231 TYR B CA 1
ATOM 5575 C C . TYR B 1 231 ? 21.641 7.242 5.746 1 87.75 231 TYR B C 1
ATOM 5577 O O . TYR B 1 231 ? 21.859 6.316 6.527 1 87.75 231 TYR B O 1
ATOM 5585 N N . GLU B 1 232 ? 20.625 7.137 4.809 1 90.88 232 GLU B N 1
ATOM 5586 C CA . GLU B 1 232 ? 19.734 5.988 4.73 1 90.88 232 GLU B CA 1
ATOM 5587 C C . GLU B 1 232 ? 20.5 4.723 4.34 1 90.88 232 GLU B C 1
ATOM 5589 O O . GLU B 1 232 ? 20.234 3.643 4.871 1 90.88 232 GLU B O 1
ATOM 5594 N N . GLN B 1 233 ? 21.438 4.902 3.447 1 93.94 233 GLN B N 1
ATOM 5595 C CA . GLN B 1 233 ? 22.281 3.775 3.059 1 93.94 233 GLN B CA 1
ATOM 5596 C C . GLN B 1 233 ? 23.125 3.295 4.23 1 93.94 233 GLN B C 1
ATOM 5598 O O . GLN B 1 233 ? 23.25 2.09 4.465 1 93.94 233 GLN B O 1
ATOM 5603 N N . ARG B 1 234 ? 23.688 4.25 4.949 1 93.81 234 ARG B N 1
ATOM 5604 C CA . ARG B 1 234 ? 24.5 3.906 6.102 1 93.81 234 ARG B CA 1
ATOM 5605 C C . ARG B 1 234 ? 23.688 3.18 7.164 1 93.81 234 ARG B C 1
ATOM 5607 O O . ARG B 1 234 ? 24.172 2.244 7.801 1 93.81 234 ARG B O 1
ATOM 5614 N N . ARG B 1 235 ? 22.453 3.607 7.293 1 92.69 235 ARG B N 1
ATOM 5615 C CA . ARG B 1 235 ? 21.578 2.953 8.266 1 92.69 235 ARG B CA 1
ATOM 5616 C C . ARG B 1 235 ? 21.281 1.517 7.848 1 92.69 235 ARG B C 1
ATOM 5618 O O . ARG B 1 235 ? 21.281 0.61 8.68 1 92.69 235 ARG B O 1
ATOM 5625 N N . ALA B 1 236 ? 21.016 1.314 6.629 1 95.44 236 ALA B N 1
ATOM 5626 C CA . ALA B 1 236 ? 20.781 -0.035 6.117 1 95.44 236 ALA B CA 1
ATOM 5627 C C . ALA B 1 236 ? 22.016 -0.913 6.32 1 95.44 236 ALA B C 1
ATOM 5629 O O . ALA B 1 236 ? 21.906 -2.047 6.793 1 95.44 236 ALA B O 1
ATOM 5630 N N . ASP B 1 237 ? 23.188 -0.344 5.988 1 93.75 237 ASP B N 1
ATOM 5631 C CA . ASP B 1 237 ? 24.438 -1.09 6.145 1 93.75 237 ASP B CA 1
ATOM 5632 C C . ASP B 1 237 ? 24.75 -1.331 7.621 1 93.75 237 ASP B C 1
ATOM 5634 O O . ASP B 1 237 ? 25.375 -2.33 7.969 1 93.75 237 ASP B O 1
ATOM 5638 N N . ALA B 1 238 ? 24.312 -0.402 8.43 1 92.94 238 ALA B N 1
ATOM 5639 C CA . ALA B 1 238 ? 24.516 -0.553 9.875 1 92.94 238 ALA B CA 1
ATOM 5640 C C . ALA B 1 238 ? 23.797 -1.802 10.391 1 92.94 238 ALA B C 1
ATOM 5642 O O . ALA B 1 238 ? 24.297 -2.471 11.305 1 92.94 238 ALA B O 1
ATOM 5643 N N . LEU B 1 239 ? 22.641 -2.08 9.836 1 92.62 239 LEU B N 1
ATOM 5644 C CA . LEU B 1 239 ? 21.938 -3.287 10.242 1 92.62 239 LEU B CA 1
ATOM 5645 C C . LEU B 1 239 ? 22.781 -4.527 9.977 1 92.62 239 LEU B C 1
ATOM 5647 O O . LEU B 1 239 ? 22.812 -5.453 10.789 1 92.62 239 LEU B O 1
ATOM 5651 N N . PHE B 1 240 ? 23.391 -4.523 8.891 1 88.06 240 PHE B N 1
ATOM 5652 C CA . PHE B 1 240 ? 24.266 -5.648 8.562 1 88.06 240 PHE B CA 1
ATOM 5653 C C . PHE B 1 240 ? 25.406 -5.758 9.562 1 88.06 240 PHE B C 1
ATOM 5655 O O . PHE B 1 240 ? 25.75 -6.855 10 1 88.06 240 PHE B O 1
ATOM 5662 N N . GLU B 1 241 ? 25.953 -4.637 9.883 1 87.31 241 GLU B N 1
ATOM 5663 C CA . GLU B 1 241 ? 27.047 -4.633 10.859 1 87.31 241 GLU B CA 1
ATOM 5664 C C . GLU B 1 241 ? 26.547 -5.102 12.227 1 87.31 241 GLU B C 1
ATOM 5666 O O . GLU B 1 241 ? 27.25 -5.84 12.93 1 87.31 241 GLU B O 1
ATOM 5671 N N . LEU B 1 242 ? 25.406 -4.656 12.547 1 85.5 242 LEU B N 1
ATOM 5672 C CA . LEU B 1 242 ? 24.797 -5.125 13.789 1 85.5 242 LEU B CA 1
ATOM 5673 C C . LEU B 1 242 ? 24.625 -6.637 13.781 1 85.5 242 LEU B C 1
ATOM 5675 O O . LEU B 1 242 ? 24.891 -7.309 14.781 1 85.5 242 LEU B O 1
ATOM 5679 N N . THR B 1 243 ? 24.156 -7.117 12.695 1 85.62 243 THR B N 1
ATOM 5680 C CA . THR B 1 243 ? 23.938 -8.555 12.523 1 85.62 243 THR B CA 1
ATOM 5681 C C . THR B 1 243 ? 25.25 -9.32 12.734 1 85.62 243 THR B C 1
ATOM 5683 O O . THR B 1 243 ? 25.25 -10.398 13.328 1 85.62 243 THR B O 1
ATOM 5686 N N . ASN B 1 244 ? 26.266 -8.703 12.281 1 80 244 ASN B N 1
ATOM 5687 C CA . ASN B 1 244 ? 27.578 -9.344 12.352 1 80 244 ASN B CA 1
ATOM 5688 C C . ASN B 1 244 ? 28.266 -9.055 13.68 1 80 244 ASN B C 1
ATOM 5690 O O . ASN B 1 244 ? 29.375 -9.539 13.922 1 80 244 ASN B O 1
ATOM 5694 N N . GLY B 1 245 ? 27.719 -8.281 14.43 1 76.5 245 GLY B N 1
ATOM 5695 C CA . GLY B 1 245 ? 28.312 -7.945 15.719 1 76.5 245 GLY B CA 1
ATOM 5696 C C . GLY B 1 245 ? 29.438 -6.926 15.602 1 76.5 245 GLY B C 1
ATOM 5697 O O . GLY B 1 245 ? 30.297 -6.848 16.484 1 76.5 245 GLY B O 1
ATOM 5698 N N . SER B 1 246 ? 29.438 -6.273 14.586 1 77.62 246 SER B N 1
ATOM 5699 C CA . SER B 1 246 ? 30.453 -5.242 14.391 1 77.62 246 SER B CA 1
ATOM 5700 C C . SER B 1 246 ? 30.125 -3.994 15.211 1 77.62 246 SER B C 1
ATOM 5702 O O . SER B 1 246 ? 28.984 -3.553 15.25 1 77.62 246 SER B O 1
ATOM 5704 N N . PRO B 1 247 ? 31.172 -3.477 15.812 1 76.25 247 PRO B N 1
ATOM 5705 C CA . PRO B 1 247 ? 30.938 -2.299 16.641 1 76.25 247 PRO B CA 1
ATOM 5706 C C . PRO B 1 247 ? 30.875 -1.003 15.844 1 76.25 247 PRO B C 1
ATOM 5708 O O . PRO B 1 247 ? 30.547 0.052 16.391 1 76.25 247 PRO B O 1
ATOM 5711 N N . PHE B 1 248 ? 31.281 -1.051 14.641 1 82.94 248 PHE B N 1
ATOM 5712 C CA . PHE B 1 248 ? 31.25 0.159 13.828 1 82.94 248 PHE B CA 1
ATOM 5713 C C . PHE B 1 248 ? 30.891 -0.167 12.383 1 82.94 248 PHE B C 1
ATOM 5715 O O . PHE B 1 248 ? 30.938 -1.327 11.969 1 82.94 248 PHE B O 1
ATOM 5722 N N . LEU B 1 249 ? 30.438 0.785 11.664 1 90.5 249 LEU B N 1
ATOM 5723 C CA . LEU B 1 249 ? 30.219 0.708 10.227 1 90.5 249 LEU B CA 1
ATOM 5724 C C . LEU B 1 249 ? 31.469 1.133 9.469 1 90.5 249 LEU B C 1
ATOM 5726 O O . LEU B 1 249 ? 31.922 2.271 9.594 1 90.5 249 LEU B O 1
ATOM 5730 N N . PRO B 1 250 ? 32.062 0.235 8.781 1 90.56 250 PRO B N 1
ATOM 5731 C CA . PRO B 1 250 ? 33.25 0.633 8.008 1 90.56 250 PRO B CA 1
ATOM 5732 C C . PRO B 1 250 ? 32.938 1.8 7.062 1 90.56 250 PRO B C 1
ATOM 5734 O O . PRO B 1 250 ? 31.938 1.802 6.367 1 90.56 250 PRO B O 1
ATOM 5737 N N . CYS B 1 251 ? 33.812 2.734 7.098 1 92.62 251 CYS B N 1
ATOM 5738 C CA . CYS B 1 251 ? 33.656 3.918 6.258 1 92.62 251 CYS B CA 1
ATOM 5739 C C . CYS B 1 251 ? 33.938 3.588 4.797 1 92.62 251 CYS B C 1
ATOM 5741 O O . CYS B 1 251 ? 34.875 2.832 4.488 1 92.62 251 CYS B O 1
ATOM 5743 N N . ASN B 1 252 ? 33.219 4.109 3.941 1 91.81 252 ASN B N 1
ATOM 5744 C CA . ASN B 1 252 ? 33.344 3.867 2.508 1 91.81 252 ASN B CA 1
ATOM 5745 C C . ASN B 1 252 ? 34.062 5.031 1.806 1 91.81 252 ASN B C 1
ATOM 5747 O O . ASN B 1 252 ? 33.812 5.281 0.623 1 91.81 252 ASN B O 1
ATOM 5751 N N . CYS B 1 253 ? 34.875 5.828 2.508 1 89.81 253 CYS B N 1
ATOM 5752 C CA . CYS B 1 253 ? 35.5 7.012 1.927 1 89.81 253 CYS B CA 1
ATOM 5753 C C . CYS B 1 253 ? 36.656 6.621 1.016 1 89.81 253 CYS B C 1
ATOM 5755 O O . CYS B 1 253 ? 37.094 7.418 0.183 1 89.81 253 CYS B O 1
ATOM 5757 N N . GLY B 1 254 ? 37.188 5.395 1.177 1 88.88 254 GLY B N 1
ATOM 5758 C CA . GLY B 1 254 ? 38.281 4.91 0.338 1 88.88 254 GLY B CA 1
ATOM 5759 C C . GLY B 1 254 ? 39.625 5.516 0.693 1 88.88 254 GLY B C 1
ATOM 5760 O O . GLY B 1 254 ? 40.625 5.324 -0.027 1 88.88 254 GLY B O 1
ATOM 5761 N N . ARG B 1 255 ? 39.656 6.301 1.613 1 89.81 255 ARG B N 1
ATOM 5762 C CA . ARG B 1 255 ? 40.906 7.004 1.964 1 89.81 255 ARG B CA 1
ATOM 5763 C C . ARG B 1 255 ? 41.719 6.195 2.953 1 89.81 255 ARG B C 1
ATOM 5765 O O . ARG B 1 255 ? 41.188 5.598 3.887 1 89.81 255 ARG B O 1
ATOM 5772 N N . ASP B 1 256 ? 42.938 6.109 2.752 1 86.12 256 ASP B N 1
ATOM 5773 C CA . ASP B 1 256 ? 43.875 5.43 3.65 1 86.12 256 ASP B CA 1
ATOM 5774 C C . ASP B 1 256 ? 43.938 6.148 4.996 1 86.12 256 ASP B C 1
ATOM 5776 O O . ASP B 1 256 ? 44.188 5.516 6.027 1 86.12 256 ASP B O 1
ATOM 5780 N N . ASP B 1 257 ? 43.812 7.453 4.961 1 86.88 257 ASP B N 1
ATOM 5781 C CA . ASP B 1 257 ? 43.906 8.266 6.176 1 86.88 257 ASP B CA 1
ATOM 5782 C C . ASP B 1 257 ? 42.531 8.547 6.746 1 86.88 257 ASP B C 1
ATOM 5784 O O . ASP B 1 257 ? 42.281 9.609 7.328 1 86.88 257 ASP B O 1
ATOM 5788 N N . CYS B 1 258 ? 41.594 7.594 6.551 1 89.75 258 CYS B N 1
ATOM 5789 C CA . CYS B 1 258 ? 40.25 7.777 7.07 1 89.75 258 CYS B CA 1
ATOM 5790 C C . CYS B 1 258 ? 40.281 8.047 8.57 1 89.75 258 CYS B C 1
ATOM 5792 O O . CYS B 1 258 ? 40.875 7.289 9.328 1 89.75 258 CYS B O 1
ATOM 5794 N N . PRO B 1 259 ? 39.844 9.172 9.016 1 86.81 259 PRO B N 1
ATOM 5795 C CA . PRO B 1 259 ? 39.875 9.562 10.422 1 86.81 259 PRO B CA 1
ATOM 5796 C C . PRO B 1 259 ? 38.906 8.758 11.281 1 86.81 259 PRO B C 1
ATOM 5798 O O . PRO B 1 259 ? 38.812 8.992 12.492 1 86.81 259 PRO B O 1
ATOM 5801 N N . GLN B 1 260 ? 38.094 7.816 10.594 1 85.56 260 GLN B N 1
ATOM 5802 C CA . GLN B 1 260 ? 37.125 7.074 11.383 1 85.56 260 GLN B CA 1
ATOM 5803 C C . GLN B 1 260 ? 37.781 6.352 12.547 1 85.56 260 GLN B C 1
ATOM 5805 O O . GLN B 1 260 ? 38.844 5.715 12.375 1 85.56 260 GLN B O 1
ATOM 5810 N N . ASP B 1 261 ? 37.219 6.73 13.773 1 70.38 261 ASP B N 1
ATOM 5811 C CA . ASP B 1 261 ? 37.625 5.98 14.945 1 70.38 261 ASP B CA 1
ATOM 5812 C C . ASP B 1 261 ? 37.062 4.566 14.938 1 70.38 261 ASP B C 1
ATOM 5814 O O . ASP B 1 261 ? 35.844 4.387 15.102 1 70.38 261 ASP B O 1
ATOM 5818 N N . ARG B 1 262 ? 37.906 3.73 14.531 1 67.06 262 ARG B N 1
ATOM 5819 C CA . ARG B 1 262 ? 37.469 2.348 14.398 1 67.06 262 ARG B CA 1
ATOM 5820 C C . ARG B 1 262 ? 37.531 1.619 15.734 1 67.06 262 ARG B C 1
ATOM 5822 O O . ARG B 1 262 ? 37.344 0.4 15.797 1 67.06 262 ARG B O 1
ATOM 5829 N N . SER B 1 263 ? 38.062 2.385 16.797 1 59.69 263 SER B N 1
ATOM 5830 C CA . SER B 1 263 ? 38.281 1.716 18.062 1 59.69 263 SER B CA 1
ATOM 5831 C C . SER B 1 263 ? 36.969 1.3 18.719 1 59.69 263 SER B C 1
ATOM 5833 O O . SER B 1 263 ? 36.938 0.533 19.672 1 59.69 263 SER B O 1
ATOM 5835 N N . GLY B 1 264 ? 35.844 1.352 17.906 1 56.28 264 GLY B N 1
ATOM 5836 C CA . GLY B 1 264 ? 34.625 0.745 18.391 1 56.28 264 GLY B CA 1
ATOM 5837 C C . GLY B 1 264 ? 33.969 1.532 19.516 1 56.28 264 GLY B C 1
ATOM 5838 O O . GLY B 1 264 ? 32.938 1.121 20.062 1 56.28 264 GLY B O 1
ATOM 5839 N N . GLY B 1 265 ? 34.781 2.504 20.234 1 50.09 265 GLY B N 1
ATOM 5840 C CA . GLY B 1 265 ? 34.281 3.188 21.406 1 50.09 265 GLY B CA 1
ATOM 5841 C C . GLY B 1 265 ? 33.188 4.184 21.078 1 50.09 265 GLY B C 1
ATOM 5842 O O . GLY B 1 265 ? 33.031 5.188 21.781 1 50.09 265 GLY B O 1
ATOM 5843 N N . VAL B 1 266 ? 32.719 3.973 20 1 46.66 266 VAL B N 1
ATOM 5844 C CA . VAL B 1 266 ? 31.703 4.977 19.703 1 46.66 266 VAL B CA 1
ATOM 5845 C C . VAL B 1 266 ? 30.656 4.992 20.812 1 46.66 266 VAL B C 1
ATOM 5847 O O . VAL B 1 266 ? 30.078 3.957 21.141 1 46.66 266 VAL B O 1
ATOM 5850 N N . VAL B 1 267 ? 30.891 5.926 21.734 1 44.16 267 VAL B N 1
ATOM 5851 C CA . VAL B 1 267 ? 29.875 6.219 22.75 1 44.16 267 VAL B CA 1
ATOM 5852 C C . VAL B 1 267 ? 28.484 6.238 22.109 1 44.16 267 VAL B C 1
ATOM 5854 O O . VAL B 1 267 ? 28.219 7.062 21.219 1 44.16 267 VAL B O 1
ATOM 5857 N N . VAL B 1 268 ? 28.016 5.109 22 1 46.38 268 VAL B N 1
ATOM 5858 C CA . VAL B 1 268 ? 26.625 4.934 21.562 1 46.38 268 VAL B CA 1
ATOM 5859 C C . VAL B 1 268 ? 25.734 5.938 22.281 1 46.38 268 VAL B C 1
ATOM 5861 O O . VAL B 1 268 ? 25.516 5.828 23.484 1 46.38 268 VAL B O 1
ATOM 5864 N N . ARG B 1 269 ? 25.797 7.199 21.969 1 48.28 269 ARG B N 1
ATOM 5865 C CA . ARG B 1 269 ? 24.828 8.086 22.594 1 48.28 269 ARG B CA 1
ATOM 5866 C C . ARG B 1 269 ? 23.422 7.523 22.469 1 48.28 269 ARG B C 1
ATOM 5868 O O . ARG B 1 269 ? 23 7.117 21.375 1 48.28 269 ARG B O 1
ATOM 5875 N N . ARG B 1 270 ? 22.938 7.117 23.562 1 52.78 270 ARG B N 1
ATOM 5876 C CA . ARG B 1 270 ? 21.562 6.645 23.641 1 52.78 270 ARG B CA 1
ATOM 5877 C C . ARG B 1 270 ? 20.594 7.668 23.062 1 52.78 270 ARG B C 1
ATOM 5879 O O . ARG B 1 270 ? 20.672 8.859 23.375 1 52.78 270 ARG B O 1
ATOM 5886 N N . PRO B 1 271 ? 19.953 7.324 22.047 1 57.28 271 PRO B N 1
ATOM 5887 C CA . PRO B 1 271 ? 18.969 8.281 21.516 1 57.28 271 PRO B CA 1
ATOM 5888 C C . PRO B 1 271 ? 18.016 8.789 22.594 1 57.28 271 PRO B C 1
ATOM 5890 O O . PRO B 1 271 ? 17.625 8.031 23.484 1 57.28 271 PRO B O 1
ATOM 5893 N N . VAL B 1 272 ? 17.859 10.203 22.672 1 66.88 272 VAL B N 1
ATOM 5894 C CA . VAL B 1 272 ? 16.953 10.82 23.625 1 66.88 272 VAL B CA 1
ATOM 5895 C C . VAL B 1 272 ? 15.516 10.695 23.125 1 66.88 272 VAL B C 1
ATOM 5897 O O . VAL B 1 272 ? 15.227 11 21.953 1 66.88 272 VAL B O 1
ATOM 5900 N N . VAL B 1 273 ? 14.727 9.938 23.906 1 73.38 273 VAL B N 1
ATOM 5901 C CA . VAL B 1 273 ? 13.297 9.859 23.625 1 73.38 273 VAL B CA 1
ATOM 5902 C C . VAL B 1 273 ? 12.531 10.758 24.594 1 73.38 273 VAL B C 1
ATOM 5904 O O . VAL B 1 273 ? 12.797 10.75 25.797 1 73.38 273 VAL B O 1
ATOM 5907 N N . HIS B 1 274 ? 11.656 11.672 24.078 1 84.38 274 HIS B N 1
ATOM 5908 C CA . HIS B 1 274 ? 10.867 12.562 24.922 1 84.38 274 HIS B CA 1
ATOM 5909 C C . HIS B 1 274 ? 9.492 11.977 25.219 1 84.38 274 HIS B C 1
ATOM 5911 O O . HIS B 1 274 ? 8.75 11.641 24.297 1 84.38 274 HIS B O 1
ATOM 5917 N N . VAL B 1 275 ? 9.234 11.742 26.406 1 89 275 VAL B N 1
ATOM 5918 C CA . VAL B 1 275 ? 7.898 11.375 26.859 1 89 275 VAL B CA 1
ATOM 5919 C C . VAL B 1 275 ? 7.281 12.523 27.656 1 89 275 VAL B C 1
ATOM 5921 O O . VAL B 1 275 ? 7.91 13.062 28.562 1 89 275 VAL B O 1
ATOM 5924 N N . VAL B 1 276 ? 6.105 12.969 27.266 1 91.38 276 VAL B N 1
ATOM 5925 C CA . VAL B 1 276 ? 5.379 14.016 27.984 1 91.38 276 VAL B CA 1
ATOM 5926 C C . VAL B 1 276 ? 4.23 13.406 28.781 1 91.38 276 VAL B C 1
ATOM 5928 O O . VAL B 1 276 ? 3.42 12.648 28.234 1 91.38 276 VAL B O 1
ATOM 5931 N N . MET B 1 277 ? 4.215 13.602 30.047 1 92 277 MET B N 1
ATOM 5932 C CA . MET B 1 277 ? 3.125 13.117 30.875 1 92 277 MET B CA 1
ATOM 5933 C C . MET B 1 277 ? 2.812 14.117 32 1 92 277 MET B C 1
ATOM 5935 O O . MET B 1 277 ? 3.607 15.016 32.281 1 92 277 MET B O 1
ATOM 5939 N N . THR B 1 278 ? 1.647 14.07 32.562 1 91 278 THR B N 1
ATOM 5940 C CA . THR B 1 278 ? 1.28 14.898 33.688 1 91 278 THR B CA 1
ATOM 5941 C C . THR B 1 278 ? 1.887 14.344 35 1 91 278 THR B C 1
ATOM 5943 O O . THR B 1 278 ? 2.256 13.172 35.062 1 91 278 THR B O 1
ATOM 5946 N N . ASP B 1 279 ? 1.953 15.266 35.875 1 91.25 279 ASP B N 1
ATOM 5947 C CA . ASP B 1 279 ? 2.418 14.844 37.188 1 91.25 279 ASP B CA 1
ATOM 5948 C C . ASP B 1 279 ? 1.512 13.758 37.781 1 91.25 279 ASP B C 1
ATOM 5950 O O . ASP B 1 279 ? 1.988 12.82 38.438 1 91.25 279 ASP B O 1
ATOM 5954 N N . SER B 1 280 ? 0.271 13.891 37.531 1 90.81 280 SER B N 1
ATOM 5955 C CA . SER B 1 280 ? -0.681 12.891 38 1 90.81 280 SER B CA 1
ATOM 5956 C C . SER B 1 280 ? -0.371 11.516 37.406 1 90.81 280 SER B C 1
ATOM 5958 O O . SER B 1 280 ? -0.424 10.508 38.125 1 90.81 280 SER B O 1
ATOM 5960 N N . THR B 1 281 ? -0.038 11.445 36.094 1 89.69 281 THR B N 1
ATOM 5961 C CA . THR B 1 281 ? 0.312 10.188 35.438 1 89.69 281 THR B CA 1
ATOM 5962 C C . THR B 1 281 ? 1.571 9.594 36.062 1 89.69 281 THR B C 1
ATOM 5964 O O . THR B 1 281 ? 1.622 8.391 36.344 1 89.69 281 THR B O 1
ATOM 5967 N N . LEU B 1 282 ? 2.521 10.43 36.344 1 92.25 282 LEU B N 1
ATOM 5968 C CA . LEU B 1 282 ? 3.777 9.969 36.938 1 92.25 282 LEU B CA 1
ATOM 5969 C C . LEU B 1 282 ? 3.543 9.352 38.312 1 92.25 282 LEU B C 1
ATOM 5971 O O . LEU B 1 282 ? 4.211 8.383 38.688 1 92.25 282 LEU B O 1
ATOM 5975 N N . ARG B 1 283 ? 2.549 9.883 38.938 1 92.12 283 ARG B N 1
ATOM 5976 C CA . ARG B 1 283 ? 2.291 9.469 40.312 1 92.12 283 ARG B CA 1
ATOM 5977 C C . ARG B 1 283 ? 1.27 8.336 40.375 1 92.12 283 ARG B C 1
ATOM 5979 O O . ARG B 1 283 ? 0.793 7.965 41.438 1 92.12 283 ARG B O 1
ATOM 5986 N N . GLY B 1 284 ? 0.85 7.902 39.25 1 88.88 284 GLY B N 1
ATOM 5987 C CA . GLY B 1 284 ? 0.012 6.715 39.281 1 88.88 284 GLY B CA 1
ATOM 5988 C C . GLY B 1 284 ? -1.352 6.934 38.656 1 88.88 284 GLY B C 1
ATOM 5989 O O . GLY B 1 284 ? -2.184 6.023 38.625 1 88.88 284 GLY B O 1
ATOM 5990 N N . GLY B 1 285 ? -1.604 8.164 38.188 1 86.19 285 GLY B N 1
ATOM 5991 C CA . GLY B 1 285 ? -2.857 8.445 37.5 1 86.19 285 GLY B CA 1
ATOM 5992 C C . GLY B 1 285 ? -3.008 7.688 36.188 1 86.19 285 GLY B C 1
ATOM 5993 O O . GLY B 1 285 ? -2.053 7.078 35.719 1 86.19 285 GLY B O 1
ATOM 5994 N N . GLY B 1 286 ? -4.211 7.695 35.656 1 79.62 286 GLY B N 1
ATOM 5995 C CA . GLY B 1 286 ? -4.535 6.891 34.5 1 79.62 286 GLY B CA 1
ATOM 5996 C C . GLY B 1 286 ? -4.48 7.676 33.188 1 79.62 286 GLY B C 1
ATOM 5997 O O . GLY B 1 286 ? -4.676 7.109 32.125 1 79.62 286 GLY B O 1
ATOM 5998 N N . GLU B 1 287 ? -4.121 8.961 33.312 1 82.19 287 GLU B N 1
ATOM 5999 C CA . GLU B 1 287 ? -4.086 9.789 32.094 1 82.19 287 GLU B CA 1
ATOM 6000 C C . GLU B 1 287 ? -2.969 9.344 31.156 1 82.19 287 GLU B C 1
ATOM 6002 O O . GLU B 1 287 ? -1.85 9.07 31.594 1 82.19 287 GLU B O 1
ATOM 6007 N N . PRO B 1 288 ? -3.32 9.273 29.875 1 82.38 288 PRO B N 1
ATOM 6008 C CA . PRO B 1 288 ? -2.297 8.828 28.922 1 82.38 288 PRO B CA 1
ATOM 6009 C C . PRO B 1 288 ? -1.173 9.852 28.75 1 82.38 288 PRO B C 1
ATOM 6011 O O . PRO B 1 288 ? -1.292 10.984 29.203 1 82.38 288 PRO B O 1
ATOM 6014 N N . ALA B 1 289 ? -0.076 9.328 28.312 1 87.62 289 ALA B N 1
ATOM 6015 C CA . ALA B 1 289 ? 1.092 10.148 28 1 87.62 289 ALA B CA 1
ATOM 6016 C C . ALA B 1 289 ? 1.349 10.195 26.5 1 87.62 289 ALA B C 1
ATOM 6018 O O . ALA B 1 289 ? 0.588 9.617 25.719 1 87.62 289 ALA B O 1
ATOM 6019 N N . HIS B 1 290 ? 2.229 11.062 26.156 1 86.12 290 HIS B N 1
ATOM 6020 C CA . HIS B 1 290 ? 2.607 11.203 24.75 1 86.12 290 HIS B CA 1
ATOM 6021 C C . HIS B 1 290 ? 4.086 10.906 24.547 1 86.12 290 HIS B C 1
ATOM 6023 O O . HIS B 1 290 ? 4.945 11.5 25.219 1 86.12 290 HIS B O 1
ATOM 6029 N N . LEU B 1 291 ? 4.355 9.938 23.797 1 82.62 291 LEU B N 1
ATOM 6030 C CA . LEU B 1 291 ? 5.715 9.617 23.375 1 82.62 291 LEU B CA 1
ATOM 6031 C C . LEU B 1 291 ? 6.027 10.242 22.016 1 82.62 291 LEU B C 1
ATOM 6033 O O . LEU B 1 291 ? 5.391 9.906 21.016 1 82.62 291 LEU B O 1
ATOM 6037 N N . ASP B 1 292 ? 7.039 11.148 22.047 1 81.38 292 ASP B N 1
ATOM 6038 C CA . ASP B 1 292 ? 7.391 11.883 20.828 1 81.38 292 ASP B CA 1
ATOM 6039 C C . ASP B 1 292 ? 7.715 10.938 19.688 1 81.38 292 ASP B C 1
ATOM 6041 O O . ASP B 1 292 ? 8.523 10.016 19.844 1 81.38 292 ASP B O 1
ATOM 6045 N N . GLY B 1 293 ? 7.016 11.164 18.484 1 75.62 293 GLY B N 1
ATOM 6046 C CA . GLY B 1 293 ? 7.242 10.336 17.312 1 75.62 293 GLY B CA 1
ATOM 6047 C C . GLY B 1 293 ? 6.371 9.094 17.266 1 75.62 293 GLY B C 1
ATOM 6048 O O . GLY B 1 293 ? 6.27 8.43 16.234 1 75.62 293 GLY B O 1
ATOM 6049 N N . TYR B 1 294 ? 5.766 8.797 18.391 1 73.25 294 TYR B N 1
ATOM 6050 C CA . TYR B 1 294 ? 5 7.555 18.469 1 73.25 294 TYR B CA 1
ATOM 6051 C C . TYR B 1 294 ? 3.553 7.832 18.859 1 73.25 294 TYR B C 1
ATOM 6053 O O . TYR B 1 294 ? 2.654 7.062 18.5 1 73.25 294 TYR B O 1
ATOM 6061 N N . GLY B 1 295 ? 3.326 8.898 19.578 1 78 295 GLY B N 1
ATOM 6062 C CA . GLY B 1 295 ? 1.952 9.242 19.906 1 78 295 GLY B CA 1
ATOM 6063 C C . GLY B 1 295 ? 1.578 8.914 21.328 1 78 295 GLY B C 1
ATOM 6064 O O . GLY B 1 295 ? 2.408 9.023 22.234 1 78 295 GLY B O 1
ATOM 6065 N N . VAL B 1 296 ? 0.3 8.516 21.594 1 79.25 296 VAL B N 1
ATOM 6066 C CA . VAL B 1 296 ? -0.268 8.336 22.922 1 79.25 296 VAL B CA 1
ATOM 6067 C C . VAL B 1 296 ? 0.153 6.973 23.484 1 79.25 296 VAL B C 1
ATOM 6069 O O . VAL B 1 296 ? 0.14 5.973 22.766 1 79.25 296 VAL B O 1
ATOM 6072 N N . ILE B 1 297 ? 0.576 6.938 24.656 1 80.62 297 ILE B N 1
ATOM 6073 C CA . ILE B 1 297 ? 0.893 5.699 25.359 1 80.62 297 ILE B CA 1
ATOM 6074 C C . ILE B 1 297 ? 0.123 5.637 26.672 1 80.62 297 ILE B C 1
ATOM 6076 O O . ILE B 1 297 ? -0.3 6.672 27.203 1 80.62 297 ILE B O 1
ATOM 6080 N N . SER B 1 298 ? -0.06 4.43 27.156 1 81.12 298 SER B N 1
ATOM 6081 C CA . SER B 1 298 ? -0.77 4.27 28.422 1 81.12 298 SER B CA 1
ATOM 6082 C C . SER B 1 298 ? 0.027 4.859 29.578 1 81.12 298 SER B C 1
ATOM 6084 O O . SER B 1 298 ? 1.247 5.012 29.484 1 81.12 298 SER B O 1
ATOM 6086 N N . ALA B 1 299 ? -0.743 5.18 30.609 1 85.06 299 ALA B N 1
ATOM 6087 C CA . ALA B 1 299 ? -0.105 5.684 31.828 1 85.06 299 ALA B CA 1
ATOM 6088 C C . ALA B 1 299 ? 0.928 4.691 32.344 1 85.06 299 ALA B C 1
ATOM 6090 O O . ALA B 1 299 ? 2.027 5.086 32.75 1 85.06 299 ALA B O 1
ATOM 6091 N N . GLU B 1 300 ? 0.539 3.459 32.281 1 84.62 300 GLU B N 1
ATOM 6092 C CA . GLU B 1 300 ? 1.438 2.422 32.781 1 84.62 300 GLU B CA 1
ATOM 6093 C C . GLU B 1 300 ? 2.721 2.363 31.953 1 84.62 300 GLU B C 1
ATOM 6095 O O . GLU B 1 300 ? 3.82 2.287 32.5 1 84.62 300 GLU B O 1
ATOM 6100 N N . HIS B 1 301 ? 2.51 2.396 30.703 1 82.38 301 HIS B N 1
ATOM 6101 C CA . HIS B 1 301 ? 3.67 2.391 29.812 1 82.38 301 HIS B CA 1
ATOM 6102 C C . HIS B 1 301 ? 4.562 3.6 30.062 1 82.38 301 HIS B C 1
ATOM 6104 O O . HIS B 1 301 ? 5.789 3.477 30.094 1 82.38 301 HIS B O 1
ATOM 6110 N N . ALA B 1 302 ? 4.012 4.719 30.25 1 87.75 302 ALA B N 1
ATOM 6111 C CA . ALA B 1 302 ? 4.758 5.941 30.547 1 87.75 302 ALA B CA 1
ATOM 6112 C C . ALA B 1 302 ? 5.574 5.797 31.828 1 87.75 302 ALA B C 1
ATOM 6114 O O . ALA B 1 302 ? 6.73 6.219 31.875 1 87.75 302 ALA B O 1
ATOM 6115 N N . ARG B 1 303 ? 5.004 5.23 32.781 1 90.25 303 ARG B N 1
ATOM 6116 C CA . ARG B 1 303 ? 5.703 5.02 34.031 1 90.25 303 ARG B CA 1
ATOM 6117 C C . ARG B 1 303 ? 6.84 4.02 33.875 1 90.25 303 ARG B C 1
ATOM 6119 O O . ARG B 1 303 ? 7.898 4.168 34.5 1 90.25 303 ARG B O 1
ATOM 6126 N N . ASP B 1 304 ? 6.551 3.025 33.062 1 84.19 304 ASP B N 1
ATOM 6127 C CA . ASP B 1 304 ? 7.621 2.074 32.781 1 84.19 304 ASP B CA 1
ATOM 6128 C C . ASP B 1 304 ? 8.836 2.775 32.188 1 84.19 304 ASP B C 1
ATOM 6130 O O . ASP B 1 304 ? 9.977 2.508 32.562 1 84.19 304 ASP B O 1
ATOM 6134 N N . ILE B 1 305 ? 8.617 3.635 31.281 1 82.12 305 ILE B N 1
ATOM 6135 C CA . ILE B 1 305 ? 9.68 4.387 30.625 1 82.12 305 ILE B CA 1
ATOM 6136 C C . ILE B 1 305 ? 10.344 5.324 31.625 1 82.12 305 ILE B C 1
ATOM 6138 O O . ILE B 1 305 ? 11.57 5.477 31.625 1 82.12 305 ILE B O 1
ATOM 6142 N N . ALA B 1 306 ? 9.586 5.926 32.5 1 89.12 306 ALA B N 1
ATOM 6143 C CA . ALA B 1 306 ? 10.055 6.926 33.469 1 89.12 306 ALA B CA 1
ATOM 6144 C C . ALA B 1 306 ? 11.031 6.316 34.469 1 89.12 306 ALA B C 1
ATOM 6146 O O . ALA B 1 306 ? 11.867 7.02 35.031 1 89.12 306 ALA B O 1
ATOM 6147 N N . GLN B 1 307 ? 10.93 5.012 34.656 1 87.25 307 GLN B N 1
ATOM 6148 C CA . GLN B 1 307 ? 11.766 4.352 35.625 1 87.25 307 GLN B CA 1
ATOM 6149 C C . GLN B 1 307 ? 13.25 4.531 35.312 1 87.25 307 GLN B C 1
ATOM 6151 O O . GLN B 1 307 ? 14.078 4.676 36.219 1 87.25 307 GLN B O 1
ATOM 6156 N N . ASP B 1 308 ? 13.57 4.551 34.094 1 79.44 308 ASP B N 1
ATOM 6157 C CA . ASP B 1 308 ? 14.969 4.648 33.719 1 79.44 308 ASP B CA 1
ATOM 6158 C C . ASP B 1 308 ? 15.227 5.941 32.938 1 79.44 308 ASP B C 1
ATOM 6160 O O . ASP B 1 308 ? 16.234 6.055 32.219 1 79.44 308 ASP B O 1
ATOM 6164 N N . ALA B 1 309 ? 14.367 6.898 33.156 1 84.75 309 ALA B N 1
ATOM 6165 C CA . ALA B 1 309 ? 14.484 8.117 32.375 1 84.75 309 ALA B CA 1
ATOM 6166 C C . ALA B 1 309 ? 14.828 9.312 33.25 1 84.75 309 ALA B C 1
ATOM 6168 O O . ALA B 1 309 ? 14.672 9.266 34.469 1 84.75 309 ALA B O 1
ATOM 6169 N N . VAL B 1 310 ? 15.438 10.32 32.625 1 87.44 310 VAL B N 1
ATOM 6170 C CA . VAL B 1 310 ? 15.594 11.617 33.25 1 87.44 310 VAL B CA 1
ATOM 6171 C C . VAL B 1 310 ? 14.273 12.375 33.219 1 87.44 310 VAL B C 1
ATOM 6173 O O . VAL B 1 310 ? 13.688 12.562 32.156 1 87.44 310 VAL B O 1
ATOM 6176 N N . ILE B 1 311 ? 13.852 12.734 34.375 1 91 311 ILE B N 1
ATOM 6177 C CA . ILE B 1 311 ? 12.57 13.438 34.469 1 91 311 ILE B CA 1
ATOM 6178 C C . ILE B 1 311 ? 12.82 14.93 34.656 1 91 311 ILE B C 1
ATOM 6180 O O . ILE B 1 311 ? 13.578 15.336 35.562 1 91 311 ILE B O 1
ATOM 6184 N N . ARG B 1 312 ? 12.242 15.734 33.812 1 90.69 312 ARG B N 1
ATOM 6185 C CA . ARG B 1 312 ? 12.328 17.188 33.906 1 90.69 312 ARG B CA 1
ATOM 6186 C C . ARG B 1 312 ? 10.938 17.812 33.938 1 90.69 312 ARG B C 1
ATOM 6188 O O . ARG B 1 312 ? 10.055 17.438 33.156 1 90.69 312 ARG B O 1
ATOM 6195 N N . ASN B 1 313 ? 10.773 18.734 34.844 1 90.62 313 ASN B N 1
ATOM 6196 C CA . ASN B 1 313 ? 9.523 19.484 34.906 1 90.62 313 ASN B CA 1
ATOM 6197 C C . ASN B 1 313 ? 9.461 20.562 33.812 1 90.62 313 ASN B C 1
ATOM 6199 O O . ASN B 1 313 ? 10.453 21.25 33.562 1 90.62 313 ASN B O 1
ATOM 6203 N N . VAL B 1 314 ? 8.359 20.562 33.188 1 90.75 314 VAL B N 1
ATOM 6204 C CA . VAL B 1 314 ? 8.164 21.547 32.125 1 90.75 314 VAL B CA 1
ATOM 6205 C C . VAL B 1 314 ? 7.496 22.797 32.719 1 90.75 314 VAL B C 1
ATOM 6207 O O . VAL B 1 314 ? 6.465 22.703 33.375 1 90.75 314 VAL B O 1
ATOM 6210 N N . ARG B 1 315 ? 8.133 23.969 32.469 1 86.5 315 ARG B N 1
ATOM 6211 C CA . ARG B 1 315 ? 7.57 25.234 32.906 1 86.5 315 ARG B CA 1
ATOM 6212 C C . ARG B 1 315 ? 6.656 25.828 31.828 1 86.5 315 ARG B C 1
ATOM 6214 O O . ARG B 1 315 ? 6.98 25.781 30.641 1 86.5 315 ARG B O 1
ATOM 6221 N N . VAL B 1 316 ? 5.504 26.281 32.219 1 84.44 316 VAL B N 1
ATOM 6222 C CA . VAL B 1 316 ? 4.602 26.984 31.328 1 84.44 316 VAL B CA 1
ATOM 6223 C C . VAL B 1 316 ? 5.109 28.406 31.109 1 84.44 316 VAL B C 1
ATOM 6225 O O . VAL B 1 316 ? 5.426 29.125 32.062 1 84.44 316 VAL B O 1
ATOM 6228 N N . PRO B 1 317 ? 5.238 28.766 29.859 1 83.19 317 PRO B N 1
ATOM 6229 C CA . PRO B 1 317 ? 5.734 30.125 29.594 1 83.19 317 PRO B CA 1
ATOM 6230 C C . PRO B 1 317 ? 4.836 31.203 30.203 1 83.19 317 PRO B C 1
ATOM 6232 O O . PRO B 1 317 ? 3.621 31.016 30.297 1 83.19 317 PRO B O 1
ATOM 6235 N N . ALA B 1 318 ? 5.461 32.312 30.641 1 65.44 318 ALA B N 1
ATOM 6236 C CA . ALA B 1 318 ? 4.789 33.406 31.344 1 65.44 318 ALA B CA 1
ATOM 6237 C C . ALA B 1 318 ? 3.709 34.031 30.469 1 65.44 318 ALA B C 1
ATOM 6239 O O . ALA B 1 318 ? 2.686 34.5 30.984 1 65.44 318 ALA B O 1
ATOM 6240 N N . ASP B 1 319 ? 4.02 34.219 29.156 1 59.16 319 ASP B N 1
ATOM 6241 C CA . ASP B 1 319 ? 3.057 34.875 28.281 1 59.16 319 ASP B CA 1
ATOM 6242 C C . ASP B 1 319 ? 1.717 34.156 28.297 1 59.16 319 ASP B C 1
ATOM 6244 O O . ASP B 1 319 ? 0.677 34.719 28 1 59.16 319 ASP B O 1
ATOM 6248 N N . THR B 1 320 ? 1.674 32.875 28.516 1 53.75 320 THR B N 1
ATOM 6249 C CA . THR B 1 320 ? 0.447 32.094 28.672 1 53.75 320 THR B CA 1
ATOM 6250 C C . THR B 1 320 ? -0.165 32.344 30.047 1 53.75 320 THR B C 1
ATOM 6252 O O . THR B 1 320 ? -1.384 32.25 30.219 1 53.75 320 THR B O 1
ATOM 6255 N N . ALA B 1 321 ? 0.856 32.688 31.047 1 49.62 321 ALA B N 1
ATOM 6256 C CA . ALA B 1 321 ? 0.493 32.75 32.469 1 49.62 321 ALA B CA 1
ATOM 6257 C C . ALA B 1 321 ? 0.179 34.188 32.875 1 49.62 321 ALA B C 1
ATOM 6259 O O . ALA B 1 321 ? -0.591 34.438 33.812 1 49.62 321 ALA B O 1
ATOM 6260 N N . THR B 1 322 ? 0.992 35.188 32.281 1 51.75 322 THR B N 1
ATOM 6261 C CA . THR B 1 322 ? 0.867 36.562 32.812 1 51.75 322 THR B CA 1
ATOM 6262 C C . THR B 1 322 ? 0.365 37.5 31.734 1 51.75 322 THR B C 1
ATOM 6264 O O . THR B 1 322 ? 0.52 37.25 30.547 1 51.75 322 THR B O 1
ATOM 6267 N N . GLU B 1 323 ? -0.426 38.5 32.094 1 57.97 323 GLU B N 1
ATOM 6268 C CA . GLU B 1 323 ? -0.979 39.625 31.328 1 57.97 323 GLU B CA 1
ATOM 6269 C C . GLU B 1 323 ? 0.128 40.438 30.672 1 57.97 323 GLU B C 1
ATOM 6271 O O . GLU B 1 323 ? -0.104 41.094 29.656 1 57.97 323 GLU B O 1
ATOM 6276 N N . SER B 1 324 ? 1.441 40.375 31.203 1 64.75 324 SER B N 1
ATOM 6277 C CA . SER B 1 324 ? 2.447 41.25 30.625 1 64.75 324 SER B CA 1
ATOM 6278 C C . SER B 1 324 ? 3.354 40.5 29.656 1 64.75 324 SER B C 1
ATOM 6280 O O . SER B 1 324 ? 3.705 39.344 29.906 1 64.75 324 SER B O 1
ATOM 6282 N N . VAL B 1 325 ? 3.658 41 28.516 1 74.81 325 VAL B N 1
ATOM 6283 C CA . VAL B 1 325 ? 4.535 40.438 27.5 1 74.81 325 VAL B CA 1
ATOM 6284 C C . VAL B 1 325 ? 5.969 40.406 28.016 1 74.81 325 VAL B C 1
ATOM 6286 O O . VAL B 1 325 ? 6.539 41.438 28.375 1 74.81 325 VAL B O 1
ATOM 6289 N N . PRO B 1 326 ? 6.488 39.219 28.281 1 81.94 326 PRO B N 1
ATOM 6290 C CA . PRO B 1 326 ? 7.867 39.125 28.781 1 81.94 326 PRO B CA 1
ATOM 6291 C C . PRO B 1 326 ? 8.883 39.688 27.797 1 81.94 326 PRO B C 1
ATOM 6293 O O . PRO B 1 326 ? 8.602 39.812 26.609 1 81.94 326 PRO B O 1
ATOM 6296 N N . GLY B 1 327 ? 10.055 40.156 28.328 1 84.31 327 GLY B N 1
ATOM 6297 C CA . GLY B 1 327 ? 11.133 40.656 27.516 1 84.31 327 GLY B CA 1
ATOM 6298 C C . GLY B 1 327 ? 11.562 39.719 26.422 1 84.31 327 GLY B C 1
ATOM 6299 O O . GLY B 1 327 ? 12.008 40.156 25.344 1 84.31 327 GLY B O 1
ATOM 6300 N N . SER B 1 328 ? 11.398 38.438 26.719 1 87.81 328 SER B N 1
ATOM 6301 C CA . SER B 1 328 ? 11.836 37.406 25.766 1 87.81 328 SER B CA 1
ATOM 6302 C C . SER B 1 328 ? 10.984 37.438 24.5 1 87.81 328 SER B C 1
ATOM 6304 O O . SER B 1 328 ? 11.398 36.938 23.453 1 87.81 328 SER B O 1
ATOM 6306 N N . ALA B 1 329 ? 9.906 38.094 24.578 1 91 329 ALA B N 1
ATOM 6307 C CA . ALA B 1 329 ? 9 38.188 23.438 1 91 329 ALA B CA 1
ATOM 6308 C C . ALA B 1 329 ? 9.594 39.062 22.328 1 91 329 ALA B C 1
ATOM 6310 O O . ALA B 1 329 ? 9.156 38.969 21.172 1 91 329 ALA B O 1
ATOM 6311 N N . TYR B 1 330 ? 10.555 39.875 22.719 1 90.94 330 TYR B N 1
ATOM 6312 C CA . TYR B 1 330 ? 11.109 40.844 21.766 1 90.94 330 TYR B CA 1
ATOM 6313 C C . TYR B 1 330 ? 12.398 40.312 21.141 1 90.94 330 TYR B C 1
ATOM 6315 O O . TYR B 1 330 ? 13.094 41.062 20.438 1 90.94 330 TYR B O 1
ATOM 6323 N N . VAL B 1 331 ? 12.672 39.031 21.438 1 92.06 331 VAL B N 1
ATOM 6324 C CA . VAL B 1 331 ? 13.797 38.344 20.828 1 92.06 331 VAL B CA 1
ATOM 6325 C C . VAL B 1 331 ? 13.297 37.281 19.828 1 92.06 331 VAL B C 1
ATOM 6327 O O . VAL B 1 331 ? 12.32 36.594 20.109 1 92.06 331 VAL B O 1
ATOM 6330 N N . TYR B 1 332 ? 13.961 37.25 18.781 1 93.12 332 TYR B N 1
ATOM 6331 C CA . TYR B 1 332 ? 13.5 36.406 17.688 1 93.12 332 TYR B CA 1
ATOM 6332 C C . TYR B 1 332 ? 13.523 34.938 18.078 1 93.12 332 TYR B C 1
ATOM 6334 O O . TYR B 1 332 ? 12.555 34.219 17.859 1 93.12 332 TYR B O 1
ATOM 6342 N N . ARG B 1 333 ? 14.617 34.5 18.703 1 92.69 333 ARG B N 1
ATOM 6343 C CA . ARG B 1 333 ? 14.766 33.125 19.094 1 92.69 333 ARG B CA 1
ATOM 6344 C C . ARG B 1 333 ? 14.016 32.812 20.375 1 92.69 333 ARG B C 1
ATOM 6346 O O . ARG B 1 333 ? 14.203 33.5 21.391 1 92.69 333 ARG B O 1
ATOM 6353 N N . PRO B 1 334 ? 13.141 31.875 20.344 1 94.06 334 PRO B N 1
ATOM 6354 C CA . PRO B 1 334 ? 12.461 31.547 21.594 1 94.06 334 PRO B CA 1
ATOM 6355 C C . PRO B 1 334 ? 13.406 30.953 22.641 1 94.06 334 PRO B C 1
ATOM 6357 O O . PRO B 1 334 ? 14.328 30.219 22.297 1 94.06 334 PRO B O 1
ATOM 6360 N N . GLY B 1 335 ? 13.188 31.297 23.859 1 91.25 335 GLY B N 1
ATOM 6361 C CA . GLY B 1 335 ? 13.914 30.672 24.953 1 91.25 335 GLY B CA 1
ATOM 6362 C C . GLY B 1 335 ? 13.578 29.203 25.125 1 91.25 335 GLY B C 1
ATOM 6363 O O . GLY B 1 335 ? 12.625 28.703 24.531 1 91.25 335 GLY B O 1
ATOM 6364 N N . SER B 1 336 ? 14.281 28.516 25.938 1 91.5 336 SER B N 1
ATOM 6365 C CA . SER B 1 336 ? 14.148 27.062 26.125 1 91.5 336 SER B CA 1
ATOM 6366 C C . SER B 1 336 ? 12.781 26.703 26.688 1 91.5 336 SER B C 1
ATOM 6368 O O . SER B 1 336 ? 12.211 25.672 26.328 1 91.5 336 SER B O 1
ATOM 6370 N N . VAL B 1 337 ? 12.266 27.578 27.547 1 92 337 VAL B N 1
ATOM 6371 C CA . VAL B 1 337 ? 10.977 27.297 28.172 1 92 337 VAL B CA 1
ATOM 6372 C C . VAL B 1 337 ? 9.875 27.344 27.109 1 92 337 VAL B C 1
ATOM 6374 O O . VAL B 1 337 ? 9.086 26.406 26.984 1 92 337 VAL B O 1
ATOM 6377 N N . LEU B 1 338 ? 9.906 28.422 26.359 1 93 338 LEU B N 1
ATOM 6378 C CA . LEU B 1 338 ? 8.906 28.562 25.312 1 93 338 LEU B CA 1
ATOM 6379 C C . LEU B 1 338 ? 9.07 27.484 24.25 1 93 338 LEU B C 1
ATOM 6381 O O . LEU B 1 338 ? 8.086 26.906 23.781 1 93 338 LEU B O 1
ATOM 6385 N N . ASP B 1 339 ? 10.289 27.172 23.891 1 94.31 339 ASP B N 1
ATOM 6386 C CA . ASP B 1 339 ? 10.594 26.141 22.906 1 94.31 339 ASP B CA 1
ATOM 6387 C C . ASP B 1 339 ? 10.023 24.797 23.328 1 94.31 339 ASP B C 1
ATOM 6389 O O . ASP B 1 339 ? 9.258 24.172 22.578 1 94.31 339 ASP B O 1
ATOM 6393 N N . THR B 1 340 ? 10.305 24.391 24.484 1 93.06 340 THR B N 1
ATOM 6394 C CA . THR B 1 340 ? 9.844 23.109 25 1 93.06 340 THR B CA 1
ATOM 6395 C C . THR B 1 340 ? 8.32 23.078 25.094 1 93.06 340 THR B C 1
ATOM 6397 O O . THR B 1 340 ? 7.691 22.094 24.688 1 93.06 340 THR B O 1
ATOM 6400 N N . TRP B 1 341 ? 7.793 24.109 25.531 1 92.62 341 TRP B N 1
ATOM 6401 C CA . TRP B 1 341 ? 6.344 24.203 25.703 1 92.62 341 TRP B CA 1
ATOM 6402 C C . TRP B 1 341 ? 5.633 24.078 24.359 1 92.62 341 TRP B C 1
ATOM 6404 O O . TRP B 1 341 ? 4.664 23.328 24.234 1 92.62 341 TRP B O 1
ATOM 6414 N N . LEU B 1 342 ? 6.188 24.781 23.391 1 93.31 342 LEU B N 1
ATOM 6415 C CA . LEU B 1 342 ? 5.57 24.766 22.078 1 93.31 342 LEU B CA 1
ATOM 6416 C C . LEU B 1 342 ? 5.633 23.375 21.469 1 93.31 342 LEU B C 1
ATOM 6418 O O . LEU B 1 342 ? 4.688 22.938 20.797 1 93.31 342 LEU B O 1
ATOM 6422 N N . ARG B 1 343 ? 6.633 22.641 21.688 1 93.38 343 ARG B N 1
ATOM 6423 C CA . ARG B 1 343 ? 6.781 21.297 21.141 1 93.38 343 ARG B CA 1
ATOM 6424 C C . ARG B 1 343 ? 5.84 20.328 21.828 1 93.38 343 ARG B C 1
ATOM 6426 O O . ARG B 1 343 ? 5.293 19.422 21.188 1 93.38 343 ARG B O 1
ATOM 6433 N N . ILE B 1 344 ? 5.633 20.562 23.094 1 92 344 ILE B N 1
ATOM 6434 C CA . ILE B 1 344 ? 4.715 19.719 23.859 1 92 344 ILE B CA 1
ATOM 6435 C C . ILE B 1 344 ? 3.287 19.938 23.359 1 92 344 ILE B C 1
ATOM 6437 O O . ILE B 1 344 ? 2.541 18.984 23.156 1 92 344 ILE B O 1
ATOM 6441 N N . ILE B 1 345 ? 3.02 21.172 23.125 1 90.19 345 ILE B N 1
ATOM 6442 C CA . ILE B 1 345 ? 1.667 21.516 22.688 1 90.19 345 ILE B CA 1
ATOM 6443 C C . ILE B 1 345 ? 1.447 21.016 21.266 1 90.19 345 ILE B C 1
ATOM 6445 O O . ILE B 1 345 ? 0.386 20.469 20.938 1 90.19 345 ILE B O 1
ATOM 6449 N N . ALA B 1 346 ? 2.393 21.203 20.406 1 91.5 346 ALA B N 1
ATOM 6450 C CA . ALA B 1 346 ? 2.258 20.844 19 1 91.5 346 ALA B CA 1
ATOM 6451 C C . ALA B 1 346 ? 2.135 19.344 18.828 1 91.5 346 ALA B C 1
ATOM 6453 O O . ALA B 1 346 ? 1.284 18.859 18.062 1 91.5 346 ALA B O 1
ATOM 6454 N N . GLY B 1 347 ? 3.074 18.562 19.484 1 89.38 347 GLY B N 1
ATOM 6455 C CA . GLY B 1 347 ? 3.127 17.109 19.344 1 89.38 347 GLY B CA 1
ATOM 6456 C C . GLY B 1 347 ? 3.773 16.656 18.062 1 89.38 347 GLY B C 1
ATOM 6457 O O . GLY B 1 347 ? 4.57 15.719 18.047 1 89.38 347 GLY B O 1
ATOM 6458 N N . SER B 1 348 ? 3.428 17.25 17 1 90.44 348 SER B N 1
ATOM 6459 C CA . SER B 1 348 ? 3.973 17.016 15.664 1 90.44 348 SER B CA 1
ATOM 6460 C C . SER B 1 348 ? 3.826 18.25 14.781 1 90.44 348 SER B C 1
ATOM 6462 O O . SER B 1 348 ? 3.307 19.281 15.219 1 90.44 348 SER B O 1
ATOM 6464 N N . CYS B 1 349 ? 4.418 18.109 13.602 1 93.5 349 CYS B N 1
ATOM 6465 C CA . CYS B 1 349 ? 4.203 19.141 12.594 1 93.5 349 CYS B CA 1
ATOM 6466 C C . CYS B 1 349 ? 2.732 19.531 12.523 1 93.5 349 CYS B C 1
ATOM 6468 O O . CYS B 1 349 ? 1.855 18.672 12.508 1 93.5 349 CYS B O 1
ATOM 6470 N N . GLN B 1 350 ? 2.443 20.828 12.578 1 91.56 350 GLN B N 1
ATOM 6471 C CA . GLN B 1 350 ? 1.069 21.297 12.68 1 91.56 350 GLN B CA 1
ATOM 6472 C C . GLN B 1 350 ? 0.458 21.5 11.297 1 91.56 350 GLN B C 1
ATOM 6474 O O . GLN B 1 350 ? -0.633 22.062 11.164 1 91.56 350 GLN B O 1
ATOM 6479 N N . TRP B 1 351 ? 1.215 21.031 10.211 1 92.25 351 TRP B N 1
ATOM 6480 C CA . TRP B 1 351 ? 0.609 20.922 8.883 1 92.25 351 TRP B CA 1
ATOM 6481 C C . TRP B 1 351 ? -0.396 19.781 8.836 1 92.25 351 TRP B C 1
ATOM 6483 O O . TRP B 1 351 ? -0.326 18.844 9.648 1 92.25 351 TRP B O 1
ATOM 6493 N N . LEU B 1 352 ? -1.326 19.891 7.91 1 90.62 352 LEU B N 1
ATOM 6494 C CA . LEU B 1 352 ? -2.359 18.875 7.742 1 90.62 352 LEU B CA 1
ATOM 6495 C C . LEU B 1 352 ? -1.738 17.484 7.555 1 90.62 352 LEU B C 1
ATOM 6497 O O . LEU B 1 352 ? -0.894 17.297 6.68 1 90.62 352 LEU B O 1
ATOM 6501 N N . HIS B 1 353 ? -2.084 16.516 8.406 1 90.44 353 HIS B N 1
ATOM 6502 C CA . HIS B 1 353 ? -1.83 15.086 8.266 1 90.44 353 HIS B CA 1
ATOM 6503 C C . HIS B 1 353 ? -0.334 14.797 8.219 1 90.44 353 HIS B C 1
ATOM 6505 O O . HIS B 1 353 ? 0.106 13.898 7.492 1 90.44 353 HIS B O 1
ATOM 6511 N N . CYS B 1 354 ? 0.493 15.57 8.836 1 91.69 354 CYS B N 1
ATOM 6512 C CA . CYS B 1 354 ? 1.928 15.336 8.938 1 91.69 354 CYS B CA 1
ATOM 6513 C C . CYS B 1 354 ? 2.299 14.867 10.344 1 91.69 354 CYS B C 1
ATOM 6515 O O . CYS B 1 354 ? 1.897 15.484 11.336 1 91.69 354 CYS B O 1
ATOM 6517 N N . ASP B 1 355 ? 3.064 13.828 10.398 1 85.44 355 ASP B N 1
ATOM 6518 C CA . ASP B 1 355 ? 3.314 13.219 11.695 1 85.44 355 ASP B CA 1
ATOM 6519 C C . ASP B 1 355 ? 4.781 13.367 12.102 1 85.44 355 ASP B C 1
ATOM 6521 O O . ASP B 1 355 ? 5.262 12.648 12.977 1 85.44 355 ASP B O 1
ATOM 6525 N N . VAL B 1 356 ? 5.477 14.281 11.469 1 85.56 356 VAL B N 1
ATOM 6526 C CA . VAL B 1 356 ? 6.848 14.523 11.898 1 85.56 356 VAL B CA 1
ATOM 6527 C C . VAL B 1 356 ? 6.859 15.016 13.344 1 85.56 356 VAL B C 1
ATOM 6529 O O . VAL B 1 356 ? 6.152 15.961 13.688 1 85.56 356 VAL B O 1
ATOM 6532 N N . PRO B 1 357 ? 7.633 14.344 14.164 1 86 357 PRO B N 1
ATOM 6533 C CA . PRO B 1 357 ? 7.625 14.727 15.578 1 86 357 PRO B CA 1
ATOM 6534 C C . PRO B 1 357 ? 8 16.188 15.797 1 86 357 PRO B C 1
ATOM 6536 O O . PRO B 1 357 ? 8.828 16.734 15.062 1 86 357 PRO B O 1
ATOM 6539 N N . ALA B 1 358 ? 7.426 16.828 16.797 1 89.5 358 ALA B N 1
ATOM 6540 C CA . ALA B 1 358 ? 7.66 18.234 17.094 1 89.5 358 ALA B CA 1
ATOM 6541 C C . ALA B 1 358 ? 9.148 18.5 17.312 1 89.5 358 ALA B C 1
ATOM 6543 O O . ALA B 1 358 ? 9.656 19.562 16.938 1 89.5 358 ALA B O 1
ATOM 6544 N N . TRP B 1 359 ? 9.867 17.5 17.906 1 88.38 359 TRP B N 1
ATOM 6545 C CA . TRP B 1 359 ? 11.281 17.688 18.219 1 88.38 359 TRP B CA 1
ATOM 6546 C C . TRP B 1 359 ? 12.133 17.594 16.969 1 88.38 359 TRP B C 1
ATOM 6548 O O . TRP B 1 359 ? 13.328 17.891 16.984 1 88.38 359 TRP B O 1
ATOM 6558 N N . ASN B 1 360 ? 11.484 17.203 15.836 1 84 360 ASN B N 1
ATOM 6559 C CA . ASN B 1 360 ? 12.148 17.219 14.539 1 84 360 ASN B CA 1
ATOM 6560 C C . ASN B 1 360 ? 11.555 18.281 13.617 1 84 360 ASN B C 1
ATOM 6562 O O . ASN B 1 360 ? 11.68 18.188 12.391 1 84 360 ASN B O 1
ATOM 6566 N N . SER B 1 361 ? 10.867 19.172 14.203 1 91.38 361 SER B N 1
ATOM 6567 C CA . SER B 1 361 ? 10.227 20.25 13.445 1 91.38 361 SER B CA 1
ATOM 6568 C C . SER B 1 361 ? 10.844 21.594 13.773 1 91.38 361 SER B C 1
ATOM 6570 O O . SER B 1 361 ? 11.539 21.75 14.773 1 91.38 361 SER B O 1
ATOM 6572 N N . ASP B 1 362 ? 10.641 22.594 12.922 1 92.12 362 ASP B N 1
ATOM 6573 C CA . ASP B 1 362 ? 11.047 23.984 13.125 1 92.12 362 ASP B CA 1
ATOM 6574 C C . ASP B 1 362 ? 9.93 24.781 13.789 1 92.12 362 ASP B C 1
ATOM 6576 O O . ASP B 1 362 ? 8.766 24.672 13.414 1 92.12 362 ASP B O 1
ATOM 6580 N N . LEU B 1 363 ? 10.344 25.516 14.82 1 94.25 363 LEU B N 1
ATOM 6581 C CA . LEU B 1 363 ? 9.414 26.5 15.359 1 94.25 363 LEU B CA 1
ATOM 6582 C C . LEU B 1 363 ? 9.516 27.812 14.602 1 94.25 363 LEU B C 1
ATOM 6584 O O . LEU B 1 363 ? 10.609 28.297 14.32 1 94.25 363 LEU B O 1
ATOM 6588 N N . ASP B 1 364 ? 8.367 28.281 14.211 1 92.69 364 ASP B N 1
ATOM 6589 C CA . ASP B 1 364 ? 8.367 29.531 13.438 1 92.69 364 ASP B CA 1
ATOM 6590 C C . ASP B 1 364 ? 7.199 30.422 13.844 1 92.69 364 ASP B C 1
ATOM 6592 O O . ASP B 1 364 ? 6.172 29.938 14.312 1 92.69 364 ASP B O 1
ATOM 6596 N N . HIS B 1 365 ? 7.438 31.719 13.664 1 93.5 365 HIS B N 1
ATOM 6597 C CA . HIS B 1 365 ? 6.418 32.719 13.953 1 93.5 365 HIS B CA 1
ATOM 6598 C C . HIS B 1 365 ? 5.277 32.656 12.938 1 93.5 365 HIS B C 1
ATOM 6600 O O . HIS B 1 365 ? 5.516 32.469 11.742 1 93.5 365 HIS B O 1
ATOM 6606 N N . ASN B 1 366 ? 4.078 32.75 13.359 1 90.81 366 ASN B N 1
ATOM 6607 C CA . ASN B 1 366 ? 2.922 32.812 12.469 1 90.81 366 ASN B CA 1
ATOM 6608 C C . ASN B 1 366 ? 2.84 34.188 11.797 1 90.81 366 ASN B C 1
ATOM 6610 O O . ASN B 1 366 ? 2.639 34.281 10.586 1 90.81 366 ASN B O 1
ATOM 6614 N N . GLU B 1 367 ? 2.857 35.188 12.641 1 88.88 367 GLU B N 1
ATOM 6615 C CA . GLU B 1 367 ? 3.139 36.531 12.172 1 88.88 367 GLU B CA 1
ATOM 6616 C C . GLU B 1 367 ? 4.633 36.844 12.234 1 88.88 367 GLU B C 1
ATOM 6618 O O . GLU B 1 367 ? 5.266 36.656 13.273 1 88.88 367 GLU B O 1
ATOM 6623 N N . PRO B 1 368 ? 5.148 37.312 11.125 1 90.38 368 PRO B N 1
ATOM 6624 C CA . PRO B 1 368 ? 6.598 37.5 11.078 1 90.38 368 PRO B CA 1
ATOM 6625 C C . PRO B 1 368 ? 7.098 38.469 12.148 1 90.38 368 PRO B C 1
ATOM 6627 O O . PRO B 1 368 ? 6.461 39.469 12.422 1 90.38 368 PRO B O 1
ATOM 6630 N N . PHE B 1 369 ? 8.211 38.031 12.727 1 92.69 369 PHE B N 1
ATOM 6631 C CA . PHE B 1 369 ? 8.883 38.875 13.711 1 92.69 369 PHE B CA 1
ATOM 6632 C C . PHE B 1 369 ? 9.445 40.125 13.055 1 92.69 369 PHE B C 1
ATOM 6634 O O . PHE B 1 369 ? 10.094 40.062 12.008 1 92.69 369 PHE B O 1
ATOM 6641 N N . HIS B 1 370 ? 9.078 41.281 13.625 1 92.75 370 HIS B N 1
ATOM 6642 C CA . HIS B 1 370 ? 9.617 42.531 13.117 1 92.75 370 HIS B CA 1
ATOM 6643 C C . HIS B 1 370 ? 11.016 42.781 13.664 1 92.75 370 HIS B C 1
ATOM 6645 O O . HIS B 1 370 ? 11.164 43.375 14.742 1 92.75 370 HIS B O 1
ATOM 6651 N N . HIS B 1 371 ? 11.953 42.469 12.898 1 90.56 371 HIS B N 1
ATOM 6652 C CA . HIS B 1 371 ? 13.344 42.531 13.344 1 90.56 371 HIS B CA 1
ATOM 6653 C C . HIS B 1 371 ? 13.75 43.969 13.641 1 90.56 371 HIS B C 1
ATOM 6655 O O . HIS B 1 371 ? 14.523 44.219 14.57 1 90.56 371 HIS B O 1
ATOM 6661 N N . GLY B 1 372 ? 13.266 44.906 12.914 1 89.12 372 GLY B N 1
ATOM 6662 C CA . GLY B 1 372 ? 13.625 46.312 13.086 1 89.12 372 GLY B CA 1
ATOM 6663 C C . GLY B 1 372 ? 12.945 46.938 14.281 1 89.12 372 GLY B C 1
ATOM 6664 O O . GLY B 1 372 ? 13.5 47.844 14.914 1 89.12 372 GLY B O 1
ATOM 6665 N N . ASP B 1 373 ? 11.695 46.531 14.531 1 90 373 ASP B N 1
ATOM 6666 C CA . ASP B 1 373 ? 10.914 47 15.656 1 90 373 ASP B CA 1
ATOM 6667 C C . ASP B 1 373 ? 10.016 45.906 16.234 1 90 373 ASP B C 1
ATOM 6669 O O . ASP B 1 373 ? 8.82 45.875 15.93 1 90 373 ASP B O 1
ATOM 6673 N N . PRO B 1 374 ? 10.539 45.156 17.062 1 86.62 374 PRO B N 1
ATOM 6674 C CA . PRO B 1 374 ? 9.812 44 17.578 1 86.62 374 PRO B CA 1
ATOM 6675 C C . PRO B 1 374 ? 8.516 44.406 18.297 1 86.62 374 PRO B C 1
ATOM 6677 O O . PRO B 1 374 ? 7.625 43.562 18.469 1 86.62 374 PRO B O 1
ATOM 6680 N N . GLU B 1 375 ? 8.367 45.625 18.703 1 84.69 375 GLU B N 1
ATOM 6681 C CA . GLU B 1 375 ? 7.152 46.094 19.375 1 84.69 375 GLU B CA 1
ATOM 6682 C C . GLU B 1 375 ? 5.984 46.188 18.391 1 84.69 375 GLU B C 1
ATOM 6684 O O . GLU B 1 375 ? 4.824 46.125 18.797 1 84.69 375 GLU B O 1
ATOM 6689 N N . ARG B 1 376 ? 6.262 46.25 17.156 1 85 376 ARG B N 1
ATOM 6690 C CA . ARG B 1 376 ? 5.238 46.5 16.141 1 85 376 ARG B CA 1
ATOM 6691 C C . ARG B 1 376 ? 4.539 45.219 15.734 1 85 376 ARG B C 1
ATOM 6693 O O . ARG B 1 376 ? 3.428 45.25 15.203 1 85 376 ARG B O 1
ATOM 6700 N N . GLY B 1 377 ? 5.145 44.188 15.992 1 83.56 377 GLY B N 1
ATOM 6701 C CA . GLY B 1 377 ? 4.426 42.969 15.633 1 83.56 377 GLY B CA 1
ATOM 6702 C C . GLY B 1 377 ? 5.324 41.75 15.516 1 83.56 377 GLY B C 1
ATOM 6703 O O . GLY B 1 377 ? 6.551 41.875 15.508 1 83.56 377 GLY B O 1
ATOM 6704 N N . GLY B 1 378 ? 4.691 40.5 15.625 1 89.06 378 GLY B N 1
ATOM 6705 C CA . GLY B 1 378 ? 5.395 39.25 15.391 1 89.06 378 GLY B CA 1
ATOM 6706 C C . GLY B 1 378 ? 6.172 38.781 16.609 1 89.06 378 GLY B C 1
ATOM 6707 O O . GLY B 1 378 ? 7.262 38.219 16.469 1 89.06 378 GLY B O 1
ATOM 6708 N N . LYS B 1 379 ? 5.676 39.031 17.781 1 90.31 379 LYS B N 1
ATOM 6709 C CA . LYS B 1 379 ? 6.41 38.719 19.016 1 90.31 379 LYS B CA 1
ATOM 6710 C C . LYS B 1 379 ? 6.609 37.219 19.172 1 90.31 379 LYS B C 1
ATOM 6712 O O . LYS B 1 379 ? 5.797 36.438 18.688 1 90.31 379 LYS B O 1
ATOM 6717 N N . THR B 1 380 ? 7.652 36.875 19.781 1 93.5 380 THR B N 1
ATOM 6718 C CA . THR B 1 380 ? 7.977 35.5 20.109 1 93.5 380 THR B CA 1
ATOM 6719 C C . THR B 1 380 ? 7.219 35.031 21.344 1 93.5 380 THR B C 1
ATOM 6721 O O . THR B 1 380 ? 7.754 35.062 22.453 1 93.5 380 THR B O 1
ATOM 6724 N N . VAL B 1 381 ? 6.059 34.656 21.125 1 90.81 381 VAL B N 1
ATOM 6725 C CA . VAL B 1 381 ? 5.164 34.219 22.188 1 90.81 381 VAL B CA 1
ATOM 6726 C C . VAL B 1 381 ? 4.426 32.969 21.766 1 90.81 381 VAL B C 1
ATOM 6728 O O . VAL B 1 381 ? 4.406 32.625 20.578 1 90.81 381 VAL B O 1
ATOM 6731 N N . GLU B 1 382 ? 3.85 32.312 22.672 1 90.38 382 GLU B N 1
ATOM 6732 C CA . GLU B 1 382 ? 3.174 31.031 22.438 1 90.38 382 GLU B CA 1
ATOM 6733 C C . GLU B 1 382 ? 2.115 31.156 21.344 1 90.38 382 GLU B C 1
ATOM 6735 O O . GLU B 1 382 ? 1.994 30.281 20.484 1 90.38 382 GLU B O 1
ATOM 6740 N N . SER B 1 383 ? 1.402 32.219 21.375 1 86.19 383 SER B N 1
ATOM 6741 C CA . SER B 1 383 ? 0.258 32.375 20.484 1 86.19 383 SER B CA 1
ATOM 6742 C C . SER B 1 383 ? 0.705 32.688 19.062 1 86.19 383 SER B C 1
ATOM 6744 O O . SER B 1 383 ? -0.094 32.625 18.125 1 86.19 383 SER B O 1
ATOM 6746 N N . ASN B 1 384 ? 2.037 33 18.891 1 90.94 384 ASN B N 1
ATOM 6747 C CA . ASN B 1 384 ? 2.494 33.406 17.562 1 90.94 384 ASN B CA 1
ATOM 6748 C C . ASN B 1 384 ? 3.51 32.438 16.984 1 90.94 384 ASN B C 1
ATOM 6750 O O . ASN B 1 384 ? 4.258 32.781 16.062 1 90.94 384 ASN B O 1
ATOM 6754 N N . MET B 1 385 ? 3.555 31.266 17.578 1 93.25 385 MET B N 1
ATOM 6755 C CA . MET B 1 385 ? 4.531 30.312 17.062 1 93.25 385 MET B CA 1
ATOM 6756 C C . MET B 1 385 ? 3.889 28.953 16.828 1 93.25 385 MET B C 1
ATOM 6758 O O . MET B 1 385 ? 3 28.547 17.578 1 93.25 385 MET B O 1
ATOM 6762 N N . SER B 1 386 ? 4.336 28.312 15.789 1 93.56 386 SER B N 1
ATOM 6763 C CA . SER B 1 386 ? 3.883 26.969 15.438 1 93.56 386 SER B CA 1
ATOM 6764 C C . SER B 1 386 ? 5.051 26.078 14.992 1 93.56 386 SER B C 1
ATOM 6766 O O . SER B 1 386 ? 6.129 26.594 14.688 1 93.56 386 SER B O 1
ATOM 6768 N N . ALA B 1 387 ? 4.852 24.781 15.078 1 94.5 387 ALA B N 1
ATOM 6769 C CA . ALA B 1 387 ? 5.875 23.828 14.68 1 94.5 387 ALA B CA 1
ATOM 6770 C C . ALA B 1 387 ? 5.582 23.25 13.297 1 94.5 387 ALA B C 1
ATOM 6772 O O . ALA B 1 387 ? 4.488 22.75 13.039 1 94.5 387 ALA B O 1
ATOM 6773 N N . PHE B 1 388 ? 6.598 23.297 12.391 1 93.44 388 PHE B N 1
ATOM 6774 C CA . PHE B 1 388 ? 6.492 22.734 11.055 1 93.44 388 PHE B CA 1
ATOM 6775 C C . PHE B 1 388 ? 7.75 21.953 10.695 1 93.44 388 PHE B C 1
ATOM 6777 O O . PHE B 1 388 ? 8.859 22.375 11.023 1 93.44 388 PHE B O 1
ATOM 6784 N N . CYS B 1 389 ? 7.488 20.797 10.125 1 90.5 389 CYS B N 1
ATOM 6785 C CA . CYS B 1 389 ? 8.656 20.109 9.602 1 90.5 389 CYS B CA 1
ATOM 6786 C C . CYS B 1 389 ? 9.328 20.906 8.492 1 90.5 389 CYS B C 1
ATOM 6788 O O . CYS B 1 389 ? 8.75 21.875 7.996 1 90.5 389 CYS B O 1
ATOM 6790 N N . ARG B 1 390 ? 10.523 20.5 8.125 1 85 390 ARG B N 1
ATOM 6791 C CA . ARG B 1 390 ? 11.305 21.266 7.172 1 85 390 ARG B CA 1
ATOM 6792 C C . ARG B 1 390 ? 10.539 21.484 5.871 1 85 390 ARG B C 1
ATOM 6794 O O . ARG B 1 390 ? 10.508 22.594 5.34 1 85 390 ARG B O 1
ATOM 6801 N N . ASN B 1 391 ? 9.922 20.5 5.383 1 85.75 391 ASN B N 1
ATOM 6802 C CA . ASN B 1 391 ? 9.156 20.578 4.145 1 85.75 391 ASN B CA 1
ATOM 6803 C C . ASN B 1 391 ? 7.992 21.547 4.266 1 85.75 391 ASN B C 1
ATOM 6805 O O . ASN B 1 391 ? 7.816 22.422 3.416 1 85.75 391 ASN B O 1
ATOM 6809 N N . HIS B 1 392 ? 7.242 21.453 5.293 1 91.81 392 HIS B N 1
ATOM 6810 C CA . HIS B 1 392 ? 6.051 22.281 5.449 1 91.81 392 HIS B CA 1
ATOM 6811 C C . HIS B 1 392 ? 6.422 23.703 5.859 1 91.81 392 HIS B C 1
ATOM 6813 O O . HIS B 1 392 ? 5.688 24.656 5.562 1 91.81 392 HIS B O 1
ATOM 6819 N N . HIS B 1 393 ? 7.594 23.781 6.547 1 90.62 393 HIS B N 1
ATOM 6820 C CA . HIS B 1 393 ? 8.125 25.109 6.82 1 90.62 393 HIS B CA 1
ATOM 6821 C C . HIS B 1 393 ? 8.414 25.875 5.527 1 90.62 393 HIS B C 1
ATOM 6823 O O . HIS B 1 393 ? 8.062 27.047 5.402 1 90.62 393 HIS B O 1
ATOM 6829 N N . ARG B 1 394 ? 8.961 25.188 4.582 1 86.25 394 ARG B N 1
ATOM 6830 C CA . ARG B 1 394 ? 9.242 25.781 3.277 1 86.25 394 ARG B CA 1
ATOM 6831 C C . ARG B 1 394 ? 7.949 26.141 2.555 1 86.25 394 ARG B C 1
ATOM 6833 O O . ARG B 1 394 ? 7.855 27.203 1.929 1 86.25 394 ARG B O 1
ATOM 6840 N N . LEU B 1 395 ? 7.023 25.297 2.629 1 87.62 395 LEU B N 1
ATOM 6841 C CA . LEU B 1 395 ? 5.738 25.547 1.985 1 87.62 395 LEU B CA 1
ATOM 6842 C C . LEU B 1 395 ? 5.059 26.766 2.578 1 87.62 395 LEU B C 1
ATOM 6844 O O . LEU B 1 395 ? 4.438 27.547 1.854 1 87.62 395 LEU B O 1
ATOM 6848 N N . LYS B 1 396 ? 5.129 26.906 3.867 1 87.81 396 LYS B N 1
ATOM 6849 C CA . LYS B 1 396 ? 4.574 28.094 4.539 1 87.81 396 LYS B CA 1
ATOM 6850 C C . LYS B 1 396 ? 5.164 29.375 3.973 1 87.81 396 LYS B C 1
ATOM 6852 O O . LYS B 1 396 ? 4.457 30.375 3.822 1 87.81 396 LYS B O 1
ATOM 6857 N N . HIS B 1 397 ? 6.355 29.344 3.584 1 85.81 397 HIS B N 1
ATOM 6858 C CA . HIS B 1 397 ? 7.035 30.547 3.129 1 85.81 397 HIS B CA 1
ATOM 6859 C C . HIS B 1 397 ? 6.945 30.703 1.613 1 85.81 397 HIS B C 1
ATOM 6861 O O . HIS B 1 397 ? 7.438 31.672 1.049 1 85.81 397 HIS B O 1
ATOM 6867 N N . SER B 1 398 ? 6.414 29.719 0.918 1 80.31 398 SER B N 1
ATOM 6868 C CA . SER B 1 398 ? 6.281 29.781 -0.534 1 80.31 398 SER B CA 1
ATOM 6869 C C . SER B 1 398 ? 5.219 30.797 -0.947 1 80.31 398 SER B C 1
ATOM 6871 O O . SER B 1 398 ? 5.156 31.203 -2.111 1 80.31 398 SER B O 1
ATOM 6873 N N . ASP B 1 399 ? 4.316 31.25 -0.093 1 80.44 399 ASP B N 1
ATOM 6874 C CA . ASP B 1 399 ? 3.23 32.219 -0.302 1 80.44 399 ASP B CA 1
ATOM 6875 C C . ASP B 1 399 ? 2.123 31.594 -1.158 1 80.44 399 ASP B C 1
ATOM 6877 O O . ASP B 1 39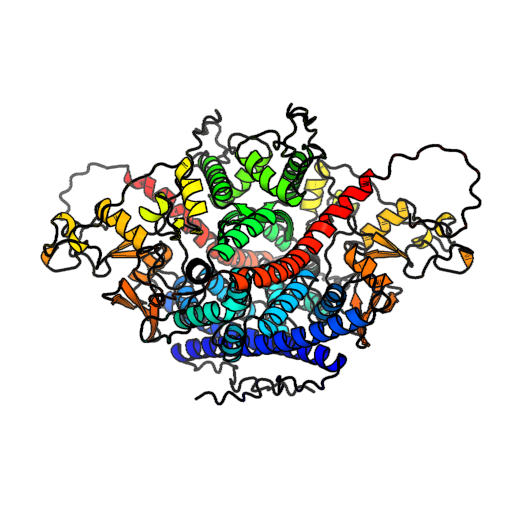9 ? 1.271 32.312 -1.684 1 80.44 399 ASP B O 1
ATOM 6881 N N . ARG B 1 400 ? 2.203 30.344 -1.389 1 87.75 400 ARG B N 1
ATOM 6882 C CA . ARG B 1 400 ? 1.168 29.688 -2.18 1 87.75 400 ARG B CA 1
ATOM 6883 C C . ARG B 1 400 ? -0.025 29.297 -1.31 1 87.75 400 ARG B C 1
ATOM 6885 O O . ARG B 1 400 ? -1.158 29.234 -1.792 1 87.75 400 ARG B O 1
ATOM 6892 N N . TRP B 1 401 ? 0.293 28.969 -0.127 1 90.31 401 TRP B N 1
ATOM 6893 C CA . TRP B 1 401 ? -0.744 28.703 0.864 1 90.31 401 TRP B CA 1
ATOM 6894 C C . TRP B 1 401 ? -0.935 29.891 1.789 1 90.31 401 TRP B C 1
ATOM 6896 O O . TRP B 1 401 ? 0.026 30.594 2.115 1 90.31 401 TRP B O 1
ATOM 6906 N N . GLN B 1 402 ? -2.16 30.141 2.133 1 89.06 402 GLN B N 1
ATOM 6907 C CA . GLN B 1 402 ? -2.432 31.125 3.162 1 89.06 402 GLN B CA 1
ATOM 6908 C C . GLN B 1 402 ? -2.635 30.469 4.523 1 89.06 402 GLN B C 1
ATOM 6910 O O . GLN B 1 402 ? -3.299 29.438 4.629 1 89.06 402 GLN B O 1
ATOM 6915 N N . PHE B 1 403 ? -1.986 31.078 5.484 1 86.94 403 PHE B N 1
ATOM 6916 C CA . PHE B 1 403 ? -2.008 30.547 6.84 1 86.94 403 PHE B CA 1
ATOM 6917 C C . PHE B 1 403 ? -2.568 31.578 7.816 1 86.94 403 PHE B C 1
ATOM 6919 O O . PHE B 1 403 ? -2.268 32.75 7.719 1 86.94 403 PHE B O 1
ATOM 6926 N N . ALA B 1 404 ? -3.449 31.109 8.719 1 84.94 404 ALA B N 1
ATOM 6927 C CA . ALA B 1 404 ? -3.932 31.953 9.812 1 84.94 404 ALA B CA 1
ATOM 6928 C C . ALA B 1 404 ? -4.012 31.156 11.117 1 84.94 404 ALA B C 1
ATOM 6930 O O . ALA B 1 404 ? -4.535 30.047 11.141 1 84.94 404 ALA B O 1
ATOM 6931 N N . SER B 1 405 ? -3.365 31.656 12.086 1 84.31 405 SER B N 1
ATOM 6932 C CA . SER B 1 405 ? -3.469 31.047 13.406 1 84.31 405 SER B CA 1
ATOM 6933 C C . SER B 1 405 ? -4.742 31.5 14.125 1 84.31 405 SER B C 1
ATOM 6935 O O . SER B 1 405 ? -5.125 32.656 14.047 1 84.31 405 SER B O 1
ATOM 6937 N N . ASN B 1 406 ? -5.387 30.547 14.781 1 82.69 406 ASN B N 1
ATOM 6938 C CA . ASN B 1 406 ? -6.598 30.844 15.547 1 82.69 406 ASN B CA 1
ATOM 6939 C C . ASN B 1 406 ? -6.32 30.906 17.047 1 82.69 406 ASN B C 1
ATOM 6941 O O . ASN B 1 406 ? -5.273 30.453 17.5 1 82.69 406 ASN B O 1
ATOM 6945 N N . GLN B 1 407 ? -7.207 31.422 17.844 1 75.94 407 GLN B N 1
ATOM 6946 C CA . GLN B 1 407 ? -7.047 31.625 19.281 1 75.94 407 GLN B CA 1
ATOM 6947 C C . GLN B 1 407 ? -6.945 30.297 20 1 75.94 407 GLN B C 1
ATOM 6949 O O . GLN B 1 407 ? -6.262 30.188 21.031 1 75.94 407 GLN B O 1
ATOM 6954 N N . ASP B 1 408 ? -7.656 29.281 19.406 1 74.56 408 ASP B N 1
ATOM 6955 C CA . ASP B 1 408 ? -7.652 27.969 20.062 1 74.56 408 ASP B CA 1
ATOM 6956 C C . ASP B 1 408 ? -6.438 27.156 19.641 1 74.56 408 ASP B C 1
ATOM 6958 O O . ASP B 1 408 ? -6.383 25.938 19.875 1 74.56 408 ASP B O 1
ATOM 6962 N N . ARG B 1 409 ? -5.473 27.75 18.922 1 79.12 409 ARG B N 1
ATOM 6963 C CA . ARG B 1 409 ? -4.195 27.188 18.5 1 79.12 409 ARG B CA 1
ATOM 6964 C C . ARG B 1 409 ? -4.371 26.281 17.281 1 79.12 409 ARG B C 1
ATOM 6966 O O . ARG B 1 409 ? -3.422 25.641 16.859 1 79.12 409 ARG B O 1
ATOM 6973 N N . THR B 1 410 ? -5.625 26.297 16.797 1 82.88 410 THR B N 1
ATOM 6974 C CA . THR B 1 410 ? -5.789 25.656 15.492 1 82.88 410 THR B CA 1
ATOM 6975 C C . THR B 1 410 ? -5.25 26.562 14.383 1 82.88 410 THR B C 1
ATOM 6977 O O . THR B 1 410 ? -5.043 27.75 14.594 1 82.88 410 THR B O 1
ATOM 6980 N N . MET B 1 411 ? -4.98 25.891 13.336 1 85.75 411 MET B N 1
ATOM 6981 C CA . MET B 1 411 ? -4.496 26.641 12.18 1 85.75 411 MET B CA 1
ATOM 6982 C C . MET B 1 411 ? -5.445 26.484 11 1 85.75 411 MET B C 1
ATOM 6984 O O . MET B 1 411 ? -5.949 25.391 10.734 1 85.75 411 MET B O 1
ATOM 6988 N N . SER B 1 412 ? -5.742 27.641 10.391 1 88.56 412 SER B N 1
ATOM 6989 C CA . SER B 1 412 ? -6.516 27.656 9.156 1 88.56 412 SER B CA 1
ATOM 6990 C C . SER B 1 412 ? -5.605 27.766 7.934 1 88.56 412 SER B C 1
ATOM 6992 O O . SER B 1 412 ? -4.773 28.672 7.852 1 88.56 412 SER B O 1
ATOM 6994 N N . LEU B 1 413 ? -5.758 26.812 7.047 1 89.94 413 LEU B N 1
ATOM 6995 C CA . LEU B 1 413 ? -4.977 26.781 5.816 1 89.94 413 LEU B CA 1
ATOM 6996 C C . LEU B 1 413 ? -5.879 26.906 4.594 1 89.94 413 LEU B C 1
ATOM 6998 O O . LEU B 1 413 ? -6.91 26.234 4.512 1 89.94 413 LEU B O 1
ATOM 7002 N N . THR B 1 414 ? -5.527 27.812 3.725 1 91 414 THR B N 1
ATOM 7003 C CA . THR B 1 414 ? -6.238 27.953 2.459 1 91 414 THR B CA 1
ATOM 7004 C C . THR B 1 414 ? -5.328 27.609 1.286 1 91 414 THR B C 1
ATOM 7006 O O . THR B 1 414 ? -4.246 28.172 1.14 1 91 414 THR B O 1
ATOM 7009 N N . SER B 1 415 ? -5.797 26.703 0.481 1 91.31 415 SER B N 1
ATOM 7010 C CA . SER B 1 415 ? -5.008 26.25 -0.665 1 91.31 415 SER B CA 1
ATOM 7011 C C . SER B 1 415 ? -5.059 27.281 -1.797 1 91.31 415 SER B C 1
ATOM 7013 O O . SER B 1 415 ? -5.883 28.188 -1.779 1 91.31 415 SER B O 1
ATOM 7015 N N . PRO B 1 416 ? -4.102 27.125 -2.775 1 90 416 PRO B N 1
ATOM 7016 C CA . PRO B 1 416 ? -4.121 28.016 -3.939 1 90 416 PRO B CA 1
ATOM 7017 C C . PRO B 1 416 ? -5.457 28 -4.676 1 90 416 PRO B C 1
ATOM 7019 O O . PRO B 1 416 ? -5.828 28.969 -5.324 1 90 416 PRO B O 1
ATOM 7022 N N . THR B 1 417 ? -6.164 26.922 -4.559 1 91.81 417 THR B N 1
ATOM 7023 C CA . THR B 1 417 ? -7.449 26.797 -5.242 1 91.81 417 THR B CA 1
ATOM 7024 C C . THR B 1 417 ? -8.578 27.344 -4.371 1 91.81 417 THR B C 1
ATOM 7026 O O . THR B 1 417 ? -9.75 27.281 -4.746 1 91.81 417 THR B O 1
ATOM 7029 N N . GLY B 1 418 ? -8.305 27.797 -3.146 1 91 418 GLY B N 1
ATOM 7030 C CA . GLY B 1 418 ? -9.281 28.453 -2.299 1 91 418 GLY B CA 1
ATOM 7031 C C . GLY B 1 418 ? -9.922 27.516 -1.29 1 91 418 GLY B C 1
ATOM 7032 O O . GLY B 1 418 ? -10.75 27.938 -0.482 1 91 418 GLY B O 1
ATOM 7033 N N . HIS B 1 419 ? -9.562 26.281 -1.339 1 90.5 419 HIS B N 1
ATOM 7034 C CA . HIS B 1 419 ? -10.086 25.328 -0.359 1 90.5 419 HIS B CA 1
ATOM 7035 C C . HIS B 1 419 ? -9.492 25.578 1.021 1 90.5 419 HIS B C 1
ATOM 7037 O O . HIS B 1 419 ? -8.289 25.859 1.143 1 90.5 419 HIS B O 1
ATOM 7043 N N . CYS B 1 420 ? -10.273 25.547 2.098 1 89.38 420 CYS B N 1
ATOM 7044 C CA . CYS B 1 420 ? -9.852 25.859 3.457 1 89.38 420 CYS B CA 1
ATOM 7045 C C . CYS B 1 420 ? -9.82 24.609 4.324 1 89.38 420 CYS B C 1
ATOM 7047 O O . CYS B 1 420 ? -10.711 23.766 4.234 1 89.38 420 CYS B O 1
ATOM 7049 N N . TYR B 1 421 ? -8.82 24.5 5.055 1 88.25 421 TYR B N 1
ATOM 7050 C CA . TYR B 1 421 ? -8.609 23.375 5.973 1 88.25 421 TYR B CA 1
ATOM 7051 C C . TYR B 1 421 ? -8.227 23.891 7.359 1 88.25 421 TYR B C 1
ATOM 7053 O O . TYR B 1 421 ? -7.762 25.016 7.512 1 88.25 421 TYR B O 1
ATOM 7061 N N . ARG B 1 422 ? -8.453 23.109 8.383 1 86.62 422 ARG B N 1
ATOM 7062 C CA . ARG B 1 422 ? -8.094 23.453 9.758 1 86.62 422 ARG B CA 1
ATOM 7063 C C . ARG B 1 422 ? -7.336 22.297 10.422 1 86.62 422 ARG B C 1
ATOM 7065 O O . ARG B 1 422 ? -7.688 21.141 10.242 1 86.62 422 ARG B O 1
ATOM 7072 N N . THR B 1 423 ? -6.297 22.594 11.008 1 85.81 423 THR B N 1
ATOM 7073 C CA . THR B 1 423 ? -5.504 21.594 11.711 1 85.81 423 THR B CA 1
ATOM 7074 C C . THR B 1 423 ? -5.352 21.953 13.18 1 85.81 423 THR B C 1
ATOM 7076 O O . THR B 1 423 ? -5.312 23.141 13.531 1 85.81 423 THR B O 1
ATOM 7079 N N . ARG B 1 424 ? -5.305 20.953 14.023 1 82.31 424 ARG B N 1
ATOM 7080 C CA . ARG B 1 424 ? -5.137 21.125 15.461 1 82.31 424 ARG B CA 1
ATOM 7081 C C . ARG B 1 424 ? -3.814 20.531 15.938 1 82.31 424 ARG B C 1
ATOM 7083 O O . ARG B 1 424 ? -3.334 19.547 15.367 1 82.31 424 ARG B O 1
ATOM 7090 N N . PRO B 1 425 ? -3.295 21.172 16.938 1 86.62 425 PRO B N 1
ATOM 7091 C CA . PRO B 1 425 ? -2.107 20.531 17.516 1 86.62 425 PRO B CA 1
ATOM 7092 C C . PRO B 1 425 ? -2.395 19.141 18.078 1 86.62 425 PRO B C 1
ATOM 7094 O O . PRO B 1 425 ? -3.51 18.875 18.531 1 86.62 425 PRO B O 1
ATOM 7097 N N . ALA B 1 426 ? -1.45 18.281 18.062 1 82.5 426 ALA B N 1
ATOM 7098 C CA . ALA B 1 426 ? -1.635 16.875 18.406 1 82.5 426 ALA B CA 1
ATOM 7099 C C . ALA B 1 426 ? -1.044 16.562 19.781 1 82.5 426 ALA B C 1
ATOM 7101 O O . ALA B 1 426 ? -1.142 15.438 20.281 1 82.5 426 ALA B O 1
ATOM 7102 N N . GLY B 1 427 ? -0.554 17.562 20.422 1 83.38 427 GLY B N 1
ATOM 7103 C CA . GLY B 1 427 ? 0.103 17.328 21.703 1 83.38 427 GLY B CA 1
ATOM 7104 C C . GLY B 1 427 ? -0.871 17.047 22.828 1 83.38 427 GLY B C 1
ATOM 7105 O O . GLY B 1 427 ? -2.062 17.344 22.719 1 83.38 427 GLY B O 1
ATOM 7106 N N . LEU B 1 428 ? -0.381 16.422 23.844 1 77.44 428 LEU B N 1
ATOM 7107 C CA . LEU B 1 428 ? -1.177 16.031 25 1 77.44 428 LEU B CA 1
ATOM 7108 C C . LEU B 1 428 ? -1.841 17.25 25.641 1 77.44 428 LEU B C 1
ATOM 7110 O O . LEU B 1 428 ? -2.963 17.156 26.156 1 77.44 428 LEU B O 1
ATOM 7114 N N . MET B 1 429 ? -1.139 18.422 25.547 1 75.88 429 MET B N 1
ATOM 7115 C CA . MET B 1 429 ? -1.601 19.594 26.266 1 75.88 429 MET B CA 1
ATOM 7116 C C . MET B 1 429 ? -2.354 20.547 25.328 1 75.88 429 MET B C 1
ATOM 7118 O O . MET B 1 429 ? -2.59 21.703 25.688 1 75.88 429 MET B O 1
ATOM 7122 N N . ALA B 1 430 ? -2.516 20.141 24.016 1 70.81 430 ALA B N 1
ATOM 7123 C CA . ALA B 1 430 ? -3.131 21.016 23.016 1 70.81 430 ALA B CA 1
ATOM 7124 C C . ALA B 1 430 ? -4.598 21.281 23.344 1 70.81 430 ALA B C 1
ATOM 7126 O O . ALA B 1 430 ? -5.281 22.016 22.625 1 70.81 430 ALA B O 1
ATOM 7127 N N . GLY B 1 431 ? -5.039 21.266 24.719 1 57.94 431 GLY B N 1
ATOM 7128 C CA . GLY B 1 431 ? -6.395 21.609 25.141 1 57.94 431 GLY B CA 1
ATOM 7129 C C . GLY B 1 431 ? -7.395 20.5 24.844 1 57.94 431 GLY B C 1
ATOM 7130 O O . GLY B 1 431 ? -7.039 19.469 24.281 1 57.94 431 GLY B O 1
ATOM 7131 N N . PRO B 1 432 ? -8.594 20.594 25.5 1 49.66 432 PRO B N 1
ATOM 7132 C CA . PRO B 1 432 ? -9.609 19.531 25.469 1 49.66 432 PRO B CA 1
ATOM 7133 C C . PRO B 1 432 ? -9.938 19.078 24.047 1 49.66 432 PRO B C 1
ATOM 7135 O O . PRO B 1 432 ? -10.336 19.891 23.203 1 49.66 432 PRO B O 1
ATOM 7138 N N . HIS B 1 433 ? -9.133 18.219 23.594 1 48.03 433 HIS B N 1
ATOM 7139 C CA . HIS B 1 433 ? -9.531 17.641 22.312 1 48.03 433 HIS B CA 1
ATOM 7140 C C . HIS B 1 433 ? -10.984 17.172 22.359 1 48.03 433 HIS B C 1
ATOM 7142 O O . HIS B 1 433 ? -11.594 16.938 21.312 1 48.03 433 HIS B O 1
ATOM 7148 N N . GLY B 1 434 ? -11.359 16.25 23.422 1 42.62 434 GLY B N 1
ATOM 7149 C CA . GLY B 1 434 ? -12.547 15.43 23.547 1 42.62 434 GLY B CA 1
ATOM 7150 C C . GLY B 1 434 ? -13.711 16.141 24.203 1 42.62 434 GLY B C 1
ATOM 7151 O O . GLY B 1 434 ? -13.531 17.219 24.797 1 42.62 434 GLY B O 1
ATOM 7152 N N . PRO B 1 435 ? -14.961 15.758 23.906 1 37.5 435 PRO B N 1
ATOM 7153 C CA . PRO B 1 435 ? -16.109 16.125 24.75 1 37.5 435 PRO B CA 1
ATOM 7154 C C . PRO B 1 435 ? -15.867 15.836 26.234 1 37.5 435 PRO B C 1
ATOM 7156 O O . PRO B 1 435 ? -15.07 14.961 26.562 1 37.5 435 PRO B O 1
ATOM 7159 N N . ILE B 1 436 ? -15.953 16.75 27.188 1 34.97 436 ILE B N 1
ATOM 7160 C CA . ILE B 1 436 ? -15.992 16.562 28.625 1 34.97 436 ILE B CA 1
ATOM 7161 C C . ILE B 1 436 ? -16.75 15.273 28.953 1 34.97 436 ILE B C 1
ATOM 7163 O O . ILE B 1 436 ? -17.922 15.117 28.562 1 34.97 436 ILE B O 1
ATOM 7167 N N . PRO B 1 437 ? -16.109 14.188 29.5 1 35.75 437 PRO B N 1
ATOM 7168 C CA . PRO B 1 437 ? -16.797 12.938 29.859 1 35.75 437 PRO B CA 1
ATOM 7169 C C . PRO B 1 437 ? -18 13.172 30.766 1 35.75 437 PRO B C 1
ATOM 7171 O O . PRO B 1 437 ? -17.984 14.07 31.609 1 35.75 437 PRO B O 1
ATOM 7174 N N . PRO B 1 438 ? -19.156 12.57 30.453 1 30.39 438 PRO B N 1
ATOM 7175 C CA . PRO B 1 438 ? -20.219 12.656 31.469 1 30.39 438 PRO B CA 1
ATOM 7176 C C . PRO B 1 438 ? -19.844 11.992 32.781 1 30.39 438 PRO B C 1
ATOM 7178 O O . PRO B 1 438 ? -19.016 11.078 32.812 1 30.39 438 PRO B O 1
ATOM 7181 N N . GLN B 1 439 ? -19.906 12.547 34 1 28.58 439 GLN B N 1
ATOM 7182 C CA . GLN B 1 439 ? -19.781 12.039 35.375 1 28.58 439 GLN B CA 1
ATOM 7183 C C . GLN B 1 439 ? -20.609 10.766 35.562 1 28.58 439 GLN B C 1
ATOM 7185 O O . GLN B 1 439 ? -21.797 10.82 35.844 1 28.58 439 GLN B O 1
ATOM 7190 N N . CYS B 1 440 ? -20.469 9.672 34.781 1 29.11 440 CYS B N 1
ATOM 7191 C CA . CYS B 1 440 ? -21.359 8.523 35 1 29.11 440 CYS B CA 1
ATOM 7192 C C . CYS B 1 440 ? -21.125 7.918 36.375 1 29.11 440 CYS B C 1
ATOM 7194 O O . CYS B 1 440 ? -19.984 7.613 36.719 1 29.11 440 CYS B O 1
ATOM 7196 N N . GLY B 1 441 ? -22.062 7.941 37.406 1 27.12 441 GLY B N 1
ATOM 7197 C CA . GLY B 1 441 ? -22.281 7.426 38.75 1 27.12 441 GLY B CA 1
ATOM 7198 C C . GLY B 1 441 ? -21.953 5.949 38.875 1 27.12 441 GLY B C 1
ATOM 7199 O O . GLY B 1 441 ? -20.984 5.574 39.531 1 27.12 441 GLY B O 1
ATOM 7200 N N . ARG B 1 442 ? -23.062 4.922 38.781 1 26.12 442 ARG B N 1
ATOM 7201 C CA . ARG B 1 442 ? -23.453 3.855 39.688 1 26.12 442 ARG B CA 1
ATOM 7202 C C . ARG B 1 442 ? -22.594 2.611 39.469 1 26.12 442 ARG B C 1
ATOM 7204 O O . ARG B 1 442 ? -21.812 2.537 38.531 1 26.12 442 ARG B O 1
ATOM 7211 N N . ASP B 1 443 ? -23.391 1.246 39.469 1 28.83 443 ASP B N 1
ATOM 7212 C CA . ASP B 1 443 ? -23.266 -0.099 40.031 1 28.83 443 ASP B CA 1
ATOM 7213 C C . ASP B 1 443 ? -22.422 -0.989 39.125 1 28.83 443 ASP B C 1
ATOM 7215 O O . ASP B 1 443 ? -22.859 -1.37 38.031 1 28.83 443 ASP B O 1
ATOM 7219 N N . ARG B 1 444 ? -21.172 -1.133 39.156 1 32.09 444 ARG B N 1
ATOM 7220 C CA . ARG B 1 444 ? -19.938 -1.596 38.562 1 32.09 444 ARG B CA 1
ATOM 7221 C C . ARG B 1 444 ? -19.875 -3.119 38.5 1 32.09 444 ARG B C 1
ATOM 7223 O O . ARG B 1 444 ? -18.938 -3.695 37.969 1 32.09 444 ARG B O 1
ATOM 7230 N N . ARG B 1 445 ? -20.688 -3.848 39.219 1 30.17 445 ARG B N 1
ATOM 7231 C CA . ARG B 1 445 ? -20.234 -5.188 39.594 1 30.17 445 ARG B CA 1
ATOM 7232 C C . ARG B 1 445 ? -20.5 -6.184 38.469 1 30.17 445 ARG B C 1
ATOM 7234 O O . ARG B 1 445 ? -19.625 -6.965 38.094 1 30.17 445 ARG B O 1
ATOM 7241 N N . THR B 1 446 ? -21.828 -6.367 38.062 1 34.5 446 THR B N 1
ATOM 7242 C CA . THR B 1 446 ? -22.297 -7.594 37.438 1 34.5 446 THR B CA 1
ATOM 7243 C C . THR B 1 446 ? -21.875 -7.641 35.969 1 34.5 446 THR B C 1
ATOM 7245 O O . THR B 1 446 ? -21.703 -8.719 35.375 1 34.5 446 THR B O 1
ATOM 7248 N N . GLN B 1 447 ? -21.688 -6.387 35.375 1 28.73 447 GLN B N 1
ATOM 7249 C CA . GLN B 1 447 ? -21.5 -6.266 33.938 1 28.73 447 GLN B CA 1
ATOM 7250 C C . GLN B 1 447 ? -20.078 -6.637 33.531 1 28.73 447 GLN B C 1
ATOM 7252 O O . GLN B 1 447 ? -19.781 -6.844 32.344 1 28.73 447 GLN B O 1
ATOM 7257 N N . ALA B 1 448 ? -19.203 -6.762 34.5 1 34.22 448 ALA B N 1
ATOM 7258 C CA . ALA B 1 448 ? -17.812 -7.184 34.375 1 34.22 448 ALA B CA 1
ATOM 7259 C C . ALA B 1 448 ? -17.719 -8.664 34.031 1 34.22 448 ALA B C 1
ATOM 7261 O O . ALA B 1 448 ? -16.906 -9.062 33.188 1 34.22 448 ALA B O 1
ATOM 7262 N N . GLU B 1 449 ? -18.703 -9.383 34.5 1 36.16 449 GLU B N 1
ATOM 7263 C CA . GLU B 1 449 ? -18.609 -10.836 34.375 1 36.16 449 GLU B CA 1
ATOM 7264 C C . GLU B 1 449 ? -18.859 -11.281 32.938 1 36.16 449 GLU B C 1
ATOM 7266 O O . GLU B 1 449 ? -18.109 -12.109 32.406 1 36.16 449 GLU B O 1
ATOM 7271 N N . ASN B 1 450 ? -19.938 -10.602 32.312 1 32.81 450 ASN B N 1
ATOM 7272 C CA . ASN B 1 450 ? -20.359 -11.047 31 1 32.81 450 ASN B CA 1
ATOM 7273 C C . ASN B 1 450 ? -19.375 -10.594 29.922 1 32.81 450 ASN B C 1
ATOM 7275 O O . ASN B 1 450 ? -19.109 -11.328 28.969 1 32.81 450 ASN B O 1
ATOM 7279 N N . LYS B 1 451 ? -18.766 -9.5 30.156 1 34.59 451 LYS B N 1
ATOM 7280 C CA . LYS B 1 451 ? -17.812 -8.875 29.25 1 34.59 451 LYS B CA 1
ATOM 7281 C C . LYS B 1 451 ? -16.484 -9.641 29.25 1 34.59 451 LYS B C 1
ATOM 7283 O O . LYS B 1 451 ? -15.875 -9.812 28.188 1 34.59 451 LYS B O 1
ATOM 7288 N N . ALA B 1 452 ? -16.219 -10.453 30.297 1 39.88 452 ALA B N 1
ATOM 7289 C CA . ALA B 1 452 ? -15.062 -11.336 30.406 1 39.88 452 ALA B CA 1
ATOM 7290 C C . ALA B 1 452 ? -15.219 -12.562 29.5 1 39.88 452 ALA B C 1
ATOM 7292 O O . ALA B 1 452 ? -14.281 -12.961 28.812 1 39.88 452 ALA B O 1
ATOM 7293 N N . ALA B 1 453 ? -16.422 -13.023 29.375 1 37.53 453 ALA B N 1
ATOM 7294 C CA . ALA B 1 453 ? -16.672 -14.234 28.594 1 37.53 453 ALA B CA 1
ATOM 7295 C C . ALA B 1 453 ? -16.516 -13.969 27.109 1 37.53 453 ALA B C 1
ATOM 7297 O O . ALA B 1 453 ? -15.906 -14.773 26.391 1 37.53 453 ALA B O 1
ATOM 7298 N N . ARG B 1 454 ? -16.922 -12.742 26.688 1 38.59 454 ARG B N 1
ATOM 7299 C CA . ARG B 1 454 ? -16.922 -12.453 25.266 1 38.59 454 ARG B CA 1
ATOM 7300 C C . ARG B 1 454 ? -15.547 -12.023 24.781 1 38.59 454 ARG B C 1
ATOM 7302 O O . ARG B 1 454 ? -15.086 -12.445 23.719 1 38.59 454 ARG B O 1
ATOM 7309 N N . ILE B 1 455 ? -14.844 -11.375 25.625 1 41.16 455 ILE B N 1
ATOM 7310 C CA . ILE B 1 455 ? -13.461 -11.008 25.344 1 41.16 455 ILE B CA 1
ATOM 7311 C C . ILE B 1 455 ? -12.586 -12.266 25.328 1 41.16 455 ILE B C 1
ATOM 7313 O O . ILE B 1 455 ? -11.75 -12.438 24.453 1 41.16 455 ILE B O 1
ATOM 7317 N N . GLN B 1 456 ? -12.984 -13.242 26.109 1 42.12 456 GLN B N 1
ATOM 7318 C CA . GLN B 1 456 ? -12.336 -14.555 26.172 1 42.12 456 GLN B CA 1
ATOM 7319 C C . GLN B 1 456 ? -12.578 -15.336 24.875 1 42.12 456 GLN B C 1
ATOM 7321 O O . GLN B 1 456 ? -11.664 -15.977 24.359 1 42.12 456 GLN B O 1
ATOM 7326 N N . SER B 1 457 ? -13.758 -15.188 24.234 1 37.22 457 SER B N 1
ATOM 7327 C CA . SER B 1 457 ? -14.07 -15.891 22.984 1 37.22 457 SER B CA 1
ATOM 7328 C C . SER B 1 457 ? -13.328 -15.266 21.797 1 37.22 457 SER B C 1
ATOM 7330 O O . SER B 1 457 ? -12.805 -15.984 20.953 1 37.22 457 SER B O 1
ATOM 7332 N N . GLU B 1 458 ? -13.227 -14.008 21.859 1 41.5 458 GLU B N 1
ATOM 7333 C CA . GLU B 1 458 ? -12.555 -13.305 20.781 1 41.5 458 GLU B CA 1
ATOM 7334 C C . GLU B 1 458 ? -11.039 -13.422 20.906 1 41.5 458 GLU B C 1
ATOM 7336 O O . GLU B 1 458 ? -10.344 -13.586 19.906 1 41.5 458 GLU B O 1
ATOM 7341 N N . ARG B 1 459 ? -10.5 -13.547 22.188 1 40.72 459 ARG B N 1
ATOM 7342 C CA . ARG B 1 459 ? -9.133 -13.906 22.547 1 40.72 459 ARG B CA 1
ATOM 7343 C C . ARG B 1 459 ? -8.852 -15.367 22.219 1 40.72 459 ARG B C 1
ATOM 7345 O O . ARG B 1 459 ? -7.77 -15.703 21.734 1 40.72 459 ARG B O 1
ATOM 7352 N N . ASN B 1 460 ? -9.766 -16.156 22.406 1 39.56 460 ASN B N 1
ATOM 7353 C CA . ASN B 1 460 ? -9.672 -17.578 22.047 1 39.56 460 ASN B CA 1
ATOM 7354 C C . ASN B 1 460 ? -9.508 -17.75 20.547 1 39.56 460 ASN B C 1
ATOM 7356 O O . ASN B 1 460 ? -8.719 -18.594 20.109 1 39.56 460 ASN B O 1
ATOM 7360 N N . ARG B 1 461 ? -10.125 -16.906 19.797 1 40.75 461 ARG B N 1
ATOM 7361 C CA . ARG B 1 461 ? -10.039 -16.984 18.344 1 40.75 461 ARG B CA 1
ATOM 7362 C C . ARG B 1 461 ? -8.727 -16.391 17.828 1 40.75 461 ARG B C 1
ATOM 7364 O O . ARG B 1 461 ? -8.086 -16.953 16.953 1 40.75 461 ARG B O 1
ATOM 7371 N N . GLN B 1 462 ? -8.352 -15.383 18.469 1 37.97 462 GLN B N 1
ATOM 7372 C CA . GLN B 1 462 ? -7.012 -14.875 18.172 1 37.97 462 GLN B CA 1
ATOM 7373 C C . GLN B 1 462 ? -5.938 -15.797 18.734 1 37.97 462 GLN B C 1
ATOM 7375 O O . GLN B 1 462 ? -4.938 -16.078 18.062 1 37.97 462 GLN B O 1
ATOM 7380 N N . ARG B 1 463 ? -6.07 -16.469 19.969 1 37.84 463 ARG B N 1
ATOM 7381 C CA . ARG B 1 463 ? -5.238 -17.5 20.562 1 37.84 463 ARG B CA 1
ATOM 7382 C C . ARG B 1 463 ? -5.34 -18.812 19.766 1 37.84 463 ARG B C 1
ATOM 7384 O O . ARG B 1 463 ? -4.336 -19.484 19.547 1 37.84 463 ARG B O 1
ATOM 7391 N N . ARG B 1 464 ? -6.434 -19.234 19.328 1 38.59 464 ARG B N 1
ATOM 7392 C CA . ARG B 1 464 ? -6.504 -20.422 18.5 1 38.59 464 ARG B CA 1
ATOM 7393 C C . ARG B 1 464 ? -5.715 -20.234 17.203 1 38.59 464 ARG B C 1
ATOM 7395 O O . ARG B 1 464 ? -5.082 -21.172 16.703 1 38.59 464 ARG B O 1
ATOM 7402 N N . ARG B 1 465 ? -5.551 -19.047 16.938 1 39.75 465 ARG B N 1
ATOM 7403 C CA . ARG B 1 465 ? -4.652 -18.719 15.828 1 39.75 465 ARG B CA 1
ATOM 7404 C C . ARG B 1 465 ? -3.199 -18.719 16.297 1 39.75 465 ARG B C 1
ATOM 7406 O O . ARG B 1 465 ? -2.316 -19.203 15.586 1 39.75 465 ARG B O 1
ATOM 7413 N N . ILE B 1 466 ? -2.871 -18.344 17.547 1 35 466 ILE B N 1
ATOM 7414 C CA . ILE B 1 466 ? -1.548 -18.484 18.141 1 35 466 ILE B CA 1
ATOM 7415 C C . ILE B 1 466 ? -1.313 -19.938 18.531 1 35 466 ILE B C 1
ATOM 7417 O O . ILE B 1 466 ? -0.253 -20.5 18.234 1 35 466 ILE B O 1
ATOM 7421 N N . GLN B 1 467 ? -2.162 -20.547 19.25 1 34.16 467 GLN B N 1
ATOM 7422 C CA . GLN B 1 467 ? -2 -21.906 19.75 1 34.16 467 GLN B CA 1
ATOM 7423 C C . GLN B 1 467 ? -1.858 -22.891 18.594 1 34.16 467 GLN B C 1
ATOM 7425 O O . GLN B 1 467 ? -1.037 -23.812 18.641 1 34.16 467 GLN B O 1
ATOM 7430 N N . LYS B 1 468 ? -2.518 -22.766 17.5 1 37.84 468 LYS B N 1
ATOM 7431 C CA . LYS B 1 468 ? -2.293 -23.594 16.312 1 37.84 468 LYS B CA 1
ATOM 7432 C C . LYS B 1 468 ? -0.94 -23.281 15.68 1 37.84 468 LYS B C 1
ATOM 7434 O O . LYS B 1 468 ? -0.302 -24.172 15.109 1 37.84 468 LYS B O 1
ATOM 7439 N N . ARG B 1 469 ? -0.342 -22.188 16.062 1 33.5 469 ARG B N 1
ATOM 7440 C CA . ARG B 1 469 ? 1.092 -22.031 15.844 1 33.5 469 ARG B CA 1
ATOM 7441 C C . ARG B 1 469 ? 1.895 -22.828 16.875 1 33.5 469 ARG B C 1
ATOM 7443 O O . ARG B 1 469 ? 2.91 -23.438 16.547 1 33.5 469 ARG B O 1
ATOM 7450 N N . ALA B 1 470 ? 1.513 -22.891 18.188 1 31.34 470 ALA B N 1
ATOM 7451 C CA . ALA B 1 470 ? 2.25 -23.562 19.25 1 31.34 470 ALA B CA 1
ATOM 7452 C C . ALA B 1 470 ? 2.066 -25.078 19.188 1 31.34 470 ALA B C 1
ATOM 7454 O O . ALA B 1 470 ? 3.016 -25.844 19.391 1 31.34 470 ALA B O 1
ATOM 7455 N N . GLU B 1 471 ? 0.962 -25.734 19.062 1 34.81 471 GLU B N 1
ATOM 7456 C CA . GLU B 1 471 ? 0.771 -27.172 19.125 1 34.81 471 GLU B CA 1
ATOM 7457 C C . GLU B 1 471 ? 1.491 -27.891 17.984 1 34.81 471 GLU B C 1
ATOM 7459 O O . GLU B 1 471 ? 2.057 -28.969 18.188 1 34.81 471 GLU B O 1
ATOM 7464 N N . GLU B 1 472 ? 1.678 -27.312 16.953 1 35.75 472 GLU B N 1
ATOM 7465 C CA . GLU B 1 472 ? 2.455 -27.891 15.859 1 35.75 472 GLU B CA 1
ATOM 7466 C C . GLU B 1 472 ? 3.953 -27.75 16.109 1 35.75 472 GLU B C 1
ATOM 7468 O O . GLU B 1 472 ? 4.758 -28.516 15.578 1 35.75 472 GLU B O 1
ATOM 7473 N N . HIS B 1 473 ? 4.352 -27.047 17.172 1 30.06 473 HIS B N 1
ATOM 7474 C CA . HIS B 1 473 ? 5.695 -27.219 17.703 1 30.06 473 HIS B CA 1
ATOM 7475 C C . HIS B 1 473 ? 5.766 -28.406 18.656 1 30.06 473 HIS B C 1
ATOM 7477 O O . HIS B 1 473 ? 6.75 -29.156 18.641 1 30.06 473 HIS B O 1
ATOM 7483 N N . VAL B 1 474 ? 4.781 -28.688 19.516 1 31.48 474 VAL B N 1
ATOM 7484 C CA . VAL B 1 474 ? 4.918 -29.688 20.578 1 31.48 474 VAL B CA 1
ATOM 7485 C C . VAL B 1 474 ? 4.797 -31.094 19.984 1 31.48 474 VAL B C 1
ATOM 7487 O O . VAL B 1 474 ? 5.504 -32 20.406 1 31.48 474 VAL B O 1
ATOM 7490 N N . GLN B 1 475 ? 3.986 -31.438 19.031 1 32.25 475 GLN B N 1
ATOM 7491 C CA . GLN B 1 475 ? 3.963 -32.812 18.562 1 32.25 475 GLN B CA 1
ATOM 7492 C C . GLN B 1 475 ? 5.266 -33.188 17.875 1 32.25 475 GLN B C 1
ATOM 7494 O O . GLN B 1 475 ? 5.477 -34.344 17.516 1 32.25 475 GLN B O 1
ATOM 7499 N N . CYS B 1 476 ? 6.223 -32.219 17.688 1 29.86 476 CYS B N 1
ATOM 7500 C CA . CYS B 1 476 ? 7.566 -32.688 17.344 1 29.86 476 CYS B CA 1
ATOM 7501 C C . CYS B 1 476 ? 8.242 -33.344 18.531 1 29.86 476 CYS B C 1
ATOM 7503 O O . CYS B 1 476 ? 9.164 -34.156 18.344 1 29.86 476 CYS B O 1
ATOM 7505 N N . LYS B 1 477 ? 7.875 -33 19.797 1 28.62 477 LYS B N 1
ATOM 7506 C CA . LYS B 1 477 ? 8.633 -33.656 20.844 1 28.62 477 LYS B CA 1
ATOM 7507 C C . LYS B 1 477 ? 8.094 -35.062 21.094 1 28.62 477 LYS B C 1
ATOM 7509 O O . LYS B 1 477 ? 8.805 -35.938 21.625 1 28.62 477 LYS B O 1
ATOM 7514 N N . ARG B 1 478 ? 6.715 -35.188 21.219 1 33.81 478 ARG B N 1
ATOM 7515 C CA . ARG B 1 478 ? 6.301 -36.5 21.703 1 33.81 478 ARG B CA 1
ATOM 7516 C C . ARG B 1 478 ? 6.602 -37.594 20.688 1 33.81 478 ARG B C 1
ATOM 7518 O O . ARG B 1 478 ? 6.102 -38.719 20.797 1 33.81 478 ARG B O 1
ATOM 7525 N N . ARG B 1 479 ? 7.32 -37.125 19.609 1 30.34 479 ARG B N 1
ATOM 7526 C CA . ARG B 1 479 ? 7.586 -38.219 18.703 1 30.34 479 ARG B CA 1
ATOM 7527 C C . ARG B 1 479 ? 8.391 -39.312 19.391 1 30.34 479 ARG B C 1
ATOM 7529 O O . ARG B 1 479 ? 8.609 -40.406 18.812 1 30.34 479 ARG B O 1
ATOM 7536 N N . LYS B 1 480 ? 9.188 -38.906 20.5 1 25.72 480 LYS B N 1
ATOM 7537 C CA . LYS B 1 480 ? 10.406 -39.719 20.578 1 25.72 480 LYS B CA 1
ATOM 7538 C C . LYS B 1 480 ? 10.18 -41 21.359 1 25.72 480 LYS B C 1
ATOM 7540 O O . LYS B 1 480 ? 11.039 -41.875 21.391 1 25.72 480 LYS B O 1
ATOM 7545 N N . SER B 1 481 ? 9.398 -40.906 22.594 1 23.2 481 SER B N 1
ATOM 7546 C CA . SER B 1 481 ? 9.828 -42.062 23.375 1 23.2 481 SER B CA 1
ATOM 7547 C C . SER B 1 481 ? 9.219 -43.344 22.859 1 23.2 481 SER B C 1
ATOM 7549 O O . SER B 1 481 ? 8.016 -43.562 22.984 1 23.2 481 SER B O 1
ATOM 7551 N N . PRO B 1 482 ? 9.672 -43.844 21.75 1 23.77 482 PRO B N 1
ATOM 7552 C CA . PRO B 1 482 ? 9.234 -45.156 21.312 1 23.77 482 PRO B CA 1
ATOM 7553 C C . PRO B 1 482 ? 9.398 -46.219 22.406 1 23.77 482 PRO B C 1
ATOM 7555 O O . PRO B 1 482 ? 10.523 -46.531 22.812 1 23.77 482 PRO B O 1
ATOM 7558 N N . ARG B 1 483 ? 8.719 -46.062 23.625 1 23.69 483 ARG B N 1
ATOM 7559 C CA . ARG B 1 483 ? 8.914 -47.281 24.422 1 23.69 483 ARG B CA 1
ATOM 7560 C C . ARG B 1 483 ? 8.773 -48.531 23.562 1 23.69 483 ARG B C 1
ATOM 7562 O O . ARG B 1 483 ? 7.848 -48.625 22.75 1 23.69 483 ARG B O 1
ATOM 7569 N N . ALA B 1 484 ? 9.867 -49.406 23.578 1 24.7 484 ALA B N 1
ATOM 7570 C CA . ALA B 1 484 ? 10.227 -50.688 22.984 1 24.7 484 ALA B CA 1
ATOM 7571 C C . ALA B 1 484 ? 9.156 -51.75 23.25 1 24.7 484 ALA B C 1
ATOM 7573 O O . ALA B 1 484 ? 9.352 -52.938 22.953 1 24.7 484 ALA B O 1
ATOM 7574 N N . HIS B 1 485 ? 8.062 -51.406 24.094 1 23.66 485 HIS B N 1
ATOM 7575 C CA . HIS B 1 485 ? 7.562 -52.719 24.469 1 23.66 485 HIS B CA 1
ATOM 7576 C C . HIS B 1 485 ? 7.039 -53.5 23.266 1 23.66 485 HIS B C 1
ATOM 7578 O O . HIS B 1 485 ? 6.488 -52.906 22.344 1 23.66 485 HIS B O 1
ATOM 7584 N N . ARG B 1 486 ? 7.371 -54.875 23.219 1 25.83 486 ARG B N 1
ATOM 7585 C CA . ARG B 1 486 ? 7.301 -56.031 22.328 1 25.83 486 ARG B CA 1
ATOM 7586 C C . ARG B 1 486 ? 5.855 -56.344 21.938 1 25.83 486 ARG B C 1
ATOM 7588 O O . ARG B 1 486 ? 5.609 -57.125 21.031 1 25.83 486 ARG B O 1
ATOM 7595 N N . GLU B 1 487 ? 4.805 -55.938 22.781 1 27.31 487 GLU B N 1
ATOM 7596 C CA . GLU B 1 487 ? 3.84 -57.031 22.594 1 27.31 487 GLU B CA 1
ATOM 7597 C C . GLU B 1 487 ? 3.236 -57 21.203 1 27.31 487 GLU B C 1
ATOM 7599 O O . GLU B 1 487 ? 3.172 -55.938 20.562 1 27.31 487 GLU B O 1
ATOM 7604 N N . PRO B 1 488 ? 2.652 -58.188 20.609 1 27.92 488 PRO B N 1
ATOM 7605 C CA . PRO B 1 488 ? 2.227 -58.625 19.281 1 27.92 488 PRO B CA 1
ATOM 7606 C C . PRO B 1 488 ? 1.042 -57.844 18.75 1 27.92 488 PRO B C 1
ATOM 7608 O O . PRO B 1 488 ? 0.482 -58.156 17.703 1 27.92 488 PRO B O 1
ATOM 7611 N N . ILE B 1 489 ? 0.782 -56.562 19.094 1 26.67 489 ILE B N 1
ATOM 7612 C CA . ILE B 1 489 ? -0.628 -56.219 18.953 1 26.67 489 ILE B CA 1
ATOM 7613 C C . ILE B 1 489 ? -1.032 -56.312 17.469 1 26.67 489 ILE B C 1
ATOM 7615 O O . ILE B 1 489 ? -0.303 -55.844 16.594 1 26.67 489 ILE B O 1
ATOM 7619 N N . ASP B 1 490 ? -2.158 -57.031 17.125 1 25.5 490 ASP B N 1
ATOM 7620 C CA . ASP B 1 490 ? -2.9 -57.438 15.938 1 25.5 490 ASP B CA 1
ATOM 7621 C C . ASP B 1 490 ? -3.404 -56.219 15.156 1 25.5 490 ASP B C 1
ATOM 7623 O O . ASP B 1 490 ? -4.59 -56.156 14.836 1 25.5 490 ASP B O 1
ATOM 7627 N N . TYR B 1 491 ? -2.812 -55 15.359 1 23.2 491 TYR B N 1
ATOM 7628 C CA . TYR B 1 491 ? -3.1 -53.594 15.023 1 23.2 491 TYR B CA 1
ATOM 7629 C C . TYR B 1 491 ? -3.016 -53.375 13.516 1 23.2 491 TYR B C 1
ATOM 7631 O O . TYR B 1 491 ? -1.979 -53.656 12.906 1 23.2 491 TYR B O 1
ATOM 7639 N N . GLY B 1 492 ? -4.164 -53.156 12.727 1 26.62 492 GLY B N 1
ATOM 7640 C CA . GLY B 1 492 ? -4.805 -53.156 11.422 1 26.62 492 GLY B CA 1
ATOM 7641 C C . GLY B 1 492 ? -4.215 -52.094 10.484 1 26.62 492 GLY B C 1
ATOM 7642 O O . GLY B 1 492 ? -3.445 -51.25 10.906 1 26.62 492 GLY B O 1
ATOM 7643 N N . ASP B 1 493 ? -4.344 -52.156 8.977 1 22.81 493 ASP B N 1
ATOM 7644 C CA . ASP B 1 493 ? -3.504 -51.781 7.844 1 22.81 493 ASP B CA 1
ATOM 7645 C C . ASP B 1 493 ? -3.473 -50.281 7.672 1 22.81 493 ASP B C 1
ATOM 7647 O O . ASP B 1 493 ? -3.008 -49.75 6.648 1 22.81 493 ASP B O 1
ATOM 7651 N N . ASP B 1 494 ? -4.293 -49.406 8.289 1 24 494 ASP B N 1
ATOM 7652 C CA . ASP B 1 494 ? -4.43 -48.094 7.641 1 24 494 ASP B CA 1
ATOM 7653 C C . ASP B 1 494 ? -3.246 -47.188 7.969 1 24 494 ASP B C 1
ATOM 7655 O O . ASP B 1 494 ? -3.004 -46.875 9.133 1 24 494 ASP B O 1
ATOM 7659 N N . PRO B 1 495 ? -2.049 -47.188 7.246 1 25.58 495 PRO B N 1
ATOM 7660 C CA . PRO B 1 495 ? -0.754 -46.688 7.699 1 25.58 495 PRO B CA 1
ATOM 7661 C C . PRO B 1 495 ? -0.734 -45.156 7.828 1 25.58 495 PRO B C 1
ATOM 7663 O O . PRO B 1 495 ? -1.536 -44.469 7.195 1 25.58 495 PRO B O 1
ATOM 7666 N N . PRO B 1 496 ? -0.157 -44.531 8.891 1 28.34 496 PRO B N 1
ATOM 7667 C CA . PRO B 1 496 ? 0.036 -43.156 9.273 1 28.34 496 PRO B CA 1
ATOM 7668 C C . PRO B 1 496 ? 0.735 -42.312 8.195 1 28.34 496 PRO B C 1
ATOM 7670 O O . PRO B 1 496 ? 1.477 -42.875 7.379 1 28.34 496 PRO B O 1
ATOM 7673 N N . PRO B 1 497 ? 0.138 -41.125 7.727 1 27.09 497 PRO B N 1
ATOM 7674 C CA . PRO B 1 497 ? 0.683 -40.281 6.668 1 27.09 497 PRO B CA 1
ATOM 7675 C C . PRO B 1 497 ? 2.162 -39.938 6.871 1 27.09 497 PRO B C 1
ATOM 7677 O O . PRO B 1 497 ? 2.646 -39.938 8.008 1 27.09 497 PRO B O 1
ATOM 7680 N N . PHE B 1 498 ? 3.117 -40.469 5.996 1 23.69 498 PHE B N 1
ATOM 7681 C CA . PHE B 1 498 ? 4.551 -40.219 6.051 1 23.69 498 PHE B CA 1
ATOM 7682 C C . PHE B 1 498 ? 4.832 -38.719 5.988 1 23.69 498 PHE B C 1
ATOM 7684 O O . PHE B 1 498 ? 4.133 -37.969 5.293 1 23.69 498 PHE B O 1
#

Organism: Rhodococcus erythropolis (NCBI:txid1833)

Radius of gyration: 30.57 Å; Cα contacts (8 Å, |Δi|>4): 1601; chains: 2; bounding box: 75×109×77 Å

Secondary structure (DSSP, 8-state):
---S---TTS---S--S---HHHHHHHHHHHHHHHHHHHHHHHHHHHHHHHHHHHHHHHH---SS-HHHHHHHHHHHHHT--HHHHHHHHHHHHHHHHT-HHHHHHHHTTSS-HHHHHHHHHHTTTS-HHHHHHHHHHHHHHHS--TTTT-----HHHHHHHHHHHHHHH-HHHHHHHHHHHHHT-EEEEEE-STTEEEEEEEEEHHHHHHHHHHHHHHHHSS-TT--S-HHHHHHHHHHHHHTT-SS----S--TT----TTS----------EE--HHHHTT----EEETTTEEE-HHHHHHHHTTS---PPPPPHHHH-SS--GGGGSSSPPHHHHHHHHHHH-B--STT---BGGGSEEEESSPP-SS-GGGS--SSGGGEEEE-HHHHHHHHTTSSEEEE-TTS-EEEE-TTS-EEEE---STTSS--S-------S--STHHHHHHHHHHHHHHHHHHHHHHHHHHHHTTTTTS------------S-PPP-/---S---TTS---S--S---HHHHHHHHHHHHHHHHHHHHHHHHHHHHHHHHHHHHHHHH---SS-HHHHHHHHHHHHHT--HHHHHHHHHHHHHHHHT-HHHHHHHHTTSS-HHHHHHHHHHTTTS-HHHHHHHHHHHHHHHS--TTTT-----HHHHHHHHHHHHHHH-HHHHHHHHHHHHHT-EEEEEE-STTEEEEEEEEEHHHHHHHHHHHHHHHHSS-TT--S-HHHHHHHHHHHHHHT-SS----S--TT-----SS----------EE--HHHHTT----EEETTTEEE-HHHHHHHHTTS---PPPPPHHHH-SS--GGGGSSSPPHHHHHHHHHHH-B--STT---BGGGSEEEESSPP-SS-GGGS--SSGGGEEEE-HHHHHHHHTTSSEEEE-TTS-EEEE-TTS-EEEE---STTSS--S-------S--STHHHHHHHHHHHHHHHHHHHHHHHHHHHHTTTTT-------------S-----

Sequence (996 aa):
MFNPTTELFGISAQLTGTETDCALVDLMTDLHACEAMLVERKLAVIAEFFSRRSSEHAASGAWSSTAHELAESEVGASLTMGRAAAGKLIGLGFSLKTRLHRTRAAMARGELDLYRVGLIDSATANVKDELIDEVERLLLEQVLAPPVAGGTGLTGSRLTAAIDRIVAMVDPEGMRERRRRALTDRFVGVSAAEDGMAKILGSIPAEQARAFDGRLRELAMSVCRNDSRTYEQRRADALFELTNGSPFLPCNCGRDDCPQDRSGGVVVRRPVVHVVMTDSTLRGGGEPAHLDGYGVISAEHARDIAQDAVIRNVRVPADTATESVPGSAYVYRPGSVLDTWLRIIAGSCQWLHCDVPAWNSDLDHNEPFHHGDPERGGKTVESNMSAFCRNHHRLKHSDRWQFASNQDRTMSLTSPTGHCYRTRPAGLMAGPHGPIPPQCGRDRRTQAENKAARIQSERNRQRRRIQKRAEEHVQCKRRKSPRAHREPIDYGDDPPPFMFNPTTELFGISAQLTGTETDCALVDLMTDLHACEAMLVERKLAVIAEFFSRRSSEHAASGAWSSTAHELAESEVGASLTMGRAAAGKLIGLGFSLKTRLHRTRAAMARGELDLYRVGLIDSATANVKDELIDEVERLLLEQVLAPPVAGGTGLTGSRLTAAIDRIVAMVDPEGMRERRRRALTDRFVGVSAAEDGMAKILGSIPAEQARAFDGRLRELAMSVCRNDSRTYEQRRADALFELTNGSPFLPCNCGRDDCPQDRSGGVVVRRPVVHVVMTDSTLRGGGEPAHLDGYGVISAEHARDIAQDAVIRNVRVPADTATESVPGSAYVYRPGSVLDTWLRIIAGSCQWLHCDVPAWNSDLDHNEPFHHGDPERGGKTVESNMSAFCRNHHRLKHSDRWQFASNQDRTMSLTSPTGHCYRTRPAGLMAGPHGPIPPQCGRDRRTQAENKAARIQSERNRQRRRIQKRAEEHVQCKRRKSPRAHREPIDYGDDPPPF

Solvent-accessible surface area (backbone atoms only — not comparable to full-atom values): 54514 Å² total; per-residue (Å²): 129,80,71,73,81,51,52,26,72,71,48,71,66,69,80,82,80,73,68,48,71,48,51,44,55,52,46,38,36,50,41,49,21,49,46,15,26,50,50,42,40,33,25,48,43,44,22,52,53,41,52,51,40,41,53,50,38,65,71,62,68,70,62,75,44,55,41,64,55,54,42,17,54,54,46,8,60,63,66,53,35,30,53,68,62,26,41,48,47,40,53,51,15,39,41,34,71,74,62,37,53,66,59,40,52,37,14,55,70,25,76,34,44,69,69,50,50,50,48,51,51,63,74,46,66,56,49,53,76,89,48,36,62,57,52,46,51,61,45,46,58,60,35,63,33,54,48,64,88,53,18,46,52,58,35,71,67,61,32,51,32,52,48,48,54,48,36,47,70,76,34,49,65,27,48,53,49,39,26,52,45,50,60,64,65,18,27,58,47,75,44,49,35,73,57,49,23,15,33,37,42,28,38,38,52,34,71,55,42,48,52,42,50,27,48,30,47,44,26,38,60,45,35,44,92,62,32,76,62,52,70,49,37,30,25,32,51,17,50,51,24,39,64,69,64,43,68,52,35,82,59,64,51,83,52,91,79,57,77,47,71,78,82,41,71,67,73,68,64,71,69,90,79,58,69,51,66,49,73,54,21,70,73,68,36,76,53,61,21,31,34,66,55,48,38,58,31,49,18,65,56,47,43,60,55,49,74,80,45,89,85,76,88,82,59,79,46,51,64,85,72,42,99,57,81,52,77,62,26,65,33,86,69,65,51,70,48,50,47,52,43,51,34,46,26,23,32,15,17,48,53,73,57,42,72,49,23,21,93,70,27,46,77,40,59,71,45,66,59,32,83,92,47,37,87,78,34,33,42,41,42,78,91,28,48,48,37,22,26,69,70,55,44,37,41,58,71,50,67,56,43,46,78,44,81,44,95,81,60,28,35,42,38,30,44,80,66,64,52,64,37,14,28,63,42,68,15,82,68,44,53,86,82,61,79,79,74,76,87,77,80,86,90,75,67,76,66,58,62,60,52,50,55,52,50,45,52,58,45,44,55,56,36,50,58,46,45,62,56,46,55,68,55,51,66,64,57,67,68,60,72,75,76,76,80,70,75,83,68,88,71,78,86,83,78,80,89,131,130,80,69,72,80,52,53,25,71,73,49,72,64,69,79,82,80,75,69,48,72,48,52,44,54,51,46,39,38,49,42,50,21,49,47,15,27,49,50,41,39,33,27,49,41,44,23,51,53,40,53,50,41,42,52,50,40,65,71,62,68,70,63,77,45,53,38,63,55,54,42,18,54,52,48,8,60,63,66,53,36,30,54,69,62,26,41,48,48,40,52,50,15,38,42,32,70,75,61,37,53,65,59,40,53,37,15,54,70,25,76,34,44,68,69,52,49,50,48,51,50,62,75,45,64,57,50,53,78,88,50,37,59,58,51,46,52,61,46,48,58,60,34,63,34,55,48,70,77,72,15,45,52,59,33,72,68,60,32,49,33,52,49,48,54,49,37,48,72,77,33,49,67,31,48,53,49,39,25,51,47,48,60,64,63,20,26,55,47,73,44,54,32,72,57,53,22,14,34,38,41,29,37,36,49,35,71,53,42,46,52,42,50,21,48,28,47,42,27,37,62,47,37,45,92,64,31,74,63,52,70,48,36,31,26,32,52,18,50,49,25,40,62,70,64,44,71,52,38,82,58,66,51,83,53,91,79,58,79,46,71,76,82,42,71,66,75,63,61,72,60,87,80,57,71,50,65,51,72,56,21,70,74,67,36,76,52,61,20,30,33,66,54,44,39,56,28,49,19,66,57,46,42,61,55,50,73,82,45,90,85,77,87,82,59,78,44,52,61,85,74,40,98,58,82,53,78,61,26,63,32,84,68,66,51,72,48,48,46,52,43,50,34,47,26,23,34,14,17,47,52,74,58,40,72,48,23,23,92,70,27,43,78,41,57,72,46,66,60,30,84,92,47,36,88,78,35,32,42,41,41,77,92,27,47,48,36,21,27,71,70,55,44,35,42,60,70,48,70,54,43,46,78,45,82,44,94,81,60,28,35,40,37,30,43,80,66,64,54,62,38,18,26,60,43,67,15,85,69,43,54,85,81,64,81,81,77,79,87,80,83,86,91,74,67,74,70,54,58,62,54,49,56,53,52,47,52,56,46,43,54,57,39,52,56,48,45,62,58,48,55,71,55,50,65,65,59,74,65,60,77,68,74,75,78,74,76,82,72,94,78,76,86,79,75,77,87,129

Foldseek 3Di:
DPPPCCCPPCPNVPDPPPDDPLRVVVSVLVVLLVQLLVLLVVLLVLLVVLVVLQVVCVVVVDDPDHSLQVSLVVQCVVVVHDSVVSSLSNLLSNCCVPAVVLLSVCSNRSQDHPQLSSLLCLLCVQPFRVCRVVLNVQLCCQASVPQPVFRQGDGDLLSSQSSLQSCLVRPVVSQVVSVVVLQVPWDWDWADDPDPDIDIDTRHPPVVVLLLVLQLQLQLPLFDPQAPDDSVVSSVQSVVCVVVVQLHRDGRNPDPVGPRDSVSPSPSPRDDKDKADDPCLLVPDFRWIATFLRHTDTSVVSNVVVVPDDDDDQDDDCVVVDPDDDPQQLPQDHDPNLLVVQQQLQQAAQPRHGRHRQVQWDKDFQKPQDNVDRVVDRTDDSQGIHTHHPVVVVVPVVPQKDWDADPLRKIWIAGNSGDIHITFRSHPPSPDSTDPDDPDDDDPPDVVVVSVVVSVVVVVVVVVVVVVVVVVVPVVPVVPDPPPDDDPPPDPDDDDDD/DPPPCPCVPCPNVDDPVPADPLRVVVSVLVVLLVQLLVLLVVLLVLLVVLVVLQVVCVVVVDDPDHSLQVSLVVQCVVVVHDSVVSSLSNLLSNCCVPAQVLLSVCSNRSQDHPQLSSLLCLLCVQPFSVCRVVLNVQLCCQANVDQPPFRQGDGDLLSSQSSLQSCLVRPVVSQVVSVVVLQVPWDWDWADDPDPDIDIDTRHDPLVVLQLVLQLQLQLPLFDPQAPDDSVVSSVQSVVCVVVVQLHRDGRNPDPPGVRPSVSPSVSPRDDKDKADDPCLLVPDFRWIATFLRHTDTSVVSNVVVVPDDDDDQDDDCVVVDPDDDPQQLPQDHDPNLLVVQQQLQQAAQPRHGNHRQVQWDKDFQKPQDNVGNVVDRTDDSQGIHTHHPVVVVVPVVPQKDWDADPLRKIWIAGNSGDIGITFRSHPPSPDSGDDDDPDDDDPPDVVVVSVVVSVVSVVVVVVVVVVVVVVVVVVPVVPDPPPDDDPPPDDDPDDDD